Protein AF-0000000074219798 (afdb_homodimer)

Nearest PDB structures (foldseek):
  3ifr-assembly3_A  TM=7.684E-01  e=3.182E-20  Rhodospirillum rubrum ATCC 11170
  3ifr-assembly3_B-2  TM=6.645E-01  e=3.371E-20  Rhodospirillum rubrum ATCC 11170
  6zq6-assembly2_C  TM=7.145E-01  e=2.086E-17  Thermochaetoides thermophila DSM 1495
  5ya1-assembly2_B  TM=6.968E-01  e=1.561E-17  Escherichia coli K-12
  6zq8-assembly1_A  TM=6.800E-01  e=2.481E-17  Thermochaetoides thermophila DSM 1495

Secondary structure (DSSP, 8-state):
--EEEEEEEE-SSEEEEEEEEEETTEEEEEEEEEEE--TTTSB-TTPPTT--EE-HHHHHHHHHHHHHH----S---EEEEEE-SS-BEEE-GGGGPSSP-GGG--GGGB--EE-TT---S-HHHHTTSPPP-SSS-S--TT-HHHHHHHHHHH-HHHHTT-SEEE-HHHHHHHHHHT-SSPEEEHHHHHTTSSEETTTTEE-HHHHHHTT--GGGPPEEE-TT-EEEE--S-BTTTB-TT-EEEPPEEHHHHHHHHHHTT-TT-EEEEESSSEEEEEEE--SSS------GGGS---S-EEEE-STT-EEEEEEES-SHHHHHHHHHHHHHHHHHHH-----HHHHHHHHHHHS-SS--GGGG-GGGTTEEEEE-TT-BTTBTT--EEEEE-TT----HHHHHHHHHHHHHHHHHHHSTTHHHHHHHHHHTTPPEEEEEESHHHHT-HHHHHHHHHHHHHHHHTT-S---STHHHHHHHHHHSTTEEEEEES---HHHHHHHHHHHH--/--EEEEEEEE-SSEEEEEEEEEETTEEEEEEEEEEE--TTTSB-TTPPTT--EE-HHHHHHHHHHHHHH----S---EEEEEE-SS-BEEE-GGGGPSSP-GGG--GGGB--EE-TT---S-HHHHHHSPPP-SSS----TT-HHHHHHHHHHH-HHHHTT-SEEE-HHHHHHHHHHT-SSPEEEHHHHHTTSSEETTTTEE-HHHHHHTT--GGGPPEEE-TT-EEEE--S-BTTTB-TT-EEEPPEEHHHHHHHHHHTT-TT-EEEEESSSEEEEEEE--SSS------GGGS---S-EEEE-STT-EEEEEEES-SHHHHHHHHHHHHHHHHHHH-----HHHHHHHHHHHS-SS--GGGG-GGGTTEEEEE-TT-BTTBTT--EEEEE-TT----HHHHHHHHHHHHHHHHHHHSTTHHHHHHHHHHTTPPEEEEEESHHHHT-HHHHHHHHHHHHHHHHTT-S---STHHHHHHHHHHSTTEEEEEES---HHHHHHHHHHHH--

Sequence (1020 aa):
MDKNILSIDIGTSSVKISIVTIHNNSYEIKSQSKCYYDTQRIRANNLPPNYSQQNVKIIFEAIDNALKSIKFDGQIDSITVCGQMHSCVLWNHRLFDEPFDPQNLRFDMISDNYDWTDGRCNEEFLKTLPKPDSFADKVSSGFGCATLFWLKRFKPDYLNQFDRCGTIMDWFVCLLCRLNIVSISIHNAHAWAYLDPIKPGWNLDILKQAEFPVHLLPKPVESNVIVGQTQFQWHSIIKPGIPVYVAIGDLQAMMFLAFKDNPDAIVLNMSTAAQICRLLVDKDLSLKIPRKSQLPIQSYDYYPFKNNEYLLVAPSLNGGNVLQSFMGFIQSTVKCLTNNDLTRTEIWEKLFHQFPTEFSNNDQSDEENFISIKPTLFGERHDLNSVFTVNISGGKQPSLFNIINCLCFELIQNVFNMMPNVSETIQNNFKQKIQTKLICTGSVIANNPILQRSLLLVIRRILYENNENKNNNDMLLLSNLLQSSLIDIEYVDKCDADVGCALFIVSESKMDKNILSIDIGTSSVKISIVTIHNNSYEIKSQSKCYYDTQRIRANNLPPNYSQQNVKIIFEAIDNALKSIKFDGQIDSITVCGQMHSCVLWNHRLFDEPFDPQNLRFDMISDNYDWTDGRCNEEFLKTLPKPDSFADKVSSGFGCATLFWLKRFKPDYLNQFDRCGTIMDWFVCLLCRLNIVSISIHNAHAWAYLDPIKPGWNLDILKQAEFPVHLLPKPVESNVIVGQTQFQWHSIIKPGIPVYVAIGDLQAMMFLAFKDNPDAIVLNMSTAAQICRLLVDKDLSLKIPRKSQLPIQSYDYYPFKNNEYLLVAPSLNGGNVLQSFMGFIQSTVKCLTNNDLTRTEIWEKLFHQFPTEFSNNDQSDEENFISIKPTLFGERHDLNSVFTVNISGGKQPSLFNIINCLCFELIQNVFNMMPNVSETIQNNFKQKIQTKLICTGSVIANNPILQRSLLLVIRRILYENNENKNNNDMLLLSNLLQSSLIDIEYVDKCDADVGCALFIVSESK

Structure (mmCIF, N/CA/C/O backbone):
data_AF-0000000074219798-model_v1
#
loop_
_entity.id
_entity.type
_entity.pdbx_description
1 polymer Sedoheptulokinase-like
#
loop_
_atom_site.group_PDB
_atom_site.id
_atom_site.type_symbol
_atom_site.label_atom_id
_atom_site.label_alt_id
_atom_site.label_comp_id
_atom_site.label_asym_id
_atom_site.label_entity_id
_atom_site.label_seq_id
_atom_site.pdbx_PDB_ins_code
_atom_site.Cartn_x
_atom_site.Cartn_y
_atom_site.Cartn_z
_atom_site.occupancy
_atom_site.B_iso_or_equiv
_atom_site.auth_seq_id
_atom_site.auth_comp_id
_atom_site.auth_asym_id
_atom_site.auth_atom_id
_atom_site.pdbx_PDB_model_num
ATOM 1 N N . MET A 1 1 ? -2.125 41 42.875 1 64.12 1 MET A N 1
ATOM 2 C CA . MET A 1 1 ? -3.52 40.906 42.469 1 64.12 1 MET A CA 1
ATOM 3 C C . MET A 1 1 ? -3.672 39.875 41.312 1 64.12 1 MET A C 1
ATOM 5 O O . MET A 1 1 ? -2.77 39.75 40.5 1 64.12 1 MET A O 1
ATOM 9 N N . ASP A 1 2 ? -4.684 39.031 41.281 1 85.19 2 ASP A N 1
ATOM 10 C CA . ASP A 1 2 ? -5.016 38 40.312 1 85.19 2 ASP A CA 1
ATOM 11 C C . ASP A 1 2 ? -5.395 38.594 38.969 1 85.19 2 ASP A C 1
ATOM 13 O O . ASP A 1 2 ? -6.027 39.656 38.906 1 85.19 2 ASP A O 1
ATOM 17 N N . LYS A 1 3 ? -4.777 38.125 37.938 1 91.5 3 LYS A N 1
ATOM 18 C CA . LYS A 1 3 ? -5.141 38.562 36.594 1 91.5 3 LYS A CA 1
ATOM 19 C C . LYS A 1 3 ? -5.906 37.5 35.844 1 91.5 3 LYS A C 1
ATOM 21 O O . LYS A 1 3 ? -5.48 36.344 35.812 1 91.5 3 LYS A O 1
ATOM 26 N N . ASN A 1 4 ? -7.129 37.875 35.406 1 95.81 4 ASN A N 1
ATOM 27 C CA . ASN A 1 4 ? -7.91 37 34.562 1 95.81 4 ASN A CA 1
ATOM 28 C C . ASN A 1 4 ? -7.645 37.25 33.094 1 95.81 4 ASN A C 1
ATOM 30 O O . ASN A 1 4 ? -7.941 38.312 32.562 1 95.81 4 ASN A O 1
ATOM 34 N N . ILE A 1 5 ? -7.156 36.219 32.406 1 96.81 5 ILE A N 1
ATOM 35 C CA . ILE A 1 5 ? -6.805 36.375 31 1 96.81 5 ILE A CA 1
ATOM 36 C C . ILE A 1 5 ? -7.785 35.562 30.141 1 96.81 5 ILE A C 1
ATOM 38 O O . ILE A 1 5 ? -7.996 34.375 30.375 1 96.81 5 ILE A O 1
ATOM 42 N N . LEU A 1 6 ? -8.469 36.25 29.25 1 98 6 LEU A N 1
ATOM 43 C CA . LEU A 1 6 ? -9.227 35.562 28.203 1 98 6 LEU A CA 1
ATOM 44 C C . LEU A 1 6 ? -8.312 35.156 27.062 1 98 6 LEU A C 1
ATOM 46 O O . LEU A 1 6 ? -7.773 36.031 26.344 1 98 6 LEU A O 1
ATOM 50 N N . SER A 1 7 ? -8.125 33.875 26.906 1 97.88 7 SER A N 1
ATOM 51 C CA . SER A 1 7 ? -7.18 33.375 25.906 1 97.88 7 SER A CA 1
ATOM 52 C C . SER A 1 7 ? -7.898 32.562 24.828 1 97.88 7 SER A C 1
ATOM 54 O O . SER A 1 7 ? -8.672 31.656 25.125 1 97.88 7 SER A O 1
ATOM 56 N N . ILE A 1 8 ? -7.629 32.906 23.562 1 97.88 8 ILE A N 1
ATOM 57 C CA . ILE A 1 8 ? -8.328 32.312 22.422 1 97.88 8 ILE A CA 1
ATOM 58 C C . ILE A 1 8 ? -7.328 31.609 21.516 1 97.88 8 ILE A C 1
ATOM 60 O O . ILE A 1 8 ? -6.312 32.188 21.125 1 97.88 8 ILE A O 1
ATOM 64 N N . ASP A 1 9 ? -7.555 30.375 21.203 1 96.44 9 ASP A N 1
ATOM 65 C CA . ASP A 1 9 ? -6.793 29.578 20.234 1 96.44 9 ASP A CA 1
ATOM 66 C C . ASP A 1 9 ? -7.621 29.297 18.984 1 96.44 9 ASP A C 1
ATOM 68 O O . ASP A 1 9 ? -8.57 28.516 19.016 1 96.44 9 ASP A O 1
ATOM 72 N N . ILE A 1 10 ? -7.203 29.938 17.875 1 96.31 10 ILE A N 1
ATOM 73 C CA . ILE A 1 10 ? -7.875 29.719 16.609 1 96.31 10 ILE A CA 1
ATOM 74 C C . ILE A 1 10 ? -7.145 28.641 15.812 1 96.31 10 ILE A C 1
ATOM 76 O O . ILE A 1 10 ? -6.23 28.922 15.047 1 96.31 10 ILE A O 1
ATOM 80 N N . GLY A 1 11 ? -7.645 27.438 15.891 1 91.12 11 GLY A N 1
ATOM 81 C CA . GLY A 1 11 ? -7.004 26.281 15.266 1 91.12 11 GLY A CA 1
ATOM 82 C C . GLY A 1 11 ? -7.477 26.031 13.844 1 91.12 11 GLY A C 1
ATOM 83 O O . GLY A 1 11 ? -8.117 26.891 13.234 1 91.12 11 GLY A O 1
ATOM 84 N N . THR A 1 12 ? -7.047 24.875 13.336 1 87.75 12 THR A N 1
ATOM 85 C CA . THR A 1 12 ? -7.387 24.5 11.969 1 87.75 12 THR A CA 1
ATOM 86 C C . THR A 1 12 ? -8.789 23.906 11.906 1 87.75 12 THR A C 1
ATOM 88 O O . THR A 1 12 ? -9.5 24.078 10.914 1 87.75 12 THR A O 1
ATOM 91 N N . SER A 1 13 ? -9.219 23.219 12.969 1 86.94 13 SER A N 1
ATOM 92 C CA . SER A 1 13 ? -10.5 22.516 12.93 1 86.94 13 SER A CA 1
ATOM 93 C C . SER A 1 13 ? -11.469 23.094 13.953 1 86.94 13 SER A C 1
ATOM 95 O O . SER A 1 13 ? -12.672 22.828 13.898 1 86.94 13 SER A O 1
ATOM 97 N N . SER A 1 14 ? -10.961 23.859 14.898 1 91.12 14 SER A N 1
ATOM 98 C CA . SER A 1 14 ? -11.797 24.359 15.984 1 91.12 14 SER A CA 1
ATOM 99 C C . SER A 1 14 ? -11.18 25.594 16.625 1 91.12 14 SER A C 1
ATOM 101 O O . SER A 1 14 ? -10.031 25.938 16.359 1 91.12 14 SER A O 1
ATOM 103 N N . VAL A 1 15 ? -12.039 26.219 17.422 1 95.81 15 VAL A N 1
ATOM 104 C CA . VAL A 1 15 ? -11.617 27.312 18.297 1 95.81 15 VAL A CA 1
ATOM 105 C C . VAL A 1 15 ? -11.742 26.891 19.75 1 95.81 15 VAL A C 1
ATOM 107 O O . VAL A 1 15 ? -12.719 26.25 20.141 1 95.81 15 VAL A O 1
ATOM 110 N N . LYS A 1 16 ? -10.68 27.203 20.484 1 94.44 16 LYS A N 1
ATOM 111 C CA . LYS A 1 16 ? -10.688 26.953 21.922 1 94.44 16 LYS A CA 1
ATOM 112 C C . LYS A 1 16 ? -10.492 28.234 22.703 1 94.44 16 LYS A C 1
ATOM 114 O O . LYS A 1 16 ? -9.68 29.078 22.312 1 94.44 16 LYS A O 1
ATOM 119 N N . ILE A 1 17 ? -11.297 28.406 23.766 1 96.94 17 ILE A N 1
ATOM 120 C CA . ILE A 1 17 ? -11.211 29.594 24.609 1 96.94 17 ILE A CA 1
ATOM 121 C C . ILE A 1 17 ? -11.078 29.172 26.062 1 96.94 17 ILE A C 1
ATOM 123 O O . ILE A 1 17 ? -11.766 28.266 26.516 1 96.94 17 ILE A O 1
ATOM 127 N N . SER A 1 18 ? -10.141 29.859 26.766 1 96.62 18 SER A N 1
ATOM 128 C CA . SER A 1 18 ? -9.969 29.641 28.203 1 96.62 18 SER A CA 1
ATOM 129 C C . SER A 1 18 ? -9.875 30.953 28.953 1 96.62 18 SER A C 1
ATOM 131 O O . SER A 1 18 ? -9.344 31.938 28.438 1 96.62 18 SER A O 1
ATOM 133 N N . ILE A 1 19 ? -10.445 30.938 30.125 1 97.31 19 ILE A N 1
ATOM 134 C CA . ILE A 1 19 ? -10.156 31.984 31.094 1 97.31 19 ILE A CA 1
ATOM 135 C C . ILE A 1 19 ? -9.141 31.469 32.125 1 97.31 19 ILE A C 1
ATOM 137 O O . ILE A 1 19 ? -9.422 30.547 32.875 1 97.31 19 ILE A O 1
ATOM 141 N N . VAL A 1 20 ? -8 32.094 32.031 1 95.5 20 VAL A N 1
ATOM 142 C CA . VAL A 1 20 ? -6.898 31.656 32.906 1 95.5 20 VAL A CA 1
ATOM 143 C C . VAL A 1 20 ? -6.621 32.719 33.938 1 95.5 20 VAL A C 1
ATOM 145 O O . VAL A 1 20 ? -6.32 33.875 33.625 1 95.5 20 VAL A O 1
ATOM 148 N N . THR A 1 21 ? -6.723 32.344 35.219 1 94.88 21 THR A N 1
ATOM 149 C CA . THR A 1 21 ? -6.363 33.25 36.312 1 94.88 21 THR A CA 1
ATOM 150 C C . THR A 1 21 ? -4.926 33 36.75 1 94.88 21 THR A C 1
ATOM 152 O O . THR A 1 21 ? -4.555 31.875 37.094 1 94.88 21 THR A O 1
ATOM 155 N N . ILE A 1 22 ? -4.191 34 36.656 1 91.31 22 ILE A N 1
ATOM 156 C CA . ILE A 1 22 ? -2.789 33.875 37.031 1 91.31 22 ILE A CA 1
ATOM 157 C C . ILE A 1 22 ? -2.588 34.5 38.438 1 91.31 22 ILE A C 1
ATOM 159 O O . ILE A 1 22 ? -2.971 35.656 38.688 1 91.31 22 ILE A O 1
ATOM 163 N N . HIS A 1 23 ? -2.02 33.5 39.344 1 85.75 23 HIS A N 1
ATOM 164 C CA . HIS A 1 23 ? -1.66 33.844 40.688 1 85.75 23 HIS A CA 1
ATOM 165 C C . HIS A 1 23 ? -0.15 33.812 40.906 1 85.75 23 HIS A C 1
ATOM 167 O O . HIS A 1 23 ? 0.441 32.719 40.938 1 85.75 23 HIS A O 1
ATOM 173 N N . ASN A 1 24 ? 0.562 34.812 41.219 1 77.44 24 ASN A N 1
ATOM 174 C CA . ASN A 1 24 ? 2.002 34.844 41.438 1 77.44 24 ASN A CA 1
ATOM 175 C C . ASN A 1 24 ? 2.717 33.688 40.719 1 77.44 24 ASN A C 1
ATOM 177 O O . ASN A 1 24 ? 2.953 33.781 39.5 1 77.44 24 ASN A O 1
ATOM 181 N N . ASN A 1 25 ? 2.74 32.531 41.25 1 74.62 25 ASN A N 1
ATOM 182 C CA . ASN A 1 25 ? 3.516 31.469 40.625 1 74.62 25 ASN A CA 1
ATOM 183 C C . ASN A 1 25 ? 2.631 30.297 40.219 1 74.62 25 ASN A C 1
ATOM 185 O O . ASN A 1 25 ? 3.125 29.188 40 1 74.62 25 ASN A O 1
ATOM 189 N N . SER A 1 26 ? 1.368 30.594 40.062 1 86.31 26 SER A N 1
ATOM 190 C CA . SER A 1 26 ? 0.439 29.547 39.688 1 86.31 26 SER A CA 1
ATOM 191 C C . SER A 1 26 ? -0.674 30.062 38.781 1 86.31 26 SER A C 1
ATOM 193 O O . SER A 1 26 ? -0.765 31.281 38.531 1 86.31 26 SER A O 1
ATOM 195 N N . TYR A 1 27 ? -1.314 29.125 38.125 1 89.69 27 TYR A N 1
ATOM 196 C CA . TYR A 1 27 ? -2.453 29.516 37.312 1 89.69 27 TYR A CA 1
ATOM 197 C C . TYR A 1 27 ? -3.621 28.562 37.5 1 89.69 27 TYR A C 1
ATOM 199 O O . TYR A 1 27 ? -3.436 27.422 37.938 1 89.69 27 TYR A O 1
ATOM 207 N N . GLU A 1 28 ? -4.82 29.047 37.375 1 93.25 28 GLU A N 1
ATOM 208 C CA . GLU A 1 28 ? -6.055 28.281 37.406 1 93.25 28 GLU A CA 1
ATOM 209 C C . GLU A 1 28 ? -6.914 28.516 36.188 1 93.25 28 GLU A C 1
ATOM 211 O O . GLU A 1 28 ? -7.062 29.656 35.719 1 93.25 28 GLU A O 1
ATOM 216 N N . ILE A 1 29 ? -7.383 27.453 35.594 1 94.06 29 ILE A N 1
ATOM 217 C CA . ILE A 1 29 ? -8.336 27.562 34.469 1 94.06 29 ILE A CA 1
ATOM 218 C C . ILE A 1 29 ? -9.75 27.703 35.031 1 94.06 29 ILE A C 1
ATOM 220 O O . ILE A 1 29 ? -10.289 26.75 35.625 1 94.06 29 ILE A O 1
ATOM 224 N N . LYS A 1 30 ? -10.344 28.797 34.812 1 95.31 30 LYS A N 1
ATOM 225 C CA . LYS A 1 30 ? -11.648 29.078 35.406 1 95.31 30 LYS A CA 1
ATOM 226 C C . LYS A 1 30 ? -12.781 28.562 34.531 1 95.31 30 LYS A C 1
ATOM 228 O O . LYS A 1 30 ? -13.844 28.188 35.031 1 95.31 30 LYS A O 1
ATOM 233 N N . SER A 1 31 ? -12.555 28.672 33.281 1 95.94 31 SER A N 1
ATOM 234 C CA . SER A 1 31 ? -13.57 28.266 32.312 1 95.94 31 SER A CA 1
ATOM 235 C C . SER A 1 31 ? -12.961 27.953 30.969 1 95.94 31 SER A C 1
ATOM 237 O O . SER A 1 31 ? -11.914 28.5 30.609 1 95.94 31 SER A O 1
ATOM 239 N N . GLN A 1 32 ? -13.516 27.062 30.266 1 95.38 32 GLN A N 1
ATOM 240 C CA . GLN A 1 32 ? -13.07 26.688 28.922 1 95.38 32 GLN A CA 1
ATOM 241 C C . GLN A 1 32 ? -14.258 26.375 28.016 1 95.38 32 GLN A C 1
ATOM 243 O O . GLN A 1 32 ? -15.305 25.938 28.484 1 95.38 32 GLN A O 1
ATOM 248 N N . SER A 1 33 ? -14.117 26.688 26.797 1 95.75 33 SER A N 1
ATOM 249 C CA . SER A 1 33 ? -15.102 26.359 25.766 1 95.75 33 SER A CA 1
ATOM 250 C C . SER A 1 33 ? -14.422 26.016 24.438 1 95.75 33 SER A C 1
ATOM 252 O O . SER A 1 33 ? -13.289 26.438 24.188 1 95.75 33 SER A O 1
ATOM 254 N N . LYS A 1 34 ? -15.031 25.203 23.688 1 92.88 34 LYS A N 1
ATOM 255 C CA . LYS A 1 34 ? -14.531 24.766 22.375 1 92.88 34 LYS A CA 1
ATOM 256 C C . LYS A 1 34 ? -15.664 24.672 21.359 1 92.88 34 LYS A C 1
ATOM 258 O O . LYS A 1 34 ? -16.781 24.281 21.703 1 92.88 34 LYS A O 1
ATOM 263 N N . CYS A 1 35 ? -15.406 25.141 20.172 1 95.25 35 CYS A N 1
ATOM 264 C CA . CYS A 1 35 ? -16.375 25.031 19.078 1 95.25 35 CYS A CA 1
ATOM 265 C C . CYS A 1 35 ? -15.695 24.562 17.797 1 95.25 35 CYS A C 1
ATOM 267 O O . CYS A 1 35 ? -14.742 25.172 17.328 1 95.25 35 CYS A O 1
ATOM 269 N N . TYR A 1 36 ? -16.172 23.516 17.234 1 92.44 36 TYR A N 1
ATOM 270 C CA . TYR A 1 36 ? -15.648 22.969 15.977 1 92.44 36 TYR A CA 1
ATOM 271 C C . TYR A 1 36 ? -16.234 23.719 14.789 1 92.44 36 TYR A C 1
ATOM 273 O O . TYR A 1 36 ? -17.359 24.203 14.844 1 92.44 36 TYR A O 1
ATOM 281 N N . TYR A 1 37 ? -15.422 23.797 13.75 1 93.75 37 TYR A N 1
ATOM 282 C CA . TYR A 1 37 ? -15.914 24.406 12.516 1 93.75 37 TYR A CA 1
ATOM 283 C C . TYR A 1 37 ? -16.953 23.5 11.844 1 93.75 37 TYR A C 1
ATOM 285 O O . TYR A 1 37 ? -16.906 22.281 12 1 93.75 37 TYR A O 1
ATOM 293 N N . ASP A 1 38 ? -17.875 24.125 11.141 1 91.75 38 ASP A N 1
ATOM 294 C CA . ASP A 1 38 ? -18.781 23.375 10.266 1 91.75 38 ASP A CA 1
ATOM 295 C C . ASP A 1 38 ? -18.016 22.75 9.094 1 91.75 38 ASP A C 1
ATOM 297 O O . ASP A 1 38 ? -17.672 23.453 8.141 1 91.75 38 ASP A O 1
ATOM 301 N N . THR A 1 39 ? -17.859 21.484 9.133 1 84.69 39 THR A N 1
ATOM 302 C CA . THR A 1 39 ? -16.984 20.781 8.195 1 84.69 39 THR A CA 1
ATOM 303 C C . THR A 1 39 ? -17.547 20.875 6.773 1 84.69 39 THR A C 1
ATOM 305 O O . THR A 1 39 ? -16.797 20.766 5.801 1 84.69 39 THR A O 1
ATOM 308 N N . GLN A 1 40 ? -18.859 21.109 6.605 1 80.81 40 GLN A N 1
ATOM 309 C CA . GLN A 1 40 ? -19.484 21.188 5.289 1 80.81 40 GLN A CA 1
ATOM 310 C C . GLN A 1 40 ? -19.281 22.578 4.68 1 80.81 40 GLN A C 1
ATOM 312 O O . GLN A 1 40 ? -19.359 22.734 3.461 1 80.81 40 GLN A O 1
ATOM 317 N N . ARG A 1 41 ? -19 23.484 5.578 1 85.81 41 ARG A N 1
ATOM 318 C CA . ARG A 1 41 ? -19.016 24.875 5.117 1 85.81 41 ARG A CA 1
ATOM 319 C C . ARG A 1 41 ? -17.625 25.484 5.18 1 85.81 41 ARG A C 1
ATOM 321 O O . ARG A 1 41 ? -17.344 26.484 4.508 1 85.81 41 ARG A O 1
ATOM 328 N N . ILE A 1 42 ? -16.719 24.953 5.965 1 86.88 42 ILE A N 1
ATOM 329 C CA . ILE A 1 42 ? -15.438 25.578 6.281 1 86.88 42 ILE A CA 1
ATOM 330 C C . ILE A 1 42 ? -14.562 25.609 5.031 1 86.88 42 ILE A C 1
ATOM 332 O O . ILE A 1 42 ? -13.805 26.562 4.832 1 86.88 42 ILE A O 1
ATOM 336 N N . ARG A 1 43 ? -14.633 24.594 4.227 1 86.12 43 ARG A N 1
ATOM 337 C CA . ARG A 1 43 ? -13.836 24.531 3.01 1 86.12 43 ARG A CA 1
ATOM 338 C C . ARG A 1 43 ? -14.719 24.484 1.771 1 86.12 43 ARG A C 1
ATOM 340 O O . ARG A 1 43 ? -15.797 23.875 1.797 1 86.12 43 ARG A O 1
ATOM 347 N N . ALA A 1 44 ? -14.266 25.219 0.732 1 76.06 44 ALA A N 1
ATOM 348 C CA . ALA A 1 44 ? -15.039 25.188 -0.506 1 76.06 44 ALA A CA 1
ATOM 349 C C . ALA A 1 44 ? -14.93 23.844 -1.195 1 76.06 44 ALA A C 1
ATOM 351 O O . ALA A 1 44 ? -13.883 23.188 -1.139 1 76.06 44 ALA A O 1
ATOM 352 N N . ASN A 1 45 ? -16 23.297 -1.877 1 71.62 45 ASN A N 1
ATOM 353 C CA . ASN A 1 45 ? -16.078 21.984 -2.516 1 71.62 45 ASN A CA 1
ATOM 354 C C . ASN A 1 45 ? -15.344 21.984 -3.857 1 71.62 45 ASN A C 1
ATOM 356 O O . ASN A 1 45 ? -14.891 20.938 -4.312 1 71.62 45 ASN A O 1
ATOM 360 N N . ASN A 1 46 ? -15.094 23.016 -4.434 1 76 46 ASN A N 1
ATOM 361 C CA . ASN A 1 46 ? -14.648 23 -5.82 1 76 46 ASN A CA 1
ATOM 362 C C . ASN A 1 46 ? -13.242 23.578 -5.965 1 76 46 ASN A C 1
ATOM 364 O O . ASN A 1 46 ? -12.914 24.172 -6.984 1 76 46 ASN A O 1
ATOM 368 N N . LEU A 1 47 ? -12.43 23.328 -5.02 1 80.25 47 LEU A N 1
ATOM 369 C CA . LEU A 1 47 ? -11.062 23.812 -5.137 1 80.25 47 LEU A CA 1
ATOM 370 C C . LEU A 1 47 ? -10.18 22.797 -5.84 1 80.25 47 LEU A C 1
ATOM 372 O O . LEU A 1 47 ? -10.422 21.594 -5.742 1 80.25 47 LEU A O 1
ATOM 376 N N . PRO A 1 48 ? -9.219 23.328 -6.715 1 75.12 48 PRO A N 1
ATOM 377 C CA . PRO A 1 48 ? -8.234 22.391 -7.27 1 75.12 48 PRO A CA 1
ATOM 378 C C . PRO A 1 48 ? -7.586 21.516 -6.199 1 75.12 48 PRO A C 1
ATOM 380 O O . PRO A 1 48 ? -7.547 21.891 -5.027 1 75.12 48 PRO A O 1
ATOM 383 N N . PRO A 1 49 ? -7.059 20.359 -6.738 1 71.06 49 PRO A N 1
ATOM 384 C CA . PRO A 1 49 ? -6.352 19.5 -5.793 1 71.06 49 PRO A CA 1
ATOM 385 C C . PRO A 1 49 ? -5.211 20.219 -5.074 1 71.06 49 PRO A C 1
ATOM 387 O O . PRO A 1 49 ? -4.543 21.062 -5.664 1 71.06 49 PRO A O 1
ATOM 390 N N . ASN A 1 50 ? -4.902 20.172 -3.838 1 75.69 50 ASN A N 1
ATOM 391 C CA . ASN A 1 50 ? -3.824 20.672 -2.984 1 75.69 50 ASN A CA 1
ATOM 392 C C . ASN A 1 50 ? -4.133 22.062 -2.441 1 75.69 50 ASN A C 1
ATOM 394 O O . ASN A 1 50 ? -3.352 22.609 -1.663 1 75.69 50 ASN A O 1
ATOM 398 N N . TYR A 1 51 ? -5.211 22.703 -3.082 1 85.12 51 TYR A N 1
ATOM 399 C CA . TYR A 1 51 ? -5.598 24 -2.533 1 85.12 51 TYR A CA 1
ATOM 400 C C . TYR A 1 51 ? -6.352 23.828 -1.219 1 85.12 51 TYR A C 1
ATOM 402 O O . TYR A 1 51 ? -7.152 22.906 -1.068 1 85.12 51 TYR A O 1
ATOM 410 N N . SER A 1 52 ? -5.969 24.719 -0.275 1 86.69 52 SER A N 1
ATOM 411 C CA . SER A 1 52 ? -6.672 24.688 1.003 1 86.69 52 SER A CA 1
ATOM 412 C C . SER A 1 52 ? -6.984 26.094 1.501 1 86.69 52 SER A C 1
ATOM 414 O O . SER A 1 52 ? -6.082 26.922 1.672 1 86.69 52 SER A O 1
ATOM 416 N N . GLN A 1 53 ? -8.25 26.406 1.613 1 92.25 53 GLN A N 1
ATOM 417 C CA . GLN A 1 53 ? -8.75 27.688 2.104 1 92.25 53 GLN A CA 1
ATOM 418 C C . GLN A 1 53 ? -9.93 27.484 3.051 1 92.25 53 GLN A C 1
ATOM 420 O O . GLN A 1 53 ? -10.773 26.625 2.826 1 92.25 53 GLN A O 1
ATOM 425 N N . GLN A 1 54 ? -9.922 28.281 4.047 1 94.06 54 GLN A N 1
ATOM 426 C CA . GLN A 1 54 ? -11.031 28.219 4.996 1 94.06 54 GLN A CA 1
ATOM 427 C C . GLN A 1 54 ? -11.859 29.5 4.973 1 94.06 54 GLN A C 1
ATOM 429 O O . GLN A 1 54 ? -11.305 30.594 4.852 1 94.06 54 GLN A O 1
ATOM 434 N N . ASN A 1 55 ? -13.164 29.328 5.074 1 95.69 55 ASN A N 1
ATOM 435 C CA . ASN A 1 55 ? -14.086 30.469 5.125 1 95.69 55 ASN A CA 1
ATOM 436 C C . ASN A 1 55 ? -14.008 31.188 6.461 1 95.69 55 ASN A C 1
ATOM 438 O O . ASN A 1 55 ? -14.344 30.625 7.504 1 95.69 55 ASN A O 1
ATOM 442 N N . VAL A 1 56 ? -13.633 32.469 6.406 1 96.5 56 VAL A N 1
ATOM 443 C CA . VAL A 1 56 ? -13.391 33.25 7.617 1 96.5 56 VAL A CA 1
ATOM 444 C C . VAL A 1 56 ? -14.703 33.469 8.359 1 96.5 56 VAL A C 1
ATOM 446 O O . VAL A 1 56 ? -14.727 33.531 9.594 1 96.5 56 VAL A O 1
ATOM 449 N N . LYS A 1 57 ? -15.805 33.531 7.613 1 96.25 57 LYS A N 1
ATOM 450 C CA . LYS A 1 57 ? -17.109 33.656 8.25 1 96.25 57 LYS A CA 1
ATOM 451 C C . LYS A 1 57 ? -17.406 32.5 9.172 1 96.25 57 LYS A C 1
ATOM 453 O O . LYS A 1 57 ? -17.938 32.656 10.266 1 96.25 57 LYS A O 1
ATOM 458 N N . ILE A 1 58 ? -17.125 31.359 8.711 1 96.56 58 ILE A N 1
ATOM 459 C CA . ILE A 1 58 ? -17.391 30.141 9.484 1 96.56 58 ILE A CA 1
ATOM 460 C C . ILE A 1 58 ? -16.5 30.125 10.727 1 96.56 58 ILE A C 1
ATOM 462 O O . ILE A 1 58 ? -16.938 29.719 11.805 1 96.56 58 ILE A O 1
ATOM 466 N N . ILE A 1 59 ? -15.227 30.578 10.609 1 96.56 59 ILE A N 1
ATOM 467 C CA . ILE A 1 59 ? -14.328 30.688 11.75 1 96.56 59 ILE A CA 1
ATOM 468 C C . ILE A 1 59 ? -14.883 31.688 12.758 1 96.56 59 ILE A C 1
ATOM 470 O O . ILE A 1 59 ? -14.898 31.438 13.961 1 96.56 59 ILE A O 1
ATOM 474 N N . PHE A 1 60 ? -15.367 32.781 12.242 1 97 60 PHE A N 1
ATOM 475 C CA . PHE A 1 60 ? -15.953 33.844 13.086 1 97 60 PHE A CA 1
ATOM 476 C C . PHE A 1 60 ? -17.156 33.281 13.852 1 97 60 PHE A C 1
ATOM 478 O O . PHE A 1 60 ? -17.297 33.562 15.047 1 97 60 PHE A O 1
ATOM 485 N N . GLU A 1 61 ? -17.969 32.562 13.148 1 96.88 61 GLU A N 1
ATOM 486 C CA . GLU A 1 61 ? -19.141 31.969 13.781 1 96.88 61 GLU A CA 1
ATOM 487 C C . GLU A 1 61 ? -18.734 31.031 14.914 1 96.88 61 GLU A C 1
ATOM 489 O O . GLU A 1 61 ? -19.391 30.984 15.961 1 96.88 61 GLU A O 1
ATOM 494 N N . ALA A 1 62 ? -17.703 30.297 14.68 1 97.12 62 ALA A N 1
ATOM 495 C CA . ALA A 1 62 ? -17.219 29.375 15.711 1 97.12 62 ALA A CA 1
ATOM 496 C C . ALA A 1 62 ? -16.672 30.156 16.922 1 97.12 62 ALA A C 1
ATOM 498 O O . ALA A 1 62 ? -16.859 29.734 18.062 1 97.12 62 ALA A O 1
ATOM 499 N N . ILE A 1 63 ? -15.977 31.266 16.688 1 96.81 63 ILE A N 1
ATOM 500 C CA . ILE A 1 63 ? -15.484 32.094 17.766 1 96.81 63 ILE A CA 1
ATOM 501 C C . ILE A 1 63 ? -16.672 32.656 18.562 1 96.81 63 ILE A C 1
ATOM 503 O O . ILE A 1 63 ? -16.672 32.625 19.797 1 96.81 63 ILE A O 1
ATOM 507 N N . ASP A 1 64 ? -17.656 33.094 17.844 1 96.56 64 ASP A N 1
ATOM 508 C CA . ASP A 1 64 ? -18.844 33.656 18.469 1 96.56 64 ASP A CA 1
ATOM 509 C C . ASP A 1 64 ? -19.531 32.625 19.359 1 96.56 64 ASP A C 1
ATOM 511 O O . ASP A 1 64 ? -19.906 32.938 20.5 1 96.56 64 ASP A O 1
ATOM 515 N N . ASN A 1 65 ? -19.656 31.484 18.812 1 96.75 65 ASN A N 1
ATOM 516 C CA . ASN A 1 65 ? -20.312 30.406 19.562 1 96.75 65 ASN A CA 1
ATOM 517 C C . ASN A 1 65 ? -19.5 30.016 20.797 1 96.75 65 ASN A C 1
ATOM 519 O O . ASN A 1 65 ? -20.062 29.734 21.844 1 96.75 65 ASN A O 1
ATOM 523 N N . ALA A 1 66 ? -18.203 29.984 20.656 1 96.62 66 ALA A N 1
ATOM 524 C CA . ALA A 1 66 ? -17.344 29.641 21.781 1 96.62 66 ALA A CA 1
ATOM 525 C C . ALA A 1 66 ? -17.406 30.703 22.859 1 96.62 66 ALA A C 1
ATOM 527 O O . ALA A 1 66 ? -17.406 30.391 24.062 1 96.62 66 ALA A O 1
ATOM 528 N N . LEU A 1 67 ? -17.453 31.969 22.484 1 95.94 67 LEU A N 1
ATOM 529 C CA . LEU A 1 67 ? -17.531 33.094 23.438 1 95.94 67 LEU A CA 1
ATOM 530 C C . LEU A 1 67 ? -18.875 33.062 24.156 1 95.94 67 LEU A C 1
ATOM 532 O O . LEU A 1 67 ? -18.938 33.375 25.359 1 95.94 67 LEU A O 1
ATOM 536 N N . LYS A 1 68 ? -19.859 32.719 23.422 1 95.06 68 LYS A N 1
ATOM 537 C CA . LYS A 1 68 ? -21.203 32.688 23.984 1 95.06 68 LYS A CA 1
ATOM 538 C C . LYS A 1 68 ? -21.312 31.578 25.047 1 95.06 68 LYS A C 1
ATOM 540 O O . LYS A 1 68 ? -22.047 31.734 26.031 1 95.06 68 LYS A O 1
ATOM 545 N N . SER A 1 69 ? -20.562 30.578 24.875 1 95.31 69 SER A N 1
ATOM 546 C CA . SER A 1 69 ? -20.688 29.391 25.719 1 95.31 69 SER A CA 1
ATOM 547 C C . SER A 1 69 ? -19.797 29.5 26.953 1 95.31 69 SER A C 1
ATOM 549 O O . SER A 1 69 ? -19.953 28.719 27.906 1 95.31 69 SER A O 1
ATOM 551 N N . ILE A 1 70 ? -18.891 30.469 26.969 1 93.94 70 ILE A N 1
ATOM 552 C CA . ILE A 1 70 ? -17.969 30.578 28.109 1 93.94 70 ILE A CA 1
ATOM 553 C C . ILE A 1 70 ? -18.703 31.219 29.297 1 93.94 70 ILE A C 1
ATOM 555 O O . ILE A 1 70 ? -19.438 32.188 29.125 1 93.94 70 ILE A O 1
ATOM 559 N N . LYS A 1 71 ? -18.625 30.562 30.484 1 91.94 71 LYS A N 1
ATOM 560 C CA . LYS A 1 71 ? -19.266 31.047 31.688 1 91.94 71 LYS A CA 1
ATOM 561 C C . LYS A 1 71 ? -18.234 31.672 32.656 1 91.94 71 LYS A C 1
ATOM 563 O O . LYS A 1 71 ? -17.422 30.969 33.219 1 91.94 71 LYS A O 1
ATOM 568 N N . PHE A 1 72 ? -18.266 32.906 32.781 1 94 72 PHE A N 1
ATOM 569 C CA . PHE A 1 72 ? -17.375 33.656 33.688 1 94 72 PHE A CA 1
ATOM 570 C C . PHE A 1 72 ? -17.984 35 34.062 1 94 72 PHE A C 1
ATOM 572 O O . PHE A 1 72 ? -18.359 35.781 33.156 1 94 72 PHE A O 1
ATOM 579 N N . ASP A 1 73 ? -18.141 35.375 35.344 1 90.44 73 ASP A N 1
ATOM 580 C CA . ASP A 1 73 ? -18.797 36.594 35.812 1 90.44 73 ASP A CA 1
ATOM 581 C C . ASP A 1 73 ? -17.766 37.625 36.281 1 90.44 73 ASP A C 1
ATOM 583 O O . ASP A 1 73 ? -18.125 38.75 36.625 1 90.44 73 ASP A O 1
ATOM 587 N N . GLY A 1 74 ? -16.516 37.375 36.219 1 91.81 74 GLY A N 1
ATOM 588 C CA . GLY A 1 74 ? -15.484 38.312 36.656 1 91.81 74 GLY A CA 1
ATOM 589 C C . GLY A 1 74 ? -15.023 39.25 35.562 1 91.81 74 GLY A C 1
ATOM 590 O O . GLY A 1 74 ? -15.609 39.281 34.469 1 91.81 74 GLY A O 1
ATOM 591 N N . GLN A 1 75 ? -14.055 40.062 35.906 1 93.44 75 GLN A N 1
ATOM 592 C CA . GLN A 1 75 ? -13.492 41.031 34.969 1 93.44 75 GLN A CA 1
ATOM 593 C C . GLN A 1 75 ? -12.312 40.406 34.219 1 93.44 75 GLN A C 1
ATOM 595 O O . GLN A 1 75 ? -11.477 39.719 34.781 1 93.44 75 GLN A O 1
ATOM 600 N N . ILE A 1 76 ? -12.32 40.625 32.938 1 96.94 76 ILE A N 1
ATOM 601 C CA . ILE A 1 76 ? -11.195 40.219 32.094 1 96.94 76 ILE A CA 1
ATOM 602 C C . ILE A 1 76 ? -10.141 41.312 32.094 1 96.94 76 ILE A C 1
ATOM 604 O O . ILE A 1 76 ? -10.445 42.469 31.734 1 96.94 76 ILE A O 1
ATOM 608 N N . ASP A 1 77 ? -8.93 40.906 32.375 1 95.75 77 ASP A N 1
ATOM 609 C CA . ASP A 1 77 ? -7.863 41.906 32.5 1 95.75 77 ASP A CA 1
ATOM 610 C C . ASP A 1 77 ? -7.141 42.094 31.156 1 95.75 77 ASP A C 1
ATOM 612 O O . ASP A 1 77 ? -6.617 43.156 30.859 1 95.75 77 ASP A O 1
ATOM 616 N N . SER A 1 78 ? -7.047 41.031 30.422 1 96.88 78 SER A N 1
ATOM 617 C CA . SER A 1 78 ? -6.402 41.094 29.109 1 96.88 78 SER A CA 1
ATOM 618 C C . SER A 1 78 ? -6.848 39.938 28.234 1 96.88 78 SER A C 1
ATOM 620 O O . SER A 1 78 ? -7.398 38.938 28.719 1 96.88 78 SER A O 1
ATOM 622 N N . ILE A 1 79 ? -6.609 40.094 26.922 1 97.94 79 ILE A N 1
ATOM 623 C CA . ILE A 1 79 ? -6.949 39.062 25.938 1 97.94 79 ILE A CA 1
ATOM 624 C C . ILE A 1 79 ? -5.688 38.625 25.203 1 97.94 79 ILE A C 1
ATOM 626 O O . ILE A 1 79 ? -4.871 39.469 24.797 1 97.94 79 ILE A O 1
ATOM 630 N N . THR A 1 80 ? -5.473 37.312 25.125 1 97.81 80 THR A N 1
ATOM 631 C CA . THR A 1 80 ? -4.406 36.75 24.312 1 97.81 80 THR A CA 1
ATOM 632 C C . THR A 1 80 ? -4.977 35.844 23.219 1 97.81 80 THR A C 1
ATOM 634 O O . THR A 1 80 ? -6.055 35.281 23.375 1 97.81 80 THR A O 1
ATOM 637 N N . VAL A 1 81 ? -4.297 35.844 22.078 1 97.94 81 VAL A N 1
ATOM 638 C CA . VAL A 1 81 ? -4.754 35.062 20.922 1 97.94 81 VAL A CA 1
ATOM 639 C C . VAL A 1 81 ? -3.592 34.281 20.344 1 97.94 81 VAL A C 1
ATOM 641 O O . VAL A 1 81 ? -2.471 34.781 20.234 1 97.94 81 VAL A O 1
ATOM 644 N N . CYS A 1 82 ? -3.805 33 20.078 1 96.94 82 CYS A N 1
ATOM 645 C CA . CYS A 1 82 ? -2.816 32.188 19.375 1 96.94 82 CYS A CA 1
ATOM 646 C C . CYS A 1 82 ? -3.473 31.359 18.281 1 96.94 82 CYS A C 1
ATOM 648 O O . CYS A 1 82 ? -4.699 31.312 18.188 1 96.94 82 CYS A O 1
ATOM 650 N N . GLY A 1 83 ? -2.703 30.781 17.422 1 94.88 83 GLY A N 1
ATOM 651 C CA . GLY A 1 83 ? -3.188 29.938 16.344 1 94.88 83 GLY A CA 1
ATOM 652 C C . GLY A 1 83 ? -2.092 29.516 15.383 1 94.88 83 GLY A C 1
ATOM 653 O O . GLY A 1 83 ? -0.908 29.578 15.719 1 94.88 83 GLY A O 1
ATOM 654 N N . GLN A 1 84 ? -2.541 29.016 14.242 1 89.31 84 GLN A N 1
ATOM 655 C CA . GLN A 1 84 ? -1.603 28.531 13.234 1 89.31 84 GLN A CA 1
ATOM 656 C C . GLN A 1 84 ? -0.814 29.688 12.617 1 89.31 84 GLN A C 1
ATOM 658 O O . GLN A 1 84 ? -1.399 30.625 12.062 1 89.31 84 GLN A O 1
ATOM 663 N N . MET A 1 85 ? 0.474 29.5 12.641 1 91.62 85 MET A N 1
ATOM 664 C CA . MET A 1 85 ? 1.32 30.625 12.258 1 91.62 85 MET A CA 1
ATOM 665 C C . MET A 1 85 ? 1.461 30.719 10.742 1 91.62 85 MET A C 1
ATOM 667 O O . MET A 1 85 ? 1.829 31.766 10.211 1 91.62 85 MET A O 1
ATOM 671 N N . HIS A 1 86 ? 1.208 29.609 10.008 1 88.5 86 HIS A N 1
ATOM 672 C CA . HIS A 1 86 ? 1.376 29.578 8.555 1 88.5 86 HIS A CA 1
ATOM 673 C C . HIS A 1 86 ? 0.063 29.875 7.844 1 88.5 86 HIS A C 1
ATOM 675 O O . HIS A 1 86 ? -0.255 29.25 6.828 1 88.5 86 HIS A O 1
ATOM 681 N N . SER A 1 87 ? -0.633 30.922 8.109 1 88.44 87 SER A N 1
ATOM 682 C CA . SER A 1 87 ? -1.895 31.297 7.48 1 88.44 87 SER A CA 1
ATOM 683 C C . SER A 1 87 ? -1.843 32.719 6.953 1 88.44 87 SER A C 1
ATOM 685 O O . SER A 1 87 ? -0.983 33.531 7.355 1 88.44 87 SER A O 1
ATOM 687 N N . CYS A 1 88 ? -2.762 32.969 5.992 1 96.31 88 CYS A N 1
ATOM 688 C CA . CYS A 1 88 ? -2.828 34.344 5.441 1 96.31 88 CYS A CA 1
ATOM 689 C C . CYS A 1 88 ? -4.27 34.719 5.141 1 96.31 88 CYS A C 1
ATOM 691 O O . CYS A 1 88 ? -4.973 34.031 4.414 1 96.31 88 CYS A O 1
ATOM 693 N N . VAL A 1 89 ? -4.68 35.781 5.703 1 97.81 89 VAL A N 1
ATOM 694 C CA . VAL A 1 89 ? -5.977 36.406 5.445 1 97.81 89 VAL A CA 1
ATOM 695 C C . VAL A 1 89 ? -5.777 37.844 4.957 1 97.81 89 VAL A C 1
ATOM 697 O O . VAL A 1 89 ? -4.91 38.562 5.461 1 97.81 89 VAL A O 1
ATOM 700 N N . LEU A 1 90 ? -6.523 38.188 3.943 1 98.31 90 LEU A N 1
ATOM 701 C CA . LEU A 1 90 ? -6.527 39.562 3.43 1 98.31 90 LEU A CA 1
ATOM 702 C C . LEU A 1 90 ? -7.871 40.219 3.682 1 98.31 90 LEU A C 1
ATOM 704 O O . LEU A 1 90 ? -8.914 39.562 3.676 1 98.31 90 LEU A O 1
ATOM 708 N N . TRP A 1 91 ? -7.828 41.531 3.99 1 97.81 91 TRP A N 1
ATOM 709 C CA . TRP A 1 91 ? -9.086 42.281 4.141 1 97.81 91 TRP A CA 1
ATOM 710 C C . TRP A 1 91 ? -8.906 43.75 3.785 1 97.81 91 TRP A C 1
ATOM 712 O O . TRP A 1 91 ? -7.777 44.219 3.594 1 97.81 91 TRP A O 1
ATOM 722 N N . ASN A 1 92 ? -10.008 44.406 3.5 1 96.88 92 ASN A N 1
ATOM 723 C CA . ASN A 1 92 ? -10.039 45.844 3.24 1 96.88 92 ASN A CA 1
ATOM 724 C C . ASN A 1 92 ? -10.203 46.656 4.531 1 96.88 92 ASN A C 1
ATOM 726 O O . ASN A 1 92 ? -11.023 46.312 5.379 1 96.88 92 ASN A O 1
ATOM 730 N N . HIS A 1 93 ? -9.391 47.688 4.746 1 91.62 93 HIS A N 1
ATOM 731 C CA . HIS A 1 93 ? -9.43 48.5 5.965 1 91.62 93 HIS A CA 1
ATOM 732 C C . HIS A 1 93 ? -10.828 49.031 6.223 1 91.62 93 HIS A C 1
ATOM 734 O O . HIS A 1 93 ? -11.188 49.344 7.363 1 91.62 93 HIS A O 1
ATOM 740 N N . ARG A 1 94 ? -11.672 49.188 5.215 1 92.44 94 ARG A N 1
ATOM 741 C CA . ARG A 1 94 ? -13.023 49.719 5.324 1 92.44 94 ARG A CA 1
ATOM 742 C C . ARG A 1 94 ? -13.914 48.812 6.16 1 92.44 94 ARG A C 1
ATOM 744 O O . ARG A 1 94 ? -14.984 49.219 6.605 1 92.44 94 ARG A O 1
ATOM 751 N N . LEU A 1 95 ? -13.406 47.625 6.371 1 92 95 LEU A N 1
ATOM 752 C CA . LEU A 1 95 ? -14.125 46.625 7.184 1 92 95 LEU A CA 1
ATOM 753 C C . LEU A 1 95 ? -14.438 47.219 8.562 1 92 95 LEU A C 1
ATOM 755 O O . LEU A 1 95 ? -15.461 46.875 9.164 1 92 95 LEU A O 1
ATOM 759 N N . PHE A 1 96 ? -13.602 48.125 9.055 1 90.38 96 PHE A N 1
ATOM 760 C CA . PHE A 1 96 ? -13.75 48.594 10.422 1 90.38 96 PHE A CA 1
ATOM 761 C C . PHE A 1 96 ? -14.18 50.062 10.445 1 90.38 96 PHE A C 1
ATOM 763 O O . PHE A 1 96 ? -14.156 50.719 11.5 1 90.38 96 PHE A O 1
ATOM 770 N N . ASP A 1 97 ? -14.562 50.594 9.273 1 88.06 97 ASP A N 1
ATOM 771 C CA . ASP A 1 97 ? -14.984 51.969 9.18 1 88.06 97 ASP A CA 1
ATOM 772 C C . ASP A 1 97 ? -16.359 52.188 9.82 1 88.06 97 ASP A C 1
ATOM 774 O O . ASP A 1 97 ? -17.109 51.219 10 1 88.06 97 ASP A O 1
ATOM 778 N N . GLU A 1 98 ? -16.578 53.438 10.141 1 86.44 98 GLU A N 1
ATOM 779 C CA . GLU A 1 98 ? -17.891 53.781 10.664 1 86.44 98 GLU A CA 1
ATOM 780 C C . GLU A 1 98 ? -18.922 53.844 9.547 1 86.44 98 GLU A C 1
ATOM 782 O O . GLU A 1 98 ? -18.625 54.281 8.438 1 86.44 98 GLU A O 1
ATOM 787 N N . PRO A 1 99 ? -20.141 53.5 9.836 1 86.69 99 PRO A N 1
ATOM 788 C CA . PRO A 1 99 ? -20.625 52.844 11.055 1 86.69 99 PRO A CA 1
ATOM 789 C C . PRO A 1 99 ? -20.203 51.375 11.156 1 86.69 99 PRO A C 1
ATOM 791 O O . PRO A 1 99 ? -20.375 50.625 10.203 1 86.69 99 PRO A O 1
ATOM 794 N N . PHE A 1 100 ? -19.594 51.094 12.297 1 88.25 100 PHE A N 1
ATOM 795 C CA . PHE A 1 100 ? -19.109 49.719 12.547 1 88.25 100 PHE A CA 1
ATOM 796 C C . PHE A 1 100 ? -20.156 48.906 13.289 1 88.25 100 PHE A C 1
ATOM 798 O O . PHE A 1 100 ? -20.688 49.344 14.305 1 88.25 100 PHE A O 1
ATOM 805 N N . ASP A 1 101 ? -20.562 47.781 12.695 1 87.81 101 ASP A N 1
ATOM 806 C CA . ASP A 1 101 ? -21.484 46.844 13.305 1 87.81 101 ASP A CA 1
ATOM 807 C C . ASP A 1 101 ? -20.875 45.438 13.406 1 87.81 101 ASP A C 1
ATOM 809 O O . ASP A 1 101 ? -20.812 44.719 12.414 1 87.81 101 ASP A O 1
ATOM 813 N N . PRO A 1 102 ? -20.469 45.125 14.609 1 84.81 102 PRO A N 1
ATOM 814 C CA . PRO A 1 102 ? -19.812 43.812 14.766 1 84.81 102 PRO A CA 1
ATOM 815 C C . PRO A 1 102 ? -20.766 42.656 14.508 1 84.81 102 PRO A C 1
ATOM 817 O O . PRO A 1 102 ? -20.312 41.531 14.25 1 84.81 102 PRO A O 1
ATOM 820 N N . GLN A 1 103 ? -22.062 42.812 14.516 1 83.06 103 GLN A N 1
ATOM 821 C CA . GLN A 1 103 ? -23.062 41.781 14.289 1 83.06 103 GLN A CA 1
ATOM 822 C C . GLN A 1 103 ? -23.281 41.531 12.797 1 83.06 103 GLN A C 1
ATOM 824 O O . GLN A 1 103 ? -23.797 40.5 12.398 1 83.06 103 GLN A O 1
ATOM 829 N N . ASN A 1 104 ? -22.906 42.562 12.078 1 88.12 104 ASN A N 1
ATOM 830 C CA . ASN A 1 104 ? -23.078 42.469 10.633 1 88.12 104 ASN A CA 1
ATOM 831 C C . ASN A 1 104 ? -21.766 42.781 9.906 1 88.12 104 ASN A C 1
ATOM 833 O O . ASN A 1 104 ? -21.719 43.688 9.062 1 88.12 104 ASN A O 1
ATOM 837 N N . LEU A 1 105 ? -20.828 41.969 10.164 1 92.56 105 LEU A N 1
ATOM 838 C CA . LEU A 1 105 ? -19.516 42.156 9.562 1 92.56 105 LEU A CA 1
ATOM 839 C C . LEU A 1 105 ? -19.562 41.875 8.062 1 92.56 105 LEU A C 1
ATOM 841 O O . LEU A 1 105 ? -20.219 40.938 7.617 1 92.56 105 LEU A O 1
ATOM 845 N N . ARG A 1 106 ? -18.922 42.719 7.301 1 93.31 106 ARG A N 1
ATOM 846 C CA . ARG A 1 106 ? -18.859 42.594 5.848 1 93.31 106 ARG A CA 1
ATOM 847 C C . ARG A 1 106 ? -17.812 41.562 5.441 1 93.31 106 ARG A C 1
ATOM 849 O O . ARG A 1 106 ? -16.703 41.938 5.027 1 93.31 106 ARG A O 1
ATOM 856 N N . PHE A 1 107 ? -18.25 40.344 5.418 1 94.88 107 PHE A N 1
ATOM 857 C CA . PHE A 1 107 ? -17.328 39.25 5.129 1 94.88 107 PHE A CA 1
ATOM 858 C C . PHE A 1 107 ? -16.938 39.25 3.656 1 94.88 107 PHE A C 1
ATOM 860 O O . PHE A 1 107 ? -15.969 38.594 3.268 1 94.88 107 PHE A O 1
ATOM 867 N N . ASP A 1 108 ? -17.641 40 2.807 1 93.69 108 ASP A N 1
ATOM 868 C CA . ASP A 1 108 ? -17.297 40.156 1.395 1 93.69 108 ASP A CA 1
ATOM 869 C C . ASP A 1 108 ? -16 40.938 1.217 1 93.69 108 ASP A C 1
ATOM 871 O O . ASP A 1 108 ? -15.398 40.906 0.144 1 93.69 108 ASP A O 1
ATOM 875 N N . MET A 1 109 ? -15.57 41.594 2.287 1 96.25 109 MET A N 1
ATOM 876 C CA . MET A 1 109 ? -14.352 42.406 2.236 1 96.25 109 MET A CA 1
ATOM 877 C C . MET A 1 109 ? -13.172 41.625 2.82 1 96.25 109 MET A C 1
ATOM 879 O O . MET A 1 109 ? -12.117 42.219 3.086 1 96.25 109 MET A O 1
ATOM 883 N N . ILE A 1 110 ? -13.336 40.406 3.094 1 97.19 110 ILE A N 1
ATOM 884 C CA . ILE A 1 110 ? -12.328 39.531 3.684 1 97.19 110 ILE A CA 1
ATOM 885 C C . ILE A 1 110 ? -12.078 38.312 2.768 1 97.19 110 ILE A C 1
ATOM 887 O O . ILE A 1 110 ? -13.023 37.781 2.193 1 97.19 110 ILE A O 1
ATOM 891 N N . SER A 1 111 ? -10.875 38 2.518 1 97 111 SER A N 1
ATOM 892 C CA . SER A 1 111 ? -10.547 36.812 1.762 1 97 111 SER A CA 1
ATOM 893 C C . SER A 1 111 ? -10.805 35.531 2.586 1 97 111 SER A C 1
ATOM 895 O O . SER A 1 111 ? -11.07 35.625 3.787 1 97 111 SER A O 1
ATOM 897 N N . ASP A 1 112 ? -10.742 34.375 1.963 1 95.69 112 ASP A N 1
ATOM 898 C CA . ASP A 1 112 ? -10.602 33.125 2.715 1 95.69 112 ASP A CA 1
ATOM 899 C C . ASP A 1 112 ? -9.281 33.094 3.479 1 95.69 112 ASP A C 1
ATOM 901 O O . ASP A 1 112 ? -8.375 33.906 3.205 1 95.69 112 ASP A O 1
ATOM 905 N N . ASN A 1 113 ? -9.242 32.312 4.496 1 96.75 113 ASN A N 1
ATOM 906 C CA . ASN A 1 113 ? -7.996 32 5.188 1 96.75 113 ASN A CA 1
ATOM 907 C C . ASN A 1 113 ? -7.184 30.938 4.441 1 96.75 113 ASN A C 1
ATOM 909 O O . ASN A 1 113 ? -7.559 29.766 4.418 1 96.75 113 ASN A O 1
ATOM 913 N N . TYR A 1 114 ? -6.121 31.391 3.736 1 95.19 114 TYR A N 1
ATOM 914 C CA . TYR A 1 114 ? -5.188 30.422 3.168 1 95.19 114 TYR A CA 1
ATOM 915 C C . TYR A 1 114 ? -4.402 29.703 4.266 1 95.19 114 TYR A C 1
ATOM 917 O O . TYR A 1 114 ? -3.436 30.25 4.801 1 95.19 114 TYR A O 1
ATOM 925 N N . ASP A 1 115 ? -4.805 28.469 4.539 1 89.56 115 ASP A N 1
ATOM 926 C CA . ASP A 1 115 ? -4.301 27.828 5.746 1 89.56 115 ASP A CA 1
ATOM 927 C C . ASP A 1 115 ? -2.973 27.125 5.477 1 89.56 115 ASP A C 1
ATOM 929 O O . ASP A 1 115 ? -2.449 27.172 4.363 1 89.56 115 ASP A O 1
ATOM 933 N N . TRP A 1 116 ? -2.385 26.516 6.5 1 85.75 116 TRP A N 1
ATOM 934 C CA . TRP A 1 116 ? -1.025 25.984 6.516 1 85.75 116 TRP A CA 1
ATOM 935 C C . TRP A 1 116 ? -0.901 24.781 5.59 1 85.75 116 TRP A C 1
ATOM 937 O O . TRP A 1 116 ? 0.204 24.422 5.184 1 85.75 116 TRP A O 1
ATOM 947 N N . THR A 1 117 ? -2.029 24.156 5.203 1 79.94 117 THR A N 1
ATOM 948 C CA . THR A 1 117 ? -1.983 22.953 4.371 1 79.94 117 THR A CA 1
ATOM 949 C C . THR A 1 117 ? -2.078 23.328 2.893 1 79.94 117 THR A C 1
ATOM 951 O O . THR A 1 117 ? -2.072 22.453 2.029 1 79.94 117 THR A O 1
ATOM 954 N N . ASP A 1 118 ? -2.221 24.594 2.592 1 85.81 118 ASP A N 1
ATOM 955 C CA . ASP A 1 118 ? -2.375 25.016 1.201 1 85.81 118 ASP A CA 1
ATOM 956 C C . ASP A 1 118 ? -1.118 24.703 0.392 1 85.81 118 ASP A C 1
ATOM 958 O O . ASP A 1 118 ? -0.024 25.156 0.74 1 85.81 118 ASP A O 1
ATOM 962 N N . GLY A 1 119 ? -1.286 23.938 -0.642 1 81.75 119 GLY A N 1
ATOM 963 C CA . GLY A 1 119 ? -0.167 23.516 -1.466 1 81.75 119 GLY A CA 1
ATOM 964 C C . GLY A 1 119 ? -0.146 24.172 -2.832 1 81.75 119 GLY A C 1
ATOM 965 O O . GLY A 1 119 ? 0.467 23.656 -3.768 1 81.75 119 GLY A O 1
ATOM 966 N N . ARG A 1 120 ? -0.807 25.297 -3.035 1 87.56 120 ARG A N 1
ATOM 967 C CA . ARG A 1 120 ? -0.934 25.906 -4.355 1 87.56 120 ARG A CA 1
ATOM 968 C C . ARG A 1 120 ? 0.427 26.312 -4.898 1 87.56 120 ARG A C 1
ATOM 970 O O . ARG A 1 120 ? 0.626 26.375 -6.117 1 87.56 120 ARG A O 1
ATOM 977 N N . CYS A 1 121 ? 1.259 26.781 -3.975 1 90.5 121 CYS A N 1
ATOM 978 C CA . CYS A 1 121 ? 2.617 27.125 -4.379 1 90.5 121 CYS A CA 1
ATOM 979 C C . CYS A 1 121 ? 3.461 25.859 -4.578 1 90.5 121 CYS A C 1
ATOM 981 O O . CYS A 1 121 ? 4.188 25.453 -3.672 1 90.5 121 CYS A O 1
ATOM 983 N N . ASN A 1 122 ? 3.418 25.359 -5.789 1 84.38 122 ASN A N 1
ATOM 984 C CA . ASN A 1 122 ? 4.137 24.125 -6.078 1 84.38 122 ASN A CA 1
ATOM 985 C C . ASN A 1 122 ? 5.637 24.375 -6.211 1 84.38 122 ASN A C 1
ATOM 987 O O . ASN A 1 122 ? 6.098 25.516 -6.125 1 84.38 122 ASN A O 1
ATOM 991 N N . GLU A 1 123 ? 6.41 23.281 -6.422 1 81.94 123 GLU A N 1
ATOM 992 C CA . GLU A 1 123 ? 7.867 23.344 -6.449 1 81.94 123 GLU A CA 1
ATOM 993 C C . GLU A 1 123 ? 8.352 24.297 -7.543 1 81.94 12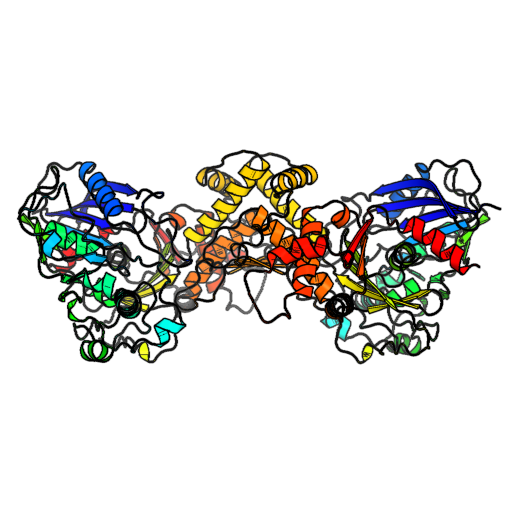3 GLU A C 1
ATOM 995 O O . GLU A 1 123 ? 9.289 25.062 -7.332 1 81.94 123 GLU A O 1
ATOM 1000 N N . GLU A 1 124 ? 7.773 24.203 -8.711 1 86.94 124 GLU A N 1
ATOM 1001 C CA . GLU A 1 124 ? 8.164 25.047 -9.836 1 86.94 124 GLU A CA 1
ATOM 1002 C C . GLU A 1 124 ? 7.969 26.531 -9.508 1 86.94 124 GLU A C 1
ATOM 1004 O O . GLU A 1 124 ? 8.812 27.359 -9.852 1 86.94 124 GLU A O 1
ATOM 1009 N N . PHE A 1 125 ? 6.91 26.891 -8.859 1 92.56 125 PHE A N 1
ATOM 1010 C CA . PHE A 1 125 ? 6.633 28.266 -8.477 1 92.56 125 PHE A CA 1
ATOM 1011 C C . PHE A 1 125 ? 7.609 28.734 -7.402 1 92.56 125 PHE A C 1
ATOM 1013 O O . PHE A 1 125 ? 8.148 29.844 -7.484 1 92.56 125 PHE A O 1
ATOM 1020 N N . LEU A 1 126 ? 7.82 27.922 -6.434 1 89.75 126 LEU A N 1
ATOM 1021 C CA . LEU A 1 126 ? 8.672 28.297 -5.309 1 89.75 126 LEU A CA 1
ATOM 1022 C C . LEU A 1 126 ? 10.094 28.594 -5.781 1 89.75 126 LEU A C 1
ATOM 1024 O O . LEU A 1 126 ? 10.773 29.453 -5.219 1 89.75 126 LEU A O 1
ATOM 1028 N N . LYS A 1 127 ? 10.484 27.875 -6.809 1 87.38 127 LYS A N 1
ATOM 1029 C CA . LYS A 1 127 ? 11.828 28.062 -7.355 1 87.38 127 LYS A CA 1
ATOM 1030 C C . LYS A 1 127 ? 11.969 29.453 -7.973 1 87.38 127 LYS A C 1
ATOM 1032 O O . LYS A 1 127 ? 13.078 29.969 -8.102 1 87.38 127 LYS A O 1
ATOM 1037 N N . THR A 1 128 ? 10.859 30.047 -8.344 1 93.81 128 THR A N 1
ATOM 1038 C CA . THR A 1 128 ? 10.891 31.359 -8.992 1 93.81 128 THR A CA 1
ATOM 1039 C C . THR A 1 128 ? 10.977 32.469 -7.953 1 93.81 128 THR A C 1
ATOM 1041 O O . THR A 1 128 ? 11.281 33.625 -8.289 1 93.81 128 THR A O 1
ATOM 1044 N N . LEU A 1 129 ? 10.742 32.25 -6.727 1 92.75 129 LEU A N 1
ATOM 1045 C CA . LEU A 1 129 ? 10.734 33.281 -5.688 1 92.75 129 LEU A CA 1
ATOM 1046 C C . LEU A 1 129 ? 12.148 33.625 -5.25 1 92.75 129 LEU A C 1
ATOM 1048 O O . LEU A 1 129 ? 13.055 32.781 -5.352 1 92.75 129 LEU A O 1
ATOM 1052 N N . PRO A 1 130 ? 12.312 34.906 -4.828 1 90.94 130 PRO A N 1
ATOM 1053 C CA . PRO A 1 130 ? 13.641 35.25 -4.344 1 90.94 130 PRO A CA 1
ATOM 1054 C C . PRO A 1 130 ? 14.031 34.5 -3.066 1 90.94 130 PRO A C 1
ATOM 1056 O O . PRO A 1 130 ? 13.156 34.156 -2.271 1 90.94 130 PRO A O 1
ATOM 1059 N N . LYS A 1 131 ? 15.289 34.406 -2.854 1 84.56 131 LYS A N 1
ATOM 1060 C CA . LYS A 1 131 ? 15.781 33.719 -1.656 1 84.56 131 LYS A CA 1
ATOM 1061 C C . LYS A 1 131 ? 15.727 34.656 -0.444 1 84.56 131 LYS A C 1
ATOM 1063 O O . LYS A 1 131 ? 16.234 35.781 -0.493 1 84.56 131 LYS A O 1
ATOM 1068 N N . PRO A 1 132 ? 15.023 34.156 0.562 1 85.06 132 PRO A N 1
ATOM 1069 C CA . PRO A 1 132 ? 15.008 35 1.77 1 85.06 132 PRO A CA 1
ATOM 1070 C C . PRO A 1 132 ? 16.375 35.125 2.428 1 85.06 132 PRO A C 1
ATOM 1072 O O . PRO A 1 132 ? 17.234 34.25 2.24 1 85.06 132 PRO A O 1
ATOM 1075 N N . ASP A 1 133 ? 16.547 36.25 3.09 1 79.25 133 ASP A N 1
ATOM 1076 C CA . ASP A 1 133 ? 17.719 36.438 3.939 1 79.25 133 ASP A CA 1
ATOM 1077 C C . ASP A 1 133 ? 17.359 36.25 5.414 1 79.25 133 ASP A C 1
ATOM 1079 O O . ASP A 1 133 ? 17.141 37.219 6.145 1 79.25 133 ASP A O 1
ATOM 1083 N N . SER A 1 134 ? 17.047 35.094 5.906 1 72.12 134 SER A N 1
ATOM 1084 C CA . SER A 1 134 ? 16.641 34.781 7.277 1 72.12 134 SER A CA 1
ATOM 1085 C C . SER A 1 134 ? 16.953 33.344 7.629 1 72.12 134 SER A C 1
ATOM 1087 O O . SER A 1 134 ? 17.266 32.531 6.75 1 72.12 134 SER A O 1
ATOM 1089 N N . PHE A 1 135 ? 16.891 33.25 9.062 1 59.81 135 PHE A N 1
ATOM 1090 C CA . PHE A 1 135 ? 17.016 31.891 9.625 1 59.81 135 PHE A CA 1
ATOM 1091 C C . PHE A 1 135 ? 15.766 31.078 9.344 1 59.81 135 PHE A C 1
ATOM 1093 O O . PHE A 1 135 ? 14.656 31.609 9.273 1 59.81 135 PHE A O 1
ATOM 1100 N N . ALA A 1 136 ? 15.352 30.688 8.414 1 55.66 136 ALA A N 1
ATOM 1101 C CA . ALA A 1 136 ? 14.203 29.875 8.047 1 55.66 136 ALA A CA 1
ATOM 1102 C C . ALA A 1 136 ? 14.195 29.578 6.551 1 55.66 136 ALA A C 1
ATOM 1104 O O . ALA A 1 136 ? 13.75 30.406 5.754 1 55.66 136 ALA A O 1
ATOM 1105 N N . ASP A 1 137 ? 15.141 29 6.207 1 57.03 137 ASP A N 1
ATOM 1106 C CA . ASP A 1 137 ? 15.633 28.766 4.852 1 57.03 137 ASP A CA 1
ATOM 1107 C C . ASP A 1 137 ? 14.508 28.891 3.83 1 57.03 137 ASP A C 1
ATOM 1109 O O . ASP A 1 137 ? 14.359 29.922 3.168 1 57.03 137 ASP A O 1
ATOM 1113 N N . LYS A 1 138 ? 13.812 27.938 3.23 1 66.69 138 LYS A N 1
ATOM 1114 C CA . LYS A 1 138 ? 13.133 27.828 1.943 1 66.69 138 LYS A CA 1
ATOM 1115 C C . LYS A 1 138 ? 11.648 28.172 2.07 1 66.69 138 LYS A C 1
ATOM 1117 O O . LYS A 1 138 ? 10.984 27.734 3.01 1 66.69 138 LYS A O 1
ATOM 1122 N N . VAL A 1 139 ? 11.312 29.297 1.458 1 80.31 139 VAL A N 1
ATOM 1123 C CA . VAL A 1 139 ? 9.906 29.641 1.315 1 80.31 139 VAL A CA 1
ATOM 1124 C C . VAL A 1 139 ? 9.109 28.391 0.919 1 80.31 139 VAL A C 1
ATOM 1126 O O . VAL A 1 139 ? 9.562 27.594 0.09 1 80.31 139 VAL A O 1
ATOM 1129 N N . SER A 1 140 ? 8.07 28.125 1.752 1 82.31 140 SER A N 1
ATOM 1130 C CA . SER A 1 140 ? 7.25 26.953 1.479 1 82.31 140 SER A CA 1
ATOM 1131 C C . SER A 1 140 ? 5.809 27.344 1.176 1 82.31 140 SER A C 1
ATOM 1133 O O . SER A 1 140 ? 5.371 28.438 1.526 1 82.31 140 SER A O 1
ATOM 1135 N N . SER A 1 141 ? 5.164 26.359 0.491 1 86.31 141 SER A N 1
ATOM 1136 C CA . SER A 1 141 ? 3.73 26.562 0.303 1 86.31 141 SER A CA 1
ATOM 1137 C C . SER A 1 141 ? 3.006 26.656 1.642 1 86.31 141 SER A C 1
ATOM 1139 O O . SER A 1 141 ? 3.342 25.953 2.586 1 86.31 141 SER A O 1
ATOM 1141 N N . GLY A 1 142 ? 2.041 27.578 1.79 1 87.06 142 GLY A N 1
ATOM 1142 C CA . GLY A 1 142 ? 1.338 27.797 3.045 1 87.06 142 GLY A CA 1
ATOM 1143 C C . GLY A 1 142 ? 1.863 28.984 3.824 1 87.06 142 GLY A C 1
ATOM 1144 O O . GLY A 1 142 ? 1.189 29.484 4.727 1 87.06 142 GLY A O 1
ATOM 1145 N N . PHE A 1 143 ? 3.104 29.375 3.463 1 91.31 143 PHE A N 1
ATOM 1146 C CA . PHE A 1 143 ? 3.652 30.562 4.102 1 91.31 143 PHE A CA 1
ATOM 1147 C C . PHE A 1 143 ? 2.988 31.828 3.561 1 91.31 143 PHE A C 1
ATOM 1149 O O . PHE A 1 143 ? 2.693 31.906 2.367 1 91.31 143 PHE A O 1
ATOM 1156 N N . GLY A 1 144 ? 2.797 32.781 4.402 1 94.88 144 GLY A N 1
ATOM 1157 C CA . GLY A 1 144 ? 2.08 33.969 4.043 1 94.88 144 GLY A CA 1
ATOM 1158 C C . GLY A 1 144 ? 2.684 34.688 2.85 1 94.88 144 GLY A C 1
ATOM 1159 O O . GLY A 1 144 ? 1.967 35.094 1.929 1 94.88 144 GLY A O 1
ATOM 1160 N N . CYS A 1 145 ? 3.961 34.812 2.816 1 95.19 145 CYS A N 1
ATOM 1161 C CA . CYS A 1 145 ? 4.594 35.531 1.729 1 95.19 145 CYS A CA 1
ATOM 1162 C C . CYS A 1 145 ? 4.527 34.75 0.425 1 95.19 145 CYS A C 1
ATOM 1164 O O . CYS A 1 145 ? 4.41 35.344 -0.653 1 95.19 145 CYS A O 1
ATOM 1166 N N . ALA A 1 146 ? 4.68 33.469 0.508 1 93.81 146 ALA A N 1
ATOM 1167 C CA . ALA A 1 146 ? 4.508 32.656 -0.69 1 93.81 146 ALA A CA 1
ATOM 1168 C C . ALA A 1 146 ? 3.119 32.844 -1.291 1 93.81 146 ALA A C 1
ATOM 1170 O O . ALA A 1 146 ? 2.975 32.969 -2.508 1 93.81 146 ALA A O 1
ATOM 1171 N N . THR A 1 147 ? 2.121 32.812 -0.409 1 96.25 147 THR A N 1
ATOM 1172 C CA . THR A 1 147 ? 0.741 33 -0.843 1 96.25 147 THR A CA 1
ATOM 1173 C C . THR A 1 147 ? 0.565 34.375 -1.497 1 96.25 147 THR A C 1
ATOM 1175 O O . THR A 1 147 ? -0.078 34.5 -2.543 1 96.25 147 THR A O 1
ATOM 1178 N N . LEU A 1 148 ? 1.136 35.344 -0.975 1 97.56 148 LEU A N 1
ATOM 1179 C CA . LEU A 1 148 ? 1.014 36.719 -1.499 1 97.56 148 LEU A CA 1
ATOM 1180 C C . LEU A 1 148 ? 1.713 36.844 -2.848 1 97.56 148 LEU A C 1
ATOM 1182 O O . LEU A 1 148 ? 1.197 37.5 -3.762 1 97.56 148 LEU A O 1
ATOM 1186 N N . PHE A 1 149 ? 2.896 36.25 -2.939 1 97.5 149 PHE A N 1
ATOM 1187 C CA . PHE A 1 149 ? 3.568 36.188 -4.23 1 97.5 149 PHE A CA 1
ATOM 1188 C C . PHE A 1 149 ? 2.68 35.531 -5.277 1 97.5 149 PHE A C 1
ATOM 1190 O O . PHE A 1 149 ? 2.578 36 -6.406 1 97.5 149 PHE A O 1
ATOM 1197 N N . TRP A 1 150 ? 2.102 34.438 -4.895 1 97 150 TRP A N 1
ATOM 1198 C CA . TRP A 1 150 ? 1.248 33.688 -5.805 1 97 150 TRP A CA 1
ATOM 1199 C C . TRP A 1 150 ? 0.05 34.5 -6.246 1 97 150 TRP A C 1
ATOM 1201 O O . TRP A 1 150 ? -0.273 34.562 -7.434 1 97 150 TRP A O 1
ATOM 1211 N N . LEU A 1 151 ? -0.626 35.156 -5.324 1 97.19 151 LEU A N 1
ATOM 1212 C CA . LEU A 1 151 ? -1.796 36 -5.625 1 97.19 151 LEU A CA 1
ATOM 1213 C C . LEU A 1 151 ? -1.422 37.156 -6.516 1 97.19 151 LEU A C 1
ATOM 1215 O O . LEU A 1 151 ? -2.18 37.531 -7.418 1 97.19 151 LEU A O 1
ATOM 1219 N N . LYS A 1 152 ? -0.312 37.75 -6.281 1 97.56 152 LYS A N 1
ATOM 1220 C CA . LYS A 1 152 ? 0.16 38.844 -7.102 1 97.56 152 LYS A CA 1
ATOM 1221 C C . LYS A 1 152 ? 0.377 38.406 -8.547 1 97.56 152 LYS A C 1
ATOM 1223 O O . LYS A 1 152 ? 0.074 39.156 -9.484 1 97.56 152 LYS A O 1
ATOM 1228 N N . ARG A 1 153 ? 0.89 37.281 -8.703 1 96.31 153 ARG A N 1
ATOM 1229 C CA . ARG A 1 153 ? 1.251 36.781 -10.023 1 96.31 153 ARG A CA 1
ATOM 1230 C C . ARG A 1 153 ? 0.024 36.25 -10.766 1 96.31 153 ARG A C 1
ATOM 1232 O O . ARG A 1 153 ? -0.125 36.469 -11.969 1 96.31 153 ARG A O 1
ATOM 1239 N N . PHE A 1 154 ? -0.875 35.562 -10.078 1 95.75 154 PHE A N 1
ATOM 1240 C CA . PHE A 1 154 ? -1.897 34.812 -10.789 1 95.75 154 PHE A CA 1
ATOM 1241 C C . PHE A 1 154 ? -3.273 35.438 -10.578 1 95.75 154 PHE A C 1
ATOM 1243 O O . PHE A 1 154 ? -4.203 35.156 -11.352 1 95.75 154 PHE A O 1
ATOM 1250 N N . LYS A 1 155 ? -3.453 36.188 -9.523 1 96.06 155 LYS A N 1
ATOM 1251 C CA . LYS A 1 155 ? -4.742 36.812 -9.242 1 96.06 155 LYS A CA 1
ATOM 1252 C C . LYS A 1 155 ? -4.562 38.25 -8.781 1 96.06 155 LYS A C 1
ATOM 1254 O O . LYS A 1 155 ? -5.078 38.656 -7.73 1 96.06 155 LYS A O 1
ATOM 1259 N N . PRO A 1 156 ? -3.879 39.062 -9.562 1 95.94 156 PRO A N 1
ATOM 1260 C CA . PRO A 1 156 ? -3.58 40.438 -9.133 1 95.94 156 PRO A CA 1
ATOM 1261 C C . PRO A 1 156 ? -4.84 41.281 -8.898 1 95.94 156 PRO A C 1
ATOM 1263 O O . PRO A 1 156 ? -4.887 42.094 -7.965 1 95.94 156 PRO A O 1
ATOM 1266 N N . ASP A 1 157 ? -5.898 41.094 -9.742 1 96.88 157 ASP A N 1
ATOM 1267 C CA . ASP A 1 157 ? -7.137 41.844 -9.57 1 96.88 157 ASP A CA 1
ATOM 1268 C C . ASP A 1 157 ? -7.816 41.5 -8.25 1 96.88 157 ASP A C 1
ATOM 1270 O O . ASP A 1 157 ? -8.375 42.375 -7.586 1 96.88 157 ASP A O 1
ATOM 1274 N N . TYR A 1 158 ? -7.789 40.281 -7.98 1 96.5 158 TYR A N 1
ATOM 1275 C CA . TYR A 1 158 ? -8.336 39.812 -6.703 1 96.5 158 TYR A CA 1
ATOM 1276 C C . TYR A 1 158 ? -7.555 40.406 -5.535 1 96.5 158 TYR A C 1
ATOM 1278 O O . TYR A 1 158 ? -8.148 40.906 -4.578 1 96.5 158 TYR A O 1
ATOM 1286 N N . LEU A 1 159 ? -6.254 40.406 -5.57 1 97.38 159 LEU A N 1
ATOM 1287 C CA . LEU A 1 159 ? -5.375 40.906 -4.512 1 97.38 159 LEU A CA 1
ATOM 1288 C C . LEU A 1 159 ? -5.586 42.375 -4.277 1 97.38 159 LEU A C 1
ATOM 1290 O O . LEU A 1 159 ? -5.531 42.844 -3.139 1 97.38 159 LEU A O 1
ATOM 1294 N N . ASN A 1 160 ? -5.906 43.062 -5.293 1 96.38 160 ASN A N 1
ATOM 1295 C CA . ASN A 1 160 ? -6.02 44.531 -5.234 1 96.38 160 ASN A CA 1
ATOM 1296 C C . ASN A 1 160 ? -7.266 44.969 -4.469 1 96.38 160 ASN A C 1
ATOM 1298 O O . ASN A 1 160 ? -7.395 46.125 -4.098 1 96.38 160 ASN A O 1
ATOM 1302 N N . GLN A 1 161 ? -8.094 44.062 -4.18 1 96.81 161 GLN A N 1
ATOM 1303 C CA . GLN A 1 161 ? -9.297 44.375 -3.418 1 96.81 161 GLN A CA 1
ATOM 1304 C C . GLN A 1 161 ? -8.969 44.594 -1.943 1 96.81 161 GLN A C 1
ATOM 1306 O O . GLN A 1 161 ? -9.789 45.125 -1.192 1 96.81 161 GLN A O 1
ATOM 1311 N N . PHE A 1 162 ? -7.82 44.188 -1.592 1 97.62 162 PHE A N 1
ATOM 1312 C CA . PHE A 1 162 ? -7.449 44.188 -0.181 1 97.62 162 PHE A CA 1
ATOM 1313 C C . PHE A 1 162 ? -6.285 45.156 0.06 1 97.62 162 PHE A C 1
ATOM 1315 O O . PHE A 1 162 ? -5.52 45.438 -0.859 1 97.62 162 PHE A O 1
ATOM 1322 N N . ASP A 1 163 ? -6.199 45.688 1.298 1 97.25 163 ASP A N 1
ATOM 1323 C CA . ASP A 1 163 ? -5.086 46.594 1.63 1 97.25 163 ASP A CA 1
ATOM 1324 C C . ASP A 1 163 ? -4.469 46.219 2.977 1 97.25 163 ASP A C 1
ATOM 1326 O O . ASP A 1 163 ? -3.605 46.938 3.488 1 97.25 163 ASP A O 1
ATOM 1330 N N . ARG A 1 164 ? -4.953 45.125 3.557 1 97.38 164 ARG A N 1
ATOM 1331 C CA . ARG A 1 164 ? -4.398 44.562 4.777 1 97.38 164 ARG A CA 1
ATOM 1332 C C . ARG A 1 164 ? -4.258 43.031 4.656 1 97.38 164 ARG A C 1
ATOM 1334 O O . ARG A 1 164 ? -4.98 42.406 3.883 1 97.38 164 ARG A O 1
ATOM 1341 N N . CYS A 1 165 ? -3.299 42.562 5.41 1 97.75 165 CYS A N 1
ATOM 1342 C CA . CYS A 1 165 ? -3.186 41.094 5.488 1 97.75 165 CYS A CA 1
ATOM 1343 C C . CYS A 1 165 ? -2.535 40.688 6.797 1 97.75 165 CYS A C 1
ATOM 1345 O O . CYS A 1 165 ? -1.951 41.5 7.504 1 97.75 165 CYS A O 1
ATOM 1347 N N . GLY A 1 166 ? -2.633 39.531 7.211 1 97.56 166 GLY A N 1
ATOM 1348 C CA . GLY A 1 166 ? -2.084 38.875 8.383 1 97.56 166 GLY A CA 1
ATOM 1349 C C . GLY A 1 166 ? -2.564 37.438 8.539 1 97.56 166 GLY A C 1
ATOM 1350 O O . GLY A 1 166 ? -3.154 36.875 7.617 1 97.56 166 GLY A O 1
ATOM 1351 N N . THR A 1 167 ? -2.188 36.781 9.633 1 97.5 167 THR A N 1
ATOM 1352 C CA . THR A 1 167 ? -2.775 35.5 9.945 1 97.5 167 THR A CA 1
ATOM 1353 C C . THR A 1 167 ? -4.238 35.656 10.352 1 97.5 167 THR A C 1
ATOM 1355 O O . THR A 1 167 ? -4.723 36.75 10.531 1 97.5 167 THR A O 1
ATOM 1358 N N . ILE A 1 168 ? -4.953 34.594 10.438 1 97.56 168 ILE A N 1
ATOM 1359 C CA . ILE A 1 168 ? -6.34 34.625 10.883 1 97.56 168 ILE A CA 1
ATOM 1360 C C . ILE A 1 168 ? -6.422 35.219 12.281 1 97.56 168 ILE A C 1
ATOM 1362 O O . ILE A 1 168 ? -7.391 35.906 12.609 1 97.56 168 ILE A O 1
ATOM 1366 N N . MET A 1 169 ? -5.387 35.031 13.109 1 97.75 169 MET A N 1
ATOM 1367 C CA . MET A 1 169 ? -5.34 35.625 14.445 1 97.75 169 MET A CA 1
ATOM 1368 C C . MET A 1 169 ? -5.141 37.125 14.375 1 97.75 169 MET A C 1
ATOM 1370 O O . MET A 1 169 ? -5.75 37.875 15.148 1 97.75 169 MET A O 1
ATOM 1374 N N . ASP A 1 170 ? -4.293 37.531 13.469 1 97.88 170 ASP A N 1
ATOM 1375 C CA . ASP A 1 170 ? -4.047 38.938 13.312 1 97.88 170 ASP A CA 1
ATOM 1376 C C . ASP A 1 170 ? -5.32 39.688 12.898 1 97.88 170 ASP A C 1
ATOM 1378 O O . ASP A 1 170 ? -5.59 40.781 13.391 1 97.88 170 ASP A O 1
ATOM 1382 N N . TRP A 1 171 ? -5.973 39.094 11.961 1 97.62 171 TRP A N 1
ATOM 1383 C CA . TRP A 1 171 ? -7.254 39.656 11.555 1 97.62 171 TRP A CA 1
ATOM 1384 C C . TRP A 1 171 ? -8.195 39.781 12.75 1 97.62 171 TRP A C 1
ATOM 1386 O O . TRP A 1 171 ? -8.836 40.844 12.922 1 97.62 171 TRP A O 1
ATOM 1396 N N . PHE A 1 172 ? -8.289 38.781 13.547 1 97.69 172 PHE A N 1
ATOM 1397 C CA . PHE A 1 172 ? -9.195 38.781 14.688 1 97.69 172 PHE A CA 1
ATOM 1398 C C . PHE A 1 172 ? -8.805 39.844 15.703 1 97.69 172 PHE A C 1
ATOM 1400 O O . PHE A 1 172 ? -9.672 40.531 16.25 1 97.69 172 PHE A O 1
ATOM 1407 N N . VAL A 1 173 ? -7.527 39.938 15.953 1 98.06 173 VAL A N 1
ATOM 1408 C CA . VAL A 1 173 ? -7.027 40.969 16.859 1 98.06 173 VAL A CA 1
ATOM 1409 C C . VAL A 1 173 ? -7.379 42.375 16.328 1 98.06 173 VAL A C 1
ATOM 1411 O O . VAL A 1 173 ? -7.793 43.25 17.078 1 98.06 173 VAL A O 1
ATOM 1414 N N . CYS A 1 174 ? -7.176 42.562 15.039 1 97.5 174 CYS A N 1
ATOM 1415 C CA . CYS A 1 174 ? -7.539 43.812 14.414 1 97.5 174 CYS A CA 1
ATOM 1416 C C . CYS A 1 174 ? -9.031 44.094 14.555 1 97.5 174 CYS A C 1
ATOM 1418 O O . CYS A 1 174 ? -9.453 45.219 14.734 1 97.5 174 CYS A O 1
ATOM 1420 N N . LEU A 1 175 ? -9.844 43.062 14.414 1 96.62 175 LEU A N 1
ATOM 1421 C CA . LEU A 1 175 ? -11.281 43.188 14.586 1 96.62 175 LEU A CA 1
ATOM 1422 C C . LEU A 1 175 ? -11.625 43.625 16 1 96.62 175 LEU A C 1
ATOM 1424 O O . LEU A 1 175 ? -12.406 44.562 16.188 1 96.62 175 LEU A O 1
ATOM 1428 N N . LEU A 1 176 ? -11.008 42.969 17.016 1 97.06 176 LEU A N 1
ATOM 1429 C CA . LEU A 1 176 ? -11.289 43.281 18.406 1 97.06 176 LEU A CA 1
ATOM 1430 C C . LEU A 1 176 ? -10.977 44.75 18.734 1 97.06 176 LEU A C 1
ATOM 1432 O O . LEU A 1 176 ? -11.703 45.375 19.5 1 97.06 176 LEU A O 1
ATOM 1436 N N . CYS A 1 177 ? -9.938 45.188 18.141 1 97.12 177 CYS A N 1
ATOM 1437 C CA . CYS A 1 177 ? -9.414 46.5 18.5 1 97.12 177 CYS A CA 1
ATOM 1438 C C . CYS A 1 177 ? -9.719 47.531 17.438 1 97.12 177 CYS A C 1
ATOM 1440 O O . CYS A 1 177 ? -9.43 48.719 17.609 1 97.12 177 CYS A O 1
ATOM 1442 N N . ARG A 1 178 ? -10.305 47.125 16.344 1 95.38 178 ARG A N 1
ATOM 1443 C CA . ARG A 1 178 ? -10.547 47.969 15.195 1 95.38 178 ARG A CA 1
ATOM 1444 C C . ARG A 1 178 ? -9.281 48.719 14.797 1 95.38 178 ARG A C 1
ATOM 1446 O O . ARG A 1 178 ? -9.289 49.969 14.703 1 95.38 178 ARG A O 1
ATOM 1453 N N . LEU A 1 179 ? -8.234 48 14.562 1 95.44 179 LEU A N 1
ATOM 1454 C CA . LEU A 1 179 ? -6.926 48.562 14.273 1 95.44 179 LEU A CA 1
ATOM 1455 C C . LEU A 1 179 ? -6.801 48.906 12.797 1 95.44 179 LEU A C 1
ATOM 1457 O O . LEU A 1 179 ? -7.293 48.188 11.93 1 95.44 179 LEU A O 1
ATOM 1461 N N . ASN A 1 180 ? -6.133 50 12.555 1 92.06 180 ASN A N 1
ATOM 1462 C CA . ASN A 1 180 ? -5.801 50.375 11.188 1 92.06 180 ASN A CA 1
ATOM 1463 C C . ASN A 1 180 ? -4.473 49.781 10.742 1 92.06 180 ASN A C 1
ATOM 1465 O O . ASN A 1 180 ? -4.297 49.469 9.57 1 92.06 180 ASN A O 1
ATOM 1469 N N . ILE A 1 181 ? -3.562 49.719 11.641 1 94.69 181 ILE A N 1
ATOM 1470 C CA . ILE A 1 181 ? -2.256 49.125 11.375 1 94.69 181 ILE A CA 1
ATOM 1471 C C . ILE A 1 181 ? -2.23 47.688 11.906 1 94.69 181 ILE A C 1
ATOM 1473 O O . ILE A 1 181 ? -2.514 47.469 13.078 1 94.69 181 ILE A O 1
ATOM 1477 N N . VAL A 1 182 ? -1.906 46.781 11.031 1 97 182 VAL A N 1
ATOM 1478 C CA . VAL A 1 182 ? -1.858 45.375 11.414 1 97 182 VAL A CA 1
ATOM 1479 C C . VAL A 1 182 ? -0.5 45.062 12.031 1 97 182 VAL A C 1
ATOM 1481 O O . VAL A 1 182 ? 0.543 45.344 11.438 1 97 182 VAL A O 1
ATOM 1484 N N . SER A 1 183 ? -0.52 44.562 13.227 1 97.25 183 SER A N 1
ATOM 1485 C CA . SER A 1 183 ? 0.684 44.062 13.891 1 97.25 183 SER A CA 1
ATOM 1486 C C . SER A 1 183 ? 0.775 42.562 13.812 1 97.25 183 SER A C 1
ATOM 1488 O O . SER A 1 183 ? -0.238 41.844 13.914 1 97.25 183 SER A O 1
ATOM 1490 N N . ILE A 1 184 ? 1.947 42.062 13.57 1 96.69 184 ILE A N 1
ATOM 1491 C CA . ILE A 1 184 ? 2.211 40.625 13.547 1 96.69 184 ILE A CA 1
ATOM 1492 C C . ILE A 1 184 ? 3.379 40.281 14.477 1 96.69 184 ILE A C 1
ATOM 1494 O O . ILE A 1 184 ? 4.359 41.031 14.531 1 96.69 184 ILE A O 1
ATOM 1498 N N . SER A 1 185 ? 3.209 39.281 15.312 1 94.69 185 SER A N 1
ATOM 1499 C CA . SER A 1 185 ? 4.293 38.906 16.219 1 94.69 185 SER A CA 1
ATOM 1500 C C . SER A 1 185 ? 5.496 38.375 15.445 1 94.69 185 SER A C 1
ATOM 1502 O O . SER A 1 185 ? 5.355 37.875 14.336 1 94.69 185 SER A O 1
ATOM 1504 N N . ILE A 1 186 ? 6.633 38.438 16.047 1 90.69 186 ILE A N 1
ATOM 1505 C CA . ILE A 1 186 ? 7.855 37.906 15.461 1 90.69 186 ILE A CA 1
ATOM 1506 C C . ILE A 1 186 ? 7.684 36.438 15.195 1 90.69 186 ILE A C 1
ATOM 1508 O O . ILE A 1 186 ? 8.203 35.906 14.203 1 90.69 186 ILE A O 1
ATOM 1512 N N . HIS A 1 187 ? 6.922 35.75 16.016 1 91.44 187 HIS A N 1
ATOM 1513 C CA . HIS A 1 187 ? 6.637 34.344 15.828 1 91.44 187 HIS A CA 1
ATOM 1514 C C . HIS A 1 187 ? 5.926 34.094 14.5 1 91.44 187 HIS A C 1
ATOM 1516 O O . HIS A 1 187 ? 6.391 33.281 13.68 1 91.44 187 HIS A O 1
ATOM 1522 N N . ASN A 1 188 ? 4.863 34.781 14.312 1 93.69 188 ASN A N 1
ATOM 1523 C CA . ASN A 1 188 ? 4.035 34.594 13.125 1 93.69 188 ASN A CA 1
ATOM 1524 C C . ASN A 1 188 ? 4.711 35.156 11.875 1 93.69 188 ASN A C 1
ATOM 1526 O O . ASN A 1 188 ? 4.578 34.594 10.789 1 93.69 188 ASN A O 1
ATOM 1530 N N . ALA A 1 189 ? 5.422 36.25 12.062 1 92.31 189 ALA A N 1
ATOM 1531 C CA . ALA A 1 189 ? 6.133 36.844 10.938 1 92.31 189 ALA A CA 1
ATOM 1532 C C . ALA A 1 189 ? 7.223 35.906 10.414 1 92.31 189 ALA A C 1
ATOM 1534 O O . ALA A 1 189 ? 7.422 35.781 9.203 1 92.31 189 ALA A O 1
ATOM 1535 N N . HIS A 1 190 ? 7.887 35.344 11.305 1 89.12 190 HIS A N 1
ATOM 1536 C CA . HIS A 1 190 ? 8.93 34.375 10.922 1 89.12 190 HIS A CA 1
ATOM 1537 C C . HIS A 1 190 ? 8.344 33.219 10.109 1 89.12 190 HIS A C 1
ATOM 1539 O O . HIS A 1 190 ? 8.977 32.75 9.164 1 89.12 190 HIS A O 1
ATOM 1545 N N . ALA A 1 191 ? 7.234 32.812 10.477 1 89.31 191 ALA A N 1
ATOM 1546 C CA . ALA A 1 191 ? 6.582 31.672 9.82 1 89.31 191 ALA A CA 1
ATOM 1547 C C . ALA A 1 191 ? 6.105 32.062 8.422 1 89.31 191 ALA A C 1
ATOM 1549 O O . ALA A 1 191 ? 5.77 31.172 7.613 1 89.31 191 ALA A O 1
ATOM 1550 N N . TRP A 1 192 ? 6.141 33.312 8.078 1 92 192 TRP A N 1
ATOM 1551 C CA . TRP A 1 192 ? 5.723 33.812 6.762 1 92 192 TRP A CA 1
ATOM 1552 C C . TRP A 1 192 ? 6.898 33.812 5.789 1 92 192 TRP A C 1
ATOM 1554 O O . TRP A 1 192 ? 6.711 33.938 4.574 1 92 192 TRP A O 1
ATOM 1564 N N . ALA A 1 193 ? 8.062 33.656 6.27 1 88.19 193 ALA A N 1
ATOM 1565 C CA . ALA A 1 193 ? 9.305 33.781 5.52 1 88.19 193 ALA A CA 1
ATOM 1566 C C . ALA A 1 193 ? 9.656 35.25 5.27 1 88.19 193 ALA A C 1
ATOM 1568 O O . ALA A 1 193 ? 8.797 36.125 5.383 1 88.19 193 ALA A O 1
ATOM 1569 N N . TYR A 1 194 ? 10.914 35.594 4.973 1 89.19 194 TYR A N 1
ATOM 1570 C CA . TYR A 1 194 ? 11.5 36.875 4.605 1 89.19 194 TYR A CA 1
ATOM 1571 C C . TYR A 1 194 ? 11.539 37.812 5.805 1 89.19 194 TYR A C 1
ATOM 1573 O O . TYR A 1 194 ? 11.359 39.031 5.66 1 89.19 194 TYR A O 1
ATOM 1581 N N . LEU A 1 195 ? 11.578 37.188 6.961 1 87.38 195 LEU A N 1
ATOM 1582 C CA . LEU A 1 195 ? 11.789 37.938 8.188 1 87.38 195 LEU A CA 1
ATOM 1583 C C . LEU A 1 195 ? 13.016 37.438 8.938 1 87.38 195 LEU A C 1
ATOM 1585 O O . LEU A 1 195 ? 13.172 36.219 9.133 1 87.38 195 LEU A O 1
ATOM 1589 N N . ASP A 1 196 ? 13.852 38.375 9.25 1 76.88 196 ASP A N 1
ATOM 1590 C CA . ASP A 1 196 ? 14.969 38.031 10.117 1 76.88 196 ASP A CA 1
ATOM 1591 C C . ASP A 1 196 ? 14.633 38.312 11.586 1 76.88 196 ASP A C 1
ATOM 1593 O O . ASP A 1 196 ? 14.469 39.469 11.977 1 76.88 196 ASP A O 1
ATOM 1597 N N . PRO A 1 197 ? 14.508 37.312 12.375 1 72.62 197 PRO A N 1
ATOM 1598 C CA . PRO A 1 197 ? 14.102 37.531 13.758 1 72.62 197 PRO A CA 1
ATOM 1599 C C . PRO A 1 197 ? 15.164 38.25 14.578 1 72.62 197 PRO A C 1
ATOM 1601 O O . PRO A 1 197 ? 14.859 38.844 15.625 1 72.62 197 PRO A O 1
ATOM 1604 N N . ILE A 1 198 ? 16.438 38.125 14.195 1 69.44 198 ILE A N 1
ATOM 1605 C CA . ILE A 1 198 ? 17.516 38.75 14.93 1 69.44 198 ILE A CA 1
ATOM 1606 C C . ILE A 1 198 ? 17.578 40.25 14.578 1 69.44 198 ILE A C 1
ATOM 1608 O O . ILE A 1 198 ? 17.781 41.094 15.453 1 69.44 198 ILE A O 1
ATOM 1612 N N . LYS A 1 199 ? 17.531 40.5 13.328 1 66.5 199 LYS A N 1
ATOM 1613 C CA . LYS A 1 199 ? 17.438 41.875 12.883 1 66.5 199 LYS A CA 1
ATOM 1614 C C . LYS A 1 199 ? 16 42.25 12.508 1 66.5 199 LYS A C 1
ATOM 1616 O O . LYS A 1 199 ? 15.555 41.938 11.398 1 66.5 199 LYS A O 1
ATOM 1621 N N . PRO A 1 200 ? 15.211 42.531 13.625 1 64.06 200 PRO A N 1
ATOM 1622 C CA . PRO A 1 200 ? 13.758 42.562 13.477 1 64.06 200 PRO A CA 1
ATOM 1623 C C . PRO A 1 200 ? 13.289 43.438 12.312 1 64.06 200 PRO A C 1
ATOM 1625 O O . PRO A 1 200 ? 13.625 44.594 12.25 1 64.06 200 PRO A O 1
ATOM 1628 N N . GLY A 1 201 ? 13 42.75 11.008 1 81.38 201 GLY A N 1
ATOM 1629 C CA . GLY A 1 201 ? 12.273 43.344 9.906 1 81.38 201 GLY A CA 1
ATOM 1630 C C . GLY A 1 201 ? 12.18 42.469 8.68 1 81.38 201 GLY A C 1
ATOM 1631 O O . GLY A 1 201 ? 12.859 41.438 8.602 1 81.38 201 GLY A O 1
ATOM 1632 N N . TRP A 1 202 ? 11.297 42.844 7.914 1 91.62 202 TRP A N 1
ATOM 1633 C CA . TRP A 1 202 ? 11.094 42.156 6.648 1 91.62 202 TRP A CA 1
ATOM 1634 C C . TRP A 1 202 ? 12.289 42.344 5.719 1 91.62 202 TRP A C 1
ATOM 1636 O O . TRP A 1 202 ? 12.992 43.375 5.805 1 91.62 202 TRP A O 1
ATOM 1646 N N . ASN A 1 203 ? 12.578 41.344 4.891 1 90.19 203 ASN A N 1
ATOM 1647 C CA . ASN A 1 203 ? 13.539 41.5 3.805 1 90.19 203 ASN A CA 1
ATOM 1648 C C . ASN A 1 203 ? 13 42.438 2.715 1 90.19 203 ASN A C 1
ATOM 1650 O O . ASN A 1 203 ? 12.836 42 1.566 1 90.19 203 ASN A O 1
ATOM 1654 N N . LEU A 1 204 ? 12.914 43.719 2.994 1 92.94 204 LEU A N 1
ATOM 1655 C CA . LEU A 1 204 ? 12.18 44.656 2.146 1 92.94 204 LEU A CA 1
ATOM 1656 C C . LEU A 1 204 ? 12.875 44.812 0.801 1 92.94 204 LEU A C 1
ATOM 1658 O O . LEU A 1 204 ? 12.219 44.906 -0.24 1 92.94 204 LEU A O 1
ATOM 1662 N N . ASP A 1 205 ? 14.172 44.906 0.807 1 92.19 205 ASP A N 1
ATOM 1663 C CA . ASP A 1 205 ? 14.898 45.094 -0.444 1 92.19 205 ASP A CA 1
ATOM 1664 C C . ASP A 1 205 ? 14.695 43.938 -1.396 1 92.19 205 ASP A C 1
ATOM 1666 O O . ASP A 1 205 ? 14.445 44.125 -2.586 1 92.19 205 ASP A O 1
ATOM 1670 N N . ILE A 1 206 ? 14.781 42.781 -0.84 1 91.56 206 ILE A N 1
ATOM 1671 C CA . ILE A 1 206 ? 14.594 41.562 -1.622 1 91.56 206 ILE A CA 1
ATOM 1672 C C . ILE A 1 206 ? 13.164 41.5 -2.158 1 91.56 206 ILE A C 1
ATOM 1674 O O . ILE A 1 206 ? 12.945 41.188 -3.334 1 91.56 206 ILE A O 1
ATOM 1678 N N . LEU A 1 207 ? 12.227 41.844 -1.325 1 95 207 LEU A N 1
ATOM 1679 C CA . LEU A 1 207 ? 10.812 41.75 -1.669 1 95 207 LEU A CA 1
ATOM 1680 C C . LEU A 1 207 ? 10.438 42.812 -2.707 1 95 207 LEU A C 1
ATOM 1682 O O . LEU A 1 207 ? 9.719 42.5 -3.666 1 95 207 LEU A O 1
ATOM 1686 N N . LYS A 1 208 ? 10.961 43.938 -2.584 1 95.31 208 LYS A N 1
ATOM 1687 C CA . LYS A 1 208 ? 10.68 45.031 -3.537 1 95.31 208 LYS A CA 1
ATOM 1688 C C . LYS A 1 208 ? 11.234 44.688 -4.918 1 95.31 208 LYS A C 1
ATOM 1690 O O . LYS A 1 208 ? 10.57 44.906 -5.93 1 95.31 208 LYS A O 1
ATOM 1695 N N . GLN A 1 209 ? 12.359 44.188 -4.922 1 95.62 209 GLN A N 1
ATOM 1696 C CA . GLN A 1 209 ? 13.008 43.812 -6.184 1 95.62 209 GLN A CA 1
ATOM 1697 C C . GLN A 1 209 ? 12.211 42.75 -6.914 1 95.62 209 GLN A C 1
ATOM 1699 O O . GLN A 1 209 ? 12.195 42.688 -8.148 1 95.62 209 GLN A O 1
ATOM 1704 N N . ALA A 1 210 ? 11.57 41.938 -6.137 1 95.88 210 ALA A N 1
ATOM 1705 C CA . ALA A 1 210 ? 10.805 40.844 -6.719 1 95.88 210 ALA A CA 1
ATOM 1706 C C . ALA A 1 210 ? 9.352 41.219 -6.953 1 95.88 210 ALA A C 1
ATOM 1708 O O . ALA A 1 210 ? 8.5 40.375 -7.207 1 95.88 210 ALA A O 1
ATOM 1709 N N . GLU A 1 211 ? 9.008 42.5 -6.77 1 94.56 211 GLU A N 1
ATOM 1710 C CA . GLU A 1 211 ? 7.695 43.094 -7.027 1 94.56 211 GLU A CA 1
ATOM 1711 C C . GLU A 1 211 ? 6.652 42.531 -6.059 1 94.56 211 GLU A C 1
ATOM 1713 O O . GLU A 1 211 ? 5.504 42.312 -6.441 1 94.56 211 GLU A O 1
ATOM 1718 N N . PHE A 1 212 ? 7.133 42.156 -4.945 1 96.62 212 PHE A N 1
ATOM 1719 C CA . PHE A 1 212 ? 6.242 41.781 -3.857 1 96.62 212 PHE A CA 1
ATOM 1720 C C . PHE A 1 212 ? 5.414 42.969 -3.393 1 96.62 212 PHE A C 1
ATOM 1722 O O . PHE A 1 212 ? 5.891 44.094 -3.398 1 96.62 212 PHE A O 1
ATOM 1729 N N . PRO A 1 213 ? 4.141 42.75 -3.076 1 96.31 213 PRO A N 1
ATOM 1730 C CA . PRO A 1 213 ? 3.334 43.844 -2.547 1 96.31 213 PRO A CA 1
ATOM 1731 C C . PRO A 1 213 ? 3.701 44.219 -1.109 1 96.31 213 PRO A C 1
ATOM 1733 O O . PRO A 1 213 ? 2.92 43.969 -0.188 1 96.31 213 PRO A O 1
ATOM 1736 N N . VAL A 1 214 ? 4.688 44.938 -0.895 1 96.06 214 VAL A N 1
ATOM 1737 C CA . VAL A 1 214 ? 5.285 45.219 0.407 1 96.06 214 VAL A CA 1
ATOM 1738 C C . VAL A 1 214 ? 4.324 46.062 1.241 1 96.06 214 VAL A C 1
ATOM 1740 O O . VAL A 1 214 ? 4.367 46.031 2.473 1 96.06 214 VAL A O 1
ATOM 1743 N N . HIS A 1 215 ? 3.479 46.812 0.6 1 94.31 215 HIS A N 1
ATOM 1744 C CA . HIS A 1 215 ? 2.553 47.688 1.316 1 94.31 215 HIS A CA 1
ATOM 1745 C C . HIS A 1 215 ? 1.553 46.875 2.133 1 94.31 215 HIS A C 1
ATOM 1747 O O . HIS A 1 215 ? 0.924 47.406 3.053 1 94.31 215 HIS A O 1
ATOM 1753 N N . LEU A 1 216 ? 1.36 45.656 1.853 1 96.56 216 LEU A N 1
ATOM 1754 C CA . LEU A 1 216 ? 0.404 44.781 2.545 1 96.56 216 LEU A CA 1
ATOM 1755 C C . LEU A 1 216 ? 1.018 44.219 3.812 1 96.56 216 LEU A C 1
ATOM 1757 O O . LEU A 1 216 ? 0.298 43.719 4.688 1 96.56 216 LEU A O 1
ATOM 1761 N N . LEU A 1 217 ? 2.338 44.188 3.969 1 96.69 217 LEU A N 1
ATOM 1762 C CA . LEU A 1 217 ? 3.014 43.5 5.062 1 96.69 217 LEU A CA 1
ATOM 1763 C C . LEU A 1 217 ? 2.646 44.125 6.406 1 96.69 217 LEU A C 1
ATOM 1765 O O . LEU A 1 217 ? 2.715 45.344 6.57 1 96.69 217 LEU A O 1
ATOM 1769 N N . PRO A 1 218 ? 2.24 43.281 7.34 1 96.88 218 PRO A N 1
ATOM 1770 C CA . PRO A 1 218 ? 2 43.781 8.688 1 96.88 218 PRO A CA 1
ATOM 1771 C C . PRO A 1 218 ? 3.283 44.25 9.383 1 96.88 218 PRO A C 1
ATOM 1773 O O . PRO A 1 218 ? 4.383 43.875 8.953 1 96.88 218 PRO A O 1
ATOM 1776 N N . LYS A 1 219 ? 3.109 44.969 10.414 1 95.62 219 LYS A N 1
ATOM 1777 C CA . LYS A 1 219 ? 4.246 45.469 11.195 1 95.62 219 LYS A CA 1
ATOM 1778 C C . LYS A 1 219 ? 4.68 44.438 12.227 1 95.62 219 LYS A C 1
ATOM 1780 O O . LYS A 1 219 ? 3.93 44.125 13.148 1 95.62 219 LYS A O 1
ATOM 1785 N N . PRO A 1 220 ? 5.938 43.938 12.078 1 94.25 220 PRO A N 1
ATOM 1786 C CA . PRO A 1 220 ? 6.402 42.969 13.078 1 94.25 220 PRO A CA 1
ATOM 1787 C C . PRO A 1 220 ? 6.633 43.594 14.445 1 94.25 220 PRO A C 1
ATOM 1789 O O . PRO A 1 220 ? 7.188 44.688 14.539 1 94.25 220 PRO A O 1
ATOM 1792 N N . VAL A 1 221 ? 6.141 42.906 15.484 1 93.5 221 VAL A N 1
ATOM 1793 C CA . VAL A 1 221 ? 6.328 43.375 16.859 1 93.5 221 VAL A CA 1
ATOM 1794 C C . VAL A 1 221 ? 6.715 42.188 17.75 1 93.5 221 VAL A C 1
ATOM 1796 O O . VAL A 1 221 ? 6.551 41.031 17.359 1 93.5 221 VAL A O 1
ATOM 1799 N N . GLU A 1 222 ? 7.227 42.562 18.906 1 90.12 222 GLU A N 1
ATOM 1800 C CA . GLU A 1 222 ? 7.547 41.531 19.875 1 90.12 222 GLU A CA 1
ATOM 1801 C C . GLU A 1 222 ? 6.285 40.812 20.359 1 90.12 222 GLU A C 1
ATOM 1803 O O . GLU A 1 222 ? 5.191 41.375 20.312 1 90.12 222 GLU A O 1
ATOM 1808 N N . SER A 1 223 ? 6.43 39.656 20.859 1 89.94 223 SER A N 1
ATOM 1809 C CA . SER A 1 223 ? 5.305 38.75 21.156 1 89.94 223 SER A CA 1
ATOM 1810 C C . SER A 1 223 ? 4.574 39.219 22.422 1 89.94 223 SER A C 1
ATOM 1812 O O . SER A 1 223 ? 3.453 38.75 22.688 1 89.94 223 SER A O 1
ATOM 1814 N N . ASN A 1 224 ? 5.102 40.062 23.234 1 89.88 224 ASN A N 1
ATOM 1815 C CA . ASN A 1 224 ? 4.473 40.469 24.484 1 89.88 224 ASN A CA 1
ATOM 1816 C C . ASN A 1 224 ? 3.939 41.906 24.406 1 89.88 224 ASN A C 1
ATOM 1818 O O . ASN A 1 224 ? 3.756 42.531 25.438 1 89.88 224 ASN A O 1
ATOM 1822 N N . VAL A 1 225 ? 3.637 42.312 23.234 1 93.44 225 VAL A N 1
ATOM 1823 C CA . VAL A 1 225 ? 3.217 43.688 23.047 1 93.44 225 VAL A CA 1
ATOM 1824 C C . VAL A 1 225 ? 1.692 43.781 23.047 1 93.44 225 VAL A C 1
ATOM 1826 O O . VAL A 1 225 ? 1.021 42.938 22.453 1 93.44 225 VAL A O 1
ATOM 1829 N N . ILE A 1 226 ? 1.14 44.75 23.812 1 96.88 226 ILE A N 1
ATOM 1830 C CA . ILE A 1 226 ? -0.272 45.094 23.719 1 96.88 226 ILE A CA 1
ATOM 1831 C C . ILE A 1 226 ? -0.499 45.969 22.5 1 96.88 226 ILE A C 1
ATOM 1833 O O . ILE A 1 226 ? 0.098 47.062 22.375 1 96.88 226 ILE A O 1
ATOM 1837 N N . VAL A 1 227 ? -1.353 45.531 21.625 1 97.38 227 VAL A N 1
ATOM 1838 C CA . VAL A 1 227 ? -1.471 46.219 20.344 1 97.38 227 VAL A CA 1
ATOM 1839 C C . VAL A 1 227 ? -2.709 47.125 20.344 1 97.38 227 VAL A C 1
ATOM 1841 O O . VAL A 1 227 ? -2.852 48 19.5 1 97.38 227 VAL A O 1
ATOM 1844 N N . GLY A 1 228 ? -3.602 46.938 21.266 1 97.44 228 GLY A N 1
ATOM 1845 C CA . GLY A 1 228 ? -4.816 47.719 21.344 1 97.44 228 GLY A CA 1
ATOM 1846 C C . GLY A 1 228 ? -5.727 47.281 22.484 1 97.44 228 GLY A C 1
ATOM 1847 O O . GLY A 1 228 ? -5.305 46.562 23.391 1 97.44 228 GLY A O 1
ATOM 1848 N N . GLN A 1 229 ? -6.918 47.906 22.469 1 98.06 229 GLN A N 1
ATOM 1849 C CA . GLN A 1 229 ? -7.98 47.562 23.406 1 98.06 229 GLN A CA 1
ATOM 1850 C C . GLN A 1 229 ? -9.281 47.25 22.672 1 98.06 229 GLN A C 1
ATOM 1852 O O . GLN A 1 229 ? -9.531 47.781 21.578 1 98.06 229 GLN A O 1
ATOM 1857 N N . THR A 1 230 ? -10.016 46.344 23.281 1 97.81 230 THR A N 1
ATOM 1858 C CA . THR A 1 230 ? -11.297 46.031 22.672 1 97.81 230 THR A CA 1
ATOM 1859 C C . THR A 1 230 ? -12.148 47.281 22.5 1 97.81 230 THR A C 1
ATOM 1861 O O . THR A 1 230 ? -12.156 48.156 23.359 1 97.81 230 THR A O 1
ATOM 1864 N N . GLN A 1 231 ? -12.898 47.344 21.359 1 96.38 231 GLN A N 1
ATOM 1865 C CA . GLN A 1 231 ? -13.617 48.562 21 1 96.38 231 GLN A CA 1
ATOM 1866 C C . GLN A 1 231 ? -15.125 48.375 21.062 1 96.38 231 GLN A C 1
ATOM 1868 O O . GLN A 1 231 ? -15.891 49.312 20.875 1 96.38 231 GLN A O 1
ATOM 1873 N N . PHE A 1 232 ? -15.578 47.188 21.297 1 94.38 232 PHE A N 1
ATOM 1874 C CA . PHE A 1 232 ? -17 46.875 21.359 1 94.38 232 PHE A CA 1
ATOM 1875 C C . PHE A 1 232 ? -17.281 45.719 22.312 1 94.38 232 PHE A C 1
ATOM 1877 O O . PHE A 1 232 ? -16.359 44.969 22.656 1 94.38 232 PHE A O 1
ATOM 1884 N N . GLN A 1 233 ? -18.484 45.688 22.734 1 94.62 233 GLN A N 1
ATOM 1885 C CA . GLN A 1 233 ? -18.938 44.594 23.594 1 94.62 233 GLN A CA 1
ATOM 1886 C C . GLN A 1 233 ? -19.219 43.344 22.781 1 94.62 233 GLN A C 1
ATOM 1888 O O . GLN A 1 233 ? -19.812 43.438 21.703 1 94.62 233 GLN A O 1
ATOM 1893 N N . TRP A 1 234 ? -18.672 42.281 23.125 1 95.12 234 TRP A N 1
ATOM 1894 C CA . TRP A 1 234 ? -18.969 41 22.547 1 95.12 234 TRP A CA 1
ATOM 1895 C C . TRP A 1 234 ? -19.484 40.031 23.609 1 95.12 234 TRP A C 1
ATOM 1897 O O . TRP A 1 234 ? -18.719 39.5 24.422 1 95.12 234 TRP A O 1
ATOM 1907 N N . HIS A 1 235 ? -20.812 39.844 23.594 1 93.25 235 HIS A N 1
ATOM 1908 C CA . HIS A 1 235 ? -21.531 39.125 24.641 1 93.25 235 HIS A CA 1
ATOM 1909 C C . HIS A 1 235 ? -21.203 39.688 26.016 1 93.25 235 HIS A C 1
ATOM 1911 O O . HIS A 1 235 ? -21 40.875 26.156 1 93.25 235 HIS A O 1
ATOM 1917 N N . SER A 1 236 ? -21.281 38.844 27.125 1 91.12 236 SER A N 1
ATOM 1918 C CA . SER A 1 236 ? -21.078 39.344 28.484 1 91.12 236 SER A CA 1
ATOM 1919 C C . SER A 1 236 ? -19.594 39.281 28.875 1 91.12 236 SER A C 1
ATOM 1921 O O . SER A 1 236 ? -19.188 39.844 29.875 1 91.12 236 SER A O 1
ATOM 1923 N N . ILE A 1 237 ? -18.766 38.75 27.984 1 93.75 237 ILE A N 1
ATOM 1924 C CA . ILE A 1 237 ? -17.406 38.406 28.391 1 93.75 237 ILE A CA 1
ATOM 1925 C C . ILE A 1 237 ? -16.438 39.531 27.969 1 93.75 237 ILE A C 1
ATOM 1927 O O . ILE A 1 237 ? -15.484 39.812 28.688 1 93.75 237 ILE A O 1
ATOM 1931 N N . ILE A 1 238 ? -16.609 40.031 26.797 1 95.94 238 ILE A N 1
ATOM 1932 C CA . ILE A 1 238 ? -15.695 41.062 26.297 1 95.94 238 ILE A CA 1
ATOM 1933 C C . ILE A 1 238 ? -16.344 42.438 26.391 1 95.94 238 ILE A C 1
ATOM 1935 O O . ILE A 1 238 ? -17.359 42.688 25.734 1 95.94 238 ILE A O 1
ATOM 1939 N N . LYS A 1 239 ? -15.773 43.281 27.172 1 96 239 LYS A N 1
ATOM 1940 C CA . LYS A 1 239 ? -16.172 44.688 27.297 1 96 239 LYS A CA 1
ATOM 1941 C C . LYS A 1 239 ? -15.164 45.594 26.609 1 96 239 LYS A C 1
ATOM 1943 O O . LYS A 1 239 ? -14.008 45.219 26.391 1 96 239 LYS A O 1
ATOM 1948 N N . PRO A 1 240 ? -15.641 46.75 26.219 1 96.38 240 PRO A N 1
ATOM 1949 C CA . PRO A 1 240 ? -14.664 47.719 25.672 1 96.38 240 PRO A CA 1
ATOM 1950 C C . PRO A 1 240 ? -13.586 48.094 26.672 1 96.38 240 PRO A C 1
ATOM 1952 O O . PRO A 1 240 ? -13.867 48.219 27.875 1 96.38 240 PRO A O 1
ATOM 1955 N N . GLY A 1 241 ? -12.375 48.188 26.125 1 97.69 241 GLY A N 1
ATOM 1956 C CA . GLY A 1 241 ? -11.305 48.719 26.969 1 97.69 241 GLY A CA 1
ATOM 1957 C C . GLY A 1 241 ? -10.336 47.625 27.438 1 97.69 241 GLY A C 1
ATOM 1958 O O . GLY A 1 241 ? -9.367 47.938 28.141 1 97.69 241 GLY A O 1
ATOM 1959 N N . ILE A 1 242 ? -10.539 46.406 27.141 1 97.75 242 ILE A N 1
ATOM 1960 C CA . ILE A 1 242 ? -9.664 45.344 27.578 1 97.75 242 ILE A CA 1
ATOM 1961 C C . ILE A 1 242 ? -8.406 45.312 26.703 1 97.75 242 ILE A C 1
ATOM 1963 O O . ILE A 1 242 ? -8.5 45.25 25.484 1 97.75 242 ILE A O 1
ATOM 1967 N N . PRO A 1 243 ? -7.199 45.375 27.328 1 97.75 243 PRO A N 1
ATOM 1968 C CA . PRO A 1 243 ? -5.973 45.281 26.547 1 97.75 243 PRO A CA 1
ATOM 1969 C C . PRO A 1 243 ? -5.887 43.969 25.766 1 97.75 243 PRO A C 1
ATOM 1971 O O . PRO A 1 243 ? -6.242 42.906 26.297 1 97.75 243 PRO A O 1
ATOM 1974 N N . VAL A 1 244 ? -5.441 44.031 24.516 1 98.12 244 VAL A N 1
ATOM 1975 C CA . VAL A 1 244 ? -5.293 42.844 23.656 1 98.12 244 VAL A CA 1
ATOM 1976 C C . VAL A 1 244 ? -3.838 42.719 23.219 1 98.12 244 VAL A C 1
ATOM 1978 O O . VAL A 1 244 ? -3.264 43.656 22.656 1 98.12 244 VAL A O 1
ATOM 1981 N N . TYR A 1 245 ? -3.238 41.562 23.516 1 97.38 245 TYR A N 1
ATOM 1982 C CA . TYR A 1 245 ? -1.869 41.281 23.094 1 97.38 245 TYR A CA 1
ATOM 1983 C C . TYR A 1 245 ? -1.82 40.844 21.641 1 97.38 245 TYR A C 1
ATOM 1985 O O . TYR A 1 245 ? -2.82 40.375 21.078 1 97.38 245 TYR A O 1
ATOM 1993 N N . VAL A 1 246 ? -0.626 41.094 21 1 97.06 246 VAL A N 1
ATOM 1994 C CA . VAL A 1 246 ? -0.404 40.594 19.656 1 97.06 246 VAL A CA 1
ATOM 1995 C C . VAL A 1 246 ? -0.569 39.062 19.625 1 97.06 246 VAL A C 1
ATOM 1997 O O . VAL A 1 246 ? -0.284 38.375 20.625 1 97.06 246 VAL A O 1
ATOM 2000 N N . ALA A 1 247 ? -1.074 38.562 18.547 1 97.44 247 ALA A N 1
ATOM 2001 C CA . ALA A 1 247 ? -1.277 37.125 18.438 1 97.44 247 ALA A CA 1
ATOM 2002 C C . ALA A 1 247 ? 0.052 36.406 18.25 1 97.44 247 ALA A C 1
ATOM 2004 O O . ALA A 1 247 ? 0.948 36.875 17.562 1 97.44 247 ALA A O 1
ATOM 2005 N N . ILE A 1 248 ? 0.189 35.219 18.828 1 96.25 248 ILE A N 1
ATOM 2006 C CA . ILE A 1 248 ? 1.41 34.438 18.672 1 96.25 248 ILE A CA 1
ATOM 2007 C C . ILE A 1 248 ? 1.077 33.062 18.078 1 96.25 248 ILE A C 1
ATOM 2009 O O . ILE A 1 248 ? -0.093 32.75 17.859 1 96.25 248 ILE A O 1
ATOM 2013 N N . GLY A 1 249 ? 2.119 32.344 17.781 1 94.88 249 GLY A N 1
ATOM 2014 C CA . GLY A 1 249 ? 1.921 31 17.25 1 94.88 249 GLY A CA 1
ATOM 2015 C C . GLY A 1 249 ? 1.488 30 18.312 1 94.88 249 GLY A C 1
ATOM 2016 O O . GLY A 1 249 ? 1.96 30.047 19.453 1 94.88 249 GLY A O 1
ATOM 2017 N N . ASP A 1 250 ? 0.551 29.094 17.891 1 92.5 250 ASP A N 1
ATOM 2018 C CA . ASP A 1 250 ? 0.111 28.062 18.828 1 92.5 250 ASP A CA 1
ATOM 2019 C C . ASP A 1 250 ? 1.258 27.125 19.172 1 92.5 250 ASP A C 1
ATOM 2021 O O . ASP A 1 250 ? 1.268 26.531 20.266 1 92.5 250 ASP A O 1
ATOM 2025 N N . LEU A 1 251 ? 2.215 27.031 18.344 1 91.69 251 LEU A N 1
ATOM 2026 C CA . LEU A 1 251 ? 3.398 26.234 18.641 1 91.69 251 LEU A CA 1
ATOM 2027 C C . LEU A 1 251 ? 4.117 26.766 19.875 1 91.69 251 LEU A C 1
ATOM 2029 O O . LEU A 1 251 ? 4.387 26.016 20.812 1 91.69 251 LEU A O 1
ATOM 2033 N N . GLN A 1 252 ? 4.441 28.078 19.828 1 93 252 GLN A N 1
ATOM 2034 C CA . GLN A 1 252 ? 5.137 28.703 20.953 1 93 252 GLN A CA 1
ATOM 2035 C C . GLN A 1 252 ? 4.324 28.609 22.234 1 93 252 GLN A C 1
ATOM 2037 O O . GLN A 1 252 ? 4.875 28.328 23.297 1 93 252 GLN A O 1
ATOM 2042 N N . ALA A 1 253 ? 3.047 28.766 22.047 1 93.44 253 ALA A N 1
ATOM 2043 C CA . ALA A 1 253 ? 2.158 28.703 23.203 1 93.44 253 ALA A CA 1
ATOM 2044 C C . ALA A 1 253 ? 2.174 27.312 23.828 1 93.44 253 ALA A C 1
ATOM 2046 O O . ALA A 1 253 ? 2.348 27.172 25.047 1 93.44 253 ALA A O 1
ATOM 2047 N N . MET A 1 254 ? 2.021 26.328 23.078 1 91.44 254 MET A N 1
ATOM 2048 C CA . MET A 1 254 ? 1.99 24.953 23.547 1 91.44 254 MET A CA 1
ATOM 2049 C C . MET A 1 254 ? 3.34 24.531 24.125 1 91.44 254 MET A C 1
ATOM 2051 O O . MET A 1 254 ? 3.4 23.875 25.172 1 91.44 254 MET A O 1
ATOM 2055 N N . MET A 1 255 ? 4.391 24.922 23.453 1 92.69 255 MET A N 1
ATOM 2056 C CA . MET A 1 255 ? 5.727 24.516 23.875 1 92.69 255 MET A CA 1
ATOM 2057 C C . MET A 1 255 ? 6.113 25.188 25.188 1 92.69 255 MET A C 1
ATOM 2059 O O . MET A 1 255 ? 6.863 24.625 25.984 1 92.69 255 MET A O 1
ATOM 2063 N N . PHE A 1 256 ? 5.609 26.375 25.344 1 91.5 256 PHE A N 1
ATOM 2064 C CA . PHE A 1 256 ? 5.855 27.047 26.625 1 91.5 256 PHE A CA 1
ATOM 2065 C C . PHE A 1 256 ? 5.332 26.203 27.781 1 91.5 256 PHE A C 1
ATOM 2067 O O . PHE A 1 256 ? 6.008 26.047 28.797 1 91.5 256 PHE A O 1
ATOM 2074 N N . LEU A 1 257 ? 4.16 25.656 27.641 1 88.69 257 LEU A N 1
ATOM 2075 C CA . LEU A 1 257 ? 3.568 24.812 28.656 1 88.69 257 LEU A CA 1
ATOM 2076 C C . LEU A 1 257 ? 4.375 23.531 28.828 1 88.69 257 LEU A C 1
ATOM 2078 O O . LEU A 1 257 ? 4.555 23.047 29.953 1 88.69 257 LEU A O 1
ATOM 2082 N N . ALA A 1 258 ? 4.836 23 27.766 1 89.81 258 ALA A N 1
ATOM 2083 C CA . ALA A 1 258 ? 5.523 21.719 27.781 1 89.81 258 ALA A CA 1
ATOM 2084 C C . ALA A 1 258 ? 6.918 21.844 28.375 1 89.81 258 ALA A C 1
ATOM 2086 O O . ALA A 1 258 ? 7.363 20.969 29.125 1 89.81 258 ALA A O 1
ATOM 2087 N N . PHE A 1 259 ? 7.621 22.922 28.109 1 90.56 259 PHE A N 1
ATOM 2088 C CA . PHE A 1 259 ? 9.031 23.047 28.469 1 90.56 259 PHE A CA 1
ATOM 2089 C C . PHE A 1 259 ? 9.188 23.766 29.797 1 90.56 259 PHE A C 1
ATOM 2091 O O . PHE A 1 259 ? 10.266 23.734 30.406 1 90.56 259 PHE A O 1
ATOM 2098 N N . LYS A 1 260 ? 8.195 24.406 30.281 1 84.62 260 LYS A N 1
ATOM 2099 C CA . LYS A 1 260 ? 8.297 25.25 31.469 1 84.62 260 LYS A CA 1
ATOM 2100 C C . LYS A 1 260 ? 8.992 24.516 32.625 1 84.62 260 LYS A C 1
ATOM 2102 O O . LYS A 1 260 ? 9.891 25.062 33.25 1 84.62 260 LYS A O 1
ATOM 2107 N N . ASP A 1 261 ? 8.68 23.297 32.906 1 85.5 261 ASP A N 1
ATOM 2108 C CA . ASP A 1 261 ? 9.258 22.547 34 1 85.5 261 ASP A CA 1
ATOM 2109 C C . ASP A 1 261 ? 10.258 21.516 33.5 1 85.5 261 ASP A C 1
ATOM 2111 O O . ASP A 1 261 ? 10.93 20.859 34.312 1 85.5 261 ASP A O 1
ATOM 2115 N N . ASN A 1 262 ? 10.406 21.422 32.188 1 90.06 262 ASN A N 1
ATOM 2116 C CA . ASN A 1 262 ? 11.258 20.422 31.578 1 90.06 262 ASN A CA 1
ATOM 2117 C C . ASN A 1 262 ? 11.953 20.953 30.328 1 90.06 262 ASN A C 1
ATOM 2119 O O . ASN A 1 262 ? 11.703 20.469 29.219 1 90.06 262 ASN A O 1
ATOM 2123 N N . PRO A 1 263 ? 12.898 21.812 30.469 1 89.5 263 PRO A N 1
ATOM 2124 C CA . PRO A 1 263 ? 13.5 22.484 29.312 1 89.5 263 PRO A CA 1
ATOM 2125 C C . PRO A 1 263 ? 14.2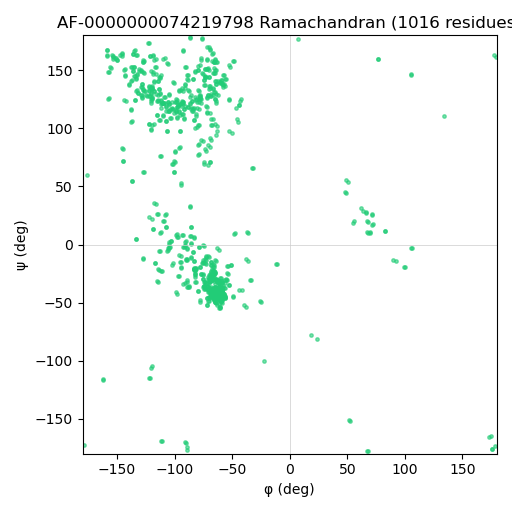97 21.531 28.422 1 89.5 263 PRO A C 1
ATOM 2127 O O . PRO A 1 263 ? 14.477 21.797 27.234 1 89.5 263 PRO A O 1
ATOM 2130 N N . ASP A 1 264 ? 14.75 20.375 28.922 1 90.94 264 ASP A N 1
ATOM 2131 C CA . ASP A 1 264 ? 15.57 19.438 28.141 1 90.94 264 ASP A CA 1
ATOM 2132 C C . ASP A 1 264 ? 14.711 18.328 27.531 1 90.94 264 ASP A C 1
ATOM 2134 O O . ASP A 1 264 ? 15.234 17.438 26.875 1 90.94 264 ASP A O 1
ATOM 2138 N N . ALA A 1 265 ? 13.484 18.453 27.672 1 94.38 265 ALA A N 1
ATOM 2139 C CA . ALA A 1 265 ? 12.586 17.406 27.203 1 94.38 265 ALA A CA 1
ATOM 2140 C C . ALA A 1 265 ? 12.508 17.375 25.688 1 94.38 265 ALA A C 1
ATOM 2142 O O . ALA A 1 265 ? 12.852 18.375 25.031 1 94.38 265 ALA A O 1
ATOM 2143 N N . ILE A 1 266 ? 12.25 16.234 25.141 1 95.44 266 ILE A N 1
ATOM 2144 C CA . ILE A 1 266 ? 11.805 16.062 23.766 1 95.44 266 ILE A CA 1
ATOM 2145 C C . ILE A 1 266 ? 10.281 16.016 23.719 1 95.44 266 ILE A C 1
ATOM 2147 O O . ILE A 1 266 ? 9.656 15.195 24.406 1 95.44 266 ILE A O 1
ATOM 2151 N N . VAL A 1 267 ? 9.688 16.891 22.953 1 95.81 267 VAL A N 1
ATOM 2152 C CA . VAL A 1 267 ? 8.227 16.969 22.922 1 95.81 267 VAL A CA 1
ATOM 2153 C C . VAL A 1 267 ? 7.707 16.406 21.609 1 95.81 267 VAL A C 1
ATOM 2155 O O . VAL A 1 267 ? 8.094 16.875 20.531 1 95.81 267 VAL A O 1
ATOM 2158 N N . LEU A 1 268 ? 6.941 15.391 21.672 1 96.19 268 LEU A N 1
ATOM 2159 C CA . LEU A 1 268 ? 6.238 14.828 20.516 1 96.19 268 LEU A CA 1
ATOM 2160 C C . LEU A 1 268 ? 4.758 15.195 20.547 1 96.19 268 LEU A C 1
ATOM 2162 O O . LEU A 1 268 ? 4.047 14.828 21.484 1 96.19 268 LEU A O 1
ATOM 2166 N N . ASN A 1 269 ? 4.332 15.953 19.594 1 93.25 269 ASN A N 1
ATOM 2167 C CA . ASN A 1 269 ? 2.928 16.328 19.484 1 93.25 269 ASN A CA 1
ATOM 2168 C C . ASN A 1 269 ? 2.26 15.625 18.297 1 93.25 269 ASN A C 1
ATOM 2170 O O . ASN A 1 269 ? 2.764 15.672 17.172 1 93.25 269 ASN A O 1
ATOM 2174 N N . MET A 1 270 ? 1.138 14.938 18.562 1 91.38 270 MET A N 1
ATOM 2175 C CA . MET A 1 270 ? 0.394 14.297 17.469 1 91.38 270 MET A CA 1
ATOM 2176 C C . MET A 1 270 ? -1.105 14.516 17.641 1 91.38 270 MET A C 1
ATOM 2178 O O . MET A 1 270 ? -1.715 13.969 18.562 1 91.38 270 MET A O 1
ATOM 2182 N N . SER A 1 271 ? -1.719 15.352 16.875 1 86.38 271 SER A N 1
ATOM 2183 C CA . SER A 1 271 ? -3.154 15.555 16.703 1 86.38 271 SER A CA 1
ATOM 2184 C C . SER A 1 271 ? -3.584 15.305 15.266 1 86.38 271 SER A C 1
ATOM 2186 O O . SER A 1 271 ? -3.52 14.18 14.773 1 86.38 271 SER A O 1
ATOM 2188 N N . THR A 1 272 ? -3.867 16.484 14.5 1 81.25 272 THR A N 1
ATOM 2189 C CA . THR A 1 272 ? -4.148 16.312 13.086 1 81.25 272 THR A CA 1
ATOM 2190 C C . THR A 1 272 ? -2.881 15.922 12.328 1 81.25 272 THR A C 1
ATOM 2192 O O . THR A 1 272 ? -2.879 14.953 11.57 1 81.25 272 THR A O 1
ATOM 2195 N N . ALA A 1 273 ? -1.858 16.672 12.586 1 88.94 273 ALA A N 1
ATOM 2196 C CA . ALA A 1 273 ? -0.521 16.375 12.086 1 88.94 273 ALA A CA 1
ATOM 2197 C C . ALA A 1 273 ? 0.413 15.969 13.219 1 88.94 273 ALA A C 1
ATOM 2199 O O . ALA A 1 273 ? -0.044 15.57 14.297 1 88.94 273 ALA A O 1
ATOM 2200 N N . ALA A 1 274 ? 1.694 15.898 12.922 1 93.88 274 ALA A N 1
ATOM 2201 C CA . ALA A 1 274 ? 2.641 15.539 13.977 1 93.88 274 ALA A CA 1
ATOM 2202 C C . ALA A 1 274 ? 3.893 16.406 13.906 1 93.88 274 ALA A C 1
ATOM 2204 O O . ALA A 1 274 ? 4.227 16.953 12.852 1 93.88 274 ALA A O 1
ATOM 2205 N N . GLN A 1 275 ? 4.512 16.578 15.055 1 93.69 275 GLN A N 1
ATOM 2206 C CA . GLN A 1 275 ? 5.789 17.297 15.094 1 93.69 275 GLN A CA 1
ATOM 2207 C C . GLN A 1 275 ? 6.602 16.875 16.328 1 93.69 275 GLN A C 1
ATOM 2209 O O . GLN A 1 275 ? 6.043 16.438 17.328 1 93.69 275 GLN A O 1
ATOM 2214 N N . ILE A 1 276 ? 7.848 16.953 16.25 1 96.44 276 ILE A N 1
ATOM 2215 C CA . ILE A 1 276 ? 8.781 16.766 17.359 1 96.44 276 ILE A CA 1
ATOM 2216 C C . ILE A 1 276 ? 9.594 18.047 17.562 1 96.44 276 ILE A C 1
ATOM 2218 O O . ILE A 1 276 ? 9.969 18.719 16.609 1 96.44 276 ILE A O 1
ATOM 2222 N N . CYS A 1 277 ? 9.688 18.438 18.844 1 95.31 277 CYS A N 1
ATOM 2223 C CA . CYS A 1 277 ? 10.266 19.75 19.172 1 95.31 277 CYS A CA 1
ATOM 2224 C C . CYS A 1 277 ? 11.289 19.625 20.297 1 95.31 277 CYS A C 1
ATOM 2226 O O . CYS A 1 277 ? 11.133 18.797 21.188 1 95.31 277 CYS A O 1
ATOM 2228 N N . ARG A 1 278 ? 12.281 20.406 20.234 1 94 278 ARG A N 1
ATOM 2229 C CA . ARG A 1 278 ? 13.289 20.578 21.281 1 94 278 ARG A CA 1
ATOM 2230 C C . ARG A 1 278 ? 13.578 22.062 21.516 1 94 278 ARG A C 1
ATOM 2232 O O . ARG A 1 278 ? 13.539 22.859 20.578 1 94 278 ARG A O 1
ATOM 2239 N N . LEU A 1 279 ? 13.828 22.359 22.766 1 92.25 279 LEU A N 1
ATOM 2240 C CA . LEU A 1 279 ? 14.211 23.719 23.125 1 92.25 279 LEU A CA 1
ATOM 2241 C C . LEU A 1 279 ? 15.719 23.906 23.031 1 92.25 279 LEU A C 1
ATOM 2243 O O . LEU A 1 279 ? 16.484 23.094 23.547 1 92.25 279 LEU A O 1
ATOM 2247 N N . LEU A 1 280 ? 16.078 24.797 22.172 1 84.12 280 LEU A N 1
ATOM 2248 C CA . LEU A 1 280 ? 17.484 25.172 22.062 1 84.12 280 LEU A CA 1
ATOM 2249 C C . LEU A 1 280 ? 17.766 26.453 22.828 1 84.12 280 LEU A C 1
ATOM 2251 O O . LEU A 1 280 ? 17.125 27.484 22.594 1 84.12 280 LEU A O 1
ATOM 2255 N N . VAL A 1 281 ? 18.562 26.266 23.828 1 67.38 281 VAL A N 1
ATOM 2256 C CA . VAL A 1 281 ? 18.922 27.406 24.656 1 67.38 281 VAL A CA 1
ATOM 2257 C C . VAL A 1 281 ? 20.281 27.953 24.219 1 67.38 281 VAL A C 1
ATOM 2259 O O . VAL A 1 281 ? 21.25 27.219 24.109 1 67.38 281 VAL A O 1
ATOM 2262 N N . ASP A 1 282 ? 20.219 29.078 23.641 1 61.75 282 ASP A N 1
ATOM 2263 C CA . ASP A 1 282 ? 21.453 29.766 23.266 1 61.75 282 ASP A CA 1
ATOM 2264 C C . ASP A 1 282 ? 22.141 30.359 24.484 1 61.75 282 ASP A C 1
ATOM 2266 O O . ASP A 1 282 ? 22.031 31.562 24.75 1 61.75 282 ASP A O 1
ATOM 2270 N N . LYS A 1 283 ? 22.75 29.562 25.469 1 53.94 283 LYS A N 1
ATOM 2271 C CA . LYS A 1 283 ? 23.328 30.062 26.703 1 53.94 283 LYS A CA 1
ATOM 2272 C C . LYS A 1 283 ? 24.531 30.969 26.422 1 53.94 283 LYS A C 1
ATOM 2274 O O . LYS A 1 283 ? 24.75 31.969 27.109 1 53.94 283 LYS A O 1
ATOM 2279 N N . ASP A 1 284 ? 25.297 30.609 25.5 1 52 284 ASP A N 1
ATOM 2280 C CA . ASP A 1 284 ? 26.547 31.344 25.297 1 52 284 ASP A CA 1
ATOM 2281 C C . ASP A 1 284 ? 26.547 32.062 23.953 1 52 284 ASP A C 1
ATOM 2283 O O . ASP A 1 284 ? 27.594 32.469 23.469 1 52 284 ASP A O 1
ATOM 2287 N N . LEU A 1 285 ? 25.375 32.406 23.406 1 54.5 285 LEU A N 1
ATOM 2288 C CA . LEU A 1 285 ? 25.266 33.094 22.141 1 54.5 285 LEU A CA 1
ATOM 2289 C C . LEU A 1 285 ? 25.984 32.344 21.031 1 54.5 285 LEU A C 1
ATOM 2291 O O . LEU A 1 285 ? 26.547 32.938 20.109 1 54.5 285 LEU A O 1
ATOM 2295 N N . SER A 1 286 ? 26.203 31.078 21.344 1 52.38 286 SER A N 1
ATOM 2296 C CA . SER A 1 286 ? 27 30.25 20.438 1 52.38 286 SER A CA 1
ATOM 2297 C C . SER A 1 286 ? 26.094 29.484 19.469 1 52.38 286 SER A C 1
ATOM 2299 O O . SER A 1 286 ? 26.578 28.844 18.531 1 52.38 286 SER A O 1
ATOM 2301 N N . LEU A 1 287 ? 24.812 29.531 19.719 1 57.72 287 LEU A N 1
ATOM 2302 C CA . LEU A 1 287 ? 23.953 28.797 18.812 1 57.72 287 LEU A CA 1
ATOM 2303 C C . LEU A 1 287 ? 23.922 29.438 17.438 1 57.72 287 LEU A C 1
ATOM 2305 O O . LEU A 1 287 ? 23.562 30.609 17.297 1 57.72 287 LEU A O 1
ATOM 2309 N N . LYS A 1 288 ? 24.859 28.922 16.609 1 59.19 288 LYS A N 1
ATOM 2310 C CA . LYS A 1 288 ? 24.875 29.391 15.227 1 59.19 288 LYS A CA 1
ATOM 2311 C C . LYS A 1 288 ? 23.672 28.844 14.453 1 59.19 288 LYS A C 1
ATOM 2313 O O . LYS A 1 288 ? 23.625 27.656 14.133 1 59.19 288 LYS A O 1
ATOM 2318 N N . ILE A 1 289 ? 22.516 29.562 14.547 1 63.41 289 ILE A N 1
ATOM 2319 C CA . ILE A 1 289 ? 21.406 29.203 13.672 1 63.41 289 ILE A CA 1
ATOM 2320 C C . ILE A 1 289 ? 21.781 29.453 12.219 1 63.41 289 ILE A C 1
ATOM 2322 O O . ILE A 1 289 ? 22.141 30.578 11.844 1 63.41 289 ILE A O 1
ATOM 2326 N N . PRO A 1 290 ? 22.062 28.25 11.594 1 62.88 290 PRO A N 1
ATOM 2327 C CA . PRO A 1 290 ? 22.562 28.406 10.227 1 62.88 290 PRO A CA 1
ATOM 2328 C C . PRO A 1 290 ? 21.578 29.141 9.32 1 62.88 290 PRO A C 1
ATOM 2330 O O . PRO A 1 290 ? 20.359 29.062 9.531 1 62.88 290 PRO A O 1
ATOM 2333 N N . ARG A 1 291 ? 22.234 30 8.523 1 60.59 291 ARG A N 1
ATOM 2334 C CA . ARG A 1 291 ? 21.438 30.594 7.453 1 60.59 291 ARG A CA 1
ATOM 2335 C C . ARG A 1 291 ? 20.953 29.531 6.473 1 60.59 291 ARG A C 1
ATOM 2337 O O . ARG A 1 291 ? 21.781 28.875 5.82 1 60.59 291 ARG A O 1
ATOM 2344 N N . LYS A 1 292 ? 19.75 29.016 6.562 1 58.66 292 LYS A N 1
ATOM 2345 C CA . LYS A 1 292 ? 19.188 27.875 5.836 1 58.66 292 LYS A CA 1
ATOM 2346 C C . LYS A 1 292 ? 19.312 28.078 4.328 1 58.66 292 LYS A C 1
ATOM 2348 O O . LYS A 1 292 ? 19.406 27.094 3.576 1 58.66 292 LYS A O 1
ATOM 2353 N N . SER A 1 293 ? 19.266 29.391 3.959 1 56.03 293 SER A N 1
ATOM 2354 C CA . SER A 1 293 ? 19.312 29.625 2.518 1 56.03 293 SER A CA 1
ATOM 2355 C C . SER A 1 293 ? 20.531 28.938 1.892 1 56.03 293 SER A C 1
ATOM 2357 O O . SER A 1 293 ? 20.547 28.656 0.69 1 56.03 293 SER A O 1
ATOM 2359 N N . GLN A 1 294 ? 21.453 28.625 2.771 1 58.97 294 GLN A N 1
ATOM 2360 C CA . GLN A 1 294 ? 22.688 28.062 2.234 1 58.97 294 GLN A CA 1
ATOM 2361 C C . GLN A 1 294 ? 22.734 26.562 2.445 1 58.97 294 GLN A C 1
ATOM 2363 O O . GLN A 1 294 ? 23.688 25.891 2.016 1 58.97 294 GLN A O 1
ATOM 2368 N N . LEU A 1 295 ? 21.594 26.062 3.033 1 63.09 295 LEU A N 1
ATOM 2369 C CA . LEU A 1 295 ? 21.594 24.641 3.354 1 63.09 295 LEU A CA 1
ATOM 2370 C C . LEU A 1 295 ? 20.578 23.891 2.512 1 63.09 295 LEU A C 1
ATOM 2372 O O . LEU A 1 295 ? 19.594 24.469 2.043 1 63.09 295 LEU A O 1
ATOM 2376 N N . PRO A 1 296 ? 20.969 22.656 2.16 1 66.38 296 PRO A N 1
ATOM 2377 C CA . PRO A 1 296 ? 19.938 21.812 1.521 1 66.38 296 PRO A CA 1
ATOM 2378 C C . PRO A 1 296 ? 18.656 21.734 2.336 1 66.38 296 PRO A C 1
ATOM 2380 O O . PRO A 1 296 ? 18.656 22.031 3.531 1 66.38 296 PRO A O 1
ATOM 2383 N N . ILE A 1 297 ? 17.578 21.484 1.652 1 69.5 297 ILE A N 1
ATOM 2384 C CA . ILE A 1 297 ? 16.281 21.375 2.295 1 69.5 297 ILE A CA 1
ATOM 2385 C C . ILE A 1 297 ? 16.359 20.359 3.438 1 69.5 297 ILE A C 1
ATOM 2387 O O . ILE A 1 297 ? 16.891 19.266 3.27 1 69.5 297 ILE A O 1
ATOM 2391 N N . GLN A 1 298 ? 15.945 20.891 4.562 1 80.75 298 GLN A N 1
ATOM 2392 C CA . GLN A 1 298 ? 15.961 20.047 5.75 1 80.75 298 GLN A CA 1
ATOM 2393 C C . GLN A 1 298 ? 14.547 19.703 6.195 1 80.75 298 GLN A C 1
ATOM 2395 O O . GLN A 1 298 ? 13.586 20.391 5.84 1 80.75 298 GLN A O 1
ATOM 2400 N N . SER A 1 299 ? 14.406 18.656 6.965 1 88.56 299 SER A N 1
ATOM 2401 C CA . SER A 1 299 ? 13.125 18.219 7.492 1 88.56 299 SER A CA 1
ATOM 2402 C C . SER A 1 299 ? 12.781 18.938 8.789 1 88.56 299 SER A C 1
ATOM 2404 O O . SER A 1 299 ? 11.711 18.719 9.367 1 88.56 299 SER A O 1
ATOM 2406 N N . TYR A 1 300 ? 13.633 19.859 9.258 1 88.31 300 TYR A N 1
ATOM 2407 C CA . TYR A 1 300 ? 13.453 20.594 10.508 1 88.31 300 TYR A CA 1
ATOM 2408 C C . TYR A 1 300 ? 13.703 22.078 10.305 1 88.31 300 TYR A C 1
ATOM 2410 O O . TYR A 1 300 ? 14.25 22.484 9.281 1 88.31 300 TYR A O 1
ATOM 2418 N N . ASP A 1 301 ? 13.234 22.875 11.281 1 82.75 301 ASP A N 1
ATOM 2419 C CA . ASP A 1 301 ? 13.422 24.328 11.242 1 82.75 301 ASP A CA 1
ATOM 2420 C C . ASP A 1 301 ? 13.602 24.891 12.648 1 82.75 301 ASP A C 1
ATOM 2422 O O . ASP A 1 301 ? 13.336 24.203 13.641 1 82.75 301 ASP A O 1
ATOM 2426 N N . TYR A 1 302 ? 14.094 26.094 12.672 1 84.69 302 TYR A N 1
ATOM 2427 C CA . TYR A 1 302 ? 14.242 26.844 13.914 1 84.69 302 TYR A CA 1
ATOM 2428 C C . TYR A 1 302 ? 13.18 27.938 14.031 1 84.69 302 TYR A C 1
ATOM 2430 O O . TYR A 1 302 ? 12.945 28.688 13.078 1 84.69 302 TYR A O 1
ATOM 2438 N N . TYR A 1 303 ? 12.516 27.953 15.148 1 86.94 303 TYR A N 1
ATOM 2439 C CA . TYR A 1 303 ? 11.508 28.984 15.383 1 86.94 303 TYR A CA 1
ATOM 2440 C C . TYR A 1 303 ? 11.852 29.828 16.609 1 86.94 303 TYR A C 1
ATOM 2442 O O . TYR A 1 303 ? 12.289 29.297 17.625 1 86.94 303 TYR A O 1
ATOM 2450 N N . PRO A 1 304 ? 11.695 31.141 16.406 1 86.5 304 PRO A N 1
ATOM 2451 C CA . PRO A 1 304 ? 11.898 31.953 17.594 1 86.5 304 PRO A CA 1
ATOM 2452 C C . PRO A 1 304 ? 10.938 31.594 18.734 1 86.5 304 PRO A C 1
ATOM 2454 O O . PRO A 1 304 ? 9.773 31.281 18.469 1 86.5 304 PRO A O 1
ATOM 2457 N N . PHE A 1 305 ? 11.508 31.641 19.938 1 89.56 305 PHE A N 1
ATOM 2458 C CA . PHE A 1 305 ? 10.703 31.312 21.109 1 89.56 305 PHE A CA 1
ATOM 2459 C C . PHE A 1 305 ? 10.688 32.469 22.094 1 89.56 305 PHE A C 1
ATOM 2461 O O . PHE A 1 305 ? 10.125 33.531 21.797 1 89.56 305 PHE A O 1
ATOM 2468 N N . LYS A 1 306 ? 11.203 32.406 23.25 1 82.62 306 LYS A N 1
ATOM 2469 C CA . LYS A 1 306 ? 11.305 33.5 24.219 1 82.62 306 LYS A CA 1
ATOM 2470 C C . LYS A 1 306 ? 12.758 33.812 24.547 1 82.62 306 LYS A C 1
ATOM 2472 O O . LYS A 1 306 ? 13.602 32.906 24.578 1 82.62 306 LYS A O 1
ATOM 2477 N N . ASN A 1 307 ? 13.086 35.094 24.859 1 76.62 307 ASN A N 1
ATOM 2478 C CA . ASN A 1 307 ? 14.359 35.531 25.391 1 76.62 307 ASN A CA 1
ATOM 2479 C C . ASN A 1 307 ? 15.531 34.969 24.594 1 76.62 307 ASN A C 1
ATOM 2481 O O . ASN A 1 307 ? 16.453 34.375 25.172 1 76.62 307 ASN A O 1
ATOM 2485 N N . ASN A 1 308 ? 15.523 34.969 23.234 1 74.75 308 ASN A N 1
ATOM 2486 C CA . ASN A 1 308 ? 16.594 34.531 22.344 1 74.75 308 ASN A CA 1
ATOM 2487 C C . ASN A 1 308 ? 16.719 33 22.359 1 74.75 308 ASN A C 1
ATOM 2489 O O . ASN A 1 308 ? 17.797 32.469 22.125 1 74.75 308 ASN A O 1
ATOM 2493 N N . GLU A 1 309 ? 15.703 32.438 22.828 1 84.69 309 GLU A N 1
ATOM 2494 C CA . GLU A 1 309 ? 15.602 30.984 22.703 1 84.69 309 GLU A CA 1
ATOM 2495 C C . GLU A 1 309 ? 14.891 30.578 21.422 1 84.69 309 GLU A C 1
ATOM 2497 O O . GLU A 1 309 ? 14.109 31.359 20.859 1 84.69 309 GLU A O 1
ATOM 2502 N N . TYR A 1 310 ? 15.242 29.391 20.969 1 86.25 310 TYR A N 1
ATOM 2503 C CA . TYR A 1 310 ? 14.648 28.891 19.719 1 86.25 310 TYR A CA 1
ATOM 2504 C C . TYR A 1 310 ? 14.094 27.484 19.922 1 86.25 310 TYR A C 1
ATOM 2506 O O . TYR A 1 310 ? 14.586 26.734 20.75 1 86.25 310 TYR A O 1
ATOM 2514 N N . LEU A 1 311 ? 13.117 27.281 19.172 1 90.56 311 LEU A N 1
ATOM 2515 C CA . LEU A 1 311 ? 12.586 25.922 19.094 1 90.56 311 LEU A CA 1
ATOM 2516 C C . LEU A 1 311 ? 13.109 25.203 17.844 1 90.56 311 LEU A C 1
ATOM 2518 O O . LEU A 1 311 ? 13.07 25.766 16.75 1 90.56 311 LEU A O 1
ATOM 2522 N N . LEU A 1 312 ? 13.75 24.078 18.047 1 90.31 312 LEU A N 1
ATOM 2523 C CA . LEU A 1 312 ? 14.016 23.156 16.938 1 90.31 312 LEU A CA 1
ATOM 2524 C C . LEU A 1 312 ? 12.812 22.25 16.688 1 90.31 312 LEU A C 1
ATOM 2526 O O . LEU A 1 312 ? 12.414 21.484 17.562 1 90.31 312 LEU A O 1
ATOM 2530 N N . VAL A 1 313 ? 12.234 22.422 15.453 1 92.06 313 VAL A N 1
ATOM 2531 C CA . VAL A 1 313 ? 10.969 21.734 15.195 1 92.06 313 VAL A CA 1
ATOM 2532 C C . VAL A 1 313 ? 11.07 20.938 13.898 1 92.06 313 VAL A C 1
ATOM 2534 O O . VAL A 1 313 ? 11.586 21.422 12.891 1 92.06 313 VAL A O 1
ATOM 2537 N N . ALA A 1 314 ? 10.727 19.688 13.93 1 93.12 314 ALA A N 1
ATOM 2538 C CA . ALA A 1 314 ? 10.477 18.875 12.742 1 93.12 314 ALA A CA 1
ATOM 2539 C C . ALA A 1 314 ? 8.984 18.609 12.555 1 93.12 314 ALA A C 1
ATOM 2541 O O . ALA A 1 314 ? 8.43 17.688 13.164 1 93.12 314 ALA A O 1
ATOM 2542 N N . PRO A 1 315 ? 8.328 19.391 11.711 1 91.25 315 PRO A N 1
ATOM 2543 C CA . PRO A 1 315 ? 6.883 19.266 11.523 1 91.25 315 PRO A CA 1
ATOM 2544 C C . PRO A 1 315 ? 6.52 18.312 10.391 1 91.25 315 PRO A C 1
ATOM 2546 O O . PRO A 1 315 ? 6.883 18.547 9.234 1 91.25 315 PRO A O 1
ATOM 2549 N N . SER A 1 316 ? 5.879 17.266 10.688 1 92.75 316 SER A N 1
ATOM 2550 C CA . SER A 1 316 ? 5.34 16.375 9.672 1 92.75 316 SER A CA 1
ATOM 2551 C C . SER A 1 316 ? 3.918 16.766 9.289 1 92.75 316 SER A C 1
ATOM 2553 O O . SER A 1 316 ? 3.115 17.141 10.148 1 92.75 316 SER A O 1
ATOM 2555 N N . LEU A 1 317 ? 3.645 16.734 8.047 1 87.44 317 LEU A N 1
ATOM 2556 C CA . LEU A 1 317 ? 2.273 16.953 7.602 1 87.44 317 LEU A CA 1
ATOM 2557 C C . LEU A 1 317 ? 1.408 15.727 7.883 1 87.44 317 LEU A C 1
ATOM 2559 O O . LEU A 1 317 ? 0.212 15.727 7.582 1 87.44 317 LEU A O 1
ATOM 2563 N N . ASN A 1 318 ? 1.924 14.695 8.422 1 93.44 318 ASN A N 1
ATOM 2564 C CA . ASN A 1 318 ? 1.261 13.406 8.609 1 93.44 318 ASN A CA 1
ATOM 2565 C C . ASN A 1 318 ? 1.192 13.023 10.086 1 93.44 318 ASN A C 1
ATOM 2567 O O . ASN A 1 318 ? 2.197 13.086 10.797 1 93.44 318 ASN A O 1
ATOM 2571 N N . GLY A 1 319 ? 0.125 12.75 10.594 1 94.56 319 GLY A N 1
ATOM 2572 C CA . GLY A 1 319 ? -0.164 12.312 11.945 1 94.56 319 GLY A CA 1
ATOM 2573 C C . GLY A 1 319 ? -1.532 11.672 12.086 1 94.56 319 GLY A C 1
ATOM 2574 O O . GLY A 1 319 ? -1.834 10.688 11.414 1 94.56 319 GLY A O 1
ATOM 2575 N N . GLY A 1 320 ? -2.344 12.305 12.836 1 92.88 320 GLY A N 1
ATOM 2576 C CA . GLY A 1 320 ? -3.695 11.797 13.008 1 92.88 320 GLY A CA 1
ATOM 2577 C C . GLY A 1 320 ? -4.5 11.805 11.727 1 92.88 320 GLY A C 1
ATOM 2578 O O . GLY A 1 320 ? -5.387 10.961 11.539 1 92.88 320 GLY A O 1
ATOM 2579 N N . ASN A 1 321 ? -4.219 12.719 10.875 1 89.5 321 ASN A N 1
ATOM 2580 C CA . ASN A 1 321 ? -4.941 12.812 9.609 1 89.5 321 ASN A CA 1
ATOM 2581 C C . ASN A 1 321 ? -4.758 11.555 8.766 1 89.5 321 ASN A C 1
ATOM 2583 O O . ASN A 1 321 ? -5.684 11.117 8.086 1 89.5 321 ASN A O 1
ATOM 2587 N N . VAL A 1 322 ? -3.598 10.961 8.766 1 95 322 VAL A N 1
ATOM 2588 C CA . VAL A 1 322 ? -3.354 9.719 8.031 1 95 322 VAL A CA 1
ATOM 2589 C C . VAL A 1 322 ? -4.188 8.594 8.641 1 95 322 VAL A C 1
ATOM 2591 O O . VAL A 1 322 ? -4.793 7.801 7.914 1 95 322 VAL A O 1
ATOM 2594 N N . LEU A 1 323 ? -4.211 8.492 9.953 1 95.31 323 LEU A N 1
ATOM 2595 C CA . LEU A 1 323 ? -5.023 7.492 10.633 1 95.31 323 LEU A CA 1
ATOM 2596 C C . LEU A 1 323 ? -6.504 7.684 10.312 1 95.31 323 LEU A C 1
ATOM 2598 O O . LEU A 1 323 ? -7.227 6.711 10.094 1 95.31 323 LEU A O 1
ATOM 2602 N N . GLN A 1 324 ? -6.859 8.961 10.305 1 91.56 324 GLN A N 1
ATOM 2603 C CA . GLN A 1 324 ? -8.25 9.266 9.984 1 91.56 324 GLN A CA 1
ATOM 2604 C C . GLN A 1 324 ? -8.602 8.812 8.57 1 91.56 324 GLN A C 1
ATOM 2606 O O . GLN A 1 324 ? -9.703 8.305 8.328 1 91.56 324 GLN A O 1
ATOM 2611 N N . SER A 1 325 ? -7.762 9.031 7.656 1 92.31 325 SER A N 1
ATOM 2612 C CA . SER A 1 325 ? -7.984 8.602 6.281 1 92.31 325 SER A CA 1
ATOM 2613 C C . SER A 1 325 ? -8.117 7.082 6.199 1 92.31 325 SER A C 1
ATOM 2615 O O . SER A 1 325 ? -8.992 6.57 5.492 1 92.31 325 SER A O 1
ATOM 2617 N N . PHE A 1 326 ? -7.246 6.387 6.855 1 95.5 326 PHE A N 1
ATOM 2618 C CA . PHE A 1 326 ? -7.316 4.93 6.867 1 95.5 326 PHE A CA 1
ATOM 2619 C C . PHE A 1 326 ? -8.625 4.457 7.484 1 95.5 326 PHE A C 1
ATOM 2621 O O . PHE A 1 326 ? -9.258 3.531 6.973 1 95.5 326 PHE A O 1
ATOM 2628 N N . MET A 1 327 ? -9.016 5.102 8.594 1 94.44 327 MET A N 1
ATOM 2629 C CA . MET A 1 327 ? -10.289 4.766 9.227 1 94.44 327 MET A CA 1
ATOM 2630 C C . MET A 1 327 ? -11.453 5.043 8.281 1 94.44 327 MET A C 1
ATOM 2632 O O . MET A 1 327 ? -12.43 4.289 8.25 1 94.44 327 MET A O 1
ATOM 2636 N N . GLY A 1 328 ? -11.305 6.145 7.609 1 93.31 328 GLY A N 1
ATOM 2637 C CA . GLY A 1 328 ? -12.328 6.453 6.625 1 93.31 328 GLY A CA 1
ATOM 2638 C C . GLY A 1 328 ? -12.484 5.371 5.57 1 93.31 328 GLY A C 1
ATOM 2639 O O . GLY A 1 328 ? -13.602 5.023 5.191 1 93.31 328 GLY A O 1
ATOM 2640 N N . PHE A 1 329 ? -11.422 4.836 5.09 1 94.56 329 PHE A N 1
ATOM 2641 C CA . PHE A 1 329 ? -11.438 3.732 4.133 1 94.56 329 PHE A CA 1
ATOM 2642 C C . PHE A 1 329 ? -12.133 2.514 4.727 1 94.56 329 PHE A C 1
ATOM 2644 O O . PHE A 1 329 ? -12.977 1.893 4.074 1 94.56 329 PHE A O 1
ATOM 2651 N N . ILE A 1 330 ? -11.781 2.146 5.965 1 95.69 330 ILE A N 1
ATOM 2652 C CA . ILE A 1 330 ? -12.367 0.993 6.637 1 95.69 330 ILE A CA 1
ATOM 2653 C C . ILE A 1 330 ? -13.867 1.205 6.816 1 95.69 330 ILE A C 1
ATOM 2655 O O . ILE A 1 330 ? -14.664 0.302 6.555 1 95.69 330 ILE A O 1
ATOM 2659 N N . GLN A 1 331 ? -14.203 2.41 7.262 1 95.12 331 GLN A N 1
ATOM 2660 C CA . GLN A 1 331 ? -15.609 2.74 7.473 1 95.12 331 GLN A CA 1
ATOM 2661 C C . GLN A 1 331 ? -16.406 2.584 6.184 1 95.12 331 GLN A C 1
ATOM 2663 O O . GLN A 1 331 ? -17.469 1.948 6.172 1 95.12 331 GLN A O 1
ATOM 2668 N N . SER A 1 332 ? -15.922 3.166 5.133 1 93.56 332 SER A N 1
ATOM 2669 C CA . SER A 1 332 ? -16.625 3.119 3.854 1 93.56 332 SER A CA 1
ATOM 2670 C C . SER A 1 332 ? -16.703 1.692 3.318 1 93.56 332 SER A C 1
ATOM 2672 O O . SER A 1 332 ? -17.703 1.308 2.711 1 93.56 332 SER A O 1
ATOM 2674 N N . THR A 1 333 ? -15.68 0.888 3.514 1 94.56 333 THR A N 1
ATOM 2675 C CA . THR A 1 333 ? -15.633 -0.501 3.07 1 94.56 333 THR A CA 1
ATOM 2676 C C . THR A 1 333 ? -16.672 -1.336 3.811 1 94.56 333 THR A C 1
ATOM 2678 O O . THR A 1 333 ? -17.453 -2.07 3.188 1 94.56 333 THR A O 1
ATOM 2681 N N . VAL A 1 334 ? -16.703 -1.188 5.125 1 95.81 334 VAL A N 1
ATOM 2682 C CA . VAL A 1 334 ? -17.641 -1.941 5.949 1 95.81 334 VAL A CA 1
ATOM 2683 C C . VAL A 1 334 ? -19.062 -1.527 5.609 1 95.81 334 VAL A C 1
ATOM 2685 O O . VAL A 1 334 ? -19.953 -2.377 5.492 1 95.81 334 VAL A O 1
ATOM 2688 N N . LYS A 1 335 ? -19.25 -0.235 5.445 1 94.06 335 LYS A N 1
ATOM 2689 C CA . LYS A 1 335 ? -20.562 0.256 5.086 1 94.06 335 LYS A CA 1
ATOM 2690 C C . LYS A 1 335 ? -21.016 -0.302 3.736 1 94.06 335 LYS A C 1
ATOM 2692 O O . LYS A 1 335 ? -22.156 -0.755 3.59 1 94.06 335 LYS A O 1
ATOM 2697 N N . CYS A 1 336 ? -20.109 -0.274 2.812 1 91.38 336 CYS A N 1
ATOM 2698 C CA . CYS A 1 336 ? -20.391 -0.748 1.462 1 91.38 336 CYS A CA 1
ATOM 2699 C C . CYS A 1 336 ? -20.766 -2.223 1.471 1 91.38 336 CYS A C 1
ATOM 2701 O O . CYS A 1 336 ? -21.703 -2.629 0.77 1 91.38 336 CYS A O 1
ATOM 2703 N N . LEU A 1 337 ? -20.172 -3.002 2.312 1 94.12 337 LEU A N 1
ATOM 2704 C CA . LEU A 1 337 ? -20.312 -4.453 2.234 1 94.12 337 LEU A CA 1
ATOM 2705 C C . LEU A 1 337 ? -21.391 -4.949 3.189 1 94.12 337 LEU A C 1
ATOM 2707 O O . LEU A 1 337 ? -21.984 -6.004 2.965 1 94.12 337 LEU A O 1
ATOM 2711 N N . THR A 1 338 ? -21.656 -4.219 4.285 1 94.5 338 THR A N 1
ATOM 2712 C CA . THR A 1 338 ? -22.531 -4.766 5.309 1 94.5 338 THR A CA 1
ATOM 2713 C C . THR A 1 338 ? -23.656 -3.783 5.641 1 94.5 338 THR A C 1
ATOM 2715 O O . THR A 1 338 ? -24.578 -4.121 6.371 1 94.5 338 THR A O 1
ATOM 2718 N N . ASN A 1 339 ? -23.578 -2.547 5.203 1 91.19 339 ASN A N 1
ATOM 2719 C CA . ASN A 1 339 ? -24.516 -1.469 5.508 1 91.19 339 ASN A CA 1
ATOM 2720 C C . ASN A 1 339 ? -24.422 -1.033 6.969 1 91.19 339 ASN A C 1
ATOM 2722 O O . ASN A 1 339 ? -25.297 -0.344 7.48 1 91.19 339 ASN A O 1
ATOM 2726 N N . ASN A 1 340 ? -23.375 -1.525 7.633 1 92.69 340 ASN A N 1
ATOM 2727 C CA . ASN A 1 340 ? -23.109 -1.071 8.992 1 92.69 340 ASN A CA 1
ATOM 2728 C C . ASN A 1 340 ? -22.344 0.252 8.992 1 92.69 340 ASN A C 1
ATOM 2730 O O . ASN A 1 340 ? -21.281 0.37 8.367 1 92.69 340 ASN A O 1
ATOM 2734 N N . ASP A 1 341 ? -22.875 1.198 9.688 1 92.88 341 ASP A N 1
ATOM 2735 C CA . ASP A 1 341 ? -22.234 2.504 9.82 1 92.88 341 ASP A CA 1
ATOM 2736 C C . ASP A 1 341 ? -21.422 2.59 11.109 1 92.88 341 ASP A C 1
ATOM 2738 O O . ASP A 1 341 ? -21.859 3.203 12.078 1 92.88 341 ASP A O 1
ATOM 2742 N N . LEU A 1 342 ? -20.234 2.109 11.102 1 93.5 342 LEU A N 1
ATOM 2743 C CA . LEU A 1 342 ? -19.359 2.137 12.266 1 93.5 342 LEU A CA 1
ATOM 2744 C C . LEU A 1 342 ? -18.719 3.514 12.438 1 93.5 342 LEU A C 1
ATOM 2746 O O . LEU A 1 342 ? -18.312 4.137 11.453 1 93.5 342 LEU A O 1
ATOM 2750 N N . THR A 1 343 ? -18.766 4.023 13.656 1 93.06 343 THR A N 1
ATOM 2751 C CA . THR A 1 343 ? -18.016 5.238 13.953 1 93.06 343 THR A CA 1
ATOM 2752 C C . THR A 1 343 ? -16.531 4.93 14.133 1 93.06 343 THR A C 1
ATOM 2754 O O . THR A 1 343 ? -16.156 3.781 14.367 1 93.06 343 THR A O 1
ATOM 2757 N N . ARG A 1 344 ? -15.711 5.914 14.008 1 90.31 344 ARG A N 1
ATOM 2758 C CA . ARG A 1 344 ? -14.281 5.746 14.203 1 90.31 344 ARG A CA 1
ATOM 2759 C C . ARG A 1 344 ? -13.969 5.273 15.617 1 90.31 344 ARG A C 1
ATOM 2761 O O . ARG A 1 344 ? -13.062 4.473 15.828 1 90.31 344 ARG A O 1
ATOM 2768 N N . THR A 1 345 ? -14.711 5.797 16.547 1 90.44 345 THR A N 1
ATOM 2769 C CA . THR A 1 345 ? -14.539 5.414 17.938 1 90.44 345 THR A CA 1
ATOM 2770 C C . THR A 1 345 ? -14.812 3.924 18.125 1 90.44 345 THR A C 1
ATOM 2772 O O . THR A 1 345 ? -14.078 3.24 18.844 1 90.44 345 THR A O 1
ATOM 2775 N N . GLU A 1 346 ? -15.805 3.441 17.516 1 93.25 346 GLU A N 1
ATOM 2776 C CA . GLU A 1 346 ? -16.125 2.021 17.594 1 93.25 346 GLU A CA 1
ATOM 2777 C C . GLU A 1 346 ? -15.016 1.159 17.016 1 93.25 346 GLU A C 1
ATOM 2779 O O . GLU A 1 346 ? -14.688 0.108 17.562 1 93.25 346 GLU A O 1
ATOM 2784 N N . ILE A 1 347 ? -14.523 1.575 15.922 1 94.12 347 ILE A N 1
ATOM 2785 C CA . ILE A 1 347 ? -13.445 0.83 15.273 1 94.12 347 ILE A CA 1
ATOM 2786 C C . ILE A 1 347 ? -12.234 0.766 16.203 1 94.12 347 ILE A C 1
ATOM 2788 O O . ILE A 1 347 ? -11.672 -0.308 16.422 1 94.12 347 ILE A O 1
ATOM 2792 N N . TRP A 1 348 ? -11.852 1.904 16.766 1 93 348 TRP A N 1
ATOM 2793 C CA . TRP A 1 348 ? -10.711 1.947 17.656 1 93 348 TRP A CA 1
ATOM 2794 C C . TRP A 1 348 ? -10.938 1.062 18.875 1 93 348 TRP A C 1
ATOM 2796 O O . TRP A 1 348 ? -10.031 0.354 19.328 1 93 348 TRP A O 1
ATOM 2806 N N . GLU A 1 349 ? -12.086 1.15 19.422 1 91.31 349 GLU A N 1
ATOM 2807 C CA . GLU A 1 349 ? -12.406 0.334 20.578 1 91.31 349 GLU A CA 1
ATOM 2808 C C . GLU A 1 349 ? -12.211 -1.15 20.297 1 91.31 349 GLU A C 1
ATOM 2810 O O . GLU A 1 349 ? -11.664 -1.885 21.125 1 91.31 349 GLU A O 1
ATOM 2815 N N . LYS A 1 350 ? -12.672 -1.544 19.188 1 90.56 350 LYS A N 1
ATOM 2816 C CA . LYS A 1 350 ? -12.516 -2.943 18.797 1 90.56 350 LYS A CA 1
ATOM 2817 C C . LYS A 1 350 ? -11.039 -3.303 18.625 1 90.56 350 LYS A C 1
ATOM 2819 O O . LYS A 1 350 ? -10.617 -4.398 19 1 90.56 350 LYS A O 1
ATOM 2824 N N . LEU A 1 351 ? -10.312 -2.424 18.031 1 90.38 351 LEU A N 1
ATOM 2825 C CA . LEU A 1 351 ? -8.883 -2.652 17.812 1 90.38 351 LEU A CA 1
ATOM 2826 C C . LEU A 1 351 ? -8.133 -2.695 19.141 1 90.38 351 LEU A C 1
ATOM 2828 O O . LEU A 1 351 ? -7.246 -3.529 19.328 1 90.38 351 LEU A O 1
ATOM 2832 N N . PHE A 1 352 ? -8.516 -1.771 20.016 1 89 352 PHE A N 1
ATOM 2833 C CA . PHE A 1 352 ? -7.852 -1.709 21.312 1 89 352 PHE A CA 1
ATOM 2834 C C . PHE A 1 352 ? -8.094 -2.986 22.109 1 89 352 PHE A C 1
ATOM 2836 O O . PHE A 1 352 ? -7.219 -3.441 22.844 1 89 352 PHE A O 1
ATOM 2843 N N . HIS A 1 353 ? -9.18 -3.58 21.906 1 83.88 353 HIS A N 1
ATOM 2844 C CA . HIS A 1 353 ? -9.531 -4.797 22.641 1 83.88 353 HIS A CA 1
ATOM 2845 C C . HIS A 1 353 ? -8.727 -5.988 22.125 1 83.88 353 HIS A C 1
ATOM 2847 O O . HIS A 1 353 ? -8.492 -6.945 22.875 1 83.88 353 HIS A O 1
ATOM 2853 N N . GLN A 1 354 ? -8.422 -5.98 20.906 1 76.44 354 GLN A N 1
ATOM 2854 C CA . GLN A 1 354 ? -7.703 -7.102 20.312 1 76.44 354 GLN A CA 1
ATOM 2855 C C . GLN A 1 354 ? -6.203 -6.996 20.562 1 76.44 354 GLN A C 1
ATOM 2857 O O . GLN A 1 354 ? -5.477 -7.984 20.438 1 76.44 354 GLN A O 1
ATOM 2862 N N . PHE A 1 355 ? -5.742 -5.797 20.766 1 65.81 355 PHE A N 1
ATOM 2863 C CA . PHE A 1 355 ? -4.312 -5.598 21 1 65.81 355 PHE A CA 1
ATOM 2864 C C . PHE A 1 355 ? -3.904 -6.113 22.375 1 65.81 355 PHE A C 1
ATOM 2866 O O . PHE A 1 355 ? -4.617 -5.906 23.359 1 65.81 355 PHE A O 1
ATOM 2873 N N . PRO A 1 356 ? -3.037 -7.215 22.344 1 56.5 356 PRO A N 1
ATOM 2874 C CA . PRO A 1 356 ? -2.602 -7.695 23.656 1 56.5 356 PRO A CA 1
ATOM 2875 C C . PRO A 1 356 ? -2.174 -6.559 24.578 1 56.5 356 PRO A C 1
ATOM 2877 O O . PRO A 1 356 ? -1.494 -5.625 24.156 1 56.5 356 PRO A O 1
ATOM 2880 N N . THR A 1 357 ? -3.061 -6.266 25.641 1 50.53 357 THR A N 1
ATOM 2881 C CA . THR A 1 357 ? -2.682 -5.277 26.641 1 50.53 357 THR A CA 1
ATOM 2882 C C . THR A 1 357 ? -1.206 -5.414 27 1 50.53 357 THR A C 1
ATOM 2884 O O . THR A 1 357 ? -0.561 -4.438 27.391 1 50.53 357 THR A O 1
ATOM 2887 N N . GLU A 1 358 ? -0.855 -6.664 27.344 1 44.25 358 GLU A N 1
ATOM 2888 C CA . GLU A 1 358 ? 0.497 -6.848 27.859 1 44.25 358 GLU A CA 1
ATOM 2889 C C . GLU A 1 358 ? 1.509 -6.98 26.734 1 44.25 358 GLU A C 1
ATOM 2891 O O . GLU A 1 358 ? 1.252 -7.668 25.734 1 44.25 358 GLU A O 1
ATOM 2896 N N . PHE A 1 359 ? 2.291 -5.945 26.547 1 44.97 359 PHE A N 1
ATOM 2897 C CA . PHE A 1 359 ? 3.463 -6.086 25.688 1 44.97 359 PHE A CA 1
ATOM 2898 C C . PHE A 1 359 ? 4.035 -7.496 25.781 1 44.97 359 PHE A C 1
ATOM 2900 O O . PHE A 1 359 ? 4.473 -7.922 26.859 1 44.97 359 PHE A O 1
ATOM 2907 N N . SER A 1 360 ? 3.268 -8.422 25.328 1 41.59 360 SER A N 1
ATOM 2908 C CA . SER A 1 360 ? 3.914 -9.711 25.516 1 41.59 360 SER A CA 1
ATOM 2909 C C . SER A 1 360 ? 5.172 -9.828 24.656 1 41.59 360 SER A C 1
ATOM 2911 O O . SER A 1 360 ? 5.266 -9.211 23.594 1 41.59 360 SER A O 1
ATOM 2913 N N . ASN A 1 361 ? 6.23 -10.234 25.25 1 41.09 361 ASN A N 1
ATOM 2914 C CA . ASN A 1 361 ? 7.555 -10.492 24.688 1 41.09 361 ASN A CA 1
ATOM 2915 C C . ASN A 1 361 ? 7.465 -11.031 23.266 1 41.09 361 ASN A C 1
ATOM 2917 O O . ASN A 1 361 ? 8.453 -11.016 22.531 1 41.09 361 ASN A O 1
ATOM 2921 N N . ASN A 1 362 ? 6.43 -11.703 23.031 1 40.12 362 ASN A N 1
ATOM 2922 C CA . ASN A 1 362 ? 6.285 -12.445 21.781 1 40.12 362 ASN A CA 1
ATOM 2923 C C . ASN A 1 362 ? 5.773 -11.547 20.656 1 40.12 362 ASN A C 1
ATOM 2925 O O . ASN A 1 362 ? 5.438 -12.031 19.578 1 40.12 362 ASN A O 1
ATOM 2929 N N . ASP A 1 363 ? 5.445 -10.406 20.969 1 43.03 363 ASP A N 1
ATOM 2930 C CA . ASP A 1 363 ? 4.762 -9.586 19.984 1 43.03 363 ASP A CA 1
ATOM 2931 C C . ASP A 1 363 ? 5.719 -9.164 18.859 1 43.03 363 ASP A C 1
ATOM 2933 O O . ASP A 1 363 ? 5.324 -8.469 17.922 1 43.03 363 ASP A O 1
ATOM 2937 N N . GLN A 1 364 ? 6.984 -9.039 19.188 1 42.78 364 GLN A N 1
ATOM 2938 C CA . GLN A 1 364 ? 7.949 -8.703 18.141 1 42.78 364 GLN A CA 1
ATOM 2939 C C . GLN A 1 364 ? 8.016 -9.805 17.094 1 42.78 364 GLN A C 1
ATOM 2941 O O . GLN A 1 364 ? 9.055 -10 16.453 1 42.78 364 GLN A O 1
ATOM 2946 N N . SER A 1 365 ? 7.27 -10.93 17.266 1 39.59 365 SER A N 1
ATOM 2947 C CA . SER A 1 365 ? 7.695 -11.961 16.328 1 39.59 365 SER A CA 1
ATOM 2948 C C . SER A 1 365 ? 7.914 -11.383 14.93 1 39.59 365 SER A C 1
ATOM 2950 O O . SER A 1 365 ? 7.238 -10.438 14.531 1 39.59 365 SER A O 1
ATOM 2952 N N . ASP A 1 366 ? 9.141 -11.508 14.438 1 42.12 366 ASP A N 1
ATOM 2953 C CA . ASP A 1 366 ? 9.688 -11.523 13.086 1 42.12 366 ASP A CA 1
ATOM 2954 C C . ASP A 1 366 ? 8.586 -11.648 12.039 1 42.12 366 ASP A C 1
ATOM 2956 O O . ASP A 1 366 ? 8.859 -11.688 10.844 1 42.12 366 ASP A O 1
ATOM 2960 N N . GLU A 1 367 ? 7.469 -12.047 12.523 1 46.09 367 GLU A N 1
ATOM 2961 C CA . GLU A 1 367 ? 6.395 -12.375 11.594 1 46.09 367 GLU A CA 1
ATOM 2962 C C . GLU A 1 367 ? 5.922 -11.141 10.836 1 46.09 367 GLU A C 1
ATOM 2964 O O . GLU A 1 367 ? 5.344 -11.25 9.75 1 46.09 367 GLU A O 1
ATOM 2969 N N . GLU A 1 368 ? 6.117 -9.789 11.484 1 54.84 368 GLU A N 1
ATOM 2970 C CA . GLU A 1 368 ? 5.516 -8.57 10.961 1 54.84 368 GLU A CA 1
ATOM 2971 C C . GLU A 1 368 ? 6.395 -7.938 9.883 1 54.84 368 GLU A C 1
ATOM 2973 O O . GLU A 1 368 ? 6.023 -6.922 9.289 1 54.84 368 GLU A O 1
ATOM 2978 N N . ASN A 1 369 ? 7.398 -8.547 9.461 1 71.38 369 ASN A N 1
ATOM 2979 C CA . ASN A 1 369 ? 8.391 -7.934 8.586 1 71.38 369 ASN A CA 1
ATOM 2980 C C . ASN A 1 369 ? 7.988 -8.031 7.117 1 71.38 369 ASN A C 1
ATOM 2982 O O . ASN A 1 369 ? 8.781 -7.719 6.23 1 71.38 369 ASN A O 1
ATOM 2986 N N . PHE A 1 370 ? 6.734 -8.336 7.043 1 86.75 370 PHE A N 1
ATOM 2987 C CA . PHE A 1 370 ? 6.441 -8.477 5.621 1 86.75 370 PHE A CA 1
ATOM 2988 C C . PHE A 1 370 ? 5.676 -7.266 5.102 1 86.75 370 PHE A C 1
ATOM 2990 O O . PHE A 1 370 ? 5.359 -7.188 3.912 1 86.75 370 PHE A O 1
ATOM 2997 N N . ILE A 1 371 ? 5.391 -6.309 6.105 1 93.12 371 ILE A N 1
ATOM 2998 C CA . ILE A 1 371 ? 4.699 -5.09 5.703 1 93.12 371 ILE A CA 1
ATOM 2999 C C . ILE A 1 371 ? 5.582 -3.877 5.98 1 93.12 371 ILE A C 1
ATOM 3001 O O . ILE A 1 371 ? 6.234 -3.803 7.027 1 93.12 371 ILE A O 1
ATOM 3005 N N . SER A 1 372 ? 5.715 -3.041 5.105 1 94.38 372 SER A N 1
ATOM 3006 C CA . SER A 1 372 ? 6.324 -1.731 5.309 1 94.38 372 SER A CA 1
ATOM 3007 C C . SER A 1 372 ? 5.426 -0.616 4.785 1 94.38 372 SER A C 1
ATOM 3009 O O . SER A 1 372 ? 4.789 -0.764 3.738 1 94.38 372 SER A O 1
ATOM 3011 N N . ILE A 1 373 ? 5.352 0.447 5.562 1 96.75 373 ILE A N 1
ATOM 3012 C CA . ILE A 1 373 ? 4.488 1.559 5.18 1 96.75 373 ILE A CA 1
ATOM 3013 C C . ILE A 1 373 ? 5.281 2.865 5.227 1 96.75 373 ILE A C 1
ATOM 3015 O O . ILE A 1 373 ? 6.023 3.115 6.176 1 96.75 373 ILE A O 1
ATOM 3019 N N . LYS A 1 374 ? 5.277 3.605 4.195 1 97.25 374 LYS A N 1
ATOM 3020 C CA . LYS A 1 374 ? 5.633 5.02 4.234 1 97.25 374 LYS A CA 1
ATOM 3021 C C . LYS A 1 374 ? 4.402 5.895 4.445 1 97.25 374 LYS A C 1
ATOM 3023 O O . LYS A 1 374 ? 3.576 6.043 3.545 1 97.25 374 LYS A O 1
ATOM 3028 N N . PRO A 1 375 ? 4.266 6.484 5.629 1 97.06 375 PRO A N 1
ATOM 3029 C CA . PRO A 1 375 ? 2.977 7.051 6.023 1 97.06 375 PRO A CA 1
ATOM 3030 C C . PRO A 1 375 ? 2.789 8.484 5.535 1 97.06 375 PRO A C 1
ATOM 3032 O O . PRO A 1 375 ? 2.182 9.305 6.227 1 97.06 375 PRO A O 1
ATOM 3035 N N . THR A 1 376 ? 3.342 8.914 4.344 1 95.56 376 THR A N 1
ATOM 3036 C CA . THR A 1 376 ? 3.354 10.297 3.898 1 95.56 376 THR A CA 1
ATOM 3037 C C . THR A 1 376 ? 2.248 10.547 2.877 1 95.56 376 THR A C 1
ATOM 3039 O O . THR A 1 376 ? 2.52 10.984 1.756 1 95.56 376 THR A O 1
ATOM 3042 N N . LEU A 1 377 ? 1.02 10.359 3.336 1 93.19 377 LEU A N 1
ATOM 3043 C CA . LEU A 1 377 ? -0.167 10.523 2.504 1 93.19 377 LEU A CA 1
ATOM 3044 C C . LEU A 1 377 ? -0.287 11.961 2.012 1 93.19 377 LEU A C 1
ATOM 3046 O O . LEU A 1 377 ? -0.757 12.203 0.898 1 93.19 377 LEU A O 1
ATOM 3050 N N . PHE A 1 378 ? 0.174 12.906 2.807 1 85.81 378 PHE A N 1
ATOM 3051 C CA . PHE A 1 378 ? 0.017 14.32 2.49 1 85.81 378 PHE A CA 1
ATOM 3052 C C . PHE A 1 378 ? 1.347 14.93 2.062 1 85.81 378 PHE A C 1
ATOM 3054 O O . PHE A 1 378 ? 1.511 16.156 2.082 1 85.81 378 PHE A O 1
ATOM 3061 N N . GLY A 1 379 ? 2.291 14.047 1.762 1 85.81 379 GLY A N 1
ATOM 3062 C CA . GLY A 1 379 ? 3.627 14.555 1.487 1 85.81 379 GLY A CA 1
ATOM 3063 C C . GLY A 1 379 ? 4.301 15.148 2.707 1 85.81 379 GLY A C 1
ATOM 3064 O O . GLY A 1 379 ? 3.83 14.977 3.834 1 85.81 379 GLY A O 1
ATOM 3065 N N . GLU A 1 380 ? 5.488 15.672 2.527 1 86 380 GLU A N 1
ATOM 3066 C CA . GLU A 1 380 ? 6.227 16.453 3.516 1 86 380 GLU A CA 1
ATOM 3067 C C . GLU A 1 380 ? 6.754 17.75 2.908 1 86 380 GLU A C 1
ATOM 3069 O O . GLU A 1 380 ? 6.98 17.828 1.699 1 86 380 GLU A O 1
ATOM 3074 N N . ARG A 1 381 ? 6.863 18.734 3.695 1 76.69 381 ARG A N 1
ATOM 3075 C CA . ARG A 1 381 ? 7.34 20.016 3.189 1 76.69 381 ARG A CA 1
ATOM 3076 C C . ARG A 1 381 ? 8.719 19.875 2.555 1 76.69 381 ARG A C 1
ATOM 3078 O O . ARG A 1 381 ? 9.039 20.578 1.594 1 76.69 381 ARG A O 1
ATOM 3085 N N . HIS A 1 382 ? 9.555 19.031 3.109 1 81.38 382 HIS A N 1
ATOM 3086 C CA . HIS A 1 382 ? 10.914 18.875 2.598 1 81.38 382 HIS A CA 1
ATOM 3087 C C . HIS A 1 382 ? 10.953 17.859 1.461 1 81.38 382 HIS A C 1
ATOM 3089 O O . HIS A 1 382 ? 11.977 17.734 0.782 1 81.38 382 HIS A O 1
ATOM 3095 N N . ASP A 1 383 ? 9.883 17.125 1.251 1 82.81 383 ASP A N 1
ATOM 3096 C CA . ASP A 1 383 ? 9.742 16.125 0.2 1 82.81 383 ASP A CA 1
ATOM 3097 C C . ASP A 1 383 ? 8.312 16.078 -0.334 1 82.81 383 ASP A C 1
ATOM 3099 O O . ASP A 1 383 ? 7.57 15.141 -0.055 1 82.81 383 ASP A O 1
ATOM 3103 N N . LEU A 1 384 ? 8.062 16.969 -1.216 1 74.81 384 LEU A N 1
ATOM 3104 C CA . LEU A 1 384 ? 6.695 17.172 -1.684 1 74.81 384 LEU A CA 1
ATOM 3105 C C . LEU A 1 384 ? 6.215 15.969 -2.494 1 74.81 384 LEU A C 1
ATOM 3107 O O . LEU A 1 384 ? 5.012 15.727 -2.604 1 74.81 384 LEU A O 1
ATOM 3111 N N . ASN A 1 385 ? 7.082 15.234 -3.039 1 80.06 385 ASN A N 1
ATOM 3112 C CA . ASN A 1 385 ? 6.727 14.125 -3.924 1 80.06 385 ASN A CA 1
ATOM 3113 C C . ASN A 1 385 ? 6.57 12.82 -3.15 1 80.06 385 ASN A C 1
ATOM 3115 O O . ASN A 1 385 ? 6.227 11.789 -3.732 1 80.06 385 ASN A O 1
ATOM 3119 N N . SER A 1 386 ? 6.805 12.914 -1.872 1 88.31 386 SER A N 1
ATOM 3120 C CA . SER A 1 386 ? 6.605 11.711 -1.069 1 88.31 386 SER A CA 1
ATOM 3121 C C . SER A 1 386 ? 5.141 11.281 -1.073 1 88.31 386 SER A C 1
ATOM 3123 O O . SER A 1 386 ? 4.242 12.125 -1.084 1 88.31 386 SER A O 1
ATOM 3125 N N . VAL A 1 387 ? 4.887 9.953 -1.185 1 92.06 387 VAL A N 1
ATOM 3126 C CA . VAL A 1 387 ? 3.527 9.43 -1.25 1 92.06 387 VAL A CA 1
ATOM 3127 C C . VAL A 1 387 ? 3.338 8.344 -0.192 1 92.06 387 VAL A C 1
ATOM 3129 O O . VAL A 1 387 ? 4.312 7.828 0.356 1 92.06 387 VAL A O 1
ATOM 3132 N N . PHE A 1 388 ? 2.084 8.164 0.148 1 96.06 388 PHE A N 1
ATOM 3133 C CA . PHE A 1 388 ? 1.759 7.023 1.002 1 96.06 388 PHE A CA 1
ATOM 3134 C C . PHE A 1 388 ? 2.035 5.711 0.282 1 96.06 388 PHE A C 1
ATOM 3136 O O . PHE A 1 388 ? 1.578 5.504 -0.844 1 96.06 388 PHE A O 1
ATOM 3143 N N . THR A 1 389 ? 2.84 4.82 0.862 1 97.06 389 THR A N 1
ATOM 3144 C CA . THR A 1 389 ? 3.213 3.564 0.22 1 97.06 389 THR A CA 1
ATOM 3145 C C . THR A 1 389 ? 3.041 2.393 1.182 1 97.06 389 THR A C 1
ATOM 3147 O O . THR A 1 389 ? 3.479 2.457 2.332 1 97.06 389 THR A O 1
ATOM 3150 N N . VAL A 1 390 ? 2.398 1.391 0.763 1 96.5 390 VAL A N 1
ATOM 3151 C CA . VAL A 1 390 ? 2.322 0.123 1.482 1 96.5 390 VAL A CA 1
ATOM 3152 C C . VAL A 1 390 ? 3.01 -0.973 0.672 1 96.5 390 VAL A C 1
ATOM 3154 O O . VAL A 1 390 ? 2.689 -1.182 -0.5 1 96.5 390 VAL A O 1
ATOM 3157 N N . ASN A 1 391 ? 3.936 -1.6 1.232 1 95.62 391 ASN A N 1
ATOM 3158 C CA . ASN A 1 391 ? 4.586 -2.758 0.628 1 95.62 391 ASN A CA 1
ATOM 3159 C C . ASN A 1 391 ? 4.281 -4.039 1.397 1 95.62 391 ASN A C 1
ATOM 3161 O O . ASN A 1 391 ? 4.312 -4.051 2.629 1 95.62 391 ASN A O 1
ATOM 3165 N N . ILE A 1 392 ? 3.891 -5.016 0.721 1 93.06 392 ILE A N 1
ATOM 3166 C CA . ILE A 1 392 ? 3.652 -6.332 1.299 1 93.06 392 ILE A CA 1
ATOM 3167 C C . ILE A 1 392 ? 4.473 -7.383 0.549 1 93.06 392 ILE A C 1
ATOM 3169 O O . ILE A 1 392 ? 4.418 -7.457 -0.681 1 93.06 392 ILE A O 1
ATOM 3173 N N . SER A 1 393 ? 5.227 -8.188 1.23 1 84.12 393 SER A N 1
ATOM 3174 C CA . SER A 1 393 ? 6.09 -9.18 0.604 1 84.12 393 SER A CA 1
ATOM 3175 C C . SER A 1 393 ? 5.746 -10.594 1.073 1 84.12 393 SER A C 1
ATOM 3177 O O . SER A 1 393 ? 4.996 -10.766 2.035 1 84.12 393 SER A O 1
ATOM 3179 N N . GLY A 1 394 ? 6.199 -11.57 0.317 1 77.31 394 GLY A N 1
ATOM 3180 C CA . GLY A 1 394 ? 6.172 -12.953 0.764 1 77.31 394 GLY A CA 1
ATOM 3181 C C . GLY A 1 394 ? 4.832 -13.633 0.538 1 77.31 394 GLY A C 1
ATOM 3182 O O . GLY A 1 394 ? 4.52 -14.633 1.178 1 77.31 394 GLY A O 1
ATOM 3183 N N . GLY A 1 395 ? 3.945 -13.07 -0.196 1 82.5 395 GLY A N 1
ATOM 3184 C CA . GLY A 1 395 ? 2.654 -13.672 -0.474 1 82.5 395 GLY A CA 1
ATOM 3185 C C . GLY A 1 395 ? 1.768 -13.781 0.752 1 82.5 395 GLY A C 1
ATOM 3186 O O . GLY A 1 395 ? 0.901 -14.656 0.824 1 82.5 395 GLY A O 1
ATOM 3187 N N . LYS A 1 396 ? 2.029 -13.031 1.75 1 84.44 396 LYS A N 1
ATOM 3188 C CA . LYS A 1 396 ? 1.276 -13.086 3 1 84.44 396 LYS A CA 1
ATOM 3189 C C . LYS A 1 396 ? 0.083 -12.133 2.963 1 84.44 396 LYS A C 1
ATOM 3191 O O . LYS A 1 396 ? 0.139 -11.078 2.32 1 84.44 396 LYS A O 1
ATOM 3196 N N . GLN A 1 397 ? -0.952 -12.523 3.59 1 86.88 397 GLN A N 1
ATOM 3197 C CA . GLN A 1 397 ? -2.15 -11.703 3.732 1 86.88 397 GLN A CA 1
ATOM 3198 C C . GLN A 1 397 ? -2.148 -10.953 5.059 1 86.88 397 GLN A C 1
ATOM 3200 O O . GLN A 1 397 ? -2.197 -11.562 6.129 1 86.88 397 GLN A O 1
ATOM 3205 N N . PRO A 1 398 ? -2.072 -9.656 4.965 1 90.06 398 PRO A N 1
ATOM 3206 C CA . PRO A 1 398 ? -2.08 -8.906 6.219 1 90.06 398 PRO A CA 1
ATOM 3207 C C . PRO A 1 398 ? -3.461 -8.859 6.871 1 90.06 398 PRO A C 1
ATOM 3209 O O . PRO A 1 398 ? -4.477 -9 6.184 1 90.06 398 PRO A O 1
ATOM 3212 N N . SER A 1 399 ? -3.467 -8.758 8.188 1 90.19 399 SER A N 1
ATOM 3213 C CA . SER A 1 399 ? -4.684 -8.445 8.93 1 90.19 399 SER A CA 1
ATOM 3214 C C . SER A 1 399 ? -4.824 -6.949 9.164 1 90.19 399 SER A C 1
ATOM 3216 O O . SER A 1 399 ? -3.875 -6.191 8.953 1 90.19 399 SER A O 1
ATOM 3218 N N . LEU A 1 400 ? -6.039 -6.594 9.578 1 92.75 400 LEU A N 1
ATOM 3219 C CA . LEU A 1 400 ? -6.262 -5.203 9.953 1 92.75 400 LEU A CA 1
ATOM 3220 C C . LEU A 1 400 ? -5.281 -4.766 11.039 1 92.75 400 LEU A C 1
ATOM 3222 O O . LEU A 1 400 ? -4.75 -3.656 10.992 1 92.75 400 LEU A O 1
ATOM 3226 N N . PHE A 1 401 ? -4.965 -5.625 11.953 1 89.94 401 PHE A N 1
ATOM 3227 C CA . PHE A 1 401 ? -4.066 -5.336 13.062 1 89.94 401 PHE A CA 1
ATOM 3228 C C . PHE A 1 401 ? -2.639 -5.141 12.562 1 89.94 401 PHE A C 1
ATOM 3230 O O . PHE A 1 401 ? -1.928 -4.25 13.031 1 89.94 401 PHE A O 1
ATOM 3237 N N . ASN A 1 402 ? -2.227 -6.031 11.594 1 90.12 402 ASN A N 1
ATOM 3238 C CA . ASN A 1 402 ? -0.897 -5.887 11.008 1 90.12 402 ASN A CA 1
ATOM 3239 C C . ASN A 1 402 ? -0.706 -4.504 10.391 1 90.12 402 ASN A C 1
ATOM 3241 O O . ASN A 1 402 ? 0.329 -3.867 10.594 1 90.12 402 ASN A O 1
ATOM 3245 N N . ILE A 1 403 ? -1.721 -4.066 9.711 1 93.38 403 ILE A N 1
ATOM 3246 C CA . ILE A 1 403 ? -1.622 -2.816 8.969 1 93.38 403 ILE A CA 1
ATOM 3247 C C . ILE A 1 403 ? -1.614 -1.639 9.945 1 93.38 403 ILE A C 1
ATOM 3249 O O . ILE A 1 403 ? -0.775 -0.741 9.836 1 93.38 403 ILE A O 1
ATOM 3253 N N . ILE A 1 404 ? -2.482 -1.616 10.922 1 93.81 404 ILE A N 1
ATOM 3254 C CA . ILE A 1 404 ? -2.611 -0.506 11.859 1 93.81 404 ILE A CA 1
ATOM 3255 C C . ILE A 1 404 ? -1.36 -0.416 12.727 1 93.81 404 ILE A C 1
ATOM 3257 O O . ILE A 1 404 ? -0.877 0.68 13.023 1 93.81 404 ILE A O 1
ATOM 3261 N N . ASN A 1 405 ? -0.88 -1.538 13.172 1 91.88 405 ASN A N 1
ATOM 3262 C CA . ASN A 1 405 ? 0.348 -1.549 13.961 1 91.88 405 ASN A CA 1
ATOM 3263 C C . ASN A 1 405 ? 1.521 -0.964 13.18 1 91.88 405 ASN A C 1
ATOM 3265 O O . ASN A 1 405 ? 2.289 -0.162 13.711 1 91.88 405 ASN A O 1
ATOM 3269 N N . CYS A 1 406 ? 1.642 -1.472 11.961 1 94.25 406 CYS A N 1
ATOM 3270 C CA . CYS A 1 406 ? 2.729 -0.975 11.125 1 94.25 406 CYS A CA 1
ATOM 3271 C C . CYS A 1 406 ? 2.566 0.514 10.844 1 94.25 406 CYS A C 1
ATOM 3273 O O . CYS A 1 406 ? 3.541 1.267 10.875 1 94.25 406 CYS A O 1
ATOM 3275 N N . LEU A 1 407 ? 1.318 0.922 10.555 1 96.44 407 LEU A N 1
ATOM 3276 C CA . LEU A 1 407 ? 1.039 2.322 10.258 1 96.44 407 LEU A CA 1
ATOM 3277 C C . LEU A 1 407 ? 1.385 3.213 11.445 1 96.44 407 LEU A C 1
ATOM 3279 O O . LEU A 1 407 ? 2.033 4.25 11.281 1 96.44 407 LEU A O 1
ATOM 3283 N N . CYS A 1 408 ? 0.97 2.869 12.633 1 95.62 408 CYS A N 1
ATOM 3284 C CA . CYS A 1 408 ? 1.252 3.643 13.836 1 95.62 408 CYS A CA 1
ATOM 3285 C C . CYS A 1 408 ? 2.75 3.709 14.102 1 95.62 408 CYS A C 1
ATOM 3287 O O . CYS A 1 408 ? 3.281 4.773 14.422 1 95.62 408 CYS A O 1
ATOM 3289 N N . PHE A 1 409 ? 3.42 2.604 13.969 1 95.31 409 PHE A N 1
ATOM 3290 C CA . PHE A 1 409 ? 4.863 2.557 14.156 1 95.31 409 PHE A CA 1
ATOM 3291 C C . PHE A 1 409 ? 5.57 3.498 13.188 1 95.31 409 PHE A C 1
ATOM 3293 O O . PHE A 1 409 ? 6.438 4.273 13.594 1 95.31 409 PHE A O 1
ATOM 3300 N N . GLU A 1 410 ? 5.191 3.422 11.93 1 96.94 410 GLU A N 1
ATOM 3301 C CA . GLU A 1 410 ? 5.875 4.188 10.891 1 96.94 410 GLU A CA 1
ATOM 3302 C C . GLU A 1 410 ? 5.586 5.68 11.023 1 96.94 410 GLU A C 1
ATOM 3304 O O . GLU A 1 410 ? 6.422 6.512 10.664 1 96.94 410 GLU A O 1
ATOM 3309 N N . LEU A 1 411 ? 4.395 6.059 11.5 1 97.12 411 LEU A N 1
ATOM 3310 C CA . LEU A 1 411 ? 4.09 7.461 11.758 1 97.12 411 LEU A CA 1
ATOM 3311 C C . LEU A 1 411 ? 5.047 8.047 12.789 1 97.12 411 LEU A C 1
ATOM 3313 O O . LEU A 1 411 ? 5.574 9.141 12.609 1 97.12 411 LEU A O 1
ATOM 3317 N N . ILE A 1 412 ? 5.273 7.305 13.898 1 96.75 412 ILE A N 1
ATOM 3318 C CA . ILE A 1 412 ? 6.188 7.75 14.938 1 96.75 412 ILE A CA 1
ATOM 3319 C C . ILE A 1 412 ? 7.613 7.777 14.398 1 96.75 412 ILE A C 1
ATOM 3321 O O . ILE A 1 412 ? 8.336 8.758 14.586 1 96.75 412 ILE A O 1
ATOM 3325 N N . GLN A 1 413 ? 7.969 6.727 13.734 1 95.94 413 GLN A N 1
ATOM 3326 C CA . GLN A 1 413 ? 9.312 6.629 13.18 1 95.94 413 GLN A CA 1
ATOM 3327 C C . GLN A 1 413 ? 9.594 7.77 12.203 1 95.94 413 GLN A C 1
ATOM 3329 O O . GLN A 1 413 ? 10.703 8.297 12.164 1 95.94 413 GLN A O 1
ATOM 3334 N N . ASN A 1 414 ? 8.594 8.086 11.391 1 96 414 ASN A N 1
ATOM 3335 C CA . ASN A 1 414 ? 8.734 9.164 10.414 1 96 414 ASN A CA 1
ATOM 3336 C C . ASN A 1 414 ? 9.109 10.484 11.086 1 96 414 ASN A C 1
ATOM 3338 O O . ASN A 1 414 ? 10.023 11.18 10.633 1 96 414 ASN A O 1
ATOM 3342 N N . VAL A 1 415 ? 8.477 10.836 12.164 1 96.19 415 VAL A N 1
ATOM 3343 C CA . VAL A 1 415 ? 8.719 12.094 12.867 1 96.19 415 VAL A CA 1
ATOM 3344 C C . VAL A 1 415 ? 10.102 12.07 13.5 1 96.19 415 VAL A C 1
ATOM 3346 O O . VAL A 1 415 ? 10.836 13.062 13.461 1 96.19 415 VAL A O 1
ATOM 3349 N N . PHE A 1 416 ? 10.5 10.992 14.094 1 95.75 416 PHE A N 1
ATOM 3350 C CA . PHE A 1 416 ? 11.82 10.859 14.703 1 95.75 416 PHE A CA 1
ATOM 3351 C C . PHE A 1 416 ? 12.914 10.961 13.656 1 95.75 416 PHE A C 1
ATOM 3353 O O . PHE A 1 416 ? 13.977 11.539 13.906 1 95.75 416 PHE A O 1
ATOM 3360 N N . ASN A 1 417 ? 12.664 10.406 12.508 1 94.56 417 ASN A N 1
ATOM 3361 C CA . ASN A 1 417 ? 13.648 10.469 11.43 1 94.56 417 ASN A CA 1
ATOM 3362 C C . ASN A 1 417 ? 13.844 11.906 10.945 1 94.56 417 ASN A C 1
ATOM 3364 O O . ASN A 1 417 ? 14.922 12.258 10.469 1 94.56 417 ASN A O 1
ATOM 3368 N N . MET A 1 418 ? 12.859 12.695 11.07 1 94.19 418 MET A N 1
ATOM 3369 C CA . MET A 1 418 ? 12.898 14.07 10.57 1 94.19 418 MET A CA 1
ATOM 3370 C C . MET A 1 418 ? 13.703 14.961 11.508 1 94.19 418 MET A C 1
ATOM 3372 O O . MET A 1 418 ? 14.219 16 11.094 1 94.19 418 MET A O 1
ATOM 3376 N N . MET A 1 419 ? 13.797 14.602 12.773 1 94.06 419 MET A N 1
ATOM 3377 C CA . MET A 1 419 ? 14.484 15.414 13.781 1 94.06 419 MET A CA 1
ATOM 3378 C C . MET A 1 419 ? 15.977 15.078 13.812 1 94.06 419 MET A C 1
ATOM 3380 O O . MET A 1 419 ? 16.359 13.938 14.086 1 94.06 419 MET A O 1
ATOM 3384 N N . PRO A 1 420 ? 16.75 16.062 13.578 1 90 420 PRO A N 1
ATOM 3385 C CA . PRO A 1 420 ? 18.188 15.773 13.586 1 90 420 PRO A CA 1
ATOM 3386 C C . PRO A 1 420 ? 18.703 15.383 14.969 1 90 420 PRO A C 1
ATOM 3388 O O . PRO A 1 420 ? 18.266 15.938 15.977 1 90 420 PRO A O 1
ATOM 3391 N N . ASN A 1 421 ? 19.484 14.375 15.109 1 90.81 421 ASN A N 1
ATOM 3392 C CA . ASN A 1 421 ? 20.297 13.945 16.234 1 90.81 421 ASN A CA 1
ATOM 3393 C C . ASN A 1 421 ? 19.438 13.5 17.422 1 90.81 421 ASN A C 1
ATOM 3395 O O . ASN A 1 421 ? 19.922 13.438 18.547 1 90.81 421 ASN A O 1
ATOM 3399 N N . VAL A 1 422 ? 18.156 13.359 17.203 1 93.31 422 VAL A N 1
ATOM 3400 C CA . VAL A 1 422 ? 17.297 12.984 18.328 1 93.31 422 VAL A CA 1
ATOM 3401 C C . VAL A 1 422 ? 17.625 11.555 18.75 1 93.31 422 VAL A C 1
ATOM 3403 O O . VAL A 1 422 ? 17.703 11.266 19.953 1 93.31 422 VAL A O 1
ATOM 3406 N N . SER A 1 423 ? 17.797 10.664 17.812 1 91.62 423 SER A N 1
ATOM 3407 C CA . SER A 1 423 ? 18.141 9.289 18.125 1 91.62 423 SER A CA 1
ATOM 3408 C C . SER A 1 423 ? 19.484 9.203 18.844 1 91.62 423 SER A C 1
ATOM 3410 O O . SER A 1 423 ? 19.609 8.477 19.844 1 91.62 423 SER A O 1
ATOM 3412 N N . GLU A 1 424 ? 20.391 9.977 18.391 1 91.94 424 GLU A N 1
ATOM 3413 C CA . GLU A 1 424 ? 21.703 10.016 19 1 91.94 424 GLU A CA 1
ATOM 3414 C C . GLU A 1 424 ? 21.625 10.555 20.438 1 91.94 424 GLU A C 1
ATOM 3416 O O . GLU A 1 424 ? 22.312 10.055 21.328 1 91.94 424 GLU A O 1
ATOM 3421 N N . THR A 1 425 ? 20.875 11.562 20.609 1 92.25 425 THR A N 1
ATOM 3422 C CA . THR A 1 425 ? 20.703 12.156 21.938 1 92.25 425 THR A CA 1
ATOM 3423 C C . THR A 1 425 ? 20.109 11.141 22.906 1 92.25 425 THR A C 1
ATOM 3425 O O . THR A 1 425 ? 20.594 11.016 24.047 1 92.25 425 THR A O 1
ATOM 3428 N N . ILE A 1 426 ? 19.125 10.453 22.438 1 91.5 426 ILE A N 1
ATOM 3429 C CA . ILE A 1 426 ? 18.484 9.461 23.297 1 91.5 426 ILE A CA 1
ATOM 3430 C C . ILE A 1 426 ? 19.469 8.352 23.625 1 91.5 426 ILE A C 1
ATOM 3432 O O . ILE A 1 426 ? 19.562 7.922 24.781 1 91.5 426 ILE A O 1
ATOM 3436 N N . GLN A 1 427 ? 20.234 7.949 22.688 1 89.5 427 GLN A N 1
ATOM 3437 C CA . GLN A 1 427 ? 21.234 6.906 22.891 1 89.5 427 GLN A CA 1
ATOM 3438 C C . GLN A 1 427 ? 22.312 7.363 23.859 1 89.5 427 GLN A C 1
ATOM 3440 O O . GLN A 1 427 ? 22.703 6.617 24.766 1 89.5 427 GLN A O 1
ATOM 3445 N N . ASN A 1 428 ? 22.812 8.5 23.594 1 90.62 428 ASN A N 1
ATOM 3446 C CA . ASN A 1 428 ? 23.859 9.047 24.453 1 90.62 428 ASN A CA 1
ATOM 3447 C C . ASN A 1 428 ? 23.391 9.219 25.891 1 90.62 428 ASN A C 1
ATOM 3449 O O . ASN A 1 428 ? 24.125 8.906 26.828 1 90.62 428 ASN A O 1
ATOM 3453 N N . ASN A 1 429 ? 22.203 9.742 26.047 1 90.38 429 ASN A N 1
ATOM 3454 C CA . ASN A 1 429 ? 21.641 9.867 27.391 1 90.38 429 ASN A CA 1
ATOM 3455 C C . ASN A 1 429 ? 21.562 8.516 28.094 1 90.38 429 ASN A C 1
ATOM 3457 O O . ASN A 1 429 ? 21.922 8.398 29.266 1 90.38 429 ASN A O 1
ATOM 3461 N N . PHE A 1 430 ? 21.141 7.586 27.359 1 87 430 PHE A N 1
ATOM 3462 C CA . PHE A 1 430 ? 20.984 6.25 27.922 1 87 430 PHE A CA 1
ATOM 3463 C C . PHE A 1 430 ? 22.344 5.68 28.344 1 87 430 PHE A C 1
ATOM 3465 O O . PHE A 1 430 ? 22.469 5.121 29.438 1 87 430 PHE A O 1
ATOM 3472 N N . LYS A 1 431 ? 23.266 5.832 27.484 1 85.69 431 LYS A N 1
ATOM 3473 C CA . LYS A 1 431 ? 24.609 5.352 27.766 1 85.69 431 LYS A CA 1
ATOM 3474 C C . LYS A 1 431 ? 25.203 6.051 29 1 85.69 431 LYS A C 1
ATOM 3476 O O . LYS A 1 431 ? 25.906 5.434 29.797 1 85.69 431 LYS A O 1
ATOM 3481 N N . GLN A 1 432 ? 24.891 7.25 29.109 1 91.38 432 GLN A N 1
ATOM 3482 C CA . GLN A 1 432 ? 25.438 8.062 30.188 1 91.38 432 GLN A CA 1
ATOM 3483 C C . GLN A 1 432 ? 24.547 8.008 31.438 1 91.38 432 GLN A C 1
ATOM 3485 O O . GLN A 1 432 ? 24.797 8.703 32.406 1 91.38 432 GLN A O 1
ATOM 3490 N N . LYS A 1 433 ? 23.484 7.215 31.375 1 88.5 433 LYS A N 1
ATOM 3491 C CA . LYS A 1 433 ? 22.547 7.031 32.469 1 88.5 433 LYS A CA 1
ATOM 3492 C C . LYS A 1 433 ? 21.859 8.344 32.844 1 88.5 433 LYS A C 1
ATOM 3494 O O . LYS A 1 433 ? 21.688 8.656 34.031 1 88.5 433 LYS A O 1
ATOM 3499 N N . ILE A 1 434 ? 21.719 9.117 31.812 1 90.25 434 ILE A N 1
ATOM 3500 C CA . ILE A 1 434 ? 20.938 10.336 31.938 1 90.25 434 ILE A CA 1
ATOM 3501 C C . ILE A 1 434 ? 19.5 10.086 31.5 1 90.25 434 ILE A C 1
ATOM 3503 O O . ILE A 1 434 ? 19.266 9.477 30.453 1 90.25 434 ILE A O 1
ATOM 3507 N N . GLN A 1 435 ? 18.641 10.523 32.281 1 91.19 435 GLN A N 1
ATOM 3508 C CA . GLN A 1 435 ? 17.234 10.305 31.969 1 91.19 435 GLN A CA 1
ATOM 3509 C C . GLN A 1 435 ? 16.797 11.156 30.781 1 91.19 435 GLN A C 1
ATOM 3511 O O . GLN A 1 435 ? 17.156 12.336 30.688 1 91.19 435 GLN A O 1
ATOM 3516 N N . THR A 1 436 ? 16.203 10.539 29.859 1 91.62 436 THR A N 1
ATOM 3517 C CA . THR A 1 436 ? 15.562 11.25 28.75 1 91.62 436 THR A CA 1
ATOM 3518 C C . THR A 1 436 ? 14.07 11.406 29.016 1 91.62 436 THR A C 1
ATOM 3520 O O . THR A 1 436 ? 13.359 10.422 29.219 1 91.62 436 THR A O 1
ATOM 3523 N N . LYS A 1 437 ? 13.641 12.672 29.062 1 93.94 437 LYS A N 1
ATOM 3524 C CA . LYS A 1 437 ? 12.219 12.969 29.25 1 93.94 437 LYS A CA 1
ATOM 3525 C C . LYS A 1 437 ? 11.531 13.195 27.906 1 93.94 437 LYS A C 1
ATOM 3527 O O . LYS A 1 437 ? 11.961 14.039 27.109 1 93.94 437 LYS A O 1
ATOM 3532 N N . LEU A 1 438 ? 10.547 12.414 27.609 1 94.38 438 LEU A N 1
ATOM 3533 C CA . LEU A 1 438 ? 9.68 12.594 26.453 1 94.38 438 LEU A CA 1
ATOM 3534 C C . LEU A 1 438 ? 8.289 13.047 26.875 1 94.38 438 LEU A C 1
ATOM 3536 O O . LEU A 1 438 ? 7.652 12.414 27.719 1 94.38 438 LEU A O 1
ATOM 3540 N N . ILE A 1 439 ? 7.863 14.18 26.375 1 95.25 439 ILE A N 1
ATOM 3541 C CA . ILE A 1 439 ? 6.512 14.672 26.609 1 95.25 439 ILE A CA 1
ATOM 3542 C C . ILE A 1 439 ? 5.664 14.516 25.359 1 95.25 439 ILE A C 1
ATOM 3544 O O . ILE A 1 439 ? 5.973 15.109 24.312 1 95.25 439 ILE A O 1
ATOM 3548 N N . CYS A 1 440 ? 4.691 13.711 25.438 1 95 440 CYS A N 1
ATOM 3549 C CA . CYS A 1 440 ? 3.797 13.461 24.312 1 95 440 CYS A CA 1
ATOM 3550 C C . CYS A 1 440 ? 2.482 14.211 24.484 1 95 440 CYS A C 1
ATOM 3552 O O . CYS A 1 440 ? 1.728 13.945 25.422 1 95 440 CYS A O 1
ATOM 3554 N N . THR A 1 441 ? 2.246 15.125 23.531 1 91.38 441 THR A N 1
ATOM 3555 C CA . THR A 1 441 ? 1.037 15.938 23.594 1 91.38 441 THR A CA 1
ATOM 3556 C C . THR A 1 441 ? 0.163 15.695 22.359 1 91.38 441 THR A C 1
ATOM 3558 O O . THR A 1 441 ? 0.646 15.211 21.328 1 91.38 441 THR A O 1
ATOM 3561 N N . GLY A 1 442 ? -1.125 16.094 22.469 1 87.5 442 GLY A N 1
ATOM 3562 C CA . GLY A 1 442 ? -2.096 15.875 21.406 1 87.5 442 GLY A CA 1
ATOM 3563 C C . GLY A 1 442 ? -3.076 14.758 21.719 1 87.5 442 GLY A C 1
ATOM 3564 O O . GLY A 1 442 ? -2.701 13.734 22.297 1 87.5 442 GLY A O 1
ATOM 3565 N N . SER A 1 443 ? -4.207 14.93 21.266 1 83.19 443 SER A N 1
ATOM 3566 C CA . SER A 1 443 ? -5.281 14.016 21.641 1 83.19 443 SER A CA 1
ATOM 3567 C C . SER A 1 443 ? -5.066 12.633 21.016 1 83.19 443 SER A C 1
ATOM 3569 O O . SER A 1 443 ? -5.438 11.617 21.609 1 83.19 443 SER A O 1
ATOM 3571 N N . VAL A 1 444 ? -4.445 12.547 19.891 1 89.56 444 VAL A N 1
ATOM 3572 C CA . VAL A 1 444 ? -4.316 11.281 19.172 1 89.56 444 VAL A CA 1
ATOM 3573 C C . VAL A 1 444 ? -3.33 10.367 19.891 1 89.56 444 VAL A C 1
ATOM 3575 O O . VAL A 1 444 ? -3.652 9.219 20.203 1 89.56 444 VAL A O 1
ATOM 3578 N N . ILE A 1 445 ? -2.129 10.836 20.203 1 92.44 445 ILE A N 1
ATOM 3579 C CA . ILE A 1 445 ? -1.122 9.984 20.812 1 92.44 445 ILE A CA 1
ATOM 3580 C C . ILE A 1 445 ? -1.46 9.758 22.281 1 92.44 445 ILE A C 1
ATOM 3582 O O . ILE A 1 445 ? -1.166 8.703 22.844 1 92.44 445 ILE A O 1
ATOM 3586 N N . ALA A 1 446 ? -2.113 10.719 22.922 1 89.88 446 ALA A N 1
ATOM 3587 C CA . ALA A 1 446 ? -2.441 10.602 24.328 1 89.88 446 ALA A CA 1
ATOM 3588 C C . ALA A 1 446 ? -3.508 9.539 24.562 1 89.88 446 ALA A C 1
ATOM 3590 O O . ALA A 1 446 ? -3.516 8.875 25.609 1 89.88 446 ALA A O 1
ATOM 3591 N N . ASN A 1 447 ? -4.332 9.289 23.578 1 89.12 447 ASN A N 1
ATOM 3592 C CA . ASN A 1 447 ? -5.48 8.414 23.797 1 89.12 447 ASN A CA 1
ATOM 3593 C C . ASN A 1 447 ? -5.43 7.18 22.906 1 89.12 447 ASN A C 1
ATOM 3595 O O . ASN A 1 447 ? -6.43 6.473 22.766 1 89.12 447 ASN A O 1
ATOM 3599 N N . ASN A 1 448 ? -4.41 6.879 22.297 1 92.25 448 ASN A N 1
ATOM 3600 C CA . ASN A 1 448 ? -4.273 5.719 21.422 1 92.25 448 ASN A CA 1
ATOM 3601 C C . ASN A 1 448 ? -3.174 4.777 21.906 1 92.25 448 ASN A C 1
ATOM 3603 O O . ASN A 1 448 ? -1.997 4.988 21.609 1 92.25 448 ASN A O 1
ATOM 3607 N N . PRO A 1 449 ? -3.568 3.74 22.578 1 91.12 449 PRO A N 1
ATOM 3608 C CA . PRO A 1 449 ? -2.578 2.824 23.156 1 91.12 449 PRO A CA 1
ATOM 3609 C C . PRO A 1 449 ? -1.68 2.189 22.094 1 91.12 449 PRO A C 1
ATOM 3611 O O . PRO A 1 449 ? -0.538 1.823 22.391 1 91.12 449 PRO A O 1
ATOM 3614 N N . ILE A 1 450 ? -2.16 2.018 20.891 1 91.62 450 ILE A N 1
ATOM 3615 C CA . ILE A 1 450 ? -1.352 1.425 19.828 1 91.62 450 ILE A CA 1
ATOM 3616 C C . ILE A 1 450 ? -0.214 2.373 19.453 1 91.62 450 ILE A C 1
ATOM 3618 O O . ILE A 1 450 ? 0.919 1.938 19.234 1 91.62 450 ILE A O 1
ATOM 3622 N N . LEU A 1 451 ? -0.505 3.656 19.359 1 93.75 451 LEU A N 1
ATOM 3623 C CA . LEU A 1 451 ? 0.525 4.656 19.094 1 93.75 451 LEU A CA 1
ATOM 3624 C C . LEU A 1 451 ? 1.532 4.703 20.234 1 93.75 451 LEU A C 1
ATOM 3626 O O . LEU A 1 451 ? 2.734 4.852 20.016 1 93.75 451 LEU A O 1
ATOM 3630 N N . GLN A 1 452 ? 1.031 4.652 21.453 1 92.12 452 GLN A N 1
ATOM 3631 C CA . GLN A 1 452 ? 1.9 4.676 22.625 1 92.12 452 GLN A CA 1
ATOM 3632 C C . GLN A 1 452 ? 2.852 3.482 22.625 1 92.12 452 GLN A C 1
ATOM 3634 O O . GLN A 1 452 ? 4.039 3.629 22.922 1 92.12 452 GLN A O 1
ATOM 3639 N N . ARG A 1 453 ? 2.324 2.373 22.297 1 88.94 453 ARG A N 1
ATOM 3640 C CA . ARG A 1 453 ? 3.162 1.185 22.156 1 88.94 453 ARG A CA 1
ATOM 3641 C C . ARG A 1 453 ? 4.18 1.356 21.047 1 88.94 453 ARG A C 1
ATOM 3643 O O . ARG A 1 453 ? 5.336 0.95 21.172 1 88.94 453 ARG A O 1
ATOM 3650 N N . SER A 1 454 ? 3.73 1.891 19.969 1 91.69 454 SER A N 1
ATOM 3651 C CA . SER A 1 454 ? 4.613 2.139 18.828 1 91.69 454 SER A CA 1
ATOM 3652 C C . SER A 1 454 ? 5.773 3.049 19.219 1 91.69 454 SER A C 1
ATOM 3654 O O . SER A 1 454 ? 6.898 2.863 18.75 1 91.69 454 SER A O 1
ATOM 3656 N N . LEU A 1 455 ? 5.477 4.066 20.016 1 93.25 455 LEU A N 1
ATOM 3657 C CA . LEU A 1 455 ? 6.531 4.957 20.5 1 93.25 455 LEU A CA 1
ATOM 3658 C C . LEU A 1 455 ? 7.582 4.18 21.281 1 93.25 455 LEU A C 1
ATOM 3660 O O . LEU A 1 455 ? 8.781 4.383 21.094 1 93.25 455 LEU A O 1
ATOM 3664 N N . LEU A 1 456 ? 7.121 3.328 22.125 1 88.94 456 LEU A N 1
ATOM 3665 C CA . LEU A 1 456 ? 8.039 2.504 22.906 1 88.94 456 LEU A CA 1
ATOM 3666 C C . LEU A 1 456 ? 8.898 1.64 21.984 1 88.94 456 LEU A C 1
ATOM 3668 O O . LEU A 1 456 ? 10.094 1.465 22.234 1 88.94 456 LEU A O 1
ATOM 3672 N N . LEU A 1 457 ? 8.32 1.108 20.984 1 88 457 LEU A N 1
ATOM 3673 C CA . LEU A 1 457 ? 9.039 0.266 20.031 1 88 457 LEU A CA 1
ATOM 3674 C C . LEU A 1 457 ? 10.086 1.074 19.266 1 88 457 LEU A C 1
ATOM 3676 O O . LEU A 1 457 ? 11.188 0.583 19.016 1 88 457 LEU A O 1
ATOM 3680 N N . VAL A 1 458 ? 9.742 2.26 18.859 1 91.69 458 VAL A N 1
ATOM 3681 C CA . VAL A 1 458 ? 10.688 3.121 18.156 1 91.69 458 VAL A CA 1
ATOM 3682 C C . VAL A 1 458 ? 11.875 3.439 19.078 1 91.69 458 VAL A C 1
ATOM 3684 O O . VAL A 1 458 ? 13.023 3.393 18.641 1 91.69 458 VAL A O 1
ATOM 3687 N N . ILE A 1 459 ? 11.586 3.791 20.312 1 90.75 459 ILE A N 1
ATOM 3688 C CA . ILE A 1 459 ? 12.641 4.098 21.281 1 90.75 459 ILE A CA 1
ATOM 3689 C C . ILE A 1 459 ? 13.531 2.873 21.484 1 90.75 459 ILE A C 1
ATOM 3691 O O . ILE A 1 459 ? 14.758 2.994 21.562 1 90.75 459 ILE A O 1
ATOM 3695 N N . ARG A 1 460 ? 12.883 1.777 21.516 1 86.06 460 ARG A N 1
ATOM 3696 C CA . ARG A 1 460 ? 13.641 0.535 21.641 1 86.06 460 ARG A CA 1
ATOM 3697 C C . ARG A 1 460 ? 14.578 0.344 20.453 1 86.06 460 ARG A C 1
ATOM 3699 O O . ARG A 1 460 ? 15.734 -0.043 20.641 1 86.06 460 ARG A O 1
ATOM 3706 N N . ARG A 1 461 ? 14.07 0.553 19.344 1 86.44 461 ARG A N 1
ATOM 3707 C CA . ARG A 1 461 ? 14.883 0.43 18.141 1 86.44 461 ARG A CA 1
ATOM 3708 C C . ARG A 1 461 ? 16.062 1.391 18.172 1 86.44 461 ARG A C 1
ATOM 3710 O O . ARG A 1 461 ? 17.172 1.035 17.766 1 86.44 461 ARG A O 1
ATOM 3717 N N . ILE A 1 462 ? 15.852 2.59 18.625 1 88.69 462 ILE A N 1
ATOM 3718 C CA . ILE A 1 462 ? 16.891 3.602 18.734 1 88.69 462 ILE A CA 1
ATOM 3719 C C . ILE A 1 462 ? 17.969 3.125 19.688 1 88.69 462 ILE A C 1
ATOM 3721 O O . ILE A 1 462 ? 19.172 3.289 19.422 1 88.69 462 ILE A O 1
ATOM 3725 N N . LEU A 1 463 ? 17.625 2.59 20.719 1 85.25 463 LEU A N 1
ATOM 3726 C CA . LEU A 1 463 ? 18.562 2.199 21.766 1 85.25 463 LEU A CA 1
ATOM 3727 C C . LEU A 1 463 ? 19.328 0.938 21.375 1 85.25 463 LEU A C 1
ATOM 3729 O O . LEU A 1 463 ? 20.5 0.777 21.719 1 85.25 463 LEU A O 1
ATOM 3733 N N . TYR A 1 464 ? 18.75 0.038 20.469 1 74.62 464 TYR A N 1
ATOM 3734 C CA . TYR A 1 464 ? 19.375 -1.257 20.234 1 74.62 464 TYR A CA 1
ATOM 3735 C C . TYR A 1 464 ? 19.875 -1.369 18.797 1 74.62 464 TYR A C 1
ATOM 3737 O O . TYR A 1 464 ? 20.578 -2.32 18.453 1 74.62 464 TYR A O 1
ATOM 3745 N N . GLU A 1 465 ? 19.375 -0.814 17.734 1 63 465 GLU A N 1
ATOM 3746 C CA . GLU A 1 465 ? 19.906 -0.957 16.375 1 63 465 GLU A CA 1
ATOM 3747 C C . GLU A 1 465 ? 21.422 -0.824 16.359 1 63 465 GLU A C 1
ATOM 3749 O O . GLU A 1 465 ? 22.094 -1.422 15.516 1 63 465 GLU A O 1
ATOM 3754 N N . ASN A 1 466 ? 22.094 0.029 17.094 1 49.16 466 ASN A N 1
ATOM 3755 C CA . ASN A 1 466 ? 23.547 0.079 16.969 1 49.16 466 ASN A CA 1
ATOM 3756 C C . ASN A 1 466 ? 24.219 -1.137 17.609 1 49.16 466 ASN A C 1
ATOM 3758 O O . ASN A 1 466 ? 25.438 -1.251 17.625 1 49.16 466 ASN A O 1
ATOM 3762 N N . ASN A 1 467 ? 23.516 -1.833 18.422 1 43.84 467 ASN A N 1
ATOM 3763 C CA . ASN A 1 467 ? 24.281 -2.932 19 1 43.84 467 ASN A CA 1
ATOM 3764 C C . ASN A 1 467 ? 24.359 -4.125 18.047 1 43.84 467 ASN A C 1
ATOM 3766 O O . ASN A 1 467 ? 23.328 -4.609 17.578 1 43.84 467 ASN A O 1
ATOM 3770 N N . GLU A 1 468 ? 25.453 -4.277 17.375 1 42.69 468 GLU A N 1
ATOM 3771 C CA . GLU A 1 468 ? 25.938 -5.348 16.516 1 42.69 468 GLU A CA 1
ATOM 3772 C C . GLU A 1 468 ? 25.312 -6.688 16.875 1 42.69 468 GLU A C 1
ATOM 3774 O O . GLU A 1 468 ? 25.297 -7.617 16.062 1 42.69 468 GLU A O 1
ATOM 3779 N N . ASN A 1 469 ? 25.281 -7.113 18.156 1 38.94 469 ASN A N 1
ATOM 3780 C CA . ASN A 1 469 ? 24.984 -8.484 18.547 1 38.94 469 ASN A CA 1
ATOM 3781 C C . ASN A 1 469 ? 23.484 -8.766 18.531 1 38.94 469 ASN A C 1
ATOM 3783 O O . ASN A 1 469 ? 22.766 -8.375 19.453 1 38.94 469 ASN A O 1
ATOM 3787 N N . LYS A 1 470 ? 22.891 -8.961 17.484 1 41.31 470 LYS A N 1
ATOM 3788 C CA . LYS A 1 470 ? 21.562 -9.477 17.141 1 41.31 470 LYS A CA 1
ATOM 3789 C C . LYS A 1 470 ? 21.141 -10.586 18.109 1 41.31 470 LYS A C 1
ATOM 3791 O O . LYS A 1 470 ? 20.438 -11.523 17.719 1 41.31 470 LYS A O 1
ATOM 3796 N N . ASN A 1 471 ? 21.812 -10.891 19.25 1 38.66 471 ASN A N 1
ATOM 3797 C CA . ASN A 1 471 ? 21.391 -12.008 20.078 1 38.66 471 ASN A CA 1
ATOM 3798 C C . ASN A 1 471 ? 20 -11.773 20.672 1 38.66 471 ASN A C 1
ATOM 3800 O O . ASN A 1 471 ? 19.578 -10.633 20.828 1 38.66 471 ASN A O 1
ATOM 3804 N N . ASN A 1 472 ? 19.156 -12.859 20.891 1 40.53 472 ASN A N 1
ATOM 3805 C CA . ASN A 1 472 ? 17.859 -13.258 21.438 1 40.53 472 ASN A CA 1
ATOM 3806 C C . ASN A 1 472 ? 17.484 -12.453 22.672 1 40.53 472 ASN A C 1
ATOM 3808 O O . ASN A 1 472 ? 16.453 -12.695 23.297 1 40.53 472 ASN A O 1
ATOM 3812 N N . ASN A 1 473 ? 18.438 -11.727 23.266 1 40.19 473 ASN A N 1
ATOM 3813 C CA . ASN A 1 473 ? 18.234 -11.133 24.578 1 40.19 473 ASN A CA 1
ATOM 3814 C C . ASN A 1 473 ? 17.484 -9.805 24.484 1 40.19 473 ASN A C 1
ATOM 3816 O O . ASN A 1 473 ? 17.547 -8.977 25.391 1 40.19 473 ASN A O 1
ATOM 3820 N N . ASP A 1 474 ? 17.062 -9.461 23.484 1 42.75 474 ASP A N 1
ATOM 3821 C CA . ASP A 1 474 ? 16.5 -8.148 23.141 1 42.75 474 ASP A CA 1
ATOM 3822 C C . ASP A 1 474 ? 15.211 -7.887 23.906 1 42.75 474 ASP A C 1
ATOM 3824 O O . ASP A 1 474 ? 14.938 -6.746 24.297 1 42.75 474 ASP A O 1
ATOM 3828 N N . MET A 1 475 ? 14.406 -8.859 24.062 1 41.78 475 MET A N 1
ATOM 3829 C CA . MET A 1 475 ? 13.094 -8.727 24.703 1 41.78 475 MET A CA 1
ATOM 3830 C C . MET A 1 475 ? 13.242 -8.398 26.188 1 41.78 475 MET A C 1
ATOM 3832 O O . MET A 1 475 ? 12.406 -7.699 26.766 1 41.78 475 MET A O 1
ATOM 3836 N N . LEU A 1 476 ? 14.141 -9.062 26.906 1 44.41 476 LEU A N 1
ATOM 3837 C CA . LEU A 1 476 ? 14.461 -8.711 28.281 1 44.41 476 LEU A CA 1
ATOM 3838 C C . LEU A 1 476 ? 14.781 -7.227 28.406 1 44.41 476 LEU A C 1
ATOM 3840 O O . LEU A 1 476 ? 14.484 -6.605 29.422 1 44.41 476 LEU A O 1
ATOM 3844 N N . LEU A 1 477 ? 15.047 -6.746 27.297 1 49.22 477 LEU A N 1
ATOM 3845 C CA . LEU A 1 477 ? 15.523 -5.367 27.375 1 49.22 477 LEU A CA 1
ATOM 3846 C C . LEU A 1 477 ? 14.359 -4.387 27.297 1 49.22 477 LEU A C 1
ATOM 3848 O O . LEU A 1 477 ? 14.398 -3.326 27.938 1 49.22 477 LEU A O 1
ATOM 3852 N N . LEU A 1 478 ? 13.227 -4.699 26.594 1 50.69 478 LEU A N 1
ATOM 3853 C CA . LEU A 1 478 ? 12.117 -3.752 26.625 1 50.69 478 LEU A CA 1
ATOM 3854 C C . LEU A 1 478 ? 11.57 -3.598 28.031 1 50.69 478 LEU A C 1
ATOM 3856 O O . LEU A 1 478 ? 11.289 -2.482 28.484 1 50.69 478 LEU A O 1
ATOM 3860 N N . SER A 1 479 ? 11.258 -4.801 28.625 1 50.03 479 SER A N 1
ATOM 3861 C CA . SER A 1 479 ? 10.812 -4.742 30.016 1 50.03 479 SER A CA 1
ATOM 3862 C C . SER A 1 479 ? 11.805 -3.965 30.875 1 50.03 479 SER A C 1
ATOM 3864 O O . SER A 1 479 ? 11.398 -3.203 31.75 1 50.03 479 SER A O 1
ATOM 3866 N N . ASN A 1 480 ? 13.008 -4.129 30.516 1 53.78 480 ASN A N 1
ATOM 3867 C CA . ASN A 1 480 ? 14 -3.422 31.312 1 53.78 480 ASN A CA 1
ATOM 3868 C C . ASN A 1 480 ? 14.016 -1.929 31 1 53.78 480 ASN A C 1
ATOM 3870 O O . ASN A 1 480 ? 14.266 -1.107 31.891 1 53.78 480 ASN A O 1
ATOM 3874 N N . LEU A 1 481 ? 13.789 -1.652 29.734 1 55.19 481 LEU A N 1
ATOM 3875 C CA . LEU A 1 481 ? 13.758 -0.241 29.375 1 55.19 481 LEU A CA 1
ATOM 3876 C C . LEU A 1 481 ? 12.641 0.49 30.094 1 55.19 481 LEU A C 1
ATOM 3878 O O . LEU A 1 481 ? 12.836 1.598 30.594 1 55.19 481 LEU A O 1
ATOM 3882 N N . LEU A 1 482 ? 11.375 -0.221 30.047 1 54.94 482 LEU A N 1
ATOM 3883 C CA . LEU A 1 482 ? 10.25 0.414 30.719 1 54.94 482 LEU A CA 1
ATOM 3884 C C . LEU A 1 482 ? 10.484 0.463 32.219 1 54.94 482 LEU A C 1
ATOM 3886 O O . LEU A 1 482 ? 10.008 1.376 32.906 1 54.94 482 LEU A O 1
ATOM 3890 N N . GLN A 1 483 ? 11.195 -0.574 32.562 1 52.97 483 GLN A N 1
ATOM 3891 C CA . GLN A 1 483 ? 11.445 -0.586 34 1 52.97 483 GLN A CA 1
ATOM 3892 C C . GLN A 1 483 ? 12.617 0.321 34.344 1 52.97 483 GLN A C 1
ATOM 3894 O O . GLN A 1 483 ? 12.734 0.767 35.5 1 52.97 483 GLN A O 1
ATOM 3899 N N . SER A 1 484 ? 13.453 0.605 33.281 1 59.56 484 SER A N 1
ATOM 3900 C CA . SER A 1 484 ? 14.578 1.458 33.656 1 59.56 484 SER A CA 1
ATOM 3901 C C . SER A 1 484 ? 14.164 2.924 33.719 1 59.56 484 SER A C 1
ATOM 3903 O O . SER A 1 484 ? 13.242 3.35 33.031 1 59.56 484 SER A O 1
ATOM 3905 N N . SER A 1 485 ? 14.195 3.697 34.844 1 70.06 485 SER A N 1
ATOM 3906 C CA . SER A 1 485 ? 13.938 5.094 35.156 1 70.06 485 SER A CA 1
ATOM 3907 C C . SER A 1 485 ? 14.641 6.031 34.188 1 70.06 485 SER A C 1
ATOM 3909 O O . SER A 1 485 ? 14.531 7.254 34.312 1 70.06 485 SER A O 1
ATOM 3911 N N . LEU A 1 486 ? 15.234 5.41 33.031 1 84.94 486 LEU A N 1
ATOM 3912 C CA . LEU A 1 486 ? 16.062 6.293 32.219 1 84.94 486 LEU A CA 1
ATOM 3913 C C . LEU A 1 486 ? 15.242 6.898 31.078 1 84.94 486 LEU A C 1
ATOM 3915 O O . LEU A 1 486 ? 15.664 7.879 30.453 1 84.94 486 LEU A O 1
ATOM 3919 N N . ILE A 1 487 ? 14.102 6.297 30.719 1 88.5 487 ILE A N 1
ATOM 3920 C CA . ILE A 1 487 ? 13.18 6.891 29.75 1 88.5 487 ILE A CA 1
ATOM 3921 C C . ILE A 1 487 ? 11.859 7.223 30.438 1 88.5 487 ILE A C 1
ATOM 3923 O O . ILE A 1 487 ? 11.148 6.324 30.906 1 88.5 487 ILE A O 1
ATOM 3927 N N . ASP A 1 488 ? 11.633 8.484 30.547 1 92 488 ASP A N 1
ATOM 3928 C CA . ASP A 1 488 ? 10.406 8.969 31.172 1 92 488 ASP A CA 1
ATOM 3929 C C . ASP A 1 488 ? 9.453 9.547 30.125 1 92 488 ASP A C 1
ATOM 3931 O O . ASP A 1 488 ? 9.719 10.609 29.562 1 92 488 ASP A O 1
ATOM 3935 N N . ILE A 1 489 ? 8.414 8.797 29.844 1 92.06 489 ILE A N 1
ATOM 3936 C CA . ILE A 1 489 ? 7.441 9.25 28.859 1 92.06 489 ILE A CA 1
ATOM 3937 C C . ILE A 1 489 ? 6.18 9.734 29.562 1 92.06 489 ILE A C 1
ATOM 3939 O O . ILE A 1 489 ? 5.566 8.992 30.344 1 92.06 489 ILE A O 1
ATOM 3943 N N . GLU A 1 490 ? 5.832 10.969 29.344 1 92.56 490 GLU A N 1
ATOM 3944 C CA . GLU A 1 490 ? 4.621 11.562 29.891 1 92.56 490 GLU A CA 1
ATOM 3945 C C . GLU A 1 490 ? 3.607 11.875 28.797 1 92.56 490 GLU A C 1
ATOM 3947 O O . GLU A 1 490 ? 3.943 12.516 27.797 1 92.56 490 GLU A O 1
ATOM 3952 N N . TYR A 1 491 ? 2.426 11.359 28.922 1 91.31 491 TYR A N 1
ATOM 3953 C CA . TYR A 1 491 ? 1.341 11.664 28 1 91.31 491 TYR A CA 1
ATOM 3954 C C . TYR A 1 491 ? 0.421 12.734 28.562 1 91.31 491 TYR A C 1
ATOM 3956 O O . TYR A 1 491 ? -0.113 12.578 29.672 1 91.31 491 TYR A O 1
ATOM 3964 N N . VAL A 1 492 ? 0.395 13.805 27.828 1 84.62 492 VAL A N 1
ATOM 3965 C CA . VAL A 1 492 ? -0.399 14.945 28.281 1 84.62 492 VAL A CA 1
ATOM 3966 C C . VAL A 1 492 ? -1.581 15.156 27.344 1 84.62 492 VAL A C 1
ATOM 3968 O O . VAL A 1 492 ? -1.398 15.547 26.188 1 84.62 492 VAL A O 1
ATOM 3971 N N . ASP A 1 493 ? -2.707 14.836 27.766 1 70.44 493 ASP A N 1
ATOM 3972 C CA . ASP A 1 493 ? -3.893 14.992 26.922 1 70.44 493 ASP A CA 1
ATOM 3973 C C . ASP A 1 493 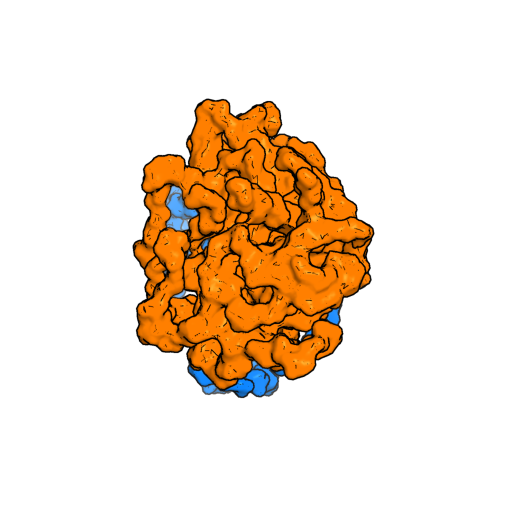? -4.203 16.469 26.688 1 70.44 493 ASP A C 1
ATOM 3975 O O . ASP A 1 493 ? -4.531 16.875 25.562 1 70.44 493 ASP A O 1
ATOM 3979 N N . LYS A 1 494 ? -3.979 17.281 27.828 1 69 494 LYS A N 1
ATOM 3980 C CA . LYS A 1 494 ? -4.434 18.672 27.688 1 69 494 LYS A CA 1
ATOM 3981 C C . LYS A 1 494 ? -3.254 19.641 27.672 1 69 494 LYS A C 1
ATOM 3983 O O . LYS A 1 494 ? -2.832 20.109 28.734 1 69 494 LYS A O 1
ATOM 3988 N N . CYS A 1 495 ? -2.553 19.75 26.656 1 76.94 495 CYS A N 1
ATOM 3989 C CA . CYS A 1 495 ? -1.594 20.828 26.406 1 76.94 495 CYS A CA 1
ATOM 3990 C C . CYS A 1 495 ? -2.184 21.891 25.484 1 76.94 495 CYS A C 1
ATOM 3992 O O . CYS A 1 495 ? -1.729 22.047 24.359 1 76.94 495 CYS A O 1
ATOM 3994 N N . ASP A 1 496 ? -3.117 22.594 26.125 1 86.25 496 ASP A N 1
ATOM 3995 C CA . ASP A 1 496 ? -3.957 23.5 25.344 1 86.25 496 ASP A CA 1
ATOM 3996 C C . ASP A 1 496 ? -3.209 24.781 24.984 1 86.25 496 ASP A C 1
ATOM 3998 O O . ASP A 1 496 ? -2.732 25.484 25.875 1 86.25 496 ASP A O 1
ATOM 4002 N N . ALA A 1 497 ? -3.146 25.109 23.734 1 90.06 497 ALA A N 1
ATOM 4003 C CA . ALA A 1 497 ? -2.418 26.281 23.266 1 90.06 497 ALA A CA 1
ATOM 4004 C C . ALA A 1 497 ? -2.996 27.562 23.859 1 90.06 497 ALA A C 1
ATOM 4006 O O . ALA A 1 497 ? -2.262 28.531 24.109 1 90.06 497 ALA A O 1
ATOM 4007 N N . ASP A 1 498 ? -4.312 27.609 24.109 1 92.81 498 ASP A N 1
ATOM 4008 C CA . ASP A 1 498 ? -4.926 28.797 24.688 1 92.81 498 ASP A CA 1
ATOM 4009 C C . ASP A 1 498 ? -4.41 29.031 26.109 1 92.81 498 ASP A C 1
ATOM 4011 O O . ASP A 1 498 ? -4.105 30.172 26.484 1 92.81 498 ASP A O 1
ATOM 4015 N N . VAL A 1 499 ? -4.23 27.984 26.844 1 91.69 499 VAL A N 1
ATOM 4016 C CA . VAL A 1 499 ? -3.695 28.094 28.203 1 91.69 499 VAL A CA 1
ATOM 4017 C C . VAL A 1 499 ? -2.225 28.5 28.141 1 91.69 499 VAL A C 1
ATOM 4019 O O . VAL A 1 499 ? -1.795 29.422 28.844 1 91.69 499 VAL A O 1
ATOM 4022 N N . GLY A 1 500 ? -1.501 27.859 27.281 1 91.75 500 GLY A N 1
ATOM 4023 C CA . GLY A 1 500 ? -0.1 28.203 27.094 1 91.75 500 GLY A CA 1
ATOM 4024 C C . GLY A 1 500 ? 0.112 29.625 26.656 1 91.75 500 GLY A C 1
ATOM 4025 O O . GLY A 1 500 ? 1.079 30.281 27.062 1 91.75 500 GLY A O 1
ATOM 4026 N N . CYS A 1 501 ? -0.779 30.094 25.828 1 93.81 501 CYS A N 1
ATOM 4027 C CA . CYS A 1 501 ? -0.704 31.469 25.312 1 93.81 501 CYS A CA 1
ATOM 4028 C C . CYS A 1 501 ? -0.856 32.469 26.453 1 93.81 501 CYS A C 1
ATOM 4030 O O . CYS A 1 501 ? -0.094 33.438 26.531 1 93.81 501 CYS A O 1
ATOM 4032 N N . ALA A 1 502 ? -1.763 32.25 27.344 1 92.31 502 ALA A N 1
ATOM 4033 C CA . ALA A 1 502 ? -1.982 33.125 28.5 1 92.31 502 ALA A CA 1
ATOM 4034 C C . ALA A 1 502 ? -0.743 33.188 29.375 1 92.31 502 ALA A C 1
ATOM 4036 O O . ALA A 1 502 ? -0.337 34.25 29.828 1 92.31 502 ALA A O 1
ATOM 4037 N N . LEU A 1 503 ? -0.191 32.062 29.562 1 90.12 503 LEU A N 1
ATOM 4038 C CA . LEU A 1 503 ? 0.961 31.953 30.453 1 90.12 503 LEU A CA 1
ATOM 4039 C C . LEU A 1 503 ? 2.207 32.531 29.797 1 90.12 503 LEU A C 1
ATOM 4041 O O . LEU A 1 503 ? 3.033 33.156 30.453 1 90.12 503 LEU A O 1
ATOM 4045 N N . PHE A 1 504 ? 2.35 32.312 28.562 1 89.31 504 PHE A N 1
ATOM 4046 C CA . PHE A 1 504 ? 3.498 32.781 27.797 1 89.31 504 PHE A CA 1
ATOM 4047 C C . PHE A 1 504 ? 3.607 34.281 27.844 1 89.31 504 PHE A C 1
ATOM 4049 O O . PHE A 1 504 ? 4.672 34.844 28.156 1 89.31 504 PHE A O 1
ATOM 4056 N N . ILE A 1 505 ? 2.549 35 27.594 1 83.12 505 ILE A N 1
ATOM 4057 C CA . ILE A 1 505 ? 2.531 36.438 27.469 1 83.12 505 ILE A CA 1
ATOM 4058 C C . ILE A 1 505 ? 2.775 37.094 28.828 1 83.12 505 ILE A C 1
ATOM 4060 O O . ILE A 1 505 ? 3.506 38.094 28.922 1 83.12 505 ILE A O 1
ATOM 4064 N N . VAL A 1 506 ? 2.24 36.469 29.859 1 78.88 506 VAL A N 1
ATOM 4065 C CA . VAL A 1 506 ? 2.398 37.031 31.188 1 78.88 506 VAL A CA 1
ATOM 4066 C C . VAL A 1 506 ? 3.832 36.812 31.672 1 78.88 506 VAL A C 1
ATOM 4068 O O . VAL A 1 506 ? 4.383 37.688 32.375 1 78.88 506 VAL A O 1
ATOM 4071 N N . SER A 1 507 ? 4.395 35.781 31.281 1 76.06 507 SER A N 1
ATOM 4072 C CA . SER A 1 507 ? 5.762 35.5 31.688 1 76.06 507 SER A CA 1
ATOM 4073 C C . SER A 1 507 ? 6.754 36.469 31.047 1 76.06 507 SER A C 1
ATOM 4075 O O . SER A 1 507 ? 7.816 36.719 31.609 1 76.06 507 SER A O 1
ATOM 4077 N N . GLU A 1 508 ? 6.441 36.906 29.953 1 69.25 508 GLU A N 1
ATOM 4078 C CA . GLU A 1 508 ? 7.336 37.812 29.234 1 69.25 508 GLU A CA 1
ATOM 4079 C C . GLU A 1 508 ? 7.184 39.25 29.719 1 69.25 508 GLU A C 1
ATOM 4081 O O . GLU A 1 508 ? 8.094 40.062 29.547 1 69.25 508 GLU A O 1
ATOM 4086 N N . SER A 1 509 ? 5.977 39.5 30.234 1 59.81 509 SER A N 1
ATOM 4087 C CA . SER A 1 509 ? 5.656 40.844 30.672 1 59.81 509 SER A CA 1
ATOM 4088 C C . SER A 1 509 ? 6.266 41.156 32.031 1 59.81 509 SER A C 1
ATOM 4090 O O . SER A 1 509 ? 6.195 42.281 32.531 1 59.81 509 SER A O 1
ATOM 4092 N N . LYS A 1 510 ? 7.004 40.125 32.719 1 53.88 510 LYS A N 1
ATOM 4093 C CA . LYS A 1 510 ? 7.73 40.344 33.969 1 53.88 510 LYS A CA 1
ATOM 4094 C C . LYS A 1 510 ? 9.172 40.75 33.688 1 53.88 510 LYS A C 1
ATOM 4096 O O . LYS A 1 510 ? 9.805 40.25 32.781 1 53.88 510 LYS A O 1
ATOM 4101 N N . MET B 1 1 ? -14.266 -45.688 -35.719 1 64.06 1 MET B N 1
ATOM 4102 C CA . MET B 1 1 ? -14.82 -46.094 -34.406 1 64.06 1 MET B CA 1
ATOM 4103 C C . MET B 1 1 ? -14.531 -45.031 -33.375 1 64.06 1 MET B C 1
ATOM 4105 O O . MET B 1 1 ? -13.492 -44.375 -33.406 1 64.06 1 MET B O 1
ATOM 4109 N N . ASP B 1 2 ? -15.453 -44.688 -32.469 1 85.25 2 ASP B N 1
ATOM 4110 C CA . ASP B 1 2 ? -15.391 -43.688 -31.391 1 85.25 2 ASP B CA 1
ATOM 4111 C C . ASP B 1 2 ? -14.406 -44.125 -30.312 1 85.25 2 ASP B C 1
ATOM 4113 O O . ASP B 1 2 ? -14.273 -45.312 -30.031 1 85.25 2 ASP B O 1
ATOM 4117 N N . LYS B 1 3 ? -13.531 -43.25 -29.969 1 91.56 3 LYS B N 1
ATOM 4118 C CA . LYS B 1 3 ? -12.602 -43.531 -28.891 1 91.56 3 LYS B CA 1
ATOM 4119 C C . LYS B 1 3 ? -12.969 -42.75 -27.625 1 91.56 3 LYS B C 1
ATOM 4121 O O . LYS B 1 3 ? -13.188 -41.531 -27.703 1 91.56 3 LYS B O 1
ATOM 4126 N N . ASN B 1 4 ? -13.18 -43.531 -26.531 1 95.81 4 ASN B N 1
ATOM 4127 C CA . ASN B 1 4 ? -13.398 -42.875 -25.234 1 95.81 4 ASN B CA 1
ATOM 4128 C C . ASN B 1 4 ? -12.094 -42.719 -24.469 1 95.81 4 ASN B C 1
ATOM 4130 O O . ASN B 1 4 ? -11.453 -43.688 -24.109 1 95.81 4 ASN B O 1
ATOM 4134 N N . ILE B 1 5 ? -11.773 -41.469 -24.172 1 96.81 5 ILE B N 1
ATOM 4135 C CA . ILE B 1 5 ? -10.523 -41.188 -23.484 1 96.81 5 ILE B CA 1
ATOM 4136 C C . ILE B 1 5 ? -10.82 -40.719 -22.062 1 96.81 5 ILE B C 1
ATOM 4138 O O . ILE B 1 5 ? -11.617 -39.781 -21.859 1 96.81 5 ILE B O 1
ATOM 4142 N N . LEU B 1 6 ? -10.289 -41.438 -21.094 1 98 6 LEU B N 1
ATOM 4143 C CA . LEU B 1 6 ? -10.266 -40.938 -19.734 1 98 6 LEU B CA 1
ATOM 4144 C C . LEU B 1 6 ? -9.109 -39.969 -19.516 1 98 6 LEU B C 1
ATOM 4146 O O . LEU B 1 6 ? -7.941 -40.344 -19.562 1 98 6 LEU B O 1
ATOM 4150 N N . SER B 1 7 ? -9.438 -38.688 -19.328 1 97.88 7 SER B N 1
ATOM 4151 C CA . SER B 1 7 ? -8.414 -37.656 -19.234 1 97.88 7 SER B CA 1
ATOM 4152 C C . SER B 1 7 ? -8.391 -37.031 -17.844 1 97.88 7 SER B C 1
ATOM 4154 O O . SER B 1 7 ? -9.43 -36.594 -17.328 1 97.88 7 SER B O 1
ATOM 4156 N N . ILE B 1 8 ? -7.207 -36.969 -17.219 1 97.88 8 ILE B N 1
ATOM 4157 C CA . ILE B 1 8 ? -7.055 -36.531 -15.836 1 97.88 8 ILE B CA 1
ATOM 4158 C C . ILE B 1 8 ? -6.145 -35.281 -15.797 1 97.88 8 ILE B C 1
ATOM 4160 O O . ILE B 1 8 ? -5.039 -35.312 -16.344 1 97.88 8 ILE B O 1
ATOM 4164 N N . ASP B 1 9 ? -6.578 -34.219 -15.203 1 96.44 9 ASP B N 1
ATOM 4165 C CA . ASP B 1 9 ? -5.797 -33.031 -14.938 1 96.44 9 ASP B CA 1
ATOM 4166 C C . ASP B 1 9 ? -5.504 -32.875 -13.445 1 96.44 9 ASP B C 1
ATOM 4168 O O . ASP B 1 9 ? -6.402 -32.562 -12.656 1 96.44 9 ASP B O 1
ATOM 4172 N N . ILE B 1 10 ? -4.227 -33.031 -13.102 1 96.31 10 ILE B N 1
ATOM 4173 C CA . ILE B 1 10 ? -3.801 -32.875 -11.719 1 96.31 10 ILE B CA 1
ATOM 4174 C C . ILE B 1 10 ? -3.291 -31.453 -11.5 1 96.31 10 ILE B C 1
ATOM 4176 O O . ILE B 1 10 ? -2.105 -31.172 -11.703 1 96.31 10 ILE B O 1
ATOM 4180 N N . GLY B 1 11 ? -4.121 -30.609 -10.984 1 91.25 11 GLY B N 1
ATOM 4181 C CA . GLY B 1 11 ? -3.801 -29.203 -10.812 1 91.25 11 GLY B CA 1
ATOM 4182 C C . GLY B 1 11 ? -3.176 -28.891 -9.461 1 91.25 11 GLY B C 1
ATOM 4183 O O . GLY B 1 11 ? -2.742 -29.797 -8.75 1 91.25 11 GLY B O 1
ATOM 4184 N N . THR B 1 12 ? -3.066 -27.578 -9.203 1 88 12 THR B N 1
ATOM 4185 C CA . THR B 1 12 ? -2.453 -27.109 -7.969 1 88 12 THR B CA 1
ATOM 4186 C C . THR B 1 12 ? -3.459 -27.141 -6.82 1 88 12 THR B C 1
ATOM 4188 O O . THR B 1 12 ? -3.09 -27.406 -5.672 1 88 12 THR B O 1
ATOM 4191 N N . SER B 1 13 ? -4.738 -26.922 -7.121 1 87.19 13 SER B N 1
ATOM 4192 C CA . SER B 1 13 ? -5.738 -26.812 -6.062 1 87.19 13 SER B CA 1
ATOM 4193 C C . SER B 1 13 ? -6.773 -27.938 -6.172 1 87.19 13 SER B C 1
ATOM 4195 O O . SER B 1 13 ? -7.527 -28.188 -5.227 1 87.19 13 SER B O 1
ATOM 4197 N N . SER B 1 14 ? -6.816 -28.594 -7.297 1 91.12 14 SER B N 1
ATOM 4198 C CA . SER B 1 14 ? -7.844 -29.594 -7.531 1 91.12 14 SER B CA 1
ATOM 4199 C C . SER B 1 14 ? -7.422 -30.578 -8.625 1 91.12 14 SER B C 1
ATOM 4201 O O . SER B 1 14 ? -6.422 -30.344 -9.312 1 91.12 14 SER B O 1
ATOM 4203 N N . VAL B 1 15 ? -8.211 -31.656 -8.688 1 95.88 15 VAL B N 1
ATOM 4204 C CA . VAL B 1 15 ? -8.117 -32.625 -9.773 1 95.88 15 VAL B CA 1
ATOM 4205 C C . VAL B 1 15 ? -9.398 -32.594 -10.609 1 95.88 15 VAL B C 1
ATOM 4207 O O . VAL B 1 15 ? -10.5 -32.5 -10.055 1 95.88 15 VAL B O 1
ATOM 4210 N N . LYS B 1 16 ? -9.188 -32.562 -11.914 1 94.38 16 LYS B N 1
ATOM 4211 C CA . LYS B 1 16 ? -10.312 -32.625 -12.844 1 94.38 16 LYS B CA 1
ATOM 4212 C C . LYS B 1 16 ? -10.203 -33.844 -13.75 1 94.38 16 LYS B C 1
ATOM 4214 O O . LYS B 1 16 ? -9.117 -34.156 -14.227 1 94.38 16 LYS B O 1
ATOM 4219 N N . ILE B 1 17 ? -11.344 -34.531 -13.938 1 96.94 17 ILE B N 1
ATOM 4220 C CA . ILE B 1 17 ? -11.375 -35.719 -14.789 1 96.94 17 ILE B CA 1
ATOM 4221 C C . ILE B 1 17 ? -12.508 -35.594 -15.805 1 96.94 17 ILE B C 1
ATOM 4223 O O . ILE B 1 17 ? -13.609 -35.156 -15.461 1 96.94 17 ILE B O 1
ATOM 4227 N N . SER B 1 18 ? -12.188 -35.938 -17.078 1 96.62 18 SER B N 1
ATOM 4228 C CA . SER B 1 18 ? -13.195 -35.938 -18.125 1 96.62 18 SER B CA 1
ATOM 4229 C C . SER B 1 18 ? -13.117 -37.219 -18.953 1 96.62 18 SER B C 1
ATOM 4231 O O . SER B 1 18 ? -12.031 -37.781 -19.156 1 96.62 18 SER B O 1
ATOM 4233 N N . ILE B 1 19 ? -14.266 -37.688 -19.328 1 97.25 19 ILE B N 1
ATOM 4234 C CA . ILE B 1 19 ? -14.352 -38.688 -20.391 1 97.25 19 ILE B CA 1
ATOM 4235 C C . ILE B 1 19 ? -14.703 -38 -21.719 1 97.25 19 ILE B C 1
ATOM 4237 O O . ILE B 1 19 ? -15.797 -37.469 -21.859 1 97.25 19 ILE B O 1
ATOM 4241 N N . VAL B 1 20 ? -13.758 -38.062 -22.594 1 95.5 20 VAL B N 1
ATOM 4242 C CA . VAL B 1 20 ? -13.914 -37.406 -23.875 1 95.5 20 VAL B CA 1
ATOM 4243 C C . VAL B 1 20 ? -14.047 -38.469 -24.984 1 95.5 20 VAL B C 1
ATOM 4245 O O . VAL B 1 20 ? -13.156 -39.281 -25.172 1 95.5 20 VAL B O 1
ATOM 4248 N N . THR B 1 21 ? -15.172 -38.406 -25.703 1 94.88 21 THR B N 1
ATOM 4249 C CA . THR B 1 21 ? -15.359 -39.25 -26.859 1 94.88 21 THR B CA 1
ATOM 4250 C C . THR B 1 21 ? -14.953 -38.531 -28.141 1 94.88 21 THR B C 1
ATOM 4252 O O . THR B 1 21 ? -15.469 -37.438 -28.438 1 94.88 21 THR B O 1
ATOM 4255 N N . ILE B 1 22 ? -14.023 -39.094 -28.766 1 91.31 22 ILE B N 1
ATOM 4256 C CA . ILE B 1 22 ? -13.547 -38.5 -30 1 91.31 22 ILE B CA 1
ATOM 4257 C C . ILE B 1 22 ? -14.156 -39.219 -31.203 1 91.31 22 ILE B C 1
ATOM 4259 O O . ILE B 1 22 ? -14.055 -40.438 -31.312 1 91.31 22 ILE B O 1
ATOM 4263 N N . HIS B 1 23 ? -14.883 -38.219 -32.031 1 85.56 23 HIS B N 1
ATOM 4264 C CA . HIS B 1 23 ? -15.477 -38.688 -33.281 1 85.56 23 HIS B CA 1
ATOM 4265 C C . HIS B 1 23 ? -14.773 -38.031 -34.469 1 85.56 23 HIS B C 1
ATOM 4267 O O . HIS B 1 23 ? -14.812 -36.812 -34.656 1 85.56 23 HIS B O 1
ATOM 4273 N N . ASN B 1 24 ? -14.234 -38.719 -35.406 1 77.38 24 ASN B N 1
ATOM 4274 C CA . ASN B 1 24 ? -13.555 -38.219 -36.594 1 77.38 24 ASN B CA 1
ATOM 4275 C C . ASN B 1 24 ? -13.125 -36.75 -36.438 1 77.38 24 ASN B C 1
ATOM 4277 O O . ASN B 1 24 ? -12.047 -36.5 -35.875 1 77.38 24 ASN B O 1
ATOM 4281 N N . ASN B 1 25 ? -13.992 -35.844 -36.562 1 74.88 25 ASN B N 1
ATOM 4282 C CA . ASN B 1 25 ? -13.562 -34.438 -36.5 1 74.88 25 ASN B CA 1
ATOM 4283 C C . ASN B 1 25 ? -14.281 -33.688 -35.406 1 74.88 25 ASN B C 1
ATOM 4285 O O . ASN B 1 25 ? -14.336 -32.438 -35.406 1 74.88 25 ASN B O 1
ATOM 4289 N N . SER B 1 26 ? -14.734 -34.469 -34.438 1 86.31 26 SER B N 1
ATOM 4290 C CA . SER B 1 26 ? -15.445 -33.812 -33.312 1 86.31 26 SER B CA 1
ATOM 4291 C C . SER B 1 26 ? -15.219 -34.562 -32 1 86.31 26 SER B C 1
ATOM 4293 O O . SER B 1 26 ? -14.586 -35.625 -32 1 86.31 26 SER B O 1
ATOM 4295 N N . TYR B 1 27 ? -15.516 -33.875 -30.938 1 89.69 27 TYR B N 1
ATOM 4296 C CA . TYR B 1 27 ? -15.414 -34.531 -29.656 1 89.69 27 TYR B CA 1
ATOM 4297 C C . TYR B 1 27 ? -16.609 -34.219 -28.766 1 89.69 27 TYR B C 1
ATOM 4299 O O . TYR B 1 27 ? -17.297 -33.219 -29 1 89.69 27 TYR B O 1
ATOM 4307 N N . GLU B 1 28 ? -16.984 -35.125 -27.906 1 93.19 28 GLU B N 1
ATOM 4308 C CA . GLU B 1 28 ? -18.047 -34.938 -26.922 1 93.19 28 GLU B CA 1
ATOM 4309 C C . GLU B 1 28 ? -17.562 -35.281 -25.516 1 93.19 28 GLU B C 1
ATOM 4311 O O . GLU B 1 28 ? -16.844 -36.25 -25.312 1 93.19 28 GLU B O 1
ATOM 4316 N N . ILE B 1 29 ? -17.859 -34.406 -24.594 1 94 29 ILE B N 1
ATOM 4317 C CA . ILE B 1 29 ? -17.578 -34.688 -23.188 1 94 29 ILE B CA 1
ATOM 4318 C C . ILE B 1 29 ? -18.719 -35.5 -22.594 1 94 29 ILE B C 1
ATOM 4320 O O . ILE B 1 29 ? -19.844 -35 -22.438 1 94 29 ILE B O 1
ATOM 4324 N N . LYS B 1 30 ? -18.438 -36.688 -22.219 1 95.31 30 LYS B N 1
ATOM 4325 C CA . LYS B 1 30 ? -19.469 -37.594 -21.75 1 95.31 30 LYS B CA 1
ATOM 4326 C C . LYS B 1 30 ? -19.703 -37.438 -20.25 1 95.31 30 LYS B C 1
ATOM 4328 O O . LYS B 1 30 ? -20.828 -37.625 -19.766 1 95.31 30 LYS B O 1
ATOM 4333 N N . SER B 1 31 ? -18.672 -37.188 -19.578 1 95.88 31 SER B N 1
ATOM 4334 C CA . SER B 1 31 ? -18.75 -37.062 -18.125 1 95.88 31 SER B CA 1
ATOM 4335 C C . SER B 1 31 ? -17.562 -36.25 -17.578 1 95.88 31 SER B C 1
ATOM 4337 O O . SER B 1 31 ? -16.484 -36.219 -18.172 1 95.88 31 SER B O 1
ATOM 4339 N N . GLN B 1 32 ? -17.75 -35.562 -16.547 1 95.31 32 GLN B N 1
ATOM 4340 C CA . GLN B 1 32 ? -16.719 -34.781 -15.891 1 95.31 32 GLN B CA 1
ATOM 4341 C C . GLN B 1 32 ? -16.875 -34.812 -14.375 1 95.31 32 GLN B C 1
ATOM 4343 O O . GLN B 1 32 ? -18 -34.938 -13.867 1 95.31 32 GLN B O 1
ATOM 4348 N N . SER B 1 33 ? -15.812 -34.812 -13.68 1 95.56 33 SER B N 1
ATOM 4349 C CA . SER B 1 33 ? -15.789 -34.719 -12.227 1 95.56 33 SER B CA 1
ATOM 4350 C C . SER B 1 33 ? -14.617 -33.875 -11.742 1 95.56 33 SER B C 1
ATOM 4352 O O . SER B 1 33 ? -13.625 -33.688 -12.453 1 95.56 33 SER B O 1
ATOM 4354 N N . LYS B 1 34 ? -14.711 -33.219 -10.648 1 91.5 34 LYS B N 1
ATOM 4355 C CA . LYS B 1 34 ? -13.695 -32.375 -10.039 1 91.5 34 LYS B CA 1
ATOM 4356 C C . LYS B 1 34 ? -13.656 -32.562 -8.523 1 91.5 34 LYS B C 1
ATOM 4358 O O . LYS B 1 34 ? -14.703 -32.719 -7.887 1 91.5 34 LYS B O 1
ATOM 4363 N N . CYS B 1 35 ? -12.508 -32.625 -7.98 1 95.31 35 CYS B N 1
ATOM 4364 C CA . CYS B 1 35 ? -12.336 -32.719 -6.531 1 95.31 35 CYS B CA 1
ATOM 4365 C C . CYS B 1 35 ? -11.25 -31.75 -6.055 1 95.31 35 CYS B C 1
ATOM 4367 O O . CYS B 1 35 ? -10.117 -31.812 -6.531 1 95.31 35 CYS B O 1
ATOM 4369 N N . TYR B 1 36 ? -11.57 -30.906 -5.141 1 92.5 36 TYR B N 1
ATOM 4370 C CA . TYR B 1 36 ? -10.617 -29.969 -4.559 1 92.5 36 TYR B CA 1
ATOM 4371 C C . TYR B 1 36 ? -9.797 -30.641 -3.461 1 92.5 36 TYR B C 1
ATOM 4373 O O . TYR B 1 36 ? -10.281 -31.547 -2.781 1 92.5 36 TYR B O 1
ATOM 4381 N N . TYR B 1 37 ? -8.578 -30.156 -3.34 1 93.75 37 TYR B N 1
ATOM 4382 C CA . TYR B 1 37 ? -7.734 -30.672 -2.258 1 93.75 37 TYR B CA 1
ATOM 4383 C C . TYR B 1 37 ? -8.227 -30.172 -0.906 1 93.75 37 TYR B C 1
ATOM 4385 O O . TYR B 1 37 ? -8.836 -29.094 -0.817 1 93.75 37 TYR B O 1
ATOM 4393 N N . ASP B 1 38 ? -7.98 -30.953 0.128 1 91.44 38 ASP B N 1
ATOM 4394 C CA . ASP B 1 38 ? -8.195 -30.484 1.495 1 91.44 38 ASP B CA 1
ATOM 4395 C C . ASP B 1 38 ? -7.195 -29.391 1.864 1 91.44 38 ASP B C 1
ATOM 4397 O O . ASP B 1 38 ? -6.027 -29.672 2.141 1 91.44 38 ASP B O 1
ATOM 4401 N N . THR B 1 39 ? -7.664 -28.203 1.946 1 84.5 39 THR B N 1
ATOM 4402 C CA . THR B 1 39 ? -6.809 -27.031 2.102 1 84.5 39 THR B CA 1
ATOM 4403 C C . THR B 1 39 ? -6.078 -27.078 3.441 1 84.5 39 THR B C 1
ATOM 4405 O O . THR B 1 39 ? -5.016 -26.469 3.592 1 84.5 39 THR B O 1
ATOM 4408 N N . GLN B 1 40 ? -6.605 -27.781 4.449 1 80.69 40 GLN B N 1
ATOM 4409 C CA . GLN B 1 40 ? -5.996 -27.859 5.773 1 80.69 40 GLN B CA 1
ATOM 4410 C C . GLN B 1 40 ? -4.871 -28.891 5.797 1 80.69 40 GLN B C 1
ATOM 4412 O O . GLN B 1 40 ? -3.977 -28.828 6.645 1 80.69 40 GLN B O 1
ATOM 4417 N N . ARG B 1 41 ? -4.965 -29.766 4.824 1 85.69 41 ARG B N 1
ATOM 4418 C CA . ARG B 1 41 ? -4.062 -30.906 4.898 1 85.69 41 ARG B CA 1
ATOM 4419 C C . ARG B 1 41 ? -3.053 -30.875 3.756 1 85.69 41 ARG B C 1
ATOM 4421 O O . ARG B 1 41 ? -2.002 -31.516 3.836 1 85.69 41 ARG B O 1
ATOM 4428 N N . ILE B 1 42 ? -3.322 -30.203 2.68 1 86.94 42 ILE B N 1
ATOM 4429 C CA . ILE B 1 42 ? -2.553 -30.281 1.443 1 86.94 42 ILE B CA 1
ATOM 4430 C C . ILE B 1 42 ? -1.155 -29.719 1.67 1 86.94 42 ILE B C 1
ATOM 4432 O O . ILE B 1 42 ? -0.177 -30.203 1.104 1 86.94 42 ILE B O 1
ATOM 4436 N N . ARG B 1 43 ? -1.07 -28.672 2.447 1 86.25 43 ARG B N 1
ATOM 4437 C CA . ARG B 1 43 ? 0.218 -28.047 2.723 1 86.25 43 ARG B CA 1
ATOM 4438 C C . ARG B 1 43 ? 0.555 -28.109 4.207 1 86.25 43 ARG B C 1
ATOM 4440 O O . ARG B 1 43 ? -0.334 -28.016 5.059 1 86.25 43 ARG B O 1
ATOM 4447 N N . ALA B 1 44 ? 1.872 -28.375 4.473 1 76.75 44 ALA B N 1
ATOM 4448 C CA . ALA B 1 44 ? 2.289 -28.422 5.875 1 76.75 44 ALA B CA 1
ATOM 4449 C C . ALA B 1 44 ? 2.27 -27.031 6.496 1 76.75 44 ALA B C 1
ATOM 4451 O O . ALA B 1 44 ? 2.559 -26.031 5.82 1 76.75 44 ALA B O 1
ATOM 4452 N N . ASN B 1 45 ? 1.909 -26.844 7.812 1 72 45 ASN B N 1
ATOM 4453 C CA . ASN B 1 45 ? 1.768 -25.578 8.516 1 72 45 ASN B CA 1
ATOM 4454 C C . ASN B 1 45 ? 3.123 -25 8.914 1 72 45 ASN B C 1
ATOM 4456 O O . ASN B 1 45 ? 3.264 -23.781 9.086 1 72 45 ASN B O 1
ATOM 4460 N N . ASN B 1 46 ? 4.117 -25.703 8.969 1 76.38 46 ASN B N 1
ATOM 4461 C CA . ASN B 1 46 ? 5.348 -25.219 9.594 1 76.38 46 ASN B CA 1
ATOM 4462 C C . ASN B 1 46 ? 6.488 -25.125 8.586 1 76.38 46 ASN B C 1
ATOM 4464 O O . ASN B 1 46 ? 7.652 -25.312 8.945 1 76.38 46 ASN B O 1
ATOM 4468 N N . LEU B 1 47 ? 6.18 -24.781 7.395 1 80.25 47 LEU B N 1
ATOM 4469 C CA . LEU B 1 47 ? 7.246 -24.625 6.418 1 80.25 47 LEU B CA 1
ATOM 4470 C C . LEU B 1 47 ? 7.805 -23.203 6.438 1 80.25 47 LEU B C 1
ATOM 4472 O O . LEU B 1 47 ? 7.086 -22.266 6.754 1 80.25 47 LEU B O 1
ATOM 4476 N N . PRO B 1 48 ? 9.188 -23.094 6.262 1 75.19 48 PRO B N 1
ATOM 4477 C CA . PRO B 1 48 ? 9.734 -21.75 6.094 1 75.19 48 PRO B CA 1
ATOM 4478 C C . PRO B 1 48 ? 8.977 -20.922 5.059 1 75.19 48 PRO B C 1
ATOM 4480 O O . PRO B 1 48 ? 8.328 -21.484 4.168 1 75.19 48 PRO B O 1
ATOM 4483 N N . PRO B 1 49 ? 9.172 -19.578 5.254 1 71.19 49 PRO B N 1
ATOM 4484 C CA . PRO B 1 49 ? 8.531 -18.719 4.266 1 71.19 49 PRO B CA 1
ATOM 4485 C C . PRO B 1 49 ? 8.977 -19.016 2.836 1 71.19 49 PRO B C 1
ATOM 4487 O O . PRO B 1 49 ? 10.133 -19.375 2.611 1 71.19 49 PRO B O 1
ATOM 4490 N N . ASN B 1 50 ? 8.273 -19.125 1.791 1 75.62 50 ASN B N 1
ATOM 4491 C CA . ASN B 1 50 ? 8.5 -19.281 0.357 1 75.62 50 ASN B CA 1
ATOM 4492 C C . ASN B 1 50 ? 8.531 -20.75 -0.045 1 75.62 50 ASN B C 1
ATOM 4494 O O . ASN B 1 50 ? 8.672 -21.078 -1.227 1 75.62 50 ASN B O 1
ATOM 4498 N N . TYR B 1 51 ? 8.656 -21.641 1.048 1 85.06 51 TYR B N 1
ATOM 4499 C CA . TYR B 1 51 ? 8.594 -23.062 0.718 1 85.06 51 TYR B CA 1
ATOM 4500 C C . TYR B 1 51 ? 7.172 -23.484 0.386 1 85.06 51 TYR B C 1
ATOM 4502 O O . TYR B 1 51 ? 6.215 -23.031 1.02 1 85.06 51 TYR B O 1
ATOM 4510 N N . SER B 1 52 ? 7.102 -24.312 -0.694 1 86.88 52 SER B N 1
ATOM 4511 C CA . SER B 1 52 ? 5.785 -24.812 -1.063 1 86.88 52 SER B CA 1
ATOM 4512 C C . SER B 1 52 ? 5.844 -26.297 -1.435 1 86.88 52 SER B C 1
ATOM 4514 O O . SER B 1 52 ? 6.574 -26.688 -2.35 1 86.88 52 SER B O 1
ATOM 4516 N N . GLN B 1 53 ? 5.188 -27.109 -0.662 1 92.44 53 GLN B N 1
ATOM 4517 C CA . GLN B 1 53 ? 5.098 -28.547 -0.865 1 92.44 53 GLN B CA 1
ATOM 4518 C C . GLN B 1 53 ? 3.67 -29.047 -0.639 1 92.44 53 GLN B C 1
ATOM 4520 O O . GLN B 1 53 ? 2.979 -28.578 0.265 1 92.44 53 GLN B O 1
ATOM 4525 N N . GLN B 1 54 ? 3.301 -29.953 -1.452 1 94.19 54 GLN B N 1
ATOM 4526 C CA . GLN B 1 54 ? 1.974 -30.547 -1.298 1 94.19 54 GLN B CA 1
ATOM 4527 C C . GLN B 1 54 ? 2.064 -32.031 -0.927 1 94.19 54 GLN B C 1
ATOM 4529 O O . GLN B 1 54 ? 2.926 -32.75 -1.435 1 94.19 54 GLN B O 1
ATOM 4534 N N . ASN B 1 55 ? 1.171 -32.438 -0.035 1 95.75 55 ASN B N 1
ATOM 4535 C CA . ASN B 1 55 ? 1.09 -33.812 0.384 1 95.75 55 ASN B CA 1
ATOM 4536 C C . ASN B 1 55 ? 0.503 -34.719 -0.714 1 95.75 55 ASN B C 1
ATOM 4538 O O . ASN B 1 55 ? -0.665 -34.562 -1.077 1 95.75 55 ASN B O 1
ATOM 4542 N N . VAL B 1 56 ? 1.299 -35.688 -1.181 1 96.5 56 VAL B N 1
ATOM 4543 C CA . VAL B 1 56 ? 0.907 -36.5 -2.314 1 96.5 56 VAL B CA 1
ATOM 4544 C C . VAL B 1 56 ? -0.273 -37.406 -1.924 1 96.5 56 VAL B C 1
ATOM 4546 O O . VAL B 1 56 ? -1.125 -37.719 -2.76 1 96.5 56 VAL B O 1
ATOM 4549 N N . LYS B 1 57 ? -0.345 -37.75 -0.64 1 96.25 57 LYS B N 1
ATOM 4550 C CA . LYS B 1 57 ? -1.475 -38.562 -0.175 1 96.25 57 LYS B CA 1
ATOM 4551 C C . LYS B 1 57 ? -2.793 -37.812 -0.375 1 96.25 57 LYS B C 1
ATOM 4553 O O . LYS B 1 57 ? -3.793 -38.406 -0.778 1 96.25 57 LYS B O 1
ATOM 4558 N N . ILE B 1 58 ? -2.795 -36.594 -0.068 1 96.5 58 ILE B N 1
ATOM 4559 C CA . ILE B 1 58 ? -4 -35.781 -0.196 1 96.5 58 ILE B CA 1
ATOM 4560 C C . ILE B 1 58 ? -4.379 -35.656 -1.669 1 96.5 58 ILE B C 1
ATOM 4562 O O . ILE B 1 58 ? -5.562 -35.688 -2.018 1 96.5 58 ILE B O 1
ATOM 4566 N N . ILE B 1 59 ? -3.391 -35.5 -2.564 1 96.56 59 ILE B N 1
ATOM 4567 C CA . ILE B 1 59 ? -3.633 -35.438 -4 1 96.56 59 ILE B CA 1
ATOM 4568 C C . ILE B 1 59 ? -4.23 -36.75 -4.473 1 96.56 59 ILE B C 1
ATOM 4570 O O . ILE B 1 59 ? -5.211 -36.781 -5.223 1 96.56 59 ILE B O 1
ATOM 4574 N N . PHE B 1 60 ? -3.674 -37.844 -3.982 1 96.88 60 PHE B N 1
ATOM 4575 C CA . PHE B 1 60 ? -4.156 -39.188 -4.324 1 96.88 60 PHE B CA 1
ATOM 4576 C C . PHE B 1 60 ? -5.609 -39.344 -3.898 1 96.88 60 PHE B C 1
ATOM 4578 O O . PHE B 1 60 ? -6.426 -39.875 -4.656 1 96.88 60 PHE B O 1
ATOM 4585 N N . GLU B 1 61 ? -5.891 -38.906 -2.703 1 96.81 61 GLU B N 1
ATOM 4586 C CA . GLU B 1 61 ? -7.258 -39 -2.199 1 96.81 61 GLU B CA 1
ATOM 4587 C C . GLU B 1 61 ? -8.227 -38.219 -3.084 1 96.81 61 GLU B C 1
ATOM 4589 O O . GLU B 1 61 ? -9.352 -38.656 -3.326 1 96.81 61 GLU B O 1
ATOM 4594 N N . ALA B 1 62 ? -7.785 -37.094 -3.525 1 97 62 ALA B N 1
ATOM 4595 C CA . ALA B 1 62 ? -8.617 -36.281 -4.406 1 97 62 ALA B CA 1
ATOM 4596 C C . ALA B 1 62 ? -8.836 -36.969 -5.746 1 97 62 ALA B C 1
ATOM 4598 O O . ALA B 1 62 ? -9.93 -36.906 -6.32 1 97 62 ALA B O 1
ATOM 4599 N N . ILE B 1 63 ? -7.801 -37.625 -6.297 1 96.81 63 ILE B N 1
ATOM 4600 C CA . ILE B 1 63 ? -7.93 -38.375 -7.535 1 96.81 63 ILE B CA 1
ATOM 4601 C C . ILE B 1 63 ? -8.93 -39.5 -7.336 1 96.81 63 ILE B C 1
ATOM 4603 O O . ILE B 1 63 ? -9.82 -39.719 -8.164 1 96.81 63 ILE B O 1
ATOM 4607 N N . ASP B 1 64 ? -8.789 -40.188 -6.238 1 96.56 64 ASP B N 1
ATOM 4608 C CA . ASP B 1 64 ? -9.68 -41.281 -5.91 1 96.56 64 ASP B CA 1
ATOM 4609 C C . ASP B 1 64 ? -11.133 -40.844 -5.844 1 96.56 64 ASP B C 1
ATOM 4611 O O . ASP B 1 64 ? -12.023 -41.5 -6.402 1 96.56 64 ASP B O 1
ATOM 4615 N N . ASN B 1 65 ? -11.312 -39.75 -5.168 1 96.75 65 ASN B N 1
ATOM 4616 C CA . ASN B 1 65 ? -12.656 -39.219 -5.02 1 96.75 65 ASN B CA 1
ATOM 4617 C C . ASN B 1 65 ? -13.234 -38.781 -6.363 1 96.75 65 ASN B C 1
ATOM 4619 O O . ASN B 1 65 ? -14.414 -39 -6.633 1 96.75 65 ASN B O 1
ATOM 4623 N N . ALA B 1 66 ? -12.414 -38.188 -7.191 1 96.56 66 ALA B N 1
ATOM 4624 C CA . ALA B 1 66 ? -12.867 -37.75 -8.508 1 96.56 66 ALA B CA 1
ATOM 4625 C C . ALA B 1 66 ? -13.211 -38.938 -9.398 1 96.56 66 ALA B C 1
ATOM 4627 O O . ALA B 1 66 ? -14.188 -38.906 -10.148 1 96.56 66 ALA B O 1
ATOM 4628 N N . LEU B 1 67 ? -12.43 -40 -9.336 1 96 67 LEU B N 1
ATOM 4629 C CA . LEU B 1 67 ? -12.672 -41.219 -10.117 1 96 67 LEU B CA 1
ATOM 4630 C C . LEU B 1 67 ? -13.953 -41.906 -9.664 1 96 67 LEU B C 1
ATOM 4632 O O . LEU B 1 67 ? -14.711 -42.438 -10.492 1 96 67 LEU B O 1
ATOM 4636 N N . LYS B 1 68 ? -14.148 -41.844 -8.391 1 95.06 68 LYS B N 1
ATOM 4637 C CA . LYS B 1 68 ? -15.336 -42.469 -7.816 1 95.06 68 LYS B CA 1
ATOM 4638 C C . LYS B 1 68 ? -16.609 -41.75 -8.266 1 95.06 68 LYS B C 1
ATOM 4640 O O . LYS B 1 68 ? -17.656 -42.406 -8.438 1 95.06 68 LYS B O 1
ATOM 4645 N N . SER B 1 69 ? -16.484 -40.531 -8.5 1 95.31 69 SER B N 1
ATOM 4646 C CA . SER B 1 69 ? -17.641 -39.688 -8.773 1 95.31 69 SER B CA 1
ATOM 4647 C C . SER B 1 69 ? -17.969 -39.656 -10.266 1 95.31 69 SER B C 1
ATOM 4649 O O . SER B 1 69 ? -19.047 -39.219 -10.664 1 95.31 69 SER B O 1
ATOM 4651 N N . ILE B 1 70 ? -17.062 -40.156 -11.102 1 93.81 70 ILE B N 1
ATOM 4652 C CA . ILE B 1 70 ? -17.281 -40.094 -12.547 1 93.81 70 ILE B CA 1
ATOM 4653 C C . ILE B 1 70 ? -18.266 -41.188 -12.953 1 93.81 70 ILE B C 1
ATOM 4655 O O . ILE B 1 70 ? -18.156 -42.344 -12.5 1 93.81 70 ILE B O 1
ATOM 4659 N N . LYS B 1 71 ? -19.359 -40.812 -13.688 1 92 71 LYS B N 1
ATOM 4660 C CA . LYS B 1 71 ? -20.375 -41.75 -14.148 1 92 71 LYS B CA 1
ATOM 4661 C C . LYS B 1 71 ? -20.203 -42.062 -15.633 1 92 71 LYS B C 1
ATOM 4663 O O . LYS B 1 71 ? -20.453 -41.219 -16.484 1 92 71 LYS B O 1
ATOM 4668 N N . PHE B 1 72 ? -19.781 -43.219 -15.945 1 94.06 72 PHE B N 1
ATOM 4669 C CA . PHE B 1 72 ? -19.594 -43.688 -17.312 1 94.06 72 PHE B CA 1
ATOM 4670 C C . PHE B 1 72 ? -19.609 -45.219 -17.375 1 94.06 72 PHE B C 1
ATOM 4672 O O . PHE B 1 72 ? -18.875 -45.875 -16.656 1 94.06 72 PHE B O 1
ATOM 4679 N N . ASP B 1 73 ? -20.469 -45.844 -18.219 1 90.38 73 ASP B N 1
ATOM 4680 C CA . ASP B 1 73 ? -20.641 -47.312 -18.281 1 90.38 73 ASP B CA 1
ATOM 4681 C C . ASP B 1 73 ? -19.953 -47.875 -19.516 1 90.38 73 ASP B C 1
ATOM 4683 O O . ASP B 1 73 ? -19.922 -49.094 -19.703 1 90.38 73 ASP B O 1
ATOM 4687 N N . GLY B 1 74 ? -19.297 -47.125 -20.328 1 91.88 74 GLY B N 1
ATOM 4688 C CA . GLY B 1 74 ? -18.625 -47.625 -21.516 1 91.88 74 GLY B CA 1
ATOM 4689 C C . GLY B 1 74 ? -17.188 -48.062 -21.266 1 91.88 74 GLY B C 1
ATOM 4690 O O . GLY B 1 74 ? -16.75 -48.094 -20.109 1 91.88 74 GLY B O 1
ATOM 4691 N N . GLN B 1 75 ? -16.547 -48.406 -22.344 1 93.5 75 GLN B N 1
ATOM 4692 C CA . GLN B 1 75 ? -15.164 -48.844 -22.266 1 93.5 75 GLN B CA 1
ATOM 4693 C C . GLN B 1 75 ? -14.211 -47.688 -22.484 1 93.5 75 GLN B C 1
ATOM 4695 O O . GLN B 1 75 ? -14.445 -46.844 -23.359 1 93.5 75 GLN B O 1
ATOM 4700 N N . ILE B 1 76 ? -13.227 -47.625 -21.656 1 96.94 76 ILE B N 1
ATOM 4701 C CA . ILE B 1 76 ? -12.172 -46.625 -21.812 1 96.94 76 ILE B CA 1
ATOM 4702 C C . ILE B 1 76 ? -11.094 -47.156 -22.75 1 96.94 76 ILE B C 1
ATOM 4704 O O . ILE B 1 76 ? -10.547 -48.25 -22.516 1 96.94 76 ILE B O 1
ATOM 4708 N N . ASP B 1 77 ? -10.789 -46.375 -23.75 1 95.75 77 ASP B N 1
ATOM 4709 C CA . ASP B 1 77 ? -9.836 -46.812 -24.75 1 95.75 77 ASP B CA 1
ATOM 4710 C C . ASP B 1 77 ? -8.406 -46.406 -24.391 1 95.75 77 ASP B C 1
ATOM 4712 O O . ASP B 1 77 ? -7.449 -47.094 -24.75 1 95.75 77 ASP B O 1
ATOM 4716 N N . SER B 1 78 ? -8.281 -45.312 -23.766 1 96.88 78 SER B N 1
ATOM 4717 C CA . SER B 1 78 ? -6.969 -44.812 -23.344 1 96.88 78 SER B CA 1
ATOM 4718 C C . SER B 1 78 ? -7.09 -43.812 -22.219 1 96.88 78 SER B C 1
ATOM 4720 O O . SER B 1 78 ? -8.172 -43.25 -21.984 1 96.88 78 SER B O 1
ATOM 4722 N N . ILE B 1 79 ? -5.969 -43.594 -21.531 1 97.94 79 ILE B N 1
ATOM 4723 C CA . ILE B 1 79 ? -5.898 -42.625 -20.422 1 97.94 79 ILE B CA 1
ATOM 4724 C C . ILE B 1 79 ? -4.844 -41.562 -20.734 1 97.94 79 ILE B C 1
ATOM 4726 O O . ILE B 1 79 ? -3.746 -41.875 -21.188 1 97.94 79 ILE B O 1
ATOM 4730 N N . THR B 1 80 ? -5.223 -40.312 -20.609 1 97.75 80 THR B N 1
ATOM 4731 C CA . THR B 1 80 ? -4.289 -39.188 -20.719 1 97.75 80 THR B CA 1
ATOM 4732 C C . THR B 1 80 ? -4.215 -38.438 -19.391 1 97.75 80 THR B C 1
ATOM 4734 O O . THR B 1 80 ? -5.184 -38.406 -18.641 1 97.75 80 THR B O 1
ATOM 4737 N N . VAL B 1 81 ? -3.027 -37.906 -19.094 1 97.94 81 VAL B N 1
ATOM 4738 C CA . VAL B 1 81 ? -2.797 -37.188 -17.844 1 97.94 81 VAL B CA 1
ATOM 4739 C C . VAL B 1 81 ? -2.064 -35.875 -18.125 1 97.94 81 VAL B C 1
ATOM 4741 O O . VAL B 1 81 ? -1.146 -35.844 -18.953 1 97.94 81 VAL B O 1
ATOM 4744 N N . CYS B 1 82 ? -2.535 -34.781 -17.562 1 96.88 82 CYS B N 1
ATOM 4745 C CA . CYS B 1 82 ? -1.82 -33.5 -17.641 1 96.88 82 CYS B CA 1
ATOM 4746 C C . CYS B 1 82 ? -1.787 -32.812 -16.297 1 96.88 82 CYS B C 1
ATOM 4748 O O . CYS B 1 82 ? -2.434 -33.281 -15.344 1 96.88 82 CYS B O 1
ATOM 4750 N N . GLY B 1 83 ? -0.977 -31.828 -16.141 1 94.88 83 GLY B N 1
ATOM 4751 C CA . GLY B 1 83 ? -0.837 -31.078 -14.906 1 94.88 83 GLY B CA 1
ATOM 4752 C C . GLY B 1 83 ? 0.279 -30.047 -14.953 1 94.88 83 GLY B C 1
ATOM 4753 O O . GLY B 1 83 ? 0.729 -29.656 -16.031 1 94.88 83 GLY B O 1
ATOM 4754 N N . GLN B 1 84 ? 0.633 -29.578 -13.766 1 89.56 84 GLN B N 1
ATOM 4755 C CA . GLN B 1 84 ? 1.672 -28.562 -13.664 1 89.56 84 GLN B CA 1
ATOM 4756 C C . GLN B 1 84 ? 3.043 -29.141 -14.016 1 89.56 84 GLN B C 1
ATOM 4758 O O . GLN B 1 84 ? 3.494 -30.094 -13.391 1 89.56 84 GLN B O 1
ATOM 4763 N N . MET B 1 85 ? 3.672 -28.453 -14.906 1 91.81 85 MET B N 1
ATOM 4764 C CA . MET B 1 85 ? 4.902 -29.016 -15.445 1 91.81 85 MET B CA 1
ATOM 4765 C C . MET B 1 85 ? 6.086 -28.734 -14.531 1 91.81 85 MET B C 1
ATOM 4767 O O . MET B 1 85 ? 7.117 -29.406 -14.617 1 91.81 85 MET B O 1
ATOM 4771 N N . HIS B 1 86 ? 6.004 -27.719 -13.656 1 88.69 86 HIS B N 1
ATOM 4772 C CA . HIS B 1 86 ? 7.105 -27.328 -12.781 1 88.69 86 HIS B CA 1
ATOM 4773 C C . HIS B 1 86 ? 6.988 -28 -11.422 1 88.69 86 HIS B C 1
ATOM 4775 O O . HIS B 1 86 ? 7.258 -27.375 -10.391 1 88.69 86 HIS B O 1
ATOM 4781 N N . SER B 1 87 ? 6.824 -29.266 -11.297 1 88.44 87 SER B N 1
ATOM 4782 C CA . SER B 1 87 ? 6.711 -30 -10.039 1 88.44 87 SER B CA 1
ATOM 4783 C C . SER B 1 87 ? 7.715 -31.141 -9.969 1 88.44 87 SER B C 1
ATOM 4785 O O . SER B 1 87 ? 8.25 -31.578 -11 1 88.44 87 SER B O 1
ATOM 4787 N N . CYS B 1 88 ? 7.992 -31.547 -8.703 1 96.44 88 CYS B N 1
ATOM 4788 C CA . CYS B 1 88 ? 8.914 -32.656 -8.523 1 96.44 88 CYS B CA 1
ATOM 4789 C C . CYS B 1 88 ? 8.477 -33.562 -7.367 1 96.44 88 CYS B C 1
ATOM 4791 O O . CYS B 1 88 ? 8.289 -33.062 -6.246 1 96.44 88 CYS B O 1
ATOM 4793 N N . VAL B 1 89 ? 8.297 -34.781 -7.645 1 97.81 89 VAL B N 1
ATOM 4794 C CA . VAL B 1 89 ? 8.008 -35.812 -6.66 1 97.81 89 VAL B CA 1
ATOM 4795 C C . VAL B 1 89 ? 9.07 -36.906 -6.73 1 97.81 89 VAL B C 1
ATOM 4797 O O . VAL B 1 89 ? 9.508 -37.281 -7.82 1 97.81 89 VAL B O 1
ATOM 4800 N N . LEU B 1 90 ? 9.5 -37.312 -5.574 1 98.31 90 LEU B N 1
ATOM 4801 C CA . LEU B 1 90 ? 10.445 -38.438 -5.473 1 98.31 90 LEU B CA 1
ATOM 4802 C C . LEU B 1 90 ? 9.789 -39.625 -4.805 1 98.31 90 LEU B C 1
ATOM 4804 O O . LEU B 1 90 ? 8.938 -39.469 -3.934 1 98.31 90 LEU B O 1
ATOM 4808 N N . TRP B 1 91 ? 10.148 -40.844 -5.27 1 97.81 91 TRP B N 1
ATOM 4809 C CA . TRP B 1 91 ? 9.633 -42.031 -4.613 1 97.81 91 TRP B CA 1
ATOM 4810 C C . TRP B 1 91 ? 10.609 -43.219 -4.762 1 97.81 91 TRP B C 1
ATOM 4812 O O . TRP B 1 91 ? 11.578 -43.125 -5.52 1 97.81 91 TRP B O 1
ATOM 4822 N N . ASN B 1 92 ? 10.469 -44.219 -3.912 1 96.81 92 ASN B N 1
ATOM 4823 C CA . ASN B 1 92 ? 11.242 -45.438 -3.973 1 96.81 92 ASN B CA 1
ATOM 4824 C C . ASN B 1 92 ? 10.578 -46.469 -4.875 1 96.81 92 ASN B C 1
ATOM 4826 O O . ASN B 1 92 ? 9.367 -46.688 -4.812 1 96.81 92 ASN B O 1
ATOM 4830 N N . HIS B 1 93 ? 11.328 -47.094 -5.773 1 91.56 93 HIS B N 1
ATOM 4831 C CA . HIS B 1 93 ? 10.789 -48.062 -6.719 1 91.56 93 HIS B CA 1
ATOM 4832 C C . HIS B 1 93 ? 10.031 -49.188 -6 1 91.56 93 HIS B C 1
ATOM 4834 O O . HIS B 1 93 ? 9.164 -49.844 -6.586 1 91.56 93 HIS B O 1
ATOM 4840 N N . ARG B 1 94 ? 10.32 -49.469 -4.746 1 92.19 94 ARG B N 1
ATOM 4841 C CA . ARG B 1 94 ? 9.695 -50.531 -3.963 1 92.19 94 ARG B CA 1
ATOM 4842 C C . ARG B 1 94 ? 8.219 -50.25 -3.746 1 92.19 94 ARG B C 1
ATOM 4844 O O . ARG B 1 94 ? 7.457 -51.156 -3.359 1 92.19 94 ARG B O 1
ATOM 4851 N N . LEU B 1 95 ? 7.852 -49.031 -4.035 1 91.88 95 LEU B N 1
ATOM 4852 C CA . LEU B 1 95 ? 6.457 -48.594 -3.91 1 91.88 95 LEU B CA 1
ATOM 4853 C C . LEU B 1 95 ? 5.547 -49.531 -4.727 1 91.88 95 LEU B C 1
ATOM 4855 O O . LEU B 1 95 ? 4.398 -49.75 -4.348 1 91.88 95 LEU B O 1
ATOM 4859 N N . PHE B 1 96 ? 6.062 -50.094 -5.816 1 90.12 96 PHE B N 1
ATOM 4860 C CA . PHE B 1 96 ? 5.211 -50.844 -6.73 1 90.12 96 PHE B CA 1
ATOM 4861 C C . PHE B 1 96 ? 5.57 -52.344 -6.699 1 90.12 96 PHE B C 1
ATOM 4863 O O . PHE B 1 96 ? 5.105 -53.094 -7.543 1 90.12 96 PHE B O 1
ATOM 4870 N N . ASP B 1 97 ? 6.402 -52.719 -5.73 1 87.69 97 ASP B N 1
ATOM 4871 C CA . ASP B 1 97 ? 6.809 -54.125 -5.613 1 87.69 97 ASP B CA 1
ATOM 4872 C C . ASP B 1 97 ? 5.656 -54.969 -5.109 1 87.69 97 ASP B C 1
ATOM 4874 O O . ASP B 1 97 ? 4.699 -54.469 -4.523 1 87.69 97 ASP B O 1
ATOM 4878 N N . GLU B 1 98 ? 5.828 -56.25 -5.41 1 86.19 98 GLU B N 1
ATOM 4879 C CA . GLU B 1 98 ? 4.855 -57.219 -4.902 1 86.19 98 GLU B CA 1
ATOM 4880 C C . GLU B 1 98 ? 5.074 -57.469 -3.416 1 86.19 98 GLU B C 1
ATOM 4882 O O . GLU B 1 98 ? 6.215 -57.531 -2.953 1 86.19 98 GLU B O 1
ATOM 4887 N N . PRO B 1 99 ? 4.023 -57.719 -2.682 1 86.5 99 PRO B N 1
ATOM 4888 C CA . PRO B 1 99 ? 2.613 -57.594 -3.051 1 86.5 99 PRO B CA 1
ATOM 4889 C C . PRO B 1 99 ? 2.17 -56.125 -3.156 1 86.5 99 PRO B C 1
ATOM 4891 O O . PRO B 1 99 ? 2.41 -55.344 -2.24 1 86.5 99 PRO B O 1
ATOM 4894 N N . PHE B 1 100 ? 1.6 -55.844 -4.324 1 88.19 100 PHE B N 1
ATOM 4895 C CA . PHE B 1 100 ? 1.134 -54.5 -4.586 1 88.19 100 PHE B CA 1
ATOM 4896 C C . PHE B 1 100 ? -0.336 -54.344 -4.211 1 88.19 100 PHE B C 1
ATOM 4898 O O . PHE B 1 100 ? -1.171 -55.156 -4.613 1 88.19 100 PHE B O 1
ATOM 4905 N N . ASP B 1 101 ? -0.627 -53.375 -3.305 1 87.62 101 ASP B N 1
ATOM 4906 C CA . ASP B 1 101 ? -1.986 -53.031 -2.893 1 87.62 101 ASP B CA 1
ATOM 4907 C C . ASP B 1 101 ? -2.289 -51.562 -3.15 1 87.62 101 ASP B C 1
ATOM 4909 O O . ASP B 1 101 ? -1.876 -50.688 -2.377 1 87.62 101 ASP B O 1
ATOM 4913 N N . PRO B 1 102 ? -3.041 -51.344 -4.199 1 84.56 102 PRO B N 1
ATOM 4914 C CA . PRO B 1 102 ? -3.322 -49.938 -4.531 1 84.56 102 PRO B CA 1
ATOM 4915 C C . PRO B 1 102 ? -4.176 -49.25 -3.477 1 84.56 102 PRO B C 1
ATOM 4917 O O . PRO B 1 102 ? -4.207 -48 -3.42 1 84.56 102 PRO B O 1
ATOM 4920 N N . GLN B 1 103 ? -4.855 -49.938 -2.59 1 82.69 103 GLN B N 1
ATOM 4921 C CA . GLN B 1 103 ? -5.699 -49.375 -1.544 1 82.69 103 GLN B CA 1
ATOM 4922 C C . GLN B 1 103 ? -4.875 -48.969 -0.324 1 82.69 103 GLN B C 1
ATOM 4924 O O . GLN B 1 103 ? -5.324 -48.188 0.502 1 82.69 103 GLN B O 1
ATOM 4929 N N . ASN B 1 104 ? -3.727 -49.594 -0.285 1 87.88 104 ASN B N 1
ATOM 4930 C CA . ASN B 1 104 ? -2.842 -49.281 0.834 1 87.88 104 ASN B CA 1
ATOM 4931 C C . ASN B 1 104 ? -1.453 -48.875 0.354 1 87.88 104 ASN B C 1
ATOM 4933 O O . ASN B 1 104 ? -0.455 -49.5 0.721 1 87.88 104 ASN B O 1
ATOM 4937 N N . LEU B 1 105 ? -1.441 -47.812 -0.355 1 92.44 105 LEU B N 1
ATOM 4938 C CA . LEU B 1 105 ? -0.18 -47.344 -0.905 1 92.44 105 LEU B CA 1
ATOM 4939 C C . LEU B 1 105 ? 0.734 -46.812 0.203 1 92.44 105 LEU B C 1
ATOM 4941 O O . LEU B 1 105 ? 0.274 -46.156 1.137 1 92.44 105 LEU B O 1
ATOM 4945 N N . ARG B 1 106 ? 1.973 -47.156 0.137 1 93.19 106 ARG B N 1
ATOM 4946 C CA . ARG B 1 106 ? 2.975 -46.719 1.104 1 93.19 106 ARG B CA 1
ATOM 4947 C C . ARG B 1 106 ? 3.428 -45.281 0.817 1 93.19 106 ARG B C 1
ATOM 4949 O O . ARG B 1 106 ? 4.5 -45.062 0.249 1 93.19 106 ARG B O 1
ATOM 4956 N N . PHE B 1 107 ? 2.695 -44.375 1.362 1 94.75 107 PHE B N 1
ATOM 4957 C CA . PHE B 1 107 ? 2.967 -42.969 1.099 1 94.75 107 PHE B CA 1
ATOM 4958 C C . PHE B 1 107 ? 4.223 -42.5 1.831 1 94.75 107 PHE B C 1
ATOM 4960 O O . PHE B 1 107 ? 4.77 -41.438 1.535 1 94.75 107 PHE B O 1
ATOM 4967 N N . ASP B 1 108 ? 4.738 -43.312 2.781 1 93.5 108 ASP B N 1
ATOM 4968 C CA . ASP B 1 108 ? 5.984 -43.031 3.475 1 93.5 108 ASP B CA 1
ATOM 4969 C C . ASP B 1 108 ? 7.18 -43.156 2.531 1 93.5 108 ASP B C 1
ATOM 4971 O O . ASP B 1 108 ? 8.273 -42.656 2.836 1 93.5 108 ASP B O 1
ATOM 4975 N N . MET B 1 109 ? 6.965 -43.781 1.373 1 96.25 109 MET B N 1
ATOM 4976 C CA . MET B 1 109 ? 8.031 -43.969 0.395 1 96.25 109 MET B CA 1
ATOM 4977 C C . MET B 1 109 ? 7.965 -42.906 -0.702 1 96.25 109 MET B C 1
ATOM 4979 O O . MET B 1 109 ? 8.617 -43.062 -1.739 1 96.25 109 MET B O 1
ATOM 4983 N N . ILE B 1 110 ? 7.152 -41.938 -0.55 1 97.19 110 ILE B N 1
ATOM 4984 C CA . ILE B 1 110 ? 6.941 -40.875 -1.513 1 97.19 110 ILE B CA 1
ATOM 4985 C C . ILE B 1 110 ? 7.219 -39.5 -0.85 1 97.19 110 ILE B C 1
ATOM 4987 O O . ILE B 1 110 ? 6.848 -39.281 0.306 1 97.19 110 ILE B O 1
ATOM 4991 N N . SER B 1 111 ? 7.957 -38.688 -1.472 1 97.06 111 SER B N 1
ATOM 4992 C CA . SER B 1 111 ? 8.164 -37.312 -0.976 1 97.06 111 SER B CA 1
ATOM 4993 C C . SER B 1 111 ? 6.902 -36.469 -1.131 1 97.06 111 SER B C 1
ATOM 4995 O O . SER B 1 111 ? 5.941 -36.906 -1.776 1 97.06 111 SER B O 1
ATOM 4997 N N . ASP B 1 112 ? 6.883 -35.281 -0.55 1 95.81 112 ASP B N 1
ATOM 4998 C CA . ASP B 1 112 ? 5.906 -34.281 -0.94 1 95.81 112 ASP B CA 1
ATOM 4999 C C . ASP B 1 112 ? 6.105 -33.844 -2.393 1 95.81 112 ASP B C 1
ATOM 5001 O O . ASP B 1 112 ? 7.145 -34.156 -2.992 1 95.81 112 ASP B O 1
ATOM 5005 N N . ASN B 1 113 ? 5.07 -33.344 -2.965 1 96.81 113 ASN B N 1
ATOM 5006 C CA . ASN B 1 113 ? 5.164 -32.688 -4.266 1 96.81 113 ASN B CA 1
ATOM 5007 C C . ASN B 1 113 ? 5.703 -31.266 -4.145 1 96.81 113 ASN B C 1
ATOM 5009 O O . ASN B 1 113 ? 5.008 -30.375 -3.648 1 96.81 113 ASN B O 1
ATOM 5013 N N . TYR B 1 114 ? 6.996 -31.078 -4.496 1 95.31 114 TYR B N 1
ATOM 5014 C CA . TYR B 1 114 ? 7.512 -29.719 -4.602 1 95.31 114 TYR B CA 1
ATOM 5015 C C . TYR B 1 114 ? 6.879 -28.969 -5.777 1 95.31 114 TYR B C 1
ATOM 5017 O O . TYR B 1 114 ? 7.246 -29.203 -6.93 1 95.31 114 TYR B O 1
ATOM 5025 N N . ASP B 1 115 ? 5.945 -28.094 -5.449 1 89.56 115 ASP B N 1
ATOM 5026 C CA . ASP B 1 115 ? 5.105 -27.547 -6.516 1 89.56 115 ASP B CA 1
ATOM 5027 C C . ASP B 1 115 ? 5.75 -26.328 -7.152 1 89.56 115 ASP B C 1
ATOM 5029 O O . ASP B 1 115 ? 6.855 -25.938 -6.777 1 89.56 115 ASP B O 1
ATOM 5033 N N . TRP B 1 116 ? 5.113 -25.75 -8.164 1 85.88 116 TRP B N 1
ATOM 5034 C CA . TRP B 1 116 ? 5.652 -24.734 -9.047 1 85.88 116 TRP B CA 1
ATOM 5035 C C . TRP B 1 116 ? 5.863 -23.422 -8.297 1 85.88 116 TRP B C 1
ATOM 5037 O O . TRP B 1 116 ? 6.617 -22.547 -8.742 1 85.88 116 TRP B O 1
ATOM 5047 N N . THR B 1 117 ? 5.23 -23.25 -7.121 1 80.06 117 THR B N 1
ATOM 5048 C CA . THR B 1 117 ? 5.336 -22 -6.375 1 80.06 117 THR B CA 1
ATOM 5049 C C . THR B 1 117 ? 6.488 -22.062 -5.375 1 80.06 117 THR B C 1
ATOM 5051 O O . THR B 1 117 ? 6.734 -21.109 -4.645 1 80.06 117 THR B O 1
ATOM 5054 N N . ASP B 1 118 ? 7.164 -23.188 -5.289 1 85.88 118 ASP B N 1
ATOM 5055 C CA . ASP B 1 118 ? 8.234 -23.344 -4.312 1 85.88 118 ASP B CA 1
ATOM 5056 C C . ASP B 1 118 ? 9.391 -22.375 -4.602 1 85.88 118 ASP B C 1
ATOM 5058 O O . ASP B 1 118 ? 9.945 -22.391 -5.699 1 85.88 118 ASP B O 1
ATOM 5062 N N . GLY B 1 119 ? 9.695 -21.594 -3.639 1 81.88 119 GLY B N 1
ATOM 5063 C CA . GLY B 1 119 ? 10.734 -20.578 -3.797 1 81.88 119 GLY B CA 1
ATOM 5064 C C . GLY B 1 119 ? 11.984 -20.891 -3 1 81.88 119 GLY B C 1
ATOM 5065 O O . GLY B 1 119 ? 12.773 -19.984 -2.705 1 81.88 119 GLY B O 1
ATOM 5066 N N . ARG B 1 120 ? 12.242 -22.109 -2.596 1 87.69 120 ARG B N 1
ATOM 5067 C CA . ARG B 1 120 ? 13.352 -22.422 -1.708 1 87.69 120 ARG B CA 1
ATOM 5068 C C . ARG B 1 120 ? 14.688 -22.141 -2.379 1 87.69 120 ARG B C 1
ATOM 5070 O O . ARG B 1 120 ? 15.68 -21.859 -1.7 1 87.69 120 ARG B O 1
ATOM 5077 N N . CYS B 1 121 ? 14.703 -22.375 -3.674 1 90.69 121 CYS B N 1
ATOM 5078 C CA . CYS B 1 121 ? 15.906 -22.047 -4.422 1 90.69 121 CYS B CA 1
ATOM 5079 C C . CYS B 1 121 ? 16 -20.531 -4.668 1 90.69 121 CYS B C 1
ATOM 5081 O O . CYS B 1 121 ? 15.586 -20.047 -5.719 1 90.69 121 CYS B O 1
ATOM 5083 N N . ASN B 1 122 ? 16.625 -19.875 -3.725 1 84.56 122 ASN B N 1
ATOM 5084 C CA . ASN B 1 122 ? 16.719 -18.422 -3.822 1 84.56 122 ASN B CA 1
ATOM 5085 C C . ASN B 1 122 ? 17.766 -18 -4.84 1 84.56 122 ASN B C 1
ATOM 5087 O O . ASN B 1 122 ? 18.453 -18.844 -5.422 1 84.56 122 ASN B O 1
ATOM 5091 N N . GLU B 1 123 ? 17.906 -16.672 -5.047 1 82 123 GLU B N 1
ATOM 5092 C CA . GLU B 1 123 ? 18.781 -16.125 -6.078 1 82 123 GLU B CA 1
ATOM 5093 C C . GLU B 1 123 ? 20.234 -16.547 -5.844 1 82 123 GLU B C 1
ATOM 5095 O O . GLU B 1 123 ? 20.938 -16.906 -6.789 1 82 123 GLU B O 1
ATOM 5100 N N . GLU B 1 124 ? 20.688 -16.484 -4.617 1 87.12 124 GLU B N 1
ATOM 5101 C CA . GLU B 1 124 ? 22.062 -16.859 -4.277 1 87.12 124 GLU B CA 1
ATOM 5102 C C . GLU B 1 124 ? 22.344 -18.312 -4.625 1 87.12 124 GLU B C 1
ATOM 5104 O O . GLU B 1 124 ? 23.406 -18.641 -5.141 1 87.12 124 GLU B O 1
ATOM 5109 N N . PHE B 1 125 ? 21.422 -19.188 -4.383 1 92.75 125 PHE B N 1
ATOM 5110 C CA . PHE B 1 125 ? 21.578 -20.609 -4.695 1 92.75 125 PHE B CA 1
ATOM 5111 C C . PHE B 1 125 ? 21.578 -20.828 -6.203 1 92.75 125 PHE B C 1
ATOM 5113 O O . PHE B 1 125 ? 22.406 -21.578 -6.723 1 92.75 125 PHE B O 1
ATOM 5120 N N . LEU B 1 126 ? 20.672 -20.234 -6.871 1 89.88 126 LEU B N 1
ATOM 5121 C CA . LEU B 1 126 ? 20.516 -20.422 -8.305 1 89.88 126 LEU B CA 1
ATOM 5122 C C . LEU B 1 126 ? 21.781 -20 -9.047 1 89.88 126 LEU B C 1
ATOM 5124 O O . LEU B 1 126 ? 22.141 -20.609 -10.07 1 89.88 126 LEU B O 1
ATOM 5128 N N . LYS B 1 127 ? 22.422 -19 -8.492 1 87.5 127 LYS B N 1
ATOM 5129 C CA . LYS B 1 127 ? 23.656 -18.516 -9.109 1 87.5 127 LYS B CA 1
ATOM 5130 C C . LYS B 1 127 ? 24.766 -19.578 -9.031 1 87.5 127 LYS B C 1
ATOM 5132 O O . LYS B 1 127 ? 25.703 -19.547 -9.828 1 87.5 127 LYS B O 1
ATOM 5137 N N . THR B 1 128 ? 24.656 -20.5 -8.094 1 93.88 128 THR B N 1
ATOM 5138 C CA . THR B 1 128 ? 25.672 -21.516 -7.914 1 93.88 128 THR B CA 1
ATOM 5139 C C . THR B 1 128 ? 25.453 -22.672 -8.891 1 93.88 128 THR B C 1
ATOM 5141 O O . THR B 1 128 ? 26.359 -23.5 -9.078 1 93.88 128 THR B O 1
ATOM 5144 N N . LEU B 1 129 ? 24.375 -22.812 -9.516 1 92.81 129 LEU B N 1
ATOM 5145 C CA . LEU B 1 129 ? 24.062 -23.922 -10.398 1 92.81 129 LEU B CA 1
ATOM 5146 C C . LEU B 1 129 ? 24.719 -23.734 -11.766 1 92.81 129 LEU B C 1
ATOM 5148 O O . LEU B 1 129 ? 24.953 -22.594 -12.188 1 92.81 129 LEU B O 1
ATOM 5152 N N . PRO B 1 130 ? 25.031 -24.875 -12.391 1 90.94 130 PRO B N 1
ATOM 5153 C CA . PRO B 1 130 ? 25.594 -24.734 -13.734 1 90.94 130 PRO B CA 1
ATOM 5154 C C . PRO B 1 130 ? 24.609 -24.156 -14.742 1 90.94 130 PRO B C 1
ATOM 5156 O O . PRO B 1 130 ? 23.391 -24.359 -14.602 1 90.94 130 PRO B O 1
ATOM 5159 N N . LYS B 1 131 ? 25.141 -23.594 -15.758 1 84.56 131 LYS B N 1
ATOM 5160 C CA . LYS B 1 131 ? 24.297 -23.031 -16.812 1 84.56 131 LYS B CA 1
ATOM 5161 C C . LYS B 1 131 ? 23.797 -24.109 -17.766 1 84.56 131 LYS B C 1
ATOM 5163 O O . LYS B 1 131 ? 24.594 -24.891 -18.281 1 84.56 131 LYS B O 1
ATOM 5168 N N . PRO B 1 132 ? 22.5 -24.172 -17.859 1 85.19 132 PRO B N 1
ATOM 5169 C CA . PRO B 1 132 ? 21.984 -25.156 -18.828 1 85.19 132 PRO B CA 1
ATOM 5170 C C . PRO B 1 132 ? 22.359 -24.812 -20.266 1 85.19 132 PRO B C 1
ATOM 5172 O O . PRO B 1 132 ? 22.609 -23.656 -20.594 1 85.19 132 PRO B O 1
ATOM 5175 N N . ASP B 1 133 ? 22.484 -25.906 -21.062 1 79.31 133 ASP B N 1
ATOM 5176 C CA . ASP B 1 133 ? 22.641 -25.766 -22.5 1 79.31 133 ASP B CA 1
ATOM 5177 C C . ASP B 1 133 ? 21.328 -26.031 -23.234 1 79.31 133 ASP B C 1
ATOM 5179 O O . ASP B 1 133 ? 21.109 -27.125 -23.75 1 79.31 133 ASP B O 1
ATOM 5183 N N . SER B 1 134 ? 20.359 -25.281 -23.172 1 71.44 134 SER B N 1
ATOM 5184 C CA . SER B 1 134 ? 19.047 -25.453 -23.781 1 71.44 134 SER B CA 1
ATOM 5185 C C . SER B 1 134 ? 18.375 -24.109 -24.031 1 71.44 134 SER B C 1
ATOM 5187 O O . SER B 1 134 ? 18.812 -23.078 -23.516 1 71.44 134 SER B O 1
ATOM 5189 N N . PHE B 1 135 ? 17.375 -24.406 -25.031 1 58.97 135 PHE B N 1
ATOM 5190 C CA . PHE B 1 135 ? 16.5 -23.281 -25.281 1 58.97 135 PHE B CA 1
ATOM 5191 C C . PHE B 1 135 ? 15.602 -23.016 -24.078 1 58.97 135 PHE B C 1
ATOM 5193 O O . PHE B 1 135 ? 15.328 -23.922 -23.281 1 58.97 135 PHE B O 1
ATOM 5200 N N . ALA B 1 136 ? 15.609 -22.281 -23.516 1 53.56 136 ALA B N 1
ATOM 5201 C CA . ALA B 1 136 ? 14.719 -22 -22.375 1 53.56 136 ALA B CA 1
ATOM 5202 C C . ALA B 1 136 ? 15.516 -21.531 -21.172 1 53.56 136 ALA B C 1
ATOM 5204 O O . ALA B 1 136 ? 16.484 -22.172 -20.766 1 53.56 136 ALA B O 1
ATOM 5205 N N . ASP B 1 137 ? 15.609 -20.766 -20.734 1 57.16 137 ASP B N 1
ATOM 5206 C CA . ASP B 1 137 ? 15.93 -19.75 -19.734 1 57.16 137 ASP B CA 1
ATOM 5207 C C . ASP B 1 137 ? 16.766 -20.344 -18.594 1 57.16 137 ASP B C 1
ATOM 5209 O O . ASP B 1 137 ? 16.844 -21.562 -18.438 1 57.16 137 ASP B O 1
ATOM 5213 N N . LYS B 1 138 ? 17.156 -19.641 -17.734 1 67.12 138 LYS B N 1
ATOM 5214 C CA . LYS B 1 138 ? 17.719 -19.641 -16.391 1 67.12 138 LYS B CA 1
ATOM 5215 C C . LYS B 1 138 ? 16.953 -20.562 -15.453 1 67.12 138 LYS B C 1
ATOM 5217 O O . LYS B 1 138 ? 15.719 -20.625 -15.508 1 67.12 138 LYS B O 1
ATOM 5222 N N . VAL B 1 139 ? 17.672 -21.562 -14.977 1 80.56 139 VAL B N 1
ATOM 5223 C CA . VAL B 1 139 ? 17.125 -22.406 -13.93 1 80.56 139 VAL B CA 1
ATOM 5224 C C . VAL B 1 139 ? 16.422 -21.547 -12.875 1 80.56 139 VAL B C 1
ATOM 5226 O O . VAL B 1 139 ? 16.938 -20.5 -12.484 1 80.56 139 VAL B O 1
ATOM 5229 N N . SER B 1 140 ? 15.125 -21.891 -12.672 1 82.44 140 SER B N 1
ATOM 5230 C CA . SER B 1 140 ? 14.352 -21.125 -11.695 1 82.44 140 SER B CA 1
ATOM 5231 C C . SER B 1 140 ? 13.914 -22.016 -10.531 1 82.44 140 SER B C 1
ATOM 5233 O O . SER B 1 140 ? 13.883 -23.234 -10.648 1 82.44 140 SER B O 1
ATOM 5235 N N . SER B 1 141 ? 13.609 -21.266 -9.438 1 86.38 141 SER B N 1
ATOM 5236 C CA . SER B 1 141 ? 13.016 -22.016 -8.328 1 86.38 141 SER B CA 1
ATOM 5237 C C . SER B 1 141 ? 11.703 -22.672 -8.734 1 86.38 141 SER B C 1
ATOM 5239 O O . SER B 1 141 ? 10.922 -22.078 -9.492 1 86.38 141 SER B O 1
ATOM 5241 N N . GLY B 1 142 ? 11.438 -23.906 -8.305 1 87.19 142 GLY B N 1
ATOM 5242 C CA . GLY B 1 142 ? 10.242 -24.641 -8.688 1 87.19 142 GLY B CA 1
ATOM 5243 C C . GLY B 1 142 ? 10.492 -25.641 -9.812 1 87.19 142 GLY B C 1
ATOM 5244 O O . GLY B 1 142 ? 9.688 -26.547 -10.031 1 87.19 142 GLY B O 1
ATOM 5245 N N . PHE B 1 143 ? 11.609 -25.391 -10.516 1 91.38 143 PHE B N 1
ATOM 5246 C CA . PHE B 1 143 ? 11.969 -26.359 -11.555 1 91.38 143 PHE B CA 1
ATOM 5247 C C . PHE B 1 143 ? 12.5 -27.641 -10.945 1 91.38 143 PHE B C 1
ATOM 5249 O O . PHE B 1 143 ? 13.219 -27.609 -9.938 1 91.38 143 PHE B O 1
ATOM 5256 N N . GLY B 1 144 ? 12.219 -28.734 -11.555 1 94.94 144 GLY B N 1
ATOM 5257 C CA . GLY B 1 144 ? 12.57 -30.031 -11.016 1 94.94 144 GLY B CA 1
ATOM 5258 C C . GLY B 1 144 ? 14.055 -30.188 -10.766 1 94.94 144 GLY B C 1
ATOM 5259 O O . GLY B 1 144 ? 14.469 -30.672 -9.703 1 94.94 144 GLY B O 1
ATOM 5260 N N . CYS B 1 145 ? 14.844 -29.734 -11.664 1 95.06 145 CYS B N 1
ATOM 5261 C CA . CYS B 1 145 ? 16.281 -29.922 -11.5 1 95.06 145 CYS B CA 1
ATOM 5262 C C . CYS B 1 145 ? 16.844 -28.984 -10.43 1 95.06 145 CYS B C 1
ATOM 5264 O O . CYS B 1 145 ? 17.781 -29.344 -9.719 1 95.06 145 CYS B O 1
ATOM 5266 N N . ALA B 1 146 ? 16.312 -27.812 -10.359 1 93.81 146 ALA B N 1
ATOM 5267 C CA . ALA B 1 146 ? 16.719 -26.922 -9.273 1 93.81 146 ALA B CA 1
ATOM 5268 C C . ALA B 1 146 ? 16.438 -27.547 -7.914 1 93.81 146 ALA B C 1
ATOM 5270 O O . ALA B 1 146 ? 17.266 -27.484 -7.008 1 93.81 146 ALA B O 1
ATOM 5271 N N . THR B 1 147 ? 15.234 -28.094 -7.797 1 96.31 147 THR B N 1
ATOM 5272 C CA . THR B 1 147 ? 14.836 -28.75 -6.559 1 96.31 147 THR B CA 1
ATOM 5273 C C . THR B 1 147 ? 15.773 -29.922 -6.234 1 96.31 147 THR B C 1
ATOM 5275 O O . THR B 1 147 ? 16.188 -30.078 -5.086 1 96.31 147 THR B O 1
ATOM 5278 N N . LEU B 1 148 ? 16.141 -30.656 -7.172 1 97.62 148 LEU B N 1
ATOM 5279 C CA . LEU B 1 148 ? 17.016 -31.812 -6.969 1 97.62 148 LEU B CA 1
ATOM 5280 C C . LEU B 1 148 ? 18.406 -31.359 -6.57 1 97.62 148 LEU B C 1
ATOM 5282 O O . LEU B 1 148 ? 19.031 -31.984 -5.699 1 97.62 148 LEU B O 1
ATOM 5286 N N . PHE B 1 149 ? 18.906 -30.328 -7.246 1 97.5 149 PHE B N 1
ATOM 5287 C CA . PHE B 1 149 ? 20.172 -29.75 -6.832 1 97.5 149 PHE B CA 1
ATOM 5288 C C . PHE B 1 149 ? 20.125 -29.312 -5.371 1 97.5 149 PHE B C 1
ATOM 5290 O O . PHE B 1 149 ? 21.062 -29.562 -4.617 1 97.5 149 PHE B O 1
ATOM 5297 N N . TRP B 1 150 ? 19.062 -28.672 -5.02 1 97.06 150 TRP B N 1
ATOM 5298 C CA . TRP B 1 150 ? 18.906 -28.172 -3.658 1 97.06 150 TRP B CA 1
ATOM 5299 C C . TRP B 1 150 ? 18.875 -29.328 -2.66 1 97.06 150 TRP B C 1
ATOM 5301 O O . TRP B 1 150 ? 19.562 -29.281 -1.634 1 97.06 150 TRP B O 1
ATOM 5311 N N . LEU B 1 151 ? 18.125 -30.359 -2.932 1 97.25 151 LEU B N 1
ATOM 5312 C CA . LEU B 1 151 ? 18.016 -31.516 -2.045 1 97.25 151 LEU B CA 1
ATOM 5313 C C . LEU B 1 151 ? 19.359 -32.219 -1.914 1 97.25 151 LEU B C 1
ATOM 5315 O O . LEU B 1 151 ? 19.719 -32.688 -0.828 1 97.25 151 LEU B O 1
ATOM 5319 N N . LYS B 1 152 ? 20.062 -32.312 -2.965 1 97.56 152 LYS B N 1
ATOM 5320 C CA . LYS B 1 152 ? 21.375 -32.938 -2.941 1 97.56 152 LYS B CA 1
ATOM 5321 C C . LYS B 1 152 ? 22.344 -32.188 -2.033 1 97.56 152 LYS B C 1
ATOM 5323 O O . LYS B 1 152 ? 23.141 -32.781 -1.316 1 97.56 152 LYS B O 1
ATOM 5328 N N . ARG B 1 153 ? 22.266 -30.938 -2.088 1 96.31 153 ARG B N 1
ATOM 5329 C CA . ARG B 1 153 ? 23.188 -30.078 -1.355 1 96.31 153 ARG B CA 1
ATOM 5330 C C . ARG B 1 153 ? 22.797 -29.969 0.114 1 96.31 153 ARG B C 1
ATOM 5332 O O . ARG B 1 153 ? 23.656 -30 0.997 1 96.31 153 ARG B O 1
ATOM 5339 N N . PHE B 1 154 ? 21.5 -29.875 0.419 1 95.81 154 PHE B N 1
ATOM 5340 C CA . PHE B 1 154 ? 21.109 -29.484 1.767 1 95.81 154 PHE B CA 1
ATOM 5341 C C . PHE B 1 154 ? 20.438 -30.656 2.49 1 95.81 154 PHE B C 1
ATOM 5343 O O . PHE B 1 154 ? 20.344 -30.656 3.719 1 95.81 154 PHE B O 1
ATOM 5350 N N . LYS B 1 155 ? 19.906 -31.609 1.759 1 96.12 155 LYS B N 1
ATOM 5351 C CA . LYS B 1 155 ? 19.234 -32.75 2.369 1 96.12 155 LYS B CA 1
ATOM 5352 C C . LYS B 1 155 ? 19.625 -34.062 1.664 1 96.12 155 LYS B C 1
ATOM 5354 O O . LYS B 1 155 ? 18.75 -34.812 1.249 1 96.12 155 LYS B O 1
ATOM 5359 N N . PRO B 1 156 ? 20.906 -34.344 1.558 1 95.94 156 PRO B N 1
ATOM 5360 C CA . PRO B 1 156 ? 21.344 -35.5 0.803 1 95.94 156 PRO B CA 1
ATOM 5361 C C . PRO B 1 156 ? 20.828 -36.812 1.389 1 95.94 156 PRO B C 1
ATOM 5363 O O . PRO B 1 156 ? 20.484 -37.75 0.642 1 95.94 156 PRO B O 1
ATOM 5366 N N . ASP B 1 157 ? 20.75 -36.938 2.758 1 96.81 157 ASP B N 1
ATOM 5367 C CA . ASP B 1 157 ? 20.25 -38.156 3.387 1 96.81 157 ASP B CA 1
ATOM 5368 C C . ASP B 1 157 ? 18.781 -38.406 3.033 1 96.81 157 ASP B C 1
ATOM 5370 O O . ASP B 1 157 ? 18.359 -39.531 2.816 1 96.81 157 ASP B O 1
ATOM 5374 N N . TYR B 1 158 ? 18.078 -37.344 3.051 1 96.5 158 TYR B N 1
ATOM 5375 C CA . TYR B 1 158 ? 16.672 -37.406 2.654 1 96.5 158 TYR B CA 1
ATOM 5376 C C . TYR B 1 158 ? 16.547 -37.844 1.198 1 96.5 158 TYR B C 1
ATOM 5378 O O . TYR B 1 158 ? 15.75 -38.719 0.874 1 96.5 158 TYR B O 1
ATOM 5386 N N . LEU B 1 159 ? 17.312 -37.312 0.302 1 97.38 159 LEU B N 1
ATOM 5387 C CA . LEU B 1 159 ? 17.266 -37.594 -1.13 1 97.38 159 LEU B CA 1
ATOM 5388 C C . LEU B 1 159 ? 17.609 -39.031 -1.408 1 97.38 159 LEU B C 1
ATOM 5390 O O . LEU B 1 159 ? 17.047 -39.656 -2.309 1 97.38 159 LEU B O 1
ATOM 5394 N N . ASN B 1 160 ? 18.438 -39.562 -0.612 1 96.38 160 ASN B N 1
ATOM 5395 C CA . ASN B 1 160 ? 18.953 -40.906 -0.835 1 96.38 160 ASN B CA 1
ATOM 5396 C C . ASN B 1 160 ? 17.875 -41.969 -0.545 1 96.38 160 ASN B C 1
ATOM 5398 O O . ASN B 1 160 ? 18.047 -43.125 -0.909 1 96.38 160 ASN B O 1
ATOM 5402 N N . GLN B 1 161 ? 16.828 -41.562 0.017 1 96.81 161 GLN B N 1
ATOM 5403 C CA . GLN B 1 161 ? 15.734 -42.5 0.298 1 96.81 161 GLN B CA 1
ATOM 5404 C C . GLN B 1 161 ? 14.969 -42.844 -0.974 1 96.81 161 GLN B C 1
ATOM 5406 O O . GLN B 1 161 ? 14.188 -43.781 -0.992 1 96.81 161 GLN B O 1
ATOM 5411 N N . PHE B 1 162 ? 15.203 -42.094 -1.967 1 97.56 162 PHE B N 1
ATOM 5412 C CA . PHE B 1 162 ? 14.422 -42.219 -3.191 1 97.56 162 PHE B CA 1
ATOM 5413 C C . PHE B 1 162 ? 15.32 -42.625 -4.355 1 97.56 162 PHE B C 1
ATOM 5415 O O . PHE B 1 162 ? 16.531 -42.375 -4.336 1 97.56 162 PHE B O 1
ATOM 5422 N N . ASP B 1 163 ? 14.727 -43.312 -5.355 1 97.25 163 ASP B N 1
ATOM 5423 C CA . ASP B 1 163 ? 15.5 -43.719 -6.531 1 97.25 163 ASP B CA 1
ATOM 5424 C C . ASP B 1 163 ? 14.742 -43.406 -7.816 1 97.25 163 ASP B C 1
ATOM 5426 O O . ASP B 1 163 ? 15.172 -43.781 -8.906 1 97.25 163 ASP B O 1
ATOM 5430 N N . ARG B 1 164 ? 13.594 -42.75 -7.668 1 97.44 164 ARG B N 1
ATOM 5431 C CA . ARG B 1 164 ? 12.805 -42.25 -8.789 1 97.44 164 ARG B CA 1
ATOM 5432 C C . ARG B 1 164 ? 12.336 -40.844 -8.531 1 97.44 164 ARG B C 1
ATOM 5434 O O . ARG B 1 164 ? 12.203 -40.406 -7.383 1 97.44 164 ARG B O 1
ATOM 5441 N N . CYS B 1 165 ? 12.148 -40.156 -9.648 1 97.75 165 CYS B N 1
ATOM 5442 C CA . CYS B 1 165 ? 11.547 -38.844 -9.523 1 97.75 165 CYS B CA 1
ATOM 5443 C C . CYS B 1 165 ? 10.805 -38.438 -10.797 1 97.75 165 CYS B C 1
ATOM 5445 O O . CYS B 1 165 ? 10.984 -39.094 -11.836 1 97.75 165 CYS B O 1
ATOM 5447 N N . GLY B 1 166 ? 9.984 -37.562 -10.805 1 97.56 166 GLY B N 1
ATOM 5448 C CA . GLY B 1 166 ? 9.188 -36.969 -11.875 1 97.56 166 GLY B CA 1
ATOM 5449 C C . GLY B 1 166 ? 8.195 -35.938 -11.383 1 97.56 166 GLY B C 1
ATOM 5450 O O . GLY B 1 166 ? 8.266 -35.5 -10.227 1 97.56 166 GLY B O 1
ATOM 5451 N N . THR B 1 167 ? 7.367 -35.406 -12.273 1 97.5 167 THR B N 1
ATOM 5452 C CA . THR B 1 167 ? 6.262 -34.562 -11.836 1 97.5 167 THR B CA 1
ATOM 5453 C C . THR B 1 167 ? 5.203 -35.375 -11.109 1 97.5 167 THR B C 1
ATOM 5455 O O . THR B 1 167 ? 5.27 -36.625 -11.102 1 97.5 167 THR B O 1
ATOM 5458 N N . ILE B 1 168 ? 4.293 -34.75 -10.461 1 97.56 168 ILE B N 1
ATOM 5459 C CA . ILE B 1 168 ? 3.201 -35.438 -9.789 1 97.56 168 ILE B CA 1
ATOM 5460 C C . ILE B 1 168 ? 2.432 -36.312 -10.797 1 97.56 168 ILE B C 1
ATOM 5462 O O . ILE B 1 168 ? 1.94 -37.375 -10.461 1 97.56 168 ILE B O 1
ATOM 5466 N N . MET B 1 169 ? 2.346 -35.875 -12.062 1 97.75 169 MET B N 1
ATOM 5467 C CA . MET B 1 169 ? 1.676 -36.625 -13.109 1 97.75 169 MET B CA 1
ATOM 5468 C C . MET B 1 169 ? 2.473 -37.875 -13.477 1 97.75 169 MET B C 1
ATOM 5470 O O . MET B 1 169 ? 1.897 -38.938 -13.695 1 97.75 169 MET B O 1
ATOM 5474 N N . ASP B 1 170 ? 3.775 -37.688 -13.539 1 97.88 170 ASP B N 1
ATOM 5475 C CA . ASP B 1 170 ? 4.629 -38.844 -13.859 1 97.88 170 ASP B CA 1
ATOM 5476 C C . ASP B 1 170 ? 4.504 -39.938 -12.812 1 97.88 170 ASP B C 1
ATOM 5478 O O . ASP B 1 170 ? 4.461 -41.125 -13.148 1 97.88 170 ASP B O 1
ATOM 5482 N N . TRP B 1 171 ? 4.539 -39.469 -11.602 1 97.56 171 TRP B N 1
ATOM 5483 C CA . TRP B 1 171 ? 4.34 -40.438 -10.523 1 97.56 171 TRP B CA 1
ATOM 5484 C C . TRP B 1 171 ? 3.021 -41.188 -10.688 1 97.56 171 TRP B C 1
ATOM 5486 O O . TRP B 1 171 ? 2.971 -42.406 -10.547 1 97.56 171 TRP B O 1
ATOM 5496 N N . PHE B 1 172 ? 1.971 -40.5 -10.977 1 97.69 172 PHE B N 1
ATOM 5497 C CA . PHE B 1 172 ? 0.641 -41.062 -11.109 1 97.69 172 PHE B CA 1
ATOM 5498 C C . PHE B 1 172 ? 0.597 -42.062 -12.273 1 97.69 172 PHE B C 1
ATOM 5500 O O . PHE B 1 172 ? 0.017 -43.156 -12.148 1 97.69 172 PHE B O 1
ATOM 5507 N N . VAL B 1 173 ? 1.193 -41.688 -13.375 1 98.06 173 VAL B N 1
ATOM 5508 C CA . VAL B 1 173 ? 1.269 -42.562 -14.531 1 98.06 173 VAL B CA 1
ATOM 5509 C C . VAL B 1 173 ? 2.033 -43.844 -14.164 1 98.06 173 VAL B C 1
ATOM 5511 O O . VAL B 1 173 ? 1.634 -44.938 -14.547 1 98.06 173 VAL B O 1
ATOM 5514 N N . CYS B 1 174 ? 3.146 -43.656 -13.461 1 97.44 174 CYS B N 1
ATOM 5515 C CA . CYS B 1 174 ? 3.914 -44.812 -13.008 1 97.44 174 CYS B CA 1
ATOM 5516 C C . CYS B 1 174 ? 3.08 -45.688 -12.086 1 97.44 174 CYS B C 1
ATOM 5518 O O . CYS B 1 174 ? 3.201 -46.906 -12.117 1 97.44 174 CYS B O 1
ATOM 5520 N N . LEU B 1 175 ? 2.283 -45.094 -11.234 1 96.56 175 LEU B N 1
ATOM 5521 C CA . LEU B 1 175 ? 1.396 -45.844 -10.352 1 96.56 175 LEU B CA 1
ATOM 5522 C C . LEU B 1 175 ? 0.398 -46.656 -11.156 1 96.56 175 LEU B C 1
ATOM 5524 O O . LEU B 1 175 ? 0.223 -47.844 -10.898 1 96.56 175 LEU B O 1
ATOM 5528 N N . LEU B 1 176 ? -0.252 -46.031 -12.156 1 97.06 176 LEU B N 1
ATOM 5529 C CA . LEU B 1 176 ? -1.274 -46.688 -12.961 1 97.06 176 LEU B CA 1
ATOM 5530 C C . LEU B 1 176 ? -0.704 -47.906 -13.664 1 97.06 176 LEU B C 1
ATOM 5532 O O . LEU B 1 176 ? -1.381 -48.938 -13.781 1 97.06 176 LEU B O 1
ATOM 5536 N N . CYS B 1 177 ? 0.505 -47.781 -14.086 1 97.06 177 CYS B N 1
ATOM 5537 C CA . CYS B 1 177 ? 1.1 -48.781 -14.953 1 97.06 177 CYS B CA 1
ATOM 5538 C C . CYS B 1 177 ? 2.117 -49.625 -14.188 1 97.06 177 CYS B C 1
ATOM 5540 O O . CYS B 1 177 ? 2.662 -50.594 -14.727 1 97.06 177 CYS B O 1
ATOM 5542 N N . ARG B 1 178 ? 2.367 -49.25 -12.953 1 95.31 178 ARG B N 1
ATOM 5543 C CA . ARG B 1 178 ? 3.402 -49.906 -12.156 1 95.31 178 ARG B CA 1
ATOM 5544 C C . ARG B 1 178 ? 4.719 -49.969 -12.914 1 95.31 178 ARG B C 1
ATOM 5546 O O . ARG B 1 178 ? 5.301 -51.062 -13.062 1 95.31 178 ARG B O 1
ATOM 5553 N N . LEU B 1 179 ? 5.164 -48.844 -13.359 1 95.44 179 LEU B N 1
ATOM 5554 C CA . LEU B 1 179 ? 6.355 -48.75 -14.195 1 95.44 179 LEU B CA 1
ATOM 5555 C C . LEU B 1 179 ? 7.621 -48.719 -13.336 1 95.44 179 LEU B C 1
ATOM 5557 O O . LEU B 1 179 ? 7.637 -48.094 -12.273 1 95.44 179 LEU B O 1
ATOM 5561 N N . ASN B 1 180 ? 8.633 -49.375 -13.844 1 91.81 180 ASN B N 1
ATOM 5562 C CA . ASN B 1 180 ? 9.945 -49.281 -13.219 1 91.81 180 ASN B CA 1
ATOM 5563 C C . ASN B 1 180 ? 10.766 -48.125 -13.75 1 91.81 180 ASN B C 1
ATOM 5565 O O . ASN B 1 180 ? 11.555 -47.531 -13.016 1 91.81 180 ASN B O 1
ATOM 5569 N N . ILE B 1 181 ? 10.633 -47.875 -14.992 1 94.56 181 ILE B N 1
ATOM 5570 C CA . ILE B 1 181 ? 11.305 -46.75 -15.633 1 94.56 181 ILE B CA 1
ATOM 5571 C C . ILE B 1 181 ? 10.344 -45.562 -15.758 1 94.56 181 ILE B C 1
ATOM 5573 O O . ILE B 1 181 ? 9.25 -45.719 -16.312 1 94.56 181 ILE B O 1
ATOM 5577 N N . VAL B 1 182 ? 10.766 -44.469 -15.227 1 97 182 VAL B N 1
ATOM 5578 C CA . VAL B 1 182 ? 9.93 -43.281 -15.266 1 97 182 VAL B CA 1
ATOM 5579 C C . VAL B 1 182 ? 10.125 -42.531 -16.594 1 97 1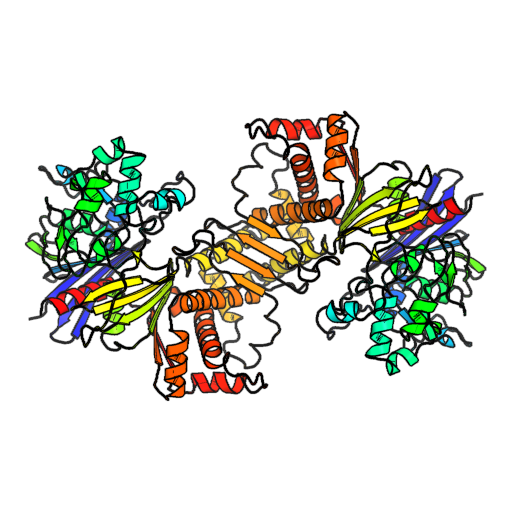82 VAL B C 1
ATOM 5581 O O . VAL B 1 182 ? 11.258 -42.25 -16.984 1 97 182 VAL B O 1
ATOM 5584 N N . SER B 1 183 ? 9.062 -42.312 -17.312 1 97.25 183 SER B N 1
ATOM 5585 C CA . SER B 1 183 ? 9.078 -41.531 -18.531 1 97.25 183 SER B CA 1
ATOM 5586 C C . SER B 1 183 ? 8.547 -40.125 -18.266 1 97.25 183 SER B C 1
ATOM 5588 O O . SER B 1 183 ? 7.602 -39.938 -17.5 1 97.25 183 SER B O 1
ATOM 5590 N N . ILE B 1 1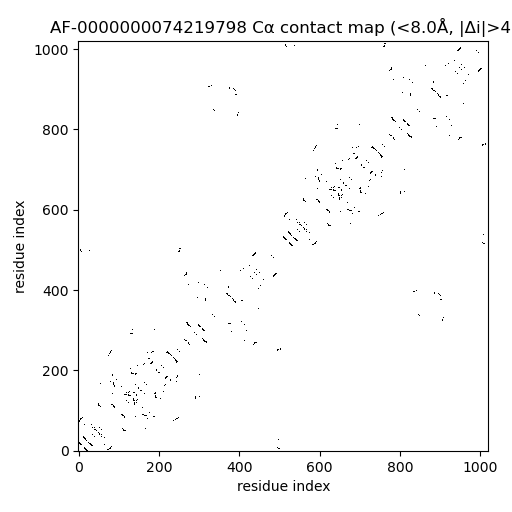84 ? 9.148 -39.156 -18.844 1 96.69 184 ILE B N 1
ATOM 5591 C CA . ILE B 1 184 ? 8.711 -37.75 -18.766 1 96.69 184 ILE B CA 1
ATOM 5592 C C . ILE B 1 184 ? 8.578 -37.188 -20.172 1 96.69 184 ILE B C 1
ATOM 5594 O O . ILE B 1 184 ? 9.414 -37.438 -21.031 1 96.69 184 ILE B O 1
ATOM 5598 N N . SER B 1 185 ? 7.48 -36.5 -20.438 1 94.62 185 SER B N 1
ATOM 5599 C CA . SER B 1 185 ? 7.305 -35.906 -21.766 1 94.62 185 SER B CA 1
ATOM 5600 C C . SER B 1 185 ? 8.312 -34.781 -22 1 94.62 185 SER B C 1
ATOM 5602 O O . SER B 1 185 ? 8.805 -34.188 -21.047 1 94.62 185 SER B O 1
ATOM 5604 N N . ILE B 1 186 ? 8.555 -34.5 -23.219 1 90.56 186 ILE B N 1
ATOM 5605 C CA . ILE B 1 186 ? 9.438 -33.406 -23.594 1 90.56 186 ILE B CA 1
ATOM 5606 C C . ILE B 1 186 ? 8.906 -32.094 -23.016 1 90.56 186 ILE B C 1
ATOM 5608 O O . ILE B 1 186 ? 9.68 -31.219 -22.609 1 90.56 186 ILE B O 1
ATOM 5612 N N . HIS B 1 187 ? 7.605 -31.969 -22.922 1 91.38 187 HIS B N 1
ATOM 5613 C CA . HIS B 1 187 ? 6.977 -30.797 -22.344 1 91.38 187 HIS B CA 1
ATOM 5614 C C . HIS B 1 187 ? 7.406 -30.609 -20.891 1 91.38 187 HIS B C 1
ATOM 5616 O O . HIS B 1 187 ? 7.918 -29.547 -20.516 1 91.38 187 HIS B O 1
ATOM 5622 N N . ASN B 1 188 ? 7.227 -31.625 -20.125 1 93.69 188 ASN B N 1
ATOM 5623 C CA . ASN B 1 188 ? 7.516 -31.578 -18.688 1 93.69 188 ASN B CA 1
ATOM 5624 C C . ASN B 1 188 ? 9.016 -31.547 -18.422 1 93.69 188 ASN B C 1
ATOM 5626 O O . ASN B 1 188 ? 9.469 -30.875 -17.484 1 93.69 188 ASN B O 1
ATOM 5630 N N . ALA B 1 189 ? 9.758 -32.25 -19.25 1 92.25 189 ALA B N 1
ATOM 5631 C CA . ALA B 1 189 ? 11.203 -32.25 -19.094 1 92.25 189 ALA B CA 1
ATOM 5632 C C . ALA B 1 189 ? 11.797 -30.875 -19.344 1 92.25 189 ALA B C 1
ATOM 5634 O O . ALA B 1 189 ? 12.711 -30.453 -18.641 1 92.25 189 ALA B O 1
ATOM 5635 N N . HIS B 1 190 ? 11.305 -30.266 -20.328 1 89.12 190 HIS B N 1
ATOM 5636 C CA . HIS B 1 190 ? 11.766 -28.906 -20.625 1 89.12 190 HIS B CA 1
ATOM 5637 C C . HIS B 1 190 ? 11.516 -27.969 -19.453 1 89.12 190 HIS B C 1
ATOM 5639 O O . HIS B 1 190 ? 12.344 -27.094 -19.172 1 89.12 190 HIS B O 1
ATOM 5645 N N . ALA B 1 191 ? 10.453 -28.125 -18.828 1 89.31 191 ALA B N 1
ATOM 5646 C CA . ALA B 1 191 ? 10.07 -27.266 -17.719 1 89.31 191 ALA B CA 1
ATOM 5647 C C . ALA B 1 191 ? 10.953 -27.516 -16.5 1 89.31 191 ALA B C 1
ATOM 5649 O O . ALA B 1 191 ? 10.969 -26.719 -15.562 1 89.31 191 ALA B O 1
ATOM 5650 N N . TRP B 1 192 ? 11.742 -28.562 -16.516 1 92.06 192 TRP B N 1
ATOM 5651 C CA . TRP B 1 192 ? 12.641 -28.906 -15.422 1 92.06 192 TRP B CA 1
ATOM 5652 C C . TRP B 1 192 ? 14 -28.25 -15.602 1 92.06 192 TRP B C 1
ATOM 5654 O O . TRP B 1 192 ? 14.805 -28.203 -14.664 1 92.06 192 TRP B O 1
ATOM 5664 N N . ALA B 1 193 ? 14.266 -27.734 -16.734 1 88.25 193 ALA B N 1
ATOM 5665 C CA . ALA B 1 193 ? 15.555 -27.172 -17.125 1 88.25 193 ALA B CA 1
ATOM 5666 C C . ALA B 1 193 ? 16.547 -28.281 -17.453 1 88.25 193 ALA B C 1
ATOM 5668 O O . ALA B 1 193 ? 16.344 -29.438 -17.094 1 88.25 193 ALA B O 1
ATOM 5669 N N . TYR B 1 194 ? 17.609 -28 -18.203 1 89.19 194 TYR B N 1
ATOM 5670 C CA . TYR B 1 194 ? 18.75 -28.828 -18.594 1 89.19 194 TYR B CA 1
ATOM 5671 C C . TYR B 1 194 ? 18.328 -29.875 -19.609 1 89.19 194 TYR B C 1
ATOM 5673 O O . TYR B 1 194 ? 18.828 -31 -19.609 1 89.19 194 TYR B O 1
ATOM 5681 N N . LEU B 1 195 ? 17.266 -29.547 -20.312 1 87.12 195 LEU B N 1
ATOM 5682 C CA . LEU B 1 195 ? 16.844 -30.375 -21.438 1 87.12 195 LEU B CA 1
ATOM 5683 C C . LEU B 1 195 ? 16.812 -29.562 -22.734 1 87.12 195 LEU B C 1
ATOM 5685 O O . LEU B 1 195 ? 16.25 -28.453 -22.75 1 87.12 195 LEU B O 1
ATOM 5689 N N . ASP B 1 196 ? 17.453 -30.094 -23.688 1 76.44 196 ASP B N 1
ATOM 5690 C CA . ASP B 1 196 ? 17.328 -29.5 -25.016 1 76.44 196 ASP B CA 1
ATOM 5691 C C . ASP B 1 196 ? 16.219 -30.156 -25.828 1 76.44 196 ASP B C 1
ATOM 5693 O O . ASP B 1 196 ? 16.328 -31.328 -26.188 1 76.44 196 ASP B O 1
ATOM 5697 N N . PRO B 1 197 ? 15.188 -29.469 -26.094 1 72.06 197 PRO B N 1
ATOM 5698 C CA . PRO B 1 197 ? 14.07 -30.109 -26.781 1 72.06 197 PRO B CA 1
ATOM 5699 C C . PRO B 1 197 ? 14.398 -30.453 -28.234 1 72.06 197 PRO B C 1
ATOM 5701 O O . PRO B 1 197 ? 13.719 -31.281 -28.844 1 72.06 197 PRO B O 1
ATOM 5704 N N . ILE B 1 198 ? 15.344 -29.734 -28.844 1 69.12 198 ILE B N 1
ATOM 5705 C CA . ILE B 1 198 ? 15.711 -29.984 -30.234 1 69.12 198 ILE B CA 1
ATOM 5706 C C . ILE B 1 198 ? 16.609 -31.219 -30.312 1 69.12 198 ILE B C 1
ATOM 5708 O O . ILE B 1 198 ? 16.453 -32.031 -31.234 1 69.12 198 ILE B O 1
ATOM 5712 N N . LYS B 1 199 ? 17.578 -31.25 -29.516 1 66.31 199 LYS B N 1
ATOM 5713 C CA . LYS B 1 199 ? 18.422 -32.438 -29.406 1 66.31 199 LYS B CA 1
ATOM 5714 C C . LYS B 1 199 ? 18.016 -33.281 -28.188 1 66.31 199 LYS B C 1
ATOM 5716 O O . LYS B 1 199 ? 18.469 -33.031 -27.078 1 66.31 199 LYS B O 1
ATOM 5721 N N . PRO B 1 200 ? 16.906 -34.094 -28.406 1 63.91 200 PRO B N 1
ATOM 5722 C CA . PRO B 1 200 ? 16.188 -34.656 -27.266 1 63.91 200 PRO B CA 1
ATOM 5723 C C . PRO B 1 200 ? 17.109 -35.406 -26.297 1 63.91 200 PRO B C 1
ATOM 5725 O O . PRO B 1 200 ? 17.844 -36.281 -26.703 1 63.91 200 PRO B O 1
ATOM 5728 N N . GLY B 1 201 ? 17.594 -34.688 -25.094 1 81.12 201 GLY B N 1
ATOM 5729 C CA . GLY B 1 201 ? 18.234 -35.312 -23.938 1 81.12 201 GLY B CA 1
ATOM 5730 C C . GLY B 1 201 ? 18.641 -34.312 -22.875 1 81.12 201 GLY B C 1
ATOM 5731 O O . GLY B 1 201 ? 18.672 -33.094 -23.125 1 81.12 201 GLY B O 1
ATOM 5732 N N . TRP B 1 202 ? 18.828 -34.875 -21.797 1 91.56 202 TRP B N 1
ATOM 5733 C CA . TRP B 1 202 ? 19.312 -34.094 -20.656 1 91.56 202 TRP B CA 1
ATOM 5734 C C . TRP B 1 202 ? 20.719 -33.594 -20.906 1 91.56 202 TRP B C 1
ATOM 5736 O O . TRP B 1 202 ? 21.484 -34.219 -21.641 1 91.56 202 TRP B O 1
ATOM 5746 N N . ASN B 1 203 ? 21.047 -32.406 -20.359 1 90.12 203 ASN B N 1
ATOM 5747 C CA . ASN B 1 203 ? 22.422 -31.953 -20.328 1 90.12 203 ASN B CA 1
ATOM 5748 C C . ASN B 1 203 ? 23.281 -32.781 -19.375 1 90.12 203 ASN B C 1
ATOM 5750 O O . ASN B 1 203 ? 23.828 -32.25 -18.406 1 90.12 203 ASN B O 1
ATOM 5754 N N . LEU B 1 204 ? 23.578 -34.031 -19.734 1 92.88 204 LEU B N 1
ATOM 5755 C CA . LEU B 1 204 ? 24.141 -34.969 -18.812 1 92.88 204 LEU B CA 1
ATOM 5756 C C . LEU B 1 204 ? 25.562 -34.594 -18.422 1 92.88 204 LEU B C 1
ATOM 5758 O O . LEU B 1 204 ? 25.953 -34.719 -17.25 1 92.88 204 LEU B O 1
ATOM 5762 N N . ASP B 1 205 ? 26.344 -34.125 -19.359 1 92.19 205 ASP B N 1
ATOM 5763 C CA . ASP B 1 205 ? 27.719 -33.75 -19.062 1 92.19 205 ASP B CA 1
ATOM 5764 C C . ASP B 1 205 ? 27.781 -32.594 -18.047 1 92.19 205 ASP B C 1
ATOM 5766 O O . ASP B 1 205 ? 28.547 -32.656 -17.094 1 92.19 205 ASP B O 1
ATOM 5770 N N . ILE B 1 206 ? 26.953 -31.656 -18.281 1 91.56 206 ILE B N 1
ATOM 5771 C CA . ILE B 1 206 ? 26.891 -30.484 -17.391 1 91.56 206 ILE B CA 1
ATOM 5772 C C . ILE B 1 206 ? 26.422 -30.922 -16 1 91.56 206 ILE B C 1
ATOM 5774 O O . ILE B 1 206 ? 27.016 -30.516 -15 1 91.56 206 ILE B O 1
ATOM 5778 N N . LEU B 1 207 ? 25.453 -31.766 -15.961 1 94.94 207 LEU B N 1
ATOM 5779 C CA . LEU B 1 207 ? 24.844 -32.188 -14.703 1 94.94 207 LEU B CA 1
ATOM 5780 C C . LEU B 1 207 ? 25.797 -33.094 -13.922 1 94.94 207 LEU B C 1
ATOM 5782 O O . LEU B 1 207 ? 25.953 -32.938 -12.711 1 94.94 207 LEU B O 1
ATOM 5786 N N . LYS B 1 208 ? 26.484 -33.906 -14.586 1 95.38 208 LYS B N 1
ATOM 5787 C CA . LYS B 1 208 ? 27.453 -34.812 -13.93 1 95.38 208 LYS B CA 1
ATOM 5788 C C . LYS B 1 208 ? 28.594 -34 -13.32 1 95.38 208 LYS B C 1
ATOM 5790 O O . LYS B 1 208 ? 29.031 -34.281 -12.203 1 95.38 208 LYS B O 1
ATOM 5795 N N . GLN B 1 209 ? 29.031 -33.094 -14.031 1 95.56 209 GLN B N 1
ATOM 5796 C CA . GLN B 1 209 ? 30.141 -32.25 -13.562 1 95.56 209 GLN B CA 1
ATOM 5797 C C . GLN B 1 209 ? 29.75 -31.484 -12.312 1 95.56 209 GLN B C 1
ATOM 5799 O O . GLN B 1 209 ? 30.594 -31.219 -11.453 1 95.56 209 GLN B O 1
ATOM 5804 N N . ALA B 1 210 ? 28.5 -31.188 -12.234 1 95.81 210 ALA B N 1
ATOM 5805 C CA . ALA B 1 210 ? 28.016 -30.406 -11.102 1 95.81 210 ALA B CA 1
ATOM 5806 C C . ALA B 1 210 ? 27.516 -31.312 -9.984 1 95.81 210 ALA B C 1
ATOM 5808 O O . ALA B 1 210 ? 26.844 -30.859 -9.055 1 95.81 210 ALA B O 1
ATOM 5809 N N . GLU B 1 211 ? 27.734 -32.625 -10.094 1 94.62 211 GLU B N 1
ATOM 5810 C CA . GLU B 1 211 ? 27.406 -33.625 -9.094 1 94.62 211 GLU B CA 1
ATOM 5811 C C . GLU B 1 211 ? 25.906 -33.75 -8.914 1 94.62 211 GLU B C 1
ATOM 5813 O O . GLU B 1 211 ? 25.422 -33.938 -7.793 1 94.62 211 GLU B O 1
ATOM 5818 N N . PHE B 1 212 ? 25.234 -33.438 -9.945 1 96.62 212 PHE B N 1
ATOM 5819 C CA . PHE B 1 212 ? 23.797 -33.688 -9.984 1 96.62 212 PHE B CA 1
ATOM 5820 C C . PHE B 1 212 ? 23.5 -35.188 -9.93 1 96.62 212 PHE B C 1
ATOM 5822 O O . PHE B 1 212 ? 24.25 -36 -10.477 1 96.62 212 PHE B O 1
ATOM 5829 N N . PRO B 1 213 ? 22.453 -35.594 -9.195 1 96.31 213 PRO B N 1
ATOM 5830 C CA . PRO B 1 213 ? 22.094 -37 -9.188 1 96.31 213 PRO B CA 1
ATOM 5831 C C . PRO B 1 213 ? 21.438 -37.438 -10.492 1 96.31 213 PRO B C 1
ATOM 5833 O O . PRO B 1 213 ? 20.234 -37.719 -10.516 1 96.31 213 PRO B O 1
ATOM 5836 N N . VAL B 1 214 ? 22.141 -37.719 -11.469 1 96.06 214 VAL B N 1
ATOM 5837 C CA . VAL B 1 214 ? 21.688 -38 -12.828 1 96.06 214 VAL B CA 1
ATOM 5838 C C . VAL B 1 214 ? 20.906 -39.312 -12.867 1 96.06 214 VAL B C 1
ATOM 5840 O O . VAL B 1 214 ? 20.047 -39.5 -13.734 1 96.06 214 VAL B O 1
ATOM 5843 N N . HIS B 1 215 ? 21.188 -40.188 -11.961 1 94.31 215 HIS B N 1
ATOM 5844 C CA . HIS B 1 215 ? 20.531 -41.5 -11.945 1 94.31 215 HIS B CA 1
ATOM 5845 C C . HIS B 1 215 ? 19.047 -41.344 -11.641 1 94.31 215 HIS B C 1
ATOM 5847 O O . HIS B 1 215 ? 18.25 -42.25 -11.914 1 94.31 215 HIS B O 1
ATOM 5853 N N . LEU B 1 216 ? 18.609 -40.281 -11.094 1 96.56 216 LEU B N 1
ATOM 5854 C CA . LEU B 1 216 ? 17.219 -40.031 -10.734 1 96.56 216 LEU B CA 1
ATOM 5855 C C . LEU B 1 216 ? 16.422 -39.531 -11.93 1 96.56 216 LEU B C 1
ATOM 5857 O O . LEU B 1 216 ? 15.188 -39.562 -11.922 1 96.56 216 LEU B O 1
ATOM 5861 N N . LEU B 1 217 ? 17.062 -38.969 -12.969 1 96.62 217 LEU B N 1
ATOM 5862 C CA . LEU B 1 217 ? 16.391 -38.312 -14.07 1 96.62 217 LEU B CA 1
ATOM 5863 C C . LEU B 1 217 ? 15.492 -39.281 -14.836 1 96.62 217 LEU B C 1
ATOM 5865 O O . LEU B 1 217 ? 15.93 -40.344 -15.219 1 96.62 217 LEU B O 1
ATOM 5869 N N . PRO B 1 218 ? 14.234 -38.875 -15.023 1 96.88 218 PRO B N 1
ATOM 5870 C CA . PRO B 1 218 ? 13.367 -39.688 -15.867 1 96.88 218 PRO B CA 1
ATOM 5871 C C . PRO B 1 218 ? 13.797 -39.688 -17.328 1 96.88 218 PRO B C 1
ATOM 5873 O O . PRO B 1 218 ? 14.57 -38.844 -17.75 1 96.88 218 PRO B O 1
ATOM 5876 N N . LYS B 1 219 ? 13.289 -40.625 -18.047 1 95.62 219 LYS B N 1
ATOM 5877 C CA . LYS B 1 219 ? 13.594 -40.75 -19.469 1 95.62 219 LYS B CA 1
ATOM 5878 C C . LYS B 1 219 ? 12.672 -39.844 -20.297 1 95.62 219 LYS B C 1
ATOM 5880 O O . LYS B 1 219 ? 11.461 -40.062 -20.344 1 95.62 219 LYS B O 1
ATOM 5885 N N . PRO B 1 220 ? 13.273 -38.875 -21 1 94.25 220 PRO B N 1
ATOM 5886 C CA . PRO B 1 220 ? 12.43 -38 -21.828 1 94.25 220 PRO B CA 1
ATOM 5887 C C . PRO B 1 220 ? 11.859 -38.75 -23.047 1 94.25 220 PRO B C 1
ATOM 5889 O O . PRO B 1 220 ? 12.578 -39.5 -23.703 1 94.25 220 PRO B O 1
ATOM 5892 N N . VAL B 1 221 ? 10.57 -38.562 -23.281 1 93.5 221 VAL B N 1
ATOM 5893 C CA . VAL B 1 221 ? 9.906 -39.156 -24.438 1 93.5 221 VAL B CA 1
ATOM 5894 C C . VAL B 1 221 ? 8.992 -38.125 -25.109 1 93.5 221 VAL B C 1
ATOM 5896 O O . VAL B 1 221 ? 8.68 -37.094 -24.516 1 93.5 221 VAL B O 1
ATOM 5899 N N . GLU B 1 222 ? 8.625 -38.469 -26.312 1 90.12 222 GLU B N 1
ATOM 5900 C CA . GLU B 1 222 ? 7.68 -37.594 -27.016 1 90.12 222 GLU B CA 1
ATOM 5901 C C . GLU B 1 222 ? 6.32 -37.562 -26.328 1 90.12 222 GLU B C 1
ATOM 5903 O O . GLU B 1 222 ? 5.961 -38.531 -25.641 1 90.12 222 GLU B O 1
ATOM 5908 N N . SER B 1 223 ? 5.543 -36.594 -26.562 1 89.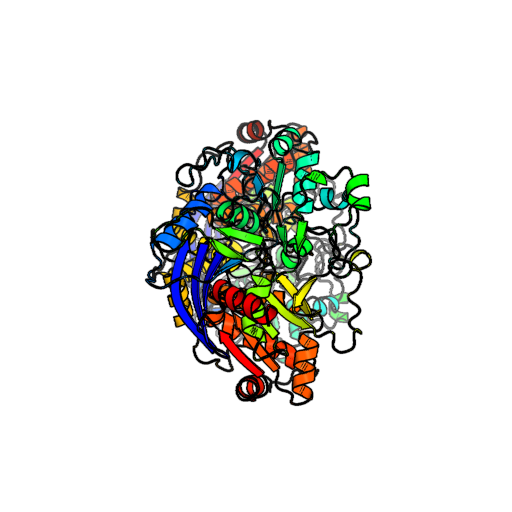81 223 SER B N 1
ATOM 5909 C CA . SER B 1 223 ? 4.32 -36.312 -25.812 1 89.81 223 SER B CA 1
ATOM 5910 C C . SER B 1 223 ? 3.203 -37.281 -26.234 1 89.81 223 SER B C 1
ATOM 5912 O O . SER B 1 223 ? 2.189 -37.406 -25.547 1 89.81 223 SER B O 1
ATOM 5914 N N . ASN B 1 224 ? 3.301 -37.969 -27.312 1 89.81 224 ASN B N 1
ATOM 5915 C CA . ASN B 1 224 ? 2.229 -38.844 -27.797 1 89.81 224 ASN B CA 1
ATOM 5916 C C . ASN B 1 224 ? 2.582 -40.312 -27.625 1 89.81 224 ASN B C 1
ATOM 5918 O O . ASN B 1 224 ? 2.029 -41.156 -28.312 1 89.81 224 ASN B O 1
ATOM 5922 N N . VAL B 1 225 ? 3.414 -40.562 -26.688 1 93.38 225 VAL B N 1
ATOM 5923 C CA . VAL B 1 225 ? 3.896 -41.938 -26.516 1 93.38 225 VAL B CA 1
ATOM 5924 C C . VAL B 1 225 ? 3.068 -42.656 -25.438 1 93.38 225 VAL B C 1
ATOM 5926 O O . VAL B 1 225 ? 2.75 -42.062 -24.406 1 93.38 225 VAL B O 1
ATOM 5929 N N . ILE B 1 226 ? 2.617 -43.875 -25.75 1 96.88 226 ILE B N 1
ATOM 5930 C CA . ILE B 1 226 ? 2.031 -44.781 -24.75 1 96.88 226 ILE B CA 1
ATOM 5931 C C . ILE B 1 226 ? 3.141 -45.406 -23.906 1 96.88 226 ILE B C 1
ATOM 5933 O O . ILE B 1 226 ? 4.016 -46.094 -24.453 1 96.88 226 ILE B O 1
ATOM 5937 N N . VAL B 1 227 ? 3.088 -45.219 -22.625 1 97.31 227 VAL B N 1
ATOM 5938 C CA . VAL B 1 227 ? 4.215 -45.625 -21.797 1 97.31 227 VAL B CA 1
ATOM 5939 C C . VAL B 1 227 ? 3.885 -46.938 -21.094 1 97.31 227 VAL B C 1
ATOM 5941 O O . VAL B 1 227 ? 4.777 -47.594 -20.562 1 97.31 227 VAL B O 1
ATOM 5944 N N . GLY B 1 228 ? 2.645 -47.281 -21.031 1 97.44 228 GLY B N 1
ATOM 5945 C CA . GLY B 1 228 ? 2.229 -48.5 -20.375 1 97.44 228 GLY B CA 1
ATOM 5946 C C . GLY B 1 228 ? 0.728 -48.75 -20.422 1 97.44 228 GLY B C 1
ATOM 5947 O O . GLY B 1 228 ? 0.023 -48.094 -21.203 1 97.44 228 GLY B O 1
ATOM 5948 N N . GLN B 1 229 ? 0.323 -49.781 -19.688 1 98.06 229 GLN B N 1
ATOM 5949 C CA . GLN B 1 229 ? -1.088 -50.094 -19.516 1 98.06 229 GLN B CA 1
ATOM 5950 C C . GLN B 1 229 ? -1.438 -50.219 -18.031 1 98.06 229 GLN B C 1
ATOM 5952 O O . GLN B 1 229 ? -0.588 -50.594 -17.219 1 98.06 229 GLN B O 1
ATOM 5957 N N . THR B 1 230 ? -2.668 -49.844 -17.75 1 97.81 230 THR B N 1
ATOM 5958 C CA . THR B 1 230 ? -3.104 -49.969 -16.375 1 97.81 230 THR B CA 1
ATOM 5959 C C . THR B 1 230 ? -2.93 -51.406 -15.867 1 97.81 230 THR B C 1
ATOM 5961 O O . THR B 1 230 ? -3.178 -52.344 -16.609 1 97.81 230 THR B O 1
ATOM 5964 N N . GLN B 1 231 ? -2.529 -51.531 -14.578 1 96.31 231 GLN B N 1
ATOM 5965 C CA . GLN B 1 231 ? -2.17 -52.844 -14.055 1 96.31 231 GLN B CA 1
ATOM 5966 C C . GLN B 1 231 ? -3.162 -53.312 -12.984 1 96.31 231 GLN B C 1
ATOM 5968 O O . GLN B 1 231 ? -3.064 -54.438 -12.477 1 96.31 231 GLN B O 1
ATOM 5973 N N . PHE B 1 232 ? -4.09 -52.5 -12.602 1 94.31 232 PHE B N 1
ATOM 5974 C CA . PHE B 1 232 ? -5.07 -52.844 -11.578 1 94.31 232 PHE B CA 1
ATOM 5975 C C . PHE B 1 232 ? -6.387 -52.125 -11.82 1 94.31 232 PHE B C 1
ATOM 5977 O O . PHE B 1 232 ? -6.434 -51.156 -12.586 1 94.31 232 PHE B O 1
ATOM 5984 N N . GLN B 1 233 ? -7.383 -52.688 -11.242 1 94.56 233 GLN B N 1
ATOM 5985 C CA . GLN B 1 233 ? -8.703 -52.062 -11.32 1 94.56 233 GLN B CA 1
ATOM 5986 C C . GLN B 1 233 ? -8.828 -50.906 -10.328 1 94.56 233 GLN B C 1
ATOM 5988 O O . GLN B 1 233 ? -8.367 -51 -9.188 1 94.56 233 GLN B O 1
ATOM 5993 N N . TRP B 1 234 ? -9.203 -49.812 -10.766 1 95 234 TRP B N 1
ATOM 5994 C CA . TRP B 1 234 ? -9.523 -48.656 -9.93 1 95 234 TRP B CA 1
ATOM 5995 C C . TRP B 1 234 ? -10.977 -48.25 -10.102 1 95 234 TRP B C 1
ATOM 5997 O O . TRP B 1 234 ? -11.328 -47.625 -11.102 1 95 234 TRP B O 1
ATOM 6007 N N . HIS B 1 235 ? -11.797 -48.594 -9.109 1 93.25 235 HIS B N 1
ATOM 6008 C CA . HIS B 1 235 ? -13.25 -48.469 -9.188 1 93.25 235 HIS B CA 1
ATOM 6009 C C . HIS B 1 235 ? -13.797 -49.125 -10.453 1 93.25 235 HIS B C 1
ATOM 6011 O O . HIS B 1 235 ? -13.273 -50.156 -10.898 1 93.25 235 HIS B O 1
ATOM 6017 N N . SER B 1 236 ? -14.969 -48.625 -11.008 1 91.12 236 SER B N 1
ATOM 6018 C CA . SER B 1 236 ? -15.609 -49.25 -12.172 1 91.12 236 SER B CA 1
ATOM 6019 C C . SER B 1 236 ? -15.07 -48.656 -13.469 1 91.12 236 SER B C 1
ATOM 6021 O O . SER B 1 236 ? -15.305 -49.188 -14.555 1 91.12 236 SER B O 1
ATOM 6023 N N . ILE B 1 237 ? -14.195 -47.656 -13.375 1 93.69 237 ILE B N 1
ATOM 6024 C CA . ILE B 1 237 ? -13.859 -46.875 -14.547 1 93.69 237 ILE B CA 1
ATOM 6025 C C . ILE B 1 237 ? -12.547 -47.375 -15.148 1 93.69 237 ILE B C 1
ATOM 6027 O O . ILE B 1 237 ? -12.375 -47.375 -16.375 1 93.69 237 ILE B O 1
ATOM 6031 N N . ILE B 1 238 ? -11.578 -47.688 -14.328 1 95.94 238 ILE B N 1
ATOM 6032 C CA . ILE B 1 238 ? -10.273 -48.094 -14.82 1 95.94 238 ILE B CA 1
ATOM 6033 C C . ILE B 1 238 ? -10.133 -49.625 -14.672 1 95.94 238 ILE B C 1
ATOM 6035 O O . ILE B 1 238 ? -10.141 -50.125 -13.555 1 95.94 238 ILE B O 1
ATOM 6039 N N . LYS B 1 239 ? -10 -50.281 -15.766 1 96.06 239 LYS B N 1
ATOM 6040 C CA . LYS B 1 239 ? -9.719 -51.719 -15.82 1 96.06 239 LYS B CA 1
ATOM 6041 C C . LYS B 1 239 ? -8.273 -51.969 -16.234 1 96.06 239 LYS B C 1
ATOM 6043 O O . LYS B 1 239 ? -7.629 -51.125 -16.828 1 96.06 239 LYS B O 1
ATOM 6048 N N . PRO B 1 240 ? -7.793 -53.125 -15.844 1 96.38 240 PRO B N 1
ATOM 6049 C CA . PRO B 1 240 ? -6.449 -53.438 -16.328 1 96.38 240 PRO B CA 1
ATOM 6050 C C . PRO B 1 240 ? -6.375 -53.531 -17.844 1 96.38 240 PRO B C 1
ATOM 6052 O O . PRO B 1 240 ? -7.32 -54 -18.484 1 96.38 240 PRO B O 1
ATOM 6055 N N . GLY B 1 241 ? -5.258 -53 -18.344 1 97.69 241 GLY B N 1
ATOM 6056 C CA . GLY B 1 241 ? -5.012 -53.188 -19.766 1 97.69 241 GLY B CA 1
ATOM 6057 C C . GLY B 1 241 ? -5.25 -51.938 -20.594 1 97.69 241 GLY B C 1
ATOM 6058 O O . GLY B 1 241 ? -5.055 -51.938 -21.812 1 97.69 241 GLY B O 1
ATOM 6059 N N . ILE B 1 242 ? -5.68 -50.875 -20.016 1 97.69 242 ILE B N 1
ATOM 6060 C CA . ILE B 1 242 ? -5.945 -49.656 -20.75 1 97.69 242 ILE B CA 1
ATOM 6061 C C . ILE B 1 242 ? -4.633 -48.938 -21.031 1 97.69 242 ILE B C 1
ATOM 6063 O O . ILE B 1 242 ? -3.838 -48.688 -20.125 1 97.69 242 ILE B O 1
ATOM 6067 N N . PRO B 1 243 ? -4.352 -48.625 -22.344 1 97.75 243 PRO B N 1
ATOM 6068 C CA . PRO B 1 243 ? -3.143 -47.844 -22.656 1 97.75 243 PRO B CA 1
ATOM 6069 C C . PRO B 1 243 ? -3.105 -46.5 -21.953 1 97.75 243 PRO B C 1
ATOM 6071 O O . PRO B 1 243 ? -4.129 -45.812 -21.875 1 97.75 243 PRO B O 1
ATOM 6074 N N . VAL B 1 244 ? -1.924 -46.125 -21.422 1 98.06 244 VAL B N 1
ATOM 6075 C CA . VAL B 1 244 ? -1.736 -44.844 -20.734 1 98.06 244 VAL B CA 1
ATOM 6076 C C . VAL B 1 244 ? -0.652 -44.031 -21.438 1 98.06 244 VAL B C 1
ATOM 6078 O O . VAL B 1 244 ? 0.465 -44.531 -21.641 1 98.06 244 VAL B O 1
ATOM 6081 N N . TYR B 1 245 ? -1.016 -42.844 -21.875 1 97.38 245 TYR B N 1
ATOM 6082 C CA . TYR B 1 245 ? -0.061 -41.938 -22.5 1 97.38 245 TYR B CA 1
ATOM 6083 C C . TYR B 1 245 ? 0.821 -41.25 -21.469 1 97.38 245 TYR B C 1
ATOM 6085 O O . TYR B 1 245 ? 0.439 -41.125 -20.297 1 97.38 245 TYR B O 1
ATOM 6093 N N . VAL B 1 246 ? 2.045 -40.844 -21.922 1 97.06 246 VAL B N 1
ATOM 6094 C CA . VAL B 1 246 ? 2.91 -40.031 -21.062 1 97.06 246 VAL B CA 1
ATOM 6095 C C . VAL B 1 246 ? 2.189 -38.75 -20.672 1 97.06 246 VAL B C 1
ATOM 6097 O O . VAL B 1 246 ? 1.366 -38.219 -21.422 1 97.06 246 VAL B O 1
ATOM 6100 N N . ALA B 1 247 ? 2.441 -38.281 -19.484 1 97.44 247 ALA B N 1
ATOM 6101 C CA . ALA B 1 247 ? 1.799 -37.062 -19 1 97.44 247 ALA B CA 1
ATOM 6102 C C . ALA B 1 247 ? 2.377 -35.844 -19.688 1 97.44 247 ALA B C 1
ATOM 6104 O O . ALA B 1 247 ? 3.582 -35.75 -19.938 1 97.44 247 ALA B O 1
ATOM 6105 N N . ILE B 1 248 ? 1.558 -34.844 -19.953 1 96.25 248 ILE B N 1
ATOM 6106 C CA . ILE B 1 248 ? 2.021 -33.594 -20.578 1 96.25 248 ILE B CA 1
ATOM 6107 C C . ILE B 1 248 ? 1.677 -32.406 -19.688 1 96.25 248 ILE B C 1
ATOM 6109 O O . ILE B 1 248 ? 1.024 -32.562 -18.656 1 96.25 248 ILE B O 1
ATOM 6113 N N . GLY B 1 249 ? 2.17 -31.281 -20.094 1 94.88 249 GLY B N 1
ATOM 6114 C CA . GLY B 1 249 ? 1.862 -30.078 -19.359 1 94.88 249 GLY B CA 1
ATOM 6115 C C . GLY B 1 249 ? 0.448 -29.578 -19.594 1 94.88 249 GLY B C 1
ATOM 6116 O O . GLY B 1 249 ? -0.063 -29.641 -20.703 1 94.88 249 GLY B O 1
ATOM 6117 N N . ASP B 1 250 ? -0.169 -29.078 -18.469 1 92.5 250 ASP B N 1
ATOM 6118 C CA . ASP B 1 250 ? -1.517 -28.531 -18.609 1 92.5 250 ASP B CA 1
ATOM 6119 C C . ASP B 1 250 ? -1.517 -27.297 -19.5 1 92.5 250 ASP B C 1
ATOM 6121 O O . ASP B 1 250 ? -2.523 -26.984 -20.141 1 92.5 250 ASP B O 1
ATOM 6125 N N . LEU B 1 251 ? -0.411 -26.641 -19.578 1 91.62 251 LEU B N 1
ATOM 6126 C CA . LEU B 1 251 ? -0.286 -25.5 -20.484 1 91.62 251 LEU B CA 1
ATOM 6127 C C . LEU B 1 251 ? -0.519 -25.922 -21.922 1 91.62 251 LEU B C 1
ATOM 6129 O O . LEU B 1 251 ? -1.346 -25.328 -22.625 1 91.62 251 LEU B O 1
ATOM 6133 N N . GLN B 1 252 ? 0.251 -26.938 -22.359 1 93 252 GLN B N 1
ATOM 6134 C CA . GLN B 1 252 ? 0.125 -27.422 -23.734 1 93 252 GLN B CA 1
ATOM 6135 C C . GLN B 1 252 ? -1.29 -27.922 -24.016 1 93 252 GLN B C 1
ATOM 6137 O O . GLN B 1 252 ? -1.847 -27.656 -25.078 1 93 252 GLN B O 1
ATOM 6142 N N . ALA B 1 253 ? -1.818 -28.562 -23.016 1 93.44 253 ALA B N 1
ATOM 6143 C CA . ALA B 1 253 ? -3.17 -29.094 -23.156 1 93.44 253 ALA B CA 1
ATOM 6144 C C . ALA B 1 253 ? -4.188 -27.969 -23.344 1 93.44 253 ALA B C 1
ATOM 6146 O O . ALA B 1 253 ? -5.004 -28.016 -24.266 1 93.44 253 ALA B O 1
ATOM 6147 N N . MET B 1 254 ? -4.168 -27.016 -22.547 1 91.38 254 MET B N 1
ATOM 6148 C CA . MET B 1 254 ? -5.102 -25.906 -22.578 1 91.38 254 MET B CA 1
ATOM 6149 C C . MET B 1 254 ? -4.914 -25.094 -23.859 1 91.38 254 MET B C 1
ATOM 6151 O O . MET B 1 254 ? -5.891 -24.672 -24.484 1 91.38 254 MET B O 1
ATOM 6155 N N . MET B 1 255 ? -3.678 -24.859 -24.219 1 92.62 255 MET B N 1
ATOM 6156 C CA . MET B 1 255 ? -3.387 -24.016 -25.375 1 92.62 255 MET B CA 1
ATOM 6157 C C . MET B 1 255 ? -3.803 -24.703 -26.672 1 92.62 255 MET B C 1
ATOM 6159 O O . MET B 1 255 ? -4.168 -24.047 -27.641 1 92.62 255 MET B O 1
ATOM 6163 N N . PHE B 1 256 ? -3.699 -26.016 -26.641 1 91.5 256 PHE B N 1
ATOM 6164 C CA . PHE B 1 256 ? -4.176 -26.75 -27.812 1 91.5 256 PHE B CA 1
ATOM 6165 C C . PHE B 1 256 ? -5.645 -26.438 -28.078 1 91.5 256 PHE B C 1
ATOM 6167 O O . PHE B 1 256 ? -6.043 -26.219 -29.219 1 91.5 256 PHE B O 1
ATOM 6174 N N . LEU B 1 257 ? -6.445 -26.406 -27.047 1 88.56 257 LEU B N 1
ATOM 6175 C CA . LEU B 1 257 ? -7.863 -26.094 -27.172 1 88.56 257 LEU B CA 1
ATOM 6176 C C . LEU B 1 257 ? -8.062 -24.656 -27.625 1 88.56 257 LEU B C 1
ATOM 6178 O O . LEU B 1 257 ? -8.953 -24.359 -28.422 1 88.56 257 LEU B O 1
ATOM 6182 N N . ALA B 1 258 ? -7.27 -23.797 -27.125 1 89.75 258 ALA B N 1
ATOM 6183 C CA . ALA B 1 258 ? -7.43 -22.359 -27.375 1 89.75 258 ALA B CA 1
ATOM 6184 C C . ALA B 1 258 ? -7.004 -22.016 -28.797 1 89.75 258 ALA B C 1
ATOM 6186 O O . ALA B 1 258 ? -7.648 -21.203 -29.469 1 89.75 258 ALA B O 1
ATOM 6187 N N . PHE B 1 259 ? -5.953 -22.625 -29.312 1 90.38 259 PHE B N 1
ATOM 6188 C CA . PHE B 1 259 ? -5.352 -22.219 -30.578 1 90.38 259 PHE B CA 1
ATOM 6189 C C . PHE B 1 259 ? -5.902 -23.047 -31.734 1 90.38 259 PHE B C 1
ATOM 6191 O O . PHE B 1 259 ? -5.723 -22.688 -32.906 1 90.38 259 PHE B O 1
ATOM 6198 N N . LYS B 1 260 ? -6.535 -24.125 -31.469 1 84.69 260 LYS B N 1
ATOM 6199 C CA . LYS B 1 260 ? -6.957 -25.062 -32.5 1 84.69 260 LYS B CA 1
ATOM 6200 C C . LYS B 1 260 ? -7.684 -24.328 -33.656 1 84.69 260 LYS B C 1
ATOM 6202 O O . LYS B 1 260 ? -7.402 -24.562 -34.812 1 84.69 260 LYS B O 1
ATOM 6207 N N . ASP B 1 261 ? -8.578 -23.438 -33.375 1 85.44 261 ASP B N 1
ATOM 6208 C CA . ASP B 1 261 ? -9.352 -22.75 -34.406 1 85.44 261 ASP B CA 1
ATOM 6209 C C . ASP B 1 261 ? -8.859 -21.312 -34.594 1 85.44 261 ASP B C 1
ATOM 6211 O O . ASP B 1 261 ? -9.32 -20.594 -35.469 1 85.44 261 ASP B O 1
ATOM 6215 N N . ASN B 1 262 ? -7.887 -20.906 -33.781 1 89.75 262 ASN B N 1
ATOM 6216 C CA . ASN B 1 262 ? -7.391 -19.531 -33.781 1 89.75 262 ASN B CA 1
ATOM 6217 C C . ASN B 1 262 ? -5.887 -19.484 -33.5 1 89.75 262 ASN B C 1
ATOM 6219 O O . ASN B 1 262 ? -5.449 -18.953 -32.5 1 89.75 262 ASN B O 1
ATOM 6223 N N . PRO B 1 263 ? -5.078 -19.891 -34.438 1 89.38 263 PRO B N 1
ATOM 6224 C CA . PRO B 1 263 ? -3.637 -20.016 -34.219 1 89.38 263 PRO B CA 1
ATOM 6225 C C . PRO B 1 263 ? -2.957 -18.672 -33.969 1 89.38 263 PRO B C 1
ATOM 6227 O O . PRO B 1 263 ? -1.898 -18.609 -33.344 1 89.38 263 PRO B O 1
ATOM 6230 N N . ASP B 1 264 ? -3.537 -17.531 -34.406 1 90.75 264 ASP B N 1
ATOM 6231 C CA . ASP B 1 264 ? -2.908 -16.219 -34.281 1 90.75 264 ASP B CA 1
ATOM 6232 C C . ASP B 1 264 ? -3.432 -15.477 -33.062 1 90.75 264 ASP B C 1
ATOM 6234 O O . ASP B 1 264 ? -3.045 -14.328 -32.812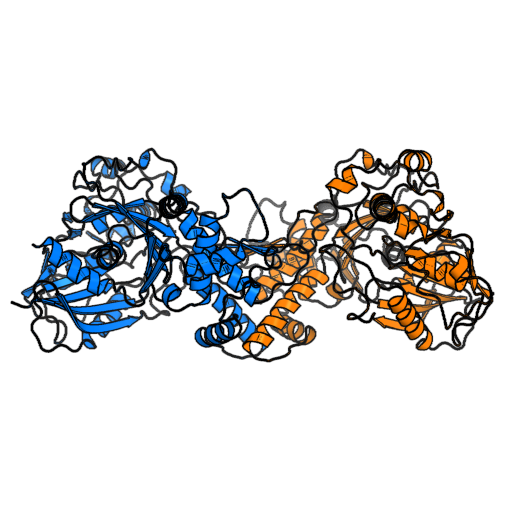 1 90.75 264 ASP B O 1
ATOM 6238 N N . ALA B 1 265 ? -4.195 -16.125 -32.312 1 94.31 265 ALA B N 1
ATOM 6239 C CA . ALA B 1 265 ? -4.824 -15.477 -31.172 1 94.31 265 ALA B CA 1
ATOM 6240 C C . ALA B 1 265 ? -3.803 -15.203 -30.062 1 94.31 265 ALA B C 1
ATOM 6242 O O . ALA B 1 265 ? -2.73 -15.805 -30.047 1 94.31 265 ALA B O 1
ATOM 6243 N N . ILE B 1 266 ? -4.047 -14.18 -29.297 1 95.38 266 ILE B N 1
ATOM 6244 C CA . ILE B 1 266 ? -3.402 -13.945 -28.016 1 95.38 266 ILE B CA 1
ATOM 6245 C C . ILE B 1 266 ? -4.262 -14.523 -26.891 1 95.38 266 ILE B C 1
ATOM 6247 O O . ILE B 1 266 ? -5.441 -14.195 -26.781 1 95.38 266 ILE B O 1
ATOM 6251 N N . VAL B 1 267 ? -3.693 -15.414 -26.125 1 95.75 267 VAL B N 1
ATOM 6252 C CA . VAL B 1 267 ? -4.48 -16.078 -25.094 1 95.75 267 VAL B CA 1
ATOM 6253 C C . VAL B 1 267 ? -4.078 -15.555 -23.719 1 95.75 267 VAL B C 1
ATOM 6255 O O . VAL B 1 267 ? -2.904 -15.602 -23.344 1 95.75 267 VAL B O 1
ATOM 6258 N N . LEU B 1 268 ? -4.984 -14.992 -23.031 1 96.06 268 LEU B N 1
ATOM 6259 C CA . LEU B 1 268 ? -4.816 -14.562 -21.656 1 96.06 268 LEU B CA 1
ATOM 6260 C C . LEU B 1 268 ? -5.527 -15.516 -20.703 1 96.06 268 LEU B C 1
ATOM 6262 O O . LEU B 1 268 ? -6.746 -15.68 -20.766 1 96.06 268 LEU B O 1
ATOM 6266 N N . ASN B 1 269 ? -4.773 -16.188 -19.891 1 93.19 269 ASN B N 1
ATOM 6267 C CA . ASN B 1 269 ? -5.336 -17.094 -18.875 1 93.19 269 ASN B CA 1
ATOM 6268 C C . ASN B 1 269 ? -5.184 -16.516 -17.469 1 93.19 269 ASN B C 1
ATOM 6270 O O . ASN B 1 269 ? -4.082 -16.141 -17.062 1 93.19 269 ASN B O 1
ATOM 6274 N N . MET B 1 270 ? -6.293 -16.438 -16.734 1 91.25 270 MET B N 1
ATOM 6275 C CA . MET B 1 270 ? -6.227 -15.977 -15.344 1 91.25 270 MET B CA 1
ATOM 6276 C C . MET B 1 270 ? -7.109 -16.828 -14.445 1 91.25 270 MET B C 1
ATOM 6278 O O . MET B 1 270 ? -8.336 -16.781 -14.539 1 91.25 270 MET B O 1
ATOM 6282 N N . SER B 1 271 ? -6.555 -17.688 -13.641 1 86.44 271 SER B N 1
ATOM 6283 C CA . SER B 1 271 ? -7.168 -18.453 -12.562 1 86.44 271 SER B CA 1
ATOM 6284 C C . SER B 1 271 ? -6.5 -18.141 -11.227 1 86.44 271 SER B C 1
ATOM 6286 O O . SER B 1 271 ? -6.586 -17.016 -10.727 1 86.44 271 SER B O 1
ATOM 6288 N N . THR B 1 272 ? -5.641 -19.172 -10.734 1 81.44 272 THR B N 1
ATOM 6289 C CA . THR B 1 272 ? -4.875 -18.859 -9.531 1 81.44 272 THR B CA 1
ATOM 6290 C C . THR B 1 272 ? -3.787 -17.828 -9.828 1 81.44 272 THR B C 1
ATOM 6292 O O . THR B 1 272 ? -3.662 -16.828 -9.117 1 81.44 272 THR B O 1
ATOM 6295 N N . ALA B 1 273 ? -3.066 -18.109 -10.867 1 89.06 273 ALA B N 1
ATOM 6296 C CA . ALA B 1 273 ? -2.086 -17.172 -11.406 1 89.06 273 ALA B CA 1
ATOM 6297 C C . ALA B 1 273 ? -2.525 -16.641 -12.766 1 89.06 273 ALA B C 1
ATOM 6299 O O . ALA B 1 273 ? -3.713 -16.656 -13.094 1 89.06 273 ALA B O 1
ATOM 6300 N N . ALA B 1 274 ? -1.616 -15.969 -13.445 1 93.88 274 ALA B N 1
ATOM 6301 C CA . ALA B 1 274 ? -1.968 -15.445 -14.766 1 93.88 274 ALA B CA 1
ATOM 6302 C C . ALA B 1 274 ? -0.84 -15.68 -15.766 1 93.88 274 ALA B C 1
ATOM 6304 O O . ALA B 1 274 ? 0.322 -15.828 -15.383 1 93.88 274 ALA B O 1
ATOM 6305 N N . GLN B 1 275 ? -1.219 -15.781 -17.016 1 93.62 275 GLN B N 1
ATOM 6306 C CA . GLN B 1 275 ? -0.224 -15.883 -18.078 1 93.62 275 GLN B CA 1
ATOM 6307 C C . GLN B 1 275 ? -0.793 -15.414 -19.406 1 93.62 275 GLN B C 1
ATOM 6309 O O . GLN B 1 275 ? -2.008 -15.445 -19.625 1 93.62 275 GLN B O 1
ATOM 6314 N N . ILE B 1 276 ? 0.015 -14.953 -20.266 1 96.38 276 ILE B N 1
ATOM 6315 C CA . ILE B 1 276 ? -0.317 -14.609 -21.641 1 96.38 276 ILE B CA 1
ATOM 6316 C C . ILE B 1 276 ? 0.535 -15.445 -22.594 1 96.38 276 ILE B C 1
ATOM 6318 O O . ILE B 1 276 ? 1.712 -15.695 -22.328 1 96.38 276 ILE B O 1
ATOM 6322 N N . CYS B 1 277 ? -0.141 -16 -23.609 1 95.25 277 CYS B N 1
ATOM 6323 C CA . CYS B 1 277 ? 0.509 -16.969 -24.484 1 95.25 277 CYS B CA 1
ATOM 6324 C C . CYS B 1 277 ? 0.248 -16.641 -25.953 1 95.25 277 CYS B C 1
ATOM 6326 O O . CYS B 1 277 ? -0.827 -16.156 -26.297 1 95.25 277 CYS B O 1
ATOM 6328 N N . ARG B 1 278 ? 1.188 -16.922 -26.766 1 93.81 278 ARG B N 1
ATOM 6329 C CA . ARG B 1 278 ? 1.091 -16.859 -28.219 1 93.81 278 ARG B CA 1
ATOM 6330 C C . ARG B 1 278 ? 1.713 -18.094 -28.859 1 93.81 278 ARG B C 1
ATOM 6332 O O . ARG B 1 278 ? 2.684 -18.641 -28.344 1 93.81 278 ARG B O 1
ATOM 6339 N N . LEU B 1 279 ? 1.1 -18.5 -29.938 1 92.19 279 LEU B N 1
ATOM 6340 C CA . LEU B 1 279 ? 1.641 -19.625 -30.703 1 92.19 279 LEU B CA 1
ATOM 6341 C C . LEU B 1 279 ? 2.652 -19.141 -31.734 1 92.19 279 LEU B C 1
ATOM 6343 O O . LEU B 1 279 ? 2.379 -18.188 -32.5 1 92.19 279 LEU B O 1
ATOM 6347 N N . LEU B 1 280 ? 3.834 -19.609 -31.562 1 83.56 280 LEU B N 1
ATOM 6348 C CA . LEU B 1 280 ? 4.871 -19.328 -32.562 1 83.56 280 LEU B CA 1
ATOM 6349 C C . LEU B 1 280 ? 5.035 -20.5 -33.5 1 83.56 280 LEU B C 1
ATOM 6351 O O . LEU B 1 280 ? 5.27 -21.625 -33.094 1 83.56 280 LEU B O 1
ATOM 6355 N N . VAL B 1 281 ? 4.711 -20.188 -34.719 1 66.56 281 VAL B N 1
ATOM 6356 C CA . VAL B 1 281 ? 4.832 -21.234 -35.75 1 66.56 281 VAL B CA 1
ATOM 6357 C C . VAL B 1 281 ? 6.145 -21.062 -36.5 1 66.56 281 VAL B C 1
ATOM 6359 O O . VAL B 1 281 ? 6.449 -19.969 -37 1 66.56 281 VAL B O 1
ATOM 6362 N N . ASP B 1 282 ? 7.012 -21.953 -36.25 1 61.34 282 ASP B N 1
ATOM 6363 C CA . ASP B 1 282 ? 8.266 -21.953 -37 1 61.34 282 ASP B CA 1
ATOM 6364 C C . ASP B 1 282 ? 8.055 -22.453 -38.406 1 61.34 282 ASP B C 1
ATOM 6366 O O . ASP B 1 282 ? 8.328 -23.609 -38.719 1 61.34 282 ASP B O 1
ATOM 6370 N N . LYS B 1 283 ? 7.359 -21.672 -39.375 1 53.38 283 LYS B N 1
ATOM 6371 C CA . LYS B 1 283 ? 7.035 -22.141 -40.719 1 53.38 283 LYS B CA 1
ATOM 6372 C C . LYS B 1 283 ? 8.305 -22.375 -41.562 1 53.38 283 LYS B C 1
ATOM 6374 O O . LYS B 1 283 ? 8.359 -23.312 -42.344 1 53.38 283 LYS B O 1
ATOM 6379 N N . ASP B 1 284 ? 9.242 -21.562 -41.406 1 51.78 284 ASP B N 1
ATOM 6380 C CA . ASP B 1 284 ? 10.406 -21.672 -42.281 1 51.78 284 ASP B CA 1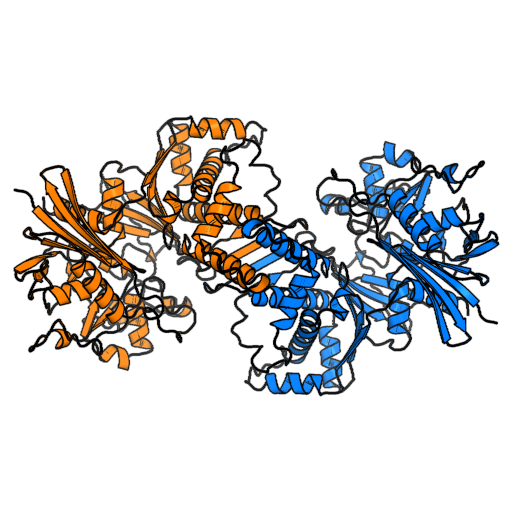
ATOM 6381 C C . ASP B 1 284 ? 11.664 -22.031 -41.5 1 51.78 284 ASP B C 1
ATOM 6383 O O . ASP B 1 284 ? 12.781 -21.891 -41.969 1 51.78 284 ASP B O 1
ATOM 6387 N N . LEU B 1 285 ? 11.516 -22.703 -40.344 1 54.28 285 LEU B N 1
ATOM 6388 C CA . LEU B 1 285 ? 12.641 -23.125 -39.5 1 54.28 285 LEU B CA 1
ATOM 6389 C C . LEU B 1 285 ? 13.516 -21.953 -39.125 1 54.28 285 LEU B C 1
ATOM 6391 O O . LEU B 1 285 ? 14.734 -22.078 -39 1 54.28 285 LEU B O 1
ATOM 6395 N N . SER B 1 286 ? 12.906 -20.781 -39.25 1 52.44 286 SER B N 1
ATOM 6396 C CA . SER B 1 286 ? 13.656 -19.547 -39.062 1 52.44 286 SER B CA 1
ATOM 6397 C C . SER B 1 286 ? 13.492 -19.031 -37.625 1 52.44 286 SER B C 1
ATOM 6399 O O . SER B 1 286 ? 14.164 -18.078 -37.219 1 52.44 286 SER B O 1
ATOM 6401 N N . LEU B 1 287 ? 12.602 -19.656 -36.906 1 57.69 287 LEU B N 1
ATOM 6402 C CA . LEU B 1 287 ? 12.43 -19.172 -35.531 1 57.69 287 LEU B CA 1
ATOM 6403 C C . LEU B 1 287 ? 13.664 -19.469 -34.688 1 57.69 287 LEU B C 1
ATOM 6405 O O . LEU B 1 287 ? 14.055 -20.641 -34.562 1 57.69 287 LEU B O 1
ATOM 6409 N N . LYS B 1 288 ? 14.57 -18.469 -34.719 1 58.75 288 LYS B N 1
ATOM 6410 C CA . LYS B 1 288 ? 15.758 -18.594 -33.875 1 58.75 288 LYS B CA 1
ATOM 6411 C C . LYS B 1 288 ? 15.391 -18.469 -32.375 1 58.75 288 LYS B C 1
ATOM 6413 O O . LYS B 1 288 ? 15.086 -17.359 -31.906 1 58.75 288 LYS B O 1
ATOM 6418 N N . ILE B 1 289 ? 14.969 -19.594 -31.781 1 62.97 289 ILE B N 1
ATOM 6419 C CA . ILE B 1 289 ? 14.812 -19.594 -30.328 1 62.97 289 ILE B CA 1
ATOM 6420 C C . ILE B 1 289 ? 16.172 -19.359 -29.656 1 62.97 289 ILE B C 1
ATOM 6422 O O . ILE B 1 289 ? 17.109 -20.109 -29.875 1 62.97 289 ILE B O 1
ATOM 6426 N N . PRO B 1 290 ? 16.25 -18.016 -29.219 1 62.41 290 PRO B N 1
ATOM 6427 C CA . PRO B 1 290 ? 17.562 -17.672 -28.672 1 62.41 290 PRO B CA 1
ATOM 6428 C C . PRO B 1 290 ? 17.984 -18.562 -27.516 1 62.41 290 PRO B C 1
ATOM 6430 O O . PRO B 1 290 ? 17.125 -19.078 -26.781 1 62.41 290 PRO B O 1
ATOM 6433 N N . ARG B 1 291 ? 19.281 -18.891 -27.609 1 60.09 291 ARG B N 1
ATOM 6434 C CA . ARG B 1 291 ? 19.859 -19.562 -26.453 1 60.09 291 ARG B CA 1
ATOM 6435 C C . ARG B 1 291 ? 19.844 -18.641 -25.234 1 60.09 291 ARG B C 1
ATOM 6437 O O . ARG B 1 291 ? 20.5 -17.594 -25.219 1 60.09 291 ARG B O 1
ATOM 6444 N N . LYS B 1 292 ? 18.859 -18.672 -24.359 1 58.06 292 LYS B N 1
ATOM 6445 C CA . LYS B 1 292 ? 18.562 -17.781 -23.25 1 58.06 292 LYS B CA 1
ATOM 6446 C C . LYS B 1 292 ? 19.734 -17.688 -22.281 1 58.06 292 LYS B C 1
ATOM 6448 O O . LYS B 1 292 ? 19.922 -16.672 -21.625 1 58.06 292 LYS B O 1
ATOM 6453 N N . SER B 1 293 ? 20.5 -18.844 -22.219 1 55.66 293 SER B N 1
ATOM 6454 C CA . SER B 1 293 ? 21.578 -18.797 -21.25 1 55.66 293 SER B CA 1
ATOM 6455 C C . SER B 1 293 ? 22.469 -17.578 -21.469 1 55.66 293 SER B C 1
ATOM 6457 O O . SER B 1 293 ? 23.172 -17.141 -20.547 1 55.66 293 SER B O 1
ATOM 6459 N N . GLN B 1 294 ? 22.328 -17.047 -22.672 1 58.81 294 GLN B N 1
ATOM 6460 C CA . GLN B 1 294 ? 23.203 -15.93 -22.969 1 58.81 294 GLN B CA 1
ATOM 6461 C C . GLN B 1 294 ? 22.469 -14.602 -22.891 1 58.81 294 GLN B C 1
ATOM 6463 O O . GLN B 1 294 ? 23.062 -13.539 -23.062 1 58.81 294 GLN B O 1
ATOM 6468 N N . LEU B 1 295 ? 21.141 -14.742 -22.484 1 62.81 295 LEU B N 1
ATOM 6469 C CA . LEU B 1 295 ? 20.328 -13.523 -22.469 1 62.81 295 LEU B CA 1
ATOM 6470 C C . LEU B 1 295 ? 19.969 -13.133 -21.047 1 62.81 295 LEU B C 1
ATOM 6472 O O . LEU B 1 295 ? 19.953 -13.977 -20.141 1 62.81 295 LEU B O 1
ATOM 6476 N N . PRO B 1 296 ? 19.906 -11.797 -20.844 1 66.5 296 PRO B N 1
ATOM 6477 C CA . PRO B 1 296 ? 19.391 -11.359 -19.547 1 66.5 296 PRO B CA 1
ATOM 6478 C C . PRO B 1 296 ? 18.047 -11.992 -19.203 1 66.5 296 PRO B C 1
ATOM 6480 O O . PRO B 1 296 ? 17.344 -12.477 -20.094 1 66.5 296 PRO B O 1
ATOM 6483 N N . ILE B 1 297 ? 17.766 -12.125 -17.953 1 69.5 297 ILE B N 1
ATOM 6484 C CA . ILE B 1 297 ? 16.516 -12.703 -17.469 1 69.5 297 ILE B CA 1
ATOM 6485 C C . ILE B 1 297 ? 15.336 -11.992 -18.125 1 69.5 297 ILE B C 1
ATOM 6487 O O . ILE B 1 297 ? 15.297 -10.758 -18.156 1 69.5 297 ILE B O 1
ATOM 6491 N N . GLN B 1 298 ? 14.547 -12.828 -18.734 1 80.62 298 GLN B N 1
ATOM 6492 C CA . GLN B 1 298 ? 13.359 -12.289 -19.391 1 80.62 298 GLN B CA 1
ATOM 6493 C C . GLN B 1 298 ? 12.094 -12.656 -18.641 1 80.62 298 GLN B C 1
ATOM 6495 O O . GLN B 1 298 ? 12.078 -13.609 -17.859 1 80.62 298 GLN B O 1
ATOM 6500 N N . SER B 1 299 ? 11.023 -11.93 -18.875 1 88.69 299 SER B N 1
ATOM 6501 C CA . SER B 1 299 ? 9.734 -12.18 -18.25 1 88.69 299 SER B CA 1
ATOM 6502 C C . SER B 1 299 ? 8.93 -13.211 -19.031 1 88.69 299 SER B C 1
ATOM 6504 O O . SER B 1 299 ? 7.816 -13.562 -18.625 1 88.69 299 SER B O 1
ATOM 6506 N N . TYR B 1 300 ? 9.469 -13.75 -20.125 1 88.25 300 TYR B N 1
ATOM 6507 C CA . TYR B 1 300 ? 8.797 -14.719 -20.984 1 88.25 300 TYR B CA 1
ATOM 6508 C C . TYR B 1 300 ? 9.703 -15.898 -21.297 1 88.25 300 TYR B C 1
ATOM 6510 O O . TYR B 1 300 ? 10.914 -15.844 -21.047 1 88.25 300 TYR B O 1
ATOM 6518 N N . ASP B 1 301 ? 9.078 -17 -21.781 1 82.69 301 ASP B N 1
ATOM 6519 C CA . ASP B 1 301 ? 9.82 -18.188 -22.172 1 82.69 301 ASP B CA 1
ATOM 6520 C C . ASP B 1 301 ? 9.172 -18.891 -23.359 1 82.69 301 ASP B C 1
ATOM 6522 O O . ASP B 1 301 ? 8.039 -18.578 -23.719 1 82.69 301 ASP B O 1
ATOM 6526 N N . TYR B 1 302 ? 9.953 -19.75 -23.938 1 84.5 302 TYR B N 1
ATOM 6527 C CA . TYR B 1 302 ? 9.477 -20.594 -25.031 1 84.5 302 TYR B CA 1
ATOM 6528 C C . TYR B 1 302 ? 9.25 -22.031 -24.547 1 84.5 302 TYR B C 1
ATOM 6530 O O . TYR B 1 302 ? 10.102 -22.609 -23.891 1 84.5 302 TYR B O 1
ATOM 6538 N N . TYR B 1 303 ? 8.086 -22.547 -24.844 1 86.88 303 TYR B N 1
ATOM 6539 C CA . TYR B 1 303 ? 7.781 -23.922 -24.484 1 86.88 303 TYR B CA 1
ATOM 6540 C C . TYR B 1 303 ? 7.477 -24.766 -25.719 1 86.88 303 TYR B C 1
ATOM 6542 O O . TYR B 1 303 ? 6.777 -24.312 -26.625 1 86.88 303 TYR B O 1
ATOM 6550 N N . PRO B 1 304 ? 8.078 -25.938 -25.719 1 86.5 304 PRO B N 1
ATOM 6551 C CA . PRO B 1 304 ? 7.699 -26.828 -26.828 1 86.5 304 PRO B CA 1
ATOM 6552 C C . PRO B 1 304 ? 6.203 -27.125 -26.844 1 86.5 304 PRO B C 1
ATOM 6554 O O . PRO B 1 304 ? 5.586 -27.281 -25.797 1 86.5 304 PRO B O 1
ATOM 6557 N N . PHE B 1 305 ? 5.695 -27.172 -28.078 1 89.62 305 PHE B N 1
ATOM 6558 C CA . PHE B 1 305 ? 4.273 -27.438 -28.266 1 89.62 305 PHE B CA 1
ATOM 6559 C C . PHE B 1 305 ? 4.066 -28.672 -29.125 1 89.62 305 PHE B C 1
ATOM 6561 O O . PHE B 1 305 ? 4.363 -29.797 -28.703 1 89.62 305 PHE B O 1
ATOM 6568 N N . LYS B 1 306 ? 3.529 -28.594 -30.281 1 82.75 306 LYS B N 1
ATOM 6569 C CA . LYS B 1 306 ? 3.367 -29.719 -31.203 1 82.75 306 LYS B CA 1
ATOM 6570 C C . LYS B 1 306 ? 4.102 -29.453 -32.531 1 82.75 306 LYS B C 1
ATOM 6572 O O . LYS B 1 306 ? 4.176 -28.312 -32.969 1 82.75 306 LYS B O 1
ATOM 6577 N N . ASN B 1 307 ? 4.598 -30.516 -33.188 1 76.69 307 ASN B N 1
ATOM 6578 C CA . ASN B 1 307 ? 5.145 -30.484 -34.531 1 76.69 307 ASN B CA 1
ATOM 6579 C C . ASN B 1 307 ? 6.137 -29.344 -34.719 1 76.69 307 ASN B C 1
ATOM 6581 O O . ASN B 1 307 ? 6.02 -28.547 -35.656 1 76.69 307 ASN B O 1
ATOM 6585 N N . ASN B 1 308 ? 7.098 -29.094 -33.781 1 74.56 308 ASN B N 1
ATOM 6586 C CA . ASN B 1 308 ? 8.141 -28.078 -33.844 1 74.56 308 ASN B CA 1
ATOM 6587 C C . ASN B 1 308 ? 7.559 -26.672 -33.656 1 74.56 308 ASN B C 1
ATOM 6589 O O . ASN B 1 308 ? 8.109 -25.703 -34.188 1 74.56 308 ASN B O 1
ATOM 6593 N N . GLU B 1 309 ? 6.398 -26.672 -33.156 1 84.56 309 GLU B N 1
ATOM 6594 C CA . GLU B 1 309 ? 5.809 -25.406 -32.75 1 84.56 309 GLU B CA 1
ATOM 6595 C C . GLU B 1 309 ? 6.141 -25.094 -31.297 1 84.56 309 GLU B C 1
ATOM 6597 O O . GLU B 1 309 ? 6.41 -26.016 -30.5 1 84.56 309 GLU B O 1
ATOM 6602 N N . TYR B 1 310 ? 6.16 -23.812 -31.016 1 86.19 310 TYR B N 1
ATOM 6603 C CA . TYR B 1 310 ? 6.477 -23.375 -29.656 1 86.19 310 TYR B CA 1
ATOM 6604 C C . TYR B 1 310 ? 5.43 -22.391 -29.141 1 86.19 310 TYR B C 1
ATOM 6606 O O . TYR B 1 310 ? 4.801 -21.688 -29.922 1 86.19 310 TYR B O 1
ATOM 6614 N N . LEU B 1 311 ? 5.297 -22.469 -27.906 1 90.56 311 LEU B N 1
ATOM 6615 C CA . LEU B 1 311 ? 4.484 -21.469 -27.219 1 90.56 311 LEU B CA 1
ATOM 6616 C C . LEU B 1 311 ? 5.359 -20.375 -26.609 1 90.56 311 LEU B C 1
ATOM 6618 O O . LEU B 1 311 ? 6.344 -20.672 -25.938 1 90.56 311 LEU B O 1
ATOM 6622 N N . LEU B 1 312 ? 5.113 -19.141 -27 1 90.25 312 LEU B N 1
ATOM 6623 C CA . LEU B 1 312 ? 5.656 -18 -26.266 1 90.25 312 LEU B CA 1
ATOM 6624 C C . LEU B 1 312 ? 4.77 -17.656 -25.078 1 90.25 312 LEU B C 1
ATOM 6626 O O . LEU B 1 312 ? 3.602 -17.297 -25.25 1 90.25 312 LEU B O 1
ATOM 6630 N N . VAL B 1 313 ? 5.391 -17.797 -23.844 1 92.06 313 VAL B N 1
ATOM 6631 C CA . VAL B 1 313 ? 4.562 -17.672 -22.656 1 92.06 313 VAL B CA 1
ATOM 6632 C C . VAL B 1 313 ? 5.188 -16.672 -21.688 1 92.06 313 VAL B C 1
ATOM 6634 O O . VAL B 1 313 ? 6.398 -16.703 -21.453 1 92.06 313 VAL B O 1
ATOM 6637 N N . ALA B 1 314 ? 4.449 -15.719 -21.234 1 93.12 314 ALA B N 1
ATOM 6638 C CA . ALA B 1 314 ? 4.801 -14.883 -20.078 1 93.12 314 ALA B CA 1
ATOM 6639 C C . ALA B 1 314 ? 3.963 -15.25 -18.859 1 93.12 314 ALA B C 1
ATOM 6641 O O . ALA B 1 314 ? 2.83 -14.781 -18.719 1 93.12 314 ALA B O 1
ATOM 6642 N N . PRO B 1 315 ? 4.52 -16.062 -17.969 1 91.31 315 PRO B N 1
ATOM 6643 C CA . PRO B 1 315 ? 3.775 -16.516 -16.797 1 91.31 315 PRO B CA 1
ATOM 6644 C C . PRO B 1 315 ? 3.963 -15.609 -15.586 1 91.31 315 PRO B C 1
ATOM 6646 O O . PRO B 1 315 ? 5.082 -15.461 -15.094 1 91.31 315 PRO B O 1
ATOM 6649 N N . SER B 1 316 ? 2.949 -15.016 -15.141 1 92.81 316 SER B N 1
ATOM 6650 C CA . SER B 1 316 ? 2.984 -14.25 -13.898 1 92.81 316 SER B CA 1
ATOM 6651 C C . SER B 1 316 ? 2.609 -15.125 -12.703 1 92.81 316 SER B C 1
ATOM 6653 O O . SER B 1 316 ? 1.695 -15.953 -12.797 1 92.81 316 SER B O 1
ATOM 6655 N N . LEU B 1 317 ? 3.309 -14.969 -11.656 1 87.75 317 LEU B N 1
ATOM 6656 C CA . LEU B 1 317 ? 2.934 -15.656 -10.43 1 87.75 317 LEU B CA 1
ATOM 6657 C C . LEU B 1 317 ? 1.729 -14.984 -9.773 1 87.75 317 LEU B C 1
ATOM 6659 O O . LEU B 1 317 ? 1.261 -15.43 -8.727 1 87.75 317 LEU B O 1
ATOM 6663 N N . ASN B 1 318 ? 1.213 -13.953 -10.312 1 93.5 318 ASN B N 1
ATOM 6664 C CA . ASN B 1 318 ? 0.163 -13.125 -9.727 1 93.5 318 ASN B CA 1
ATOM 6665 C C . ASN B 1 318 ? -1.08 -13.094 -10.609 1 93.5 318 ASN B C 1
ATOM 6667 O O . ASN B 1 318 ? -0.984 -12.852 -11.812 1 93.5 318 ASN B O 1
ATOM 6671 N N . GLY B 1 319 ? -2.158 -13.398 -10.148 1 94.56 319 GLY B N 1
ATOM 6672 C CA . GLY B 1 319 ? -3.463 -13.391 -10.789 1 94.56 319 GLY B CA 1
ATOM 6673 C C . GLY B 1 319 ? -4.613 -13.43 -9.805 1 94.56 319 GLY B C 1
ATOM 6674 O O . GLY B 1 319 ? -4.73 -12.555 -8.945 1 94.56 319 GLY B O 1
ATOM 6675 N N . GLY B 1 320 ? -5.352 -14.477 -9.875 1 92.88 320 GLY B N 1
ATOM 6676 C CA . GLY B 1 320 ? -6.457 -14.625 -8.938 1 92.88 320 GLY B CA 1
ATOM 6677 C C . GLY B 1 320 ? -6.012 -14.734 -7.492 1 92.88 320 GLY B C 1
ATOM 6678 O O . GLY B 1 320 ? -6.734 -14.32 -6.586 1 92.88 320 GLY B O 1
ATOM 6679 N N . ASN B 1 321 ? -4.859 -15.266 -7.285 1 89.56 321 ASN B N 1
ATOM 6680 C CA . ASN B 1 321 ? -4.344 -15.414 -5.93 1 89.56 321 ASN B CA 1
ATOM 6681 C C . ASN B 1 321 ? -4.172 -14.062 -5.242 1 89.56 321 ASN B C 1
ATOM 6683 O O . ASN B 1 321 ? -4.402 -13.938 -4.039 1 89.56 321 ASN B O 1
ATOM 6687 N N . VAL B 1 322 ? -3.758 -13.039 -5.945 1 95.06 322 VAL B N 1
ATOM 6688 C CA . VAL B 1 322 ? -3.629 -11.695 -5.383 1 95.06 322 VAL B CA 1
ATOM 6689 C C . VAL B 1 322 ? -5.004 -11.164 -5 1 95.06 322 VAL B C 1
ATOM 6691 O O . VAL B 1 322 ? -5.176 -10.578 -3.926 1 95.06 322 VAL B O 1
ATOM 6694 N N . LEU B 1 323 ? -5.984 -11.344 -5.863 1 95.25 323 LEU B N 1
ATOM 6695 C CA . LEU B 1 323 ? -7.352 -10.922 -5.57 1 95.25 323 LEU B CA 1
ATOM 6696 C C . LEU B 1 323 ? -7.891 -11.656 -4.348 1 95.25 323 LEU B C 1
ATOM 6698 O O . LEU B 1 323 ? -8.562 -11.055 -3.504 1 95.25 323 LEU B O 1
ATOM 6702 N N . GLN B 1 324 ? -7.551 -12.93 -4.316 1 91.44 324 GLN B N 1
ATOM 6703 C CA . GLN B 1 324 ? -7.992 -13.727 -3.174 1 91.44 324 GLN B CA 1
ATOM 6704 C C . GLN B 1 324 ? -7.387 -13.211 -1.873 1 91.44 324 GLN B C 1
ATOM 6706 O O . GLN B 1 324 ? -8.062 -13.18 -0.84 1 91.44 324 GLN B O 1
ATOM 6711 N N . SER B 1 325 ? -6.172 -12.883 -1.894 1 92.25 325 SER B N 1
ATOM 6712 C CA . SER B 1 325 ? -5.512 -12.328 -0.714 1 92.25 325 SER B CA 1
ATOM 6713 C C . SER B 1 325 ? -6.168 -11.023 -0.273 1 92.25 325 SER B C 1
ATOM 6715 O O . SER B 1 325 ? -6.383 -10.805 0.92 1 92.25 325 SER B O 1
ATOM 6717 N N . PHE B 1 326 ? -6.434 -10.172 -1.202 1 95.44 326 PHE B N 1
ATOM 6718 C CA . PHE B 1 326 ? -7.094 -8.906 -0.889 1 95.44 326 PHE B CA 1
ATOM 6719 C C . PHE B 1 326 ? -8.477 -9.156 -0.3 1 95.44 326 PHE B C 1
ATOM 6721 O O . PHE B 1 326 ? -8.867 -8.508 0.674 1 95.44 326 PHE B O 1
ATOM 6728 N N . MET B 1 327 ? -9.211 -10.094 -0.897 1 94.31 327 MET B N 1
ATOM 6729 C CA . MET B 1 327 ? -10.523 -10.453 -0.368 1 94.31 327 MET B CA 1
ATOM 6730 C C . MET B 1 327 ? -10.406 -11.016 1.045 1 94.31 327 MET B C 1
ATOM 6732 O O . MET B 1 327 ? -11.258 -10.758 1.893 1 94.31 327 MET B O 1
ATOM 6736 N N . GLY B 1 328 ? -9.391 -11.797 1.182 1 93.31 328 GLY B N 1
ATOM 6737 C CA . GLY B 1 328 ? -9.148 -12.312 2.518 1 93.31 328 GLY B CA 1
ATOM 6738 C C . GLY B 1 328 ? -8.953 -11.227 3.555 1 93.31 328 GLY B C 1
ATOM 6739 O O . GLY B 1 328 ? -9.469 -11.32 4.668 1 93.31 328 GLY B O 1
ATOM 6740 N N . PHE B 1 329 ? -8.227 -10.211 3.242 1 94.44 329 PHE B N 1
ATOM 6741 C CA . PHE B 1 329 ? -8.031 -9.055 4.113 1 94.44 329 PHE B CA 1
ATOM 6742 C C . PHE B 1 329 ? -9.359 -8.383 4.43 1 94.44 329 PHE B C 1
ATOM 6744 O O . PHE B 1 329 ? -9.641 -8.062 5.586 1 94.44 329 PHE B O 1
ATOM 6751 N N . ILE B 1 330 ? -10.18 -8.148 3.4 1 95.56 330 ILE B N 1
ATOM 6752 C CA . ILE B 1 330 ? -11.477 -7.496 3.57 1 95.56 330 ILE B CA 1
ATOM 6753 C C . ILE B 1 330 ? -12.367 -8.352 4.469 1 95.56 330 ILE B C 1
ATOM 6755 O O . ILE B 1 330 ? -13.016 -7.84 5.383 1 95.56 330 ILE B O 1
ATOM 6759 N N . GLN B 1 331 ? -12.359 -9.648 4.18 1 95.06 331 GLN B N 1
ATOM 6760 C CA . GLN B 1 331 ? -13.172 -10.57 4.965 1 95.06 331 GLN B CA 1
ATOM 6761 C C . GLN B 1 331 ? -12.781 -10.531 6.441 1 95.06 331 GLN B C 1
ATOM 6763 O O . GLN B 1 331 ? -13.648 -10.414 7.312 1 95.06 331 GLN B O 1
ATOM 6768 N N . SER B 1 332 ? -11.523 -10.633 6.691 1 93.56 332 SER B N 1
ATOM 6769 C CA . SER B 1 332 ? -11.047 -10.648 8.07 1 93.56 332 SER B CA 1
ATOM 6770 C C . SER B 1 332 ? -11.32 -9.32 8.766 1 93.56 332 SER B C 1
ATOM 6772 O O . SER B 1 332 ? -11.625 -9.289 9.961 1 93.56 332 SER B O 1
ATOM 6774 N N . THR B 1 333 ? -11.211 -8.219 8.062 1 94.56 333 THR B N 1
ATOM 6775 C CA . THR B 1 333 ? -11.461 -6.883 8.602 1 94.56 333 THR B CA 1
ATOM 6776 C C . THR B 1 333 ? -12.93 -6.723 8.984 1 94.56 333 THR B C 1
ATOM 6778 O O . THR B 1 333 ? -13.242 -6.281 10.094 1 94.56 333 THR B O 1
ATOM 6781 N N . VAL B 1 334 ? -13.805 -7.105 8.086 1 95.75 334 VAL B N 1
ATOM 6782 C CA . VAL B 1 334 ? -15.242 -6.992 8.328 1 95.75 334 VAL B CA 1
ATOM 6783 C C . VAL B 1 334 ? -15.641 -7.898 9.492 1 95.75 334 VAL B C 1
ATOM 6785 O O . VAL B 1 334 ? -16.422 -7.496 10.359 1 95.75 334 VAL B O 1
ATOM 6788 N N . LYS B 1 335 ? -15.07 -9.086 9.477 1 94.12 335 LYS B N 1
ATOM 6789 C CA . LYS B 1 335 ? -15.367 -10.008 10.57 1 94.12 335 LYS B CA 1
ATOM 6790 C C . LYS B 1 335 ? -14.906 -9.445 11.906 1 94.12 335 LYS B C 1
ATOM 6792 O O . LYS B 1 335 ? -15.641 -9.5 12.898 1 94.12 335 LYS B O 1
ATOM 6797 N N . CYS B 1 336 ? -13.727 -8.906 11.883 1 91.56 336 CYS B N 1
ATOM 6798 C CA . CYS B 1 336 ? -13.133 -8.344 13.094 1 91.56 336 CYS B CA 1
ATOM 6799 C C . CYS B 1 336 ? -13.984 -7.203 13.641 1 91.56 336 CYS B C 1
ATOM 6801 O O . CYS B 1 336 ? -14.188 -7.102 14.852 1 91.56 336 CYS B O 1
ATOM 6803 N N . LEU B 1 337 ? -14.562 -6.418 12.789 1 94.12 337 LEU B N 1
ATOM 6804 C CA . LEU B 1 337 ? -15.195 -5.176 13.211 1 94.12 337 LEU B CA 1
ATOM 6805 C C . LEU B 1 337 ? -16.688 -5.371 13.414 1 94.12 337 LEU B C 1
ATOM 6807 O O . LEU B 1 337 ? -17.312 -4.645 14.188 1 94.12 337 LEU B O 1
ATOM 6811 N N . THR B 1 338 ? -17.297 -6.34 12.711 1 94.56 338 THR B N 1
ATOM 6812 C CA . THR B 1 338 ? -18.766 -6.422 12.742 1 94.56 338 THR B CA 1
ATOM 6813 C C . THR B 1 338 ? -19.219 -7.832 13.117 1 94.56 338 THR B C 1
ATOM 6815 O O . THR B 1 338 ? -20.406 -8.07 13.344 1 94.56 338 THR B O 1
ATOM 6818 N N . ASN B 1 339 ? -18.344 -8.812 13.133 1 91.25 339 ASN B N 1
ATOM 6819 C CA . ASN B 1 339 ? -18.641 -10.227 13.383 1 91.25 339 ASN B CA 1
ATOM 6820 C C . ASN B 1 339 ? -19.422 -10.844 12.234 1 91.25 339 ASN B C 1
ATOM 6822 O O . ASN B 1 339 ? -19.984 -11.93 12.375 1 91.25 339 ASN B O 1
ATOM 6826 N N . ASN B 1 340 ? -19.516 -10.094 11.133 1 92.75 340 ASN B N 1
ATOM 6827 C CA . ASN B 1 340 ? -20.125 -10.633 9.922 1 92.75 340 ASN B CA 1
ATOM 6828 C C . ASN B 1 340 ? -19.141 -11.484 9.133 1 92.75 340 ASN B C 1
ATOM 6830 O O . ASN B 1 340 ? -18.047 -11.023 8.797 1 92.75 340 ASN B O 1
ATOM 6834 N N . ASP B 1 341 ? -19.531 -12.688 8.867 1 92.81 341 ASP B N 1
ATOM 6835 C CA . ASP B 1 341 ? -18.703 -13.594 8.078 1 92.81 341 ASP B CA 1
ATOM 6836 C C . ASP B 1 341 ? -19.109 -13.57 6.605 1 92.81 341 ASP B C 1
ATOM 6838 O O . ASP B 1 341 ? -19.797 -14.477 6.133 1 92.81 341 ASP B O 1
ATOM 6842 N N . LEU B 1 342 ? -18.625 -12.648 5.848 1 93.44 342 LEU B N 1
ATOM 6843 C CA . LEU B 1 342 ? -18.938 -12.523 4.43 1 93.44 342 LEU B CA 1
ATOM 6844 C C . LEU B 1 342 ? -18.125 -13.508 3.605 1 93.44 342 LEU B C 1
ATOM 6846 O O . LEU B 1 342 ? -16.938 -13.711 3.869 1 93.44 342 LEU B O 1
ATOM 6850 N N . THR B 1 343 ? -18.781 -14.211 2.699 1 92.94 343 THR B N 1
ATOM 6851 C CA . THR B 1 343 ? -18.062 -15.031 1.739 1 92.94 343 THR B CA 1
ATOM 6852 C C . THR B 1 343 ? -17.469 -14.164 0.628 1 92.94 343 THR B C 1
ATOM 6854 O O . THR B 1 343 ? -17.906 -13.031 0.419 1 92.94 343 THR B O 1
ATOM 6857 N N . ARG B 1 344 ? -16.5 -14.672 -0.028 1 90.12 344 ARG B N 1
ATOM 6858 C CA . ARG B 1 344 ? -15.883 -13.961 -1.144 1 90.12 344 ARG B CA 1
ATOM 6859 C C . ARG B 1 344 ? -16.906 -13.688 -2.242 1 90.12 344 ARG B C 1
ATOM 6861 O O . ARG B 1 344 ? -16.875 -12.625 -2.877 1 90.12 344 ARG B O 1
ATOM 6868 N N . THR B 1 345 ? -17.75 -14.625 -2.459 1 90.19 345 THR B N 1
ATOM 6869 C CA . THR B 1 345 ? -18.797 -14.477 -3.465 1 90.19 345 THR B CA 1
ATOM 6870 C C . THR B 1 345 ? -19.719 -13.305 -3.123 1 90.19 345 THR B C 1
ATOM 6872 O O . THR B 1 345 ? -20.094 -12.523 -4 1 90.19 345 THR B O 1
ATOM 6875 N N . GLU B 1 346 ? -20.062 -13.18 -1.903 1 93.12 346 GLU B N 1
ATOM 6876 C CA . GLU B 1 346 ? -20.906 -12.078 -1.464 1 93.12 346 GLU B CA 1
ATOM 6877 C C . GLU B 1 346 ? -20.219 -10.734 -1.688 1 93.12 346 GLU B C 1
ATOM 6879 O O . GLU B 1 346 ? -20.859 -9.766 -2.102 1 93.12 346 GLU B O 1
ATOM 6884 N N . ILE B 1 347 ? -18.984 -10.68 -1.372 1 94 347 ILE B N 1
ATOM 6885 C CA . ILE B 1 347 ? -18.234 -9.445 -1.548 1 94 347 ILE B CA 1
ATOM 6886 C C . ILE B 1 347 ? -18.219 -9.055 -3.023 1 94 347 ILE B C 1
ATOM 6888 O O . ILE B 1 347 ? -18.516 -7.906 -3.369 1 94 347 ILE B O 1
ATOM 6892 N N . TRP B 1 348 ? -17.922 -10.008 -3.889 1 92.88 348 TRP B N 1
ATOM 6893 C CA . TRP B 1 348 ? -17.875 -9.727 -5.32 1 92.88 348 TRP B CA 1
ATOM 6894 C C . TRP B 1 348 ? -19.25 -9.273 -5.828 1 92.88 348 TRP B C 1
ATOM 6896 O O . TRP B 1 348 ? -19.344 -8.352 -6.637 1 92.88 348 TRP B O 1
ATOM 6906 N N . GLU B 1 349 ? -20.234 -9.938 -5.398 1 91.19 349 GLU B N 1
ATOM 6907 C CA . GLU B 1 349 ? -21.578 -9.57 -5.82 1 91.19 349 GLU B CA 1
ATOM 6908 C C . GLU B 1 349 ? -21.891 -8.117 -5.48 1 91.19 349 GLU B C 1
ATOM 6910 O O . GLU B 1 349 ? -22.469 -7.395 -6.289 1 91.19 349 GLU B O 1
ATOM 6915 N N . LYS B 1 350 ? -21.547 -7.758 -4.332 1 90.5 350 LYS B N 1
ATOM 6916 C CA . LYS B 1 350 ? -21.766 -6.379 -3.91 1 90.5 350 LYS B CA 1
ATOM 6917 C C . LYS B 1 350 ? -20.953 -5.402 -4.754 1 90.5 350 LYS B C 1
ATOM 6919 O O . LYS B 1 350 ? -21.438 -4.32 -5.102 1 90.5 350 LYS B O 1
ATOM 6924 N N . LEU B 1 351 ? -19.75 -5.762 -5.016 1 90.25 351 LEU B N 1
ATOM 6925 C CA . LEU B 1 351 ? -18.875 -4.918 -5.828 1 90.25 351 LEU B CA 1
ATOM 6926 C C . LEU B 1 351 ? -19.406 -4.812 -7.258 1 90.25 351 LEU B C 1
ATOM 6928 O O . LEU B 1 351 ? -19.375 -3.732 -7.855 1 90.25 351 LEU B O 1
ATOM 6932 N N . PHE B 1 352 ? -19.859 -5.953 -7.766 1 88.88 352 PHE B N 1
ATOM 6933 C CA . PHE B 1 352 ? -20.359 -5.973 -9.133 1 88.88 352 PHE B CA 1
ATOM 6934 C C . PHE B 1 352 ? -21.609 -5.098 -9.266 1 88.88 352 PHE B C 1
ATOM 6936 O O . PHE B 1 352 ? -21.812 -4.465 -10.305 1 88.88 352 PHE B O 1
ATOM 6943 N N . HIS B 1 353 ? -22.328 -4.992 -8.25 1 84 353 HIS B N 1
ATOM 6944 C CA . HIS B 1 353 ? -23.562 -4.199 -8.266 1 84 353 HIS B CA 1
ATOM 6945 C C . HIS B 1 353 ? -23.25 -2.707 -8.266 1 84 353 HIS B C 1
ATOM 6947 O O . HIS B 1 353 ? -24.047 -1.901 -8.742 1 84 353 HIS B O 1
ATOM 6953 N N . GLN B 1 354 ? -22.203 -2.359 -7.645 1 76.44 354 GLN B N 1
ATOM 6954 C CA . GLN B 1 354 ? -21.844 -0.949 -7.527 1 76.44 354 GLN B CA 1
ATOM 6955 C C . GLN B 1 354 ? -21.125 -0.457 -8.781 1 76.44 354 GLN B C 1
ATOM 6957 O O . GLN B 1 354 ? -21.047 0.749 -9.023 1 76.44 354 GLN B O 1
ATOM 6962 N N . PHE B 1 355 ? -20.516 -1.365 -9.484 1 65.44 355 PHE B N 1
ATOM 6963 C CA . PHE B 1 355 ? -19.781 -0.983 -10.68 1 65.44 355 PHE B CA 1
ATOM 6964 C C . PHE B 1 355 ? -20.734 -0.584 -11.805 1 65.44 355 PHE B C 1
ATOM 6966 O O . PHE B 1 355 ? -21.75 -1.235 -12.016 1 65.44 355 PHE B O 1
ATOM 6973 N N . PRO B 1 356 ? -20.672 0.772 -12.164 1 56.53 356 PRO B N 1
ATOM 6974 C CA . PRO B 1 356 ? -21.547 1.159 -13.273 1 56.53 356 PRO B CA 1
ATOM 6975 C C . PRO B 1 356 ? -21.5 0.163 -14.43 1 56.53 356 PRO B C 1
ATOM 6977 O O . PRO B 1 356 ? -20.422 -0.318 -14.805 1 56.53 356 PRO B O 1
ATOM 6980 N N . THR B 1 357 ? -22.625 -0.682 -14.57 1 50.38 357 THR B N 1
ATOM 6981 C CA . THR B 1 357 ? -22.734 -1.587 -15.711 1 50.38 357 THR B CA 1
ATOM 6982 C C . THR B 1 357 ? -22.203 -0.927 -16.969 1 50.38 357 THR B C 1
ATOM 6984 O O . THR B 1 357 ? -21.719 -1.608 -17.875 1 50.38 357 THR B O 1
ATOM 6987 N N . GLU B 1 358 ? -22.766 0.273 -17.234 1 44.5 358 GLU B N 1
ATOM 6988 C CA . GLU B 1 358 ? -22.438 0.894 -18.5 1 44.5 358 GLU B CA 1
ATOM 6989 C C . GLU B 1 358 ? -21.109 1.652 -18.422 1 44.5 358 GLU B C 1
ATOM 6991 O O . GLU B 1 358 ? -20.844 2.342 -17.438 1 44.5 358 GLU B O 1
ATOM 6996 N N . PHE B 1 359 ? -20.094 1.089 -19.047 1 44.81 359 PHE B N 1
ATOM 6997 C CA . PHE B 1 359 ? -18.875 1.866 -19.266 1 44.81 359 PHE B CA 1
ATOM 6998 C C . PHE B 1 359 ? -19.219 3.342 -19.453 1 44.81 359 PHE B C 1
ATOM 7000 O O . PHE B 1 359 ? -19.906 3.709 -20.406 1 44.81 359 PHE B O 1
ATOM 7007 N N . SER B 1 360 ? -19.719 3.924 -18.422 1 41.81 360 SER B N 1
ATOM 7008 C CA . SER B 1 360 ? -20.016 5.312 -18.75 1 41.81 360 SER B CA 1
ATOM 7009 C C . SER B 1 360 ? -18.75 6.102 -19.047 1 41.81 360 SER B C 1
ATOM 7011 O O . SER B 1 360 ? -17.672 5.785 -18.516 1 41.81 360 SER B O 1
ATOM 7013 N N . ASN B 1 361 ? -18.75 6.809 -20.109 1 41.28 361 ASN B N 1
ATOM 7014 C CA . ASN B 1 361 ? -17.719 7.707 -20.625 1 41.28 361 ASN B CA 1
ATOM 7015 C C . ASN B 1 361 ? -16.969 8.406 -19.484 1 41.28 361 ASN B C 1
ATOM 7017 O O . ASN B 1 361 ? -15.883 8.938 -19.688 1 41.28 361 ASN B O 1
ATOM 7021 N N . ASN B 1 362 ? -17.656 8.609 -18.453 1 40.03 362 ASN B N 1
ATOM 7022 C CA . ASN B 1 362 ? -17.156 9.43 -17.359 1 40.03 362 ASN B CA 1
ATOM 7023 C C . ASN B 1 362 ? -16.281 8.625 -16.406 1 40.03 362 ASN B C 1
ATOM 7025 O O . ASN B 1 362 ? -15.875 9.117 -15.352 1 40.03 362 ASN B O 1
ATOM 7029 N N . ASP B 1 363 ? -16.219 7.418 -16.609 1 42.81 363 ASP B N 1
ATOM 7030 C CA . ASP B 1 363 ? -15.547 6.586 -15.609 1 42.81 363 ASP B CA 1
ATOM 7031 C C . ASP B 1 363 ? -14.039 6.816 -15.625 1 42.81 363 ASP B C 1
ATOM 7033 O O . ASP B 1 363 ? -13.305 6.195 -14.852 1 42.81 363 ASP B O 1
ATOM 7037 N N . GLN B 1 364 ? -13.5 7.191 -16.766 1 42.75 364 GLN B N 1
ATOM 7038 C CA . GLN B 1 364 ? -12.078 7.504 -16.797 1 42.75 364 GLN B CA 1
ATOM 7039 C C . GLN B 1 364 ? -11.742 8.672 -15.875 1 42.75 364 GLN B C 1
ATOM 7041 O O . GLN B 1 364 ? -10.766 9.391 -16.109 1 42.75 364 GLN B O 1
ATOM 7046 N N . SER B 1 365 ? -12.758 9.328 -15.234 1 39.38 365 SER B N 1
ATOM 7047 C CA . SER B 1 365 ? -12.312 10.594 -14.672 1 39.38 365 SER B CA 1
ATOM 7048 C C . SER B 1 365 ? -10.961 10.445 -13.977 1 39.38 365 SER B C 1
ATOM 7050 O O . SER B 1 365 ? -10.656 9.383 -13.43 1 39.38 365 SER B O 1
ATOM 7052 N N . ASP B 1 366 ? -9.969 11.188 -14.453 1 42.16 366 ASP B N 1
ATOM 7053 C CA . ASP B 1 366 ? -8.719 11.703 -13.906 1 42.16 366 ASP B CA 1
ATOM 7054 C C . ASP B 1 366 ? -8.672 11.516 -12.391 1 42.16 366 ASP B C 1
ATOM 7056 O O . ASP B 1 366 ? -7.695 11.898 -11.742 1 42.16 366 ASP B O 1
ATOM 7060 N N . GLU B 1 367 ? -9.82 11.273 -11.859 1 46.09 367 GLU B N 1
ATOM 7061 C CA . GLU B 1 367 ? -9.93 11.258 -10.406 1 46.09 367 GLU B CA 1
ATOM 7062 C C . GLU B 1 367 ? -9.133 10.109 -9.805 1 46.09 367 GLU B C 1
ATOM 7064 O O . GLU B 1 367 ? -8.758 10.148 -8.633 1 46.09 367 GLU B O 1
ATOM 7069 N N . GLU B 1 368 ? -8.883 8.891 -10.68 1 54.91 368 GLU B N 1
ATOM 7070 C CA . GLU B 1 368 ? -8.32 7.656 -10.141 1 54.91 368 GLU B CA 1
ATOM 7071 C C . GLU B 1 368 ? -6.797 7.688 -10.148 1 54.91 368 GLU B C 1
ATOM 7073 O O . GLU B 1 368 ? -6.145 6.754 -9.68 1 54.91 368 GLU B O 1
ATOM 7078 N N . ASN B 1 369 ? -6.199 8.75 -10.461 1 71.12 369 ASN B N 1
ATOM 7079 C CA . ASN B 1 369 ? -4.762 8.797 -10.695 1 71.12 369 ASN B CA 1
ATOM 7080 C C . ASN B 1 369 ? -3.988 8.992 -9.391 1 71.12 369 ASN B C 1
ATOM 7082 O O . ASN B 1 369 ? -2.777 9.219 -9.414 1 71.12 369 ASN B O 1
ATOM 7086 N N . PHE B 1 370 ? -4.77 8.742 -8.391 1 86.81 370 PHE B N 1
ATOM 7087 C CA . PHE B 1 370 ? -3.988 9.016 -7.191 1 86.81 370 PHE B CA 1
ATOM 7088 C C . PHE B 1 370 ? -3.547 7.715 -6.527 1 86.81 370 PHE B C 1
ATOM 7090 O O . PHE B 1 370 ? -2.855 7.734 -5.508 1 86.81 370 PHE B O 1
ATOM 7097 N N . ILE B 1 371 ? -4.023 6.559 -7.195 1 93.12 371 ILE B N 1
ATOM 7098 C CA . ILE B 1 371 ? -3.625 5.262 -6.66 1 93.12 371 ILE B CA 1
ATOM 7099 C C . ILE B 1 371 ? -2.805 4.504 -7.703 1 93.12 371 ILE B C 1
ATOM 7101 O O . ILE B 1 371 ? -3.139 4.516 -8.891 1 93.12 371 ILE B O 1
ATOM 7105 N N . SER B 1 372 ? -1.764 3.988 -7.355 1 94.5 372 SER B N 1
ATOM 7106 C CA . SER B 1 372 ? -1.009 3.043 -8.172 1 94.5 372 SER B CA 1
ATOM 7107 C C . SER B 1 372 ? -0.683 1.774 -7.391 1 94.5 372 SER B C 1
ATOM 7109 O O . SER B 1 372 ? -0.369 1.836 -6.203 1 94.5 372 SER B O 1
ATOM 7111 N N . ILE B 1 373 ? -0.829 0.651 -8.07 1 96.81 373 ILE B N 1
ATOM 7112 C CA . ILE B 1 373 ? -0.584 -0.627 -7.414 1 96.81 373 ILE B CA 1
ATOM 7113 C C . ILE B 1 373 ? 0.384 -1.462 -8.25 1 96.81 373 ILE B C 1
ATOM 7115 O O . ILE B 1 373 ? 0.238 -1.557 -9.469 1 96.81 373 ILE B O 1
ATOM 7119 N N . LYS B 1 374 ? 1.423 -1.916 -7.684 1 97.31 374 LYS B N 1
ATOM 7120 C CA . LYS B 1 374 ? 2.195 -3.027 -8.234 1 97.31 374 LYS B CA 1
ATOM 7121 C C . LYS B 1 374 ? 1.711 -4.363 -7.676 1 97.31 374 LYS B C 1
ATOM 7123 O O . LYS B 1 374 ? 1.94 -4.672 -6.504 1 97.31 374 LYS B O 1
ATOM 7128 N N . PRO B 1 375 ? 1.056 -5.172 -8.492 1 97.06 375 PRO B N 1
ATOM 7129 C CA . PRO B 1 375 ? 0.282 -6.297 -7.957 1 97.06 375 PRO B CA 1
ATOM 7130 C C . PRO B 1 375 ? 1.125 -7.555 -7.766 1 97.06 375 PRO B C 1
ATOM 7132 O O . PRO B 1 375 ? 0.635 -8.664 -7.973 1 97.06 375 PRO B O 1
ATOM 7135 N N . THR B 1 376 ? 2.457 -7.477 -7.418 1 95.56 376 THR B N 1
ATOM 7136 C CA . THR B 1 376 ? 3.363 -8.617 -7.383 1 95.56 376 THR B CA 1
ATOM 7137 C C . THR B 1 376 ? 3.557 -9.109 -5.953 1 95.56 376 THR B C 1
ATOM 7139 O O . THR B 1 376 ? 4.684 -9.172 -5.457 1 95.56 376 THR B O 1
ATOM 7142 N N . LEU B 1 377 ? 2.453 -9.547 -5.371 1 93.19 377 LEU B N 1
ATOM 7143 C CA . LEU B 1 377 ? 2.434 -10.031 -3.996 1 93.19 377 LEU B CA 1
ATOM 7144 C C . LEU B 1 377 ? 3.316 -11.266 -3.848 1 93.19 377 LEU B C 1
ATOM 7146 O O . LEU B 1 377 ? 3.936 -11.469 -2.803 1 93.19 377 LEU B O 1
ATOM 7150 N N . PHE B 1 378 ? 3.42 -12.062 -4.887 1 86.06 378 PHE B N 1
ATOM 7151 C CA . PHE B 1 378 ? 4.148 -13.328 -4.828 1 86.06 378 PHE B CA 1
ATOM 7152 C C . PHE B 1 378 ? 5.465 -13.227 -5.59 1 86.06 378 PHE B C 1
ATOM 7154 O O . PHE B 1 378 ? 6.051 -14.242 -5.957 1 86.06 378 PHE B O 1
ATOM 7161 N N . GLY B 1 379 ? 5.852 -11.984 -5.879 1 85.81 379 GLY B N 1
ATOM 7162 C CA . GLY B 1 379 ? 7.016 -11.82 -6.734 1 85.81 379 GLY B CA 1
ATOM 7163 C C . GLY B 1 379 ? 6.789 -12.297 -8.156 1 85.81 379 GLY B C 1
ATOM 7164 O O . GLY B 1 379 ? 5.652 -12.547 -8.555 1 85.81 379 GLY B O 1
ATOM 7165 N N . GLU B 1 380 ? 7.812 -12.227 -8.977 1 86.19 380 GLU B N 1
ATOM 7166 C CA . GLU B 1 380 ? 7.859 -12.805 -10.32 1 86.19 380 GLU B CA 1
ATOM 7167 C C . GLU B 1 380 ? 9.133 -13.617 -10.523 1 86.19 380 GLU B C 1
ATOM 7169 O O . GLU B 1 380 ? 10.148 -13.359 -9.875 1 86.19 380 GLU B O 1
ATOM 7174 N N . ARG B 1 381 ? 9.07 -14.57 -11.336 1 76.81 381 ARG B N 1
ATOM 7175 C CA . ARG B 1 381 ? 10.242 -15.414 -11.578 1 76.81 381 ARG B CA 1
ATOM 7176 C C . ARG B 1 381 ? 11.414 -14.586 -12.086 1 76.81 381 ARG B C 1
ATOM 7178 O O . ARG B 1 381 ? 12.57 -14.883 -11.773 1 76.81 381 ARG B O 1
ATOM 7185 N N . HIS B 1 382 ? 11.133 -13.602 -12.891 1 81.69 382 HIS B N 1
ATOM 7186 C CA . HIS B 1 382 ? 12.203 -12.789 -13.469 1 81.69 382 HIS B CA 1
ATOM 7187 C C . HIS B 1 382 ? 12.602 -11.664 -12.523 1 81.69 382 HIS B C 1
ATOM 7189 O O . HIS B 1 382 ? 13.609 -10.984 -12.75 1 81.69 382 HIS B O 1
ATOM 7195 N N . ASP B 1 383 ? 11.828 -11.414 -11.484 1 83.19 383 ASP B N 1
ATOM 7196 C CA . ASP B 1 383 ? 12.07 -10.383 -10.477 1 83.19 383 ASP B CA 1
ATOM 7197 C C . ASP B 1 383 ? 11.609 -10.852 -9.102 1 83.19 383 ASP B C 1
ATOM 7199 O O . ASP B 1 383 ? 10.594 -10.375 -8.586 1 83.19 383 ASP B O 1
ATOM 7203 N N . LEU B 1 384 ? 12.461 -11.594 -8.492 1 75.56 384 LEU B N 1
ATOM 7204 C CA . LEU B 1 384 ? 12.086 -12.258 -7.25 1 75.56 384 LEU B CA 1
ATOM 7205 C C . LEU B 1 384 ? 11.883 -11.25 -6.129 1 75.56 384 LEU B C 1
ATOM 7207 O O . LEU B 1 384 ? 11.164 -11.523 -5.164 1 75.56 384 LEU B O 1
ATOM 7211 N N . ASN B 1 385 ? 12.461 -10.117 -6.227 1 80.88 385 ASN B N 1
ATOM 7212 C CA . ASN B 1 385 ? 12.406 -9.125 -5.156 1 80.88 385 ASN B CA 1
ATOM 7213 C C . ASN B 1 385 ? 11.227 -8.18 -5.324 1 80.88 385 ASN B C 1
ATOM 7215 O O . ASN B 1 385 ? 11.008 -7.297 -4.492 1 80.88 385 ASN B O 1
ATOM 7219 N N . SER B 1 386 ? 10.492 -8.414 -6.383 1 88.62 386 SER B N 1
ATOM 7220 C CA . SER B 1 386 ? 9.312 -7.586 -6.566 1 88.62 386 SER B CA 1
ATOM 7221 C C . SER B 1 386 ? 8.297 -7.812 -5.449 1 88.62 386 SER B C 1
ATOM 7223 O O . SER B 1 386 ? 8.148 -8.938 -4.961 1 88.62 386 SER B O 1
ATOM 7225 N N . VAL B 1 387 ? 7.664 -6.715 -4.934 1 92.25 387 VAL B N 1
ATOM 7226 C CA . VAL B 1 387 ? 6.715 -6.809 -3.832 1 92.25 387 VAL B CA 1
ATOM 7227 C C . VAL B 1 387 ? 5.406 -6.125 -4.215 1 92.25 387 VAL B C 1
ATOM 7229 O O . VAL B 1 387 ? 5.359 -5.355 -5.18 1 92.25 387 VAL B O 1
ATOM 7232 N N . PHE B 1 388 ? 4.367 -6.555 -3.531 1 96.19 388 PHE B N 1
ATOM 7233 C CA . PHE B 1 388 ? 3.104 -5.844 -3.67 1 96.19 388 PHE B CA 1
ATOM 7234 C C . PHE B 1 388 ? 3.215 -4.422 -3.125 1 96.19 388 PHE B C 1
ATOM 7236 O O . PHE B 1 388 ? 3.662 -4.223 -1.995 1 96.19 388 PHE B O 1
ATOM 7243 N N . THR B 1 389 ? 2.895 -3.4 -3.918 1 97.06 389 THR B N 1
ATOM 7244 C CA . THR B 1 389 ? 3.031 -2.008 -3.504 1 97.06 389 THR B CA 1
ATOM 7245 C C . THR B 1 389 ? 1.76 -1.224 -3.818 1 97.06 389 THR B C 1
ATOM 7247 O O . THR B 1 389 ? 1.224 -1.316 -4.926 1 97.06 389 THR B O 1
ATOM 7250 N N . VAL B 1 390 ? 1.269 -0.527 -2.889 1 96.56 390 VAL B N 1
ATOM 7251 C CA . VAL B 1 390 ? 0.185 0.429 -3.09 1 96.56 390 VAL B CA 1
ATOM 7252 C C . VAL B 1 390 ? 0.688 1.845 -2.814 1 96.56 390 VAL B C 1
ATOM 7254 O O . VAL B 1 390 ? 1.245 2.117 -1.75 1 96.56 390 VAL B O 1
ATOM 7257 N N . ASN B 1 391 ? 0.557 2.693 -3.727 1 95.62 391 ASN B N 1
ATOM 7258 C CA . ASN B 1 391 ? 0.871 4.109 -3.559 1 95.62 391 ASN B CA 1
ATOM 7259 C C . ASN B 1 391 ? -0.385 4.973 -3.625 1 95.62 391 ASN B C 1
ATOM 7261 O O . ASN B 1 391 ? -1.239 4.77 -4.488 1 95.62 391 ASN B O 1
ATOM 7265 N N . ILE B 1 392 ? -0.548 5.793 -2.695 1 93.25 392 ILE B N 1
ATOM 7266 C CA . ILE B 1 392 ? -1.647 6.75 -2.672 1 93.25 392 ILE B CA 1
ATOM 7267 C C . ILE B 1 392 ? -1.094 8.172 -2.537 1 93.25 392 ILE B C 1
ATOM 7269 O O . ILE B 1 392 ? -0.287 8.445 -1.646 1 93.25 392 ILE B O 1
ATOM 7273 N N . SER B 1 393 ? -1.478 9.078 -3.379 1 84.12 393 SER B N 1
ATOM 7274 C CA . SER B 1 393 ? -0.96 10.438 -3.369 1 84.12 393 SER B CA 1
ATOM 7275 C C . SER B 1 393 ? -2.08 11.453 -3.174 1 84.12 393 SER B C 1
ATOM 7277 O O . SER B 1 393 ? -3.262 11.109 -3.264 1 84.12 393 SER B O 1
ATOM 7279 N N . GLY B 1 394 ? -1.7 12.664 -2.795 1 77.25 394 GLY B N 1
ATOM 7280 C CA . GLY B 1 394 ? -2.613 13.797 -2.818 1 77.25 394 GLY B CA 1
ATOM 7281 C C . GLY B 1 394 ? -3.502 13.867 -1.591 1 77.25 394 GLY B C 1
ATOM 7282 O O . GLY B 1 394 ? -4.555 14.508 -1.618 1 77.25 394 GLY B O 1
ATOM 7283 N N . GLY B 1 395 ? -3.254 13.125 -0.575 1 82.56 395 GLY B N 1
ATOM 7284 C CA . GLY B 1 395 ? -4.051 13.172 0.64 1 82.56 395 GLY B CA 1
ATOM 7285 C C . GLY B 1 395 ? -5.465 12.656 0.445 1 82.56 395 GLY B C 1
ATOM 7286 O O . GLY B 1 395 ? -6.379 13.047 1.178 1 82.56 395 GLY B O 1
ATOM 7287 N N . LYS B 1 396 ? -5.695 11.922 -0.573 1 84.38 396 LYS B N 1
ATOM 7288 C CA . LYS B 1 396 ? -7.027 11.414 -0.889 1 84.38 396 LYS B CA 1
ATOM 7289 C C . LYS B 1 396 ? -7.285 10.078 -0.201 1 84.38 396 LYS B C 1
ATOM 7291 O O . LYS B 1 396 ? -6.355 9.289 0 1 84.38 396 LYS B O 1
ATOM 7296 N N . GLN B 1 397 ? -8.492 9.883 0.178 1 87.25 397 GLN B N 1
ATOM 7297 C CA . GLN B 1 397 ? -8.93 8.625 0.771 1 87.25 397 GLN B CA 1
ATOM 7298 C C . GLN B 1 397 ? -9.555 7.707 -0.281 1 87.25 397 GLN B C 1
ATOM 7300 O O . GLN B 1 397 ? -10.594 8.023 -0.854 1 87.25 397 GLN B O 1
ATOM 7305 N N . PRO B 1 398 ? -8.898 6.609 -0.518 1 90.19 398 PRO B N 1
ATOM 7306 C CA . PRO B 1 398 ? -9.477 5.703 -1.516 1 90.19 398 PRO B CA 1
ATOM 7307 C C . PRO B 1 398 ? -10.703 4.957 -0.998 1 90.19 398 PRO B C 1
ATOM 7309 O O . PRO B 1 398 ? -10.859 4.785 0.214 1 90.19 398 PRO B O 1
ATOM 7312 N N . SER B 1 399 ? -11.586 4.617 -1.911 1 90.19 399 SER B N 1
ATOM 7313 C CA . SER B 1 399 ? -12.68 3.689 -1.62 1 90.19 399 SER B CA 1
ATOM 7314 C C . SER B 1 399 ? -12.289 2.256 -1.969 1 90.19 399 SER B C 1
ATOM 7316 O O . SER B 1 399 ? -11.281 2.025 -2.637 1 90.19 399 SER B O 1
ATOM 7318 N N . LEU B 1 400 ? -13.133 1.355 -1.472 1 92.69 400 LEU B N 1
ATOM 7319 C CA . LEU B 1 400 ? -12.938 -0.045 -1.833 1 92.69 400 LEU B CA 1
ATOM 7320 C C . LEU B 1 400 ? -12.961 -0.223 -3.348 1 92.69 400 LEU B C 1
ATOM 7322 O O . LEU B 1 400 ? -12.156 -0.973 -3.9 1 92.69 400 LEU B O 1
ATOM 7326 N N . PHE B 1 401 ? -13.781 0.492 -4.031 1 89.88 401 PHE B N 1
ATOM 7327 C CA . PHE B 1 401 ? -13.922 0.408 -5.48 1 89.88 401 PHE B CA 1
ATOM 7328 C C . PHE B 1 401 ? -12.68 0.928 -6.184 1 89.88 401 PHE B C 1
ATOM 7330 O O . PHE B 1 401 ? -12.227 0.347 -7.172 1 89.88 401 PHE B O 1
ATOM 7337 N N . ASN B 1 402 ? -12.133 2.08 -5.641 1 90.06 402 ASN B N 1
ATOM 7338 C CA . ASN B 1 402 ? -10.898 2.619 -6.207 1 90.06 402 ASN B CA 1
ATOM 7339 C C . ASN B 1 402 ? -9.773 1.592 -6.18 1 90.06 402 ASN B C 1
ATOM 7341 O O . ASN B 1 402 ? -9.055 1.421 -7.168 1 90.06 402 ASN B O 1
ATOM 7345 N N . ILE B 1 403 ? -9.695 0.905 -5.086 1 93.38 403 ILE B N 1
ATOM 7346 C CA . ILE B 1 403 ? -8.594 -0.024 -4.883 1 93.38 403 ILE B CA 1
ATOM 7347 C C . ILE B 1 403 ? -8.773 -1.249 -5.777 1 93.38 403 ILE B C 1
ATOM 7349 O O . ILE B 1 403 ? -7.844 -1.673 -6.461 1 93.38 403 ILE B O 1
ATOM 7353 N N . ILE B 1 404 ? -9.953 -1.818 -5.84 1 93.75 404 ILE B N 1
ATOM 7354 C CA . ILE B 1 404 ? -10.219 -3.035 -6.602 1 93.75 404 ILE B CA 1
ATOM 7355 C C . ILE B 1 404 ? -10.078 -2.75 -8.094 1 93.75 404 ILE B C 1
ATOM 7357 O O . ILE B 1 404 ? -9.539 -3.574 -8.844 1 93.75 404 ILE B O 1
ATOM 7361 N N . ASN B 1 405 ? -10.586 -1.636 -8.523 1 91.81 405 ASN B N 1
ATOM 7362 C CA . ASN B 1 405 ? -10.438 -1.256 -9.922 1 91.81 405 ASN B CA 1
ATOM 7363 C C . ASN B 1 405 ? -8.977 -1.134 -10.32 1 91.81 405 ASN B C 1
ATOM 7365 O O . ASN B 1 405 ? -8.57 -1.622 -11.383 1 91.81 405 ASN B O 1
ATOM 7369 N N . CYS B 1 406 ? -8.258 -0.41 -9.477 1 94.25 406 CYS B N 1
ATOM 7370 C CA . CYS B 1 406 ? -6.836 -0.236 -9.766 1 94.25 406 CYS B CA 1
ATOM 7371 C C . CYS B 1 406 ? -6.109 -1.574 -9.742 1 94.25 406 CYS B C 1
ATOM 7373 O O . CYS B 1 406 ? -5.258 -1.838 -10.594 1 94.25 406 CYS B O 1
ATOM 7375 N N . LEU B 1 407 ? -6.445 -2.404 -8.75 1 96.44 407 LEU B N 1
ATOM 7376 C CA . LEU B 1 407 ? -5.801 -3.705 -8.609 1 96.44 407 LEU B CA 1
ATOM 7377 C C . LEU B 1 407 ? -6.066 -4.578 -9.836 1 96.44 407 LEU B C 1
ATOM 7379 O O . LEU B 1 407 ? -5.145 -5.191 -10.375 1 96.44 407 LEU B O 1
ATOM 7383 N N . CYS B 1 408 ? -7.285 -4.672 -10.281 1 95.62 408 CYS B N 1
ATOM 7384 C CA . CYS B 1 408 ? -7.648 -5.469 -11.445 1 95.62 408 CYS B CA 1
ATOM 7385 C C . CYS B 1 408 ? -6.953 -4.949 -12.695 1 95.62 408 CYS B C 1
ATOM 7387 O O . CYS B 1 408 ? -6.422 -5.73 -13.492 1 95.62 408 CYS B O 1
ATOM 7389 N N . PHE B 1 409 ? -6.941 -3.662 -12.875 1 95.25 409 PHE B N 1
ATOM 7390 C CA . PHE B 1 409 ? -6.273 -3.049 -14.016 1 95.25 409 PHE B CA 1
ATOM 7391 C C . PHE B 1 409 ? -4.789 -3.402 -14.031 1 95.25 409 PHE B C 1
ATOM 7393 O O . PHE B 1 409 ? -4.254 -3.805 -15.062 1 95.25 409 PHE B O 1
ATOM 7400 N N . GLU B 1 410 ? -4.145 -3.254 -12.875 1 96.94 410 GLU B N 1
ATOM 7401 C CA . GLU B 1 410 ? -2.701 -3.449 -12.789 1 96.94 410 GLU B CA 1
ATOM 7402 C C . GLU B 1 410 ? -2.332 -4.922 -12.961 1 96.94 410 GLU B C 1
ATOM 7404 O O . GLU B 1 410 ? -1.256 -5.242 -13.469 1 96.94 410 GLU B O 1
ATOM 7409 N N . LEU B 1 411 ? -3.191 -5.844 -12.523 1 97.12 411 LEU B N 1
ATOM 7410 C CA . LEU B 1 411 ? -2.951 -7.266 -12.742 1 97.12 411 LEU B CA 1
ATOM 7411 C C . LEU B 1 411 ? -2.891 -7.582 -14.234 1 97.12 411 LEU B C 1
ATOM 7413 O O . LEU B 1 411 ? -1.994 -8.297 -14.688 1 97.12 411 LEU B O 1
ATOM 7417 N N . ILE B 1 412 ? -3.854 -7.035 -15.016 1 96.75 412 ILE B N 1
ATOM 7418 C CA . ILE B 1 412 ? -3.879 -7.25 -16.453 1 96.75 412 ILE B CA 1
ATOM 7419 C C . ILE B 1 412 ? -2.672 -6.57 -17.094 1 96.75 412 ILE B C 1
ATOM 7421 O O . ILE B 1 412 ? -1.979 -7.172 -17.922 1 96.75 412 ILE B O 1
ATOM 7425 N N . GLN B 1 413 ? -2.441 -5.367 -16.703 1 96 413 GLN B N 1
ATOM 7426 C CA . GLN B 1 413 ? -1.324 -4.609 -17.25 1 96 413 GLN B CA 1
ATOM 7427 C C . GLN B 1 413 ? 0.002 -5.316 -17 1 96 413 GLN B C 1
ATOM 7429 O O . GLN B 1 413 ? 0.89 -5.316 -17.859 1 96 413 GLN B O 1
ATOM 7434 N N . ASN B 1 414 ? 0.136 -5.875 -15.789 1 96 414 ASN B N 1
ATOM 7435 C CA . ASN B 1 414 ? 1.355 -6.586 -15.43 1 96 414 ASN B CA 1
ATOM 7436 C C . ASN B 1 414 ? 1.653 -7.723 -16.406 1 96 414 ASN B C 1
ATOM 7438 O O . ASN B 1 414 ? 2.787 -7.871 -16.859 1 96 414 ASN B O 1
ATOM 7442 N N . VAL B 1 415 ? 0.679 -8.508 -16.766 1 96.19 415 VAL B N 1
ATOM 7443 C CA . VAL B 1 415 ? 0.858 -9.648 -17.641 1 96.19 415 VAL B CA 1
ATOM 7444 C C . VAL B 1 415 ? 1.192 -9.164 -19.062 1 96.19 415 VAL B C 1
ATOM 7446 O O . VAL B 1 415 ? 2.061 -9.734 -19.719 1 96.19 415 VAL B O 1
ATOM 7449 N N . PHE B 1 416 ? 0.537 -8.156 -19.531 1 95.81 416 PHE B N 1
ATOM 7450 C CA . PHE B 1 416 ? 0.806 -7.598 -20.859 1 95.81 416 PHE B CA 1
ATOM 7451 C C . PHE B 1 416 ? 2.217 -7.027 -20.938 1 95.81 416 PHE B C 1
ATOM 7453 O O . PHE B 1 416 ? 2.887 -7.137 -21.953 1 95.81 416 PHE B O 1
ATOM 7460 N N . ASN B 1 417 ? 2.646 -6.418 -19.859 1 94.62 417 ASN B N 1
ATOM 7461 C CA . ASN B 1 417 ? 3.994 -5.859 -19.828 1 94.62 417 ASN B CA 1
ATOM 7462 C C . ASN B 1 417 ? 5.055 -6.953 -19.891 1 94.62 417 ASN B C 1
ATOM 7464 O O . ASN B 1 417 ? 6.156 -6.719 -20.406 1 94.62 417 ASN B O 1
ATOM 7468 N N . MET B 1 418 ? 4.742 -8.086 -19.438 1 94.31 418 MET B N 1
ATOM 7469 C CA . MET B 1 418 ? 5.695 -9.195 -19.391 1 94.31 418 MET B CA 1
ATOM 7470 C C . MET B 1 418 ? 5.871 -9.828 -20.766 1 94.31 418 MET B C 1
ATOM 7472 O O . MET B 1 418 ? 6.895 -10.453 -21.031 1 94.31 418 MET B O 1
ATOM 7476 N N . MET B 1 419 ? 4.879 -9.711 -21.625 1 94.12 419 MET B N 1
ATOM 7477 C CA . MET B 1 419 ? 4.906 -10.328 -22.953 1 94.12 419 MET B CA 1
ATOM 7478 C C . MET B 1 419 ? 5.594 -9.422 -23.969 1 94.12 419 MET B C 1
ATOM 7480 O O . MET B 1 419 ? 5.145 -8.297 -24.203 1 94.12 419 MET B O 1
ATOM 7484 N N . PRO B 1 420 ? 6.602 -9.914 -24.547 1 89.81 420 PRO B N 1
ATOM 7485 C CA . PRO B 1 420 ? 7.297 -9.055 -25.516 1 89.81 420 PRO B CA 1
ATOM 7486 C C . PRO B 1 420 ? 6.453 -8.758 -26.75 1 89.81 420 PRO B C 1
ATOM 7488 O O . PRO B 1 420 ? 5.719 -9.633 -27.219 1 89.81 420 PRO B O 1
ATOM 7491 N N . ASN B 1 421 ? 6.375 -7.566 -27.188 1 90.69 421 ASN B N 1
ATOM 7492 C CA . ASN B 1 421 ? 5.867 -7.059 -28.453 1 90.69 421 ASN B CA 1
ATOM 7493 C C . ASN B 1 421 ? 4.359 -7.25 -28.578 1 90.69 421 ASN B C 1
ATOM 7495 O O . ASN B 1 421 ? 3.809 -7.207 -29.672 1 90.69 421 ASN B O 1
ATOM 7499 N N . VAL B 1 422 ? 3.711 -7.641 -27.5 1 93.31 422 VAL B N 1
ATOM 7500 C CA . VAL B 1 422 ? 2.273 -7.875 -27.594 1 93.31 422 VAL B CA 1
ATOM 7501 C C . VAL B 1 422 ? 1.549 -6.555 -27.844 1 93.31 422 VAL B C 1
ATOM 7503 O O . VAL B 1 422 ? 0.636 -6.492 -28.672 1 93.31 422 VAL B O 1
ATOM 7506 N N . SER B 1 423 ? 1.954 -5.508 -27.172 1 91.56 423 SER B N 1
ATOM 7507 C CA . SER B 1 423 ? 1.344 -4.195 -27.359 1 91.56 423 SER B CA 1
ATOM 7508 C C . SER B 1 423 ? 1.562 -3.697 -28.797 1 91.56 423 SER B C 1
ATOM 7510 O O . SER B 1 423 ? 0.635 -3.191 -29.422 1 91.56 423 SER B O 1
ATOM 7512 N N . GLU B 1 424 ? 2.723 -3.912 -29.266 1 92 424 GLU B N 1
ATOM 7513 C CA . GLU B 1 424 ? 3.053 -3.518 -30.625 1 92 424 GLU B CA 1
ATOM 7514 C C . GLU B 1 424 ? 2.23 -4.305 -31.641 1 92 424 GLU B C 1
ATOM 7516 O O . GLU B 1 424 ? 1.775 -3.748 -32.656 1 92 424 GLU B O 1
ATOM 7521 N N . THR B 1 425 ? 2.111 -5.551 -31.422 1 92.19 425 THR B N 1
ATOM 7522 C CA . THR B 1 425 ? 1.331 -6.406 -32.312 1 92.19 425 THR B CA 1
ATOM 7523 C C . THR B 1 425 ? -0.119 -5.938 -32.375 1 92.19 425 THR B C 1
ATOM 7525 O O . THR B 1 425 ? -0.698 -5.844 -33.469 1 92.19 425 THR B O 1
ATOM 7528 N N . ILE B 1 426 ? -0.643 -5.656 -31.234 1 91.5 426 ILE B N 1
ATOM 7529 C CA . ILE B 1 426 ? -2.029 -5.203 -31.172 1 91.5 426 ILE B CA 1
ATOM 7530 C C . ILE B 1 426 ? -2.168 -3.867 -31.891 1 91.5 426 ILE B C 1
ATOM 7532 O O . ILE B 1 426 ? -3.104 -3.67 -32.656 1 91.5 426 ILE B O 1
ATOM 7536 N N . GLN B 1 427 ? -1.243 -3.004 -31.719 1 89.5 427 GLN B N 1
ATOM 7537 C CA . GLN B 1 427 ? -1.256 -1.697 -32.375 1 89.5 427 GLN B CA 1
ATOM 7538 C C . GLN B 1 427 ? -1.133 -1.833 -33.875 1 89.5 427 GLN B C 1
ATOM 7540 O O . GLN B 1 427 ? -1.864 -1.183 -34.625 1 89.5 427 GLN B O 1
ATOM 7545 N N . ASN B 1 428 ? -0.186 -2.588 -34.25 1 90.75 428 ASN B N 1
ATOM 7546 C CA . ASN B 1 428 ? 0.048 -2.793 -35.688 1 90.75 428 ASN B CA 1
ATOM 7547 C C . ASN B 1 428 ? -1.168 -3.412 -36.375 1 90.75 428 ASN B C 1
ATOM 7549 O O . ASN B 1 428 ? -1.538 -3.006 -37.469 1 90.75 428 ASN B O 1
ATOM 7553 N N . ASN B 1 429 ? -1.735 -4.402 -35.75 1 90.44 429 ASN B N 1
ATOM 7554 C CA . ASN B 1 429 ? -2.949 -5.004 -36.281 1 90.44 429 ASN B CA 1
ATOM 7555 C C . ASN B 1 429 ? -4.059 -3.973 -36.438 1 90.44 429 ASN B C 1
ATOM 7557 O O . ASN B 1 429 ? -4.734 -3.941 -37.469 1 90.44 429 ASN B O 1
ATOM 7561 N N . PHE B 1 430 ? -4.172 -3.184 -35.469 1 86.88 430 PHE B N 1
ATOM 7562 C CA . PHE B 1 430 ? -5.223 -2.17 -35.5 1 86.88 430 PHE B CA 1
ATOM 7563 C C . PHE B 1 430 ? -4.992 -1.179 -36.625 1 86.88 430 PHE B C 1
ATOM 7565 O O . PHE B 1 430 ? -5.926 -0.836 -37.344 1 86.88 430 PHE B O 1
ATOM 7572 N N . LYS B 1 431 ? -3.805 -0.767 -36.719 1 85.81 431 LYS B N 1
ATOM 7573 C CA . LYS B 1 431 ? -3.439 0.174 -37.781 1 85.81 431 LYS B CA 1
ATOM 7574 C C . LYS B 1 431 ? -3.672 -0.432 -39.156 1 85.81 431 LYS B C 1
ATOM 7576 O O . LYS B 1 431 ? -4.098 0.263 -40.094 1 85.81 431 LYS B O 1
ATOM 7581 N N . GLN B 1 432 ? -3.439 -1.65 -39.25 1 91.44 432 GLN B N 1
ATOM 7582 C CA . GLN B 1 432 ? -3.547 -2.344 -40.531 1 91.44 432 GLN B CA 1
ATOM 7583 C C . GLN B 1 432 ? -4.949 -2.906 -40.75 1 91.44 432 GLN B C 1
ATOM 7585 O O . GLN B 1 432 ? -5.207 -3.607 -41.719 1 91.44 432 GLN B O 1
ATOM 7590 N N . LYS B 1 433 ? -5.844 -2.645 -39.781 1 88.5 433 LYS B N 1
ATOM 7591 C CA . LYS B 1 433 ? -7.234 -3.088 -39.844 1 88.5 433 LYS B CA 1
ATOM 7592 C C . LYS B 1 433 ? -7.328 -4.609 -39.844 1 88.5 433 LYS B C 1
ATOM 7594 O O . LYS B 1 433 ? -8.133 -5.184 -40.594 1 88.5 433 LYS B O 1
ATOM 7599 N N . ILE B 1 434 ? -6.348 -5.152 -39.219 1 90.31 434 ILE B N 1
ATOM 7600 C CA . ILE B 1 434 ? -6.367 -6.594 -38.969 1 90.31 434 ILE B CA 1
ATOM 7601 C C . ILE B 1 434 ? -6.984 -6.887 -37.594 1 90.31 434 ILE B C 1
ATOM 7603 O O . ILE B 1 434 ? -6.641 -6.242 -36.625 1 90.31 434 ILE B O 1
ATOM 7607 N N . GLN B 1 435 ? -7.836 -7.785 -37.625 1 91.25 435 GLN B N 1
ATOM 7608 C CA . GLN B 1 435 ? -8.516 -8.125 -36.375 1 91.25 435 GLN B CA 1
ATOM 7609 C C . GLN B 1 435 ? -7.566 -8.836 -35.406 1 91.25 435 GLN B C 1
ATOM 7611 O O . GLN B 1 435 ? -6.805 -9.719 -35.812 1 91.25 435 GLN B O 1
ATOM 7616 N N . THR B 1 436 ? -7.508 -8.367 -34.25 1 91.56 436 THR B N 1
ATOM 7617 C CA . THR B 1 436 ? -6.797 -9.055 -33.188 1 91.56 436 THR B CA 1
ATOM 7618 C C . THR B 1 436 ? -7.766 -9.875 -32.312 1 91.56 436 THR B C 1
ATOM 7620 O O . THR B 1 436 ? -8.727 -9.336 -31.781 1 91.56 436 THR B O 1
ATOM 7623 N N . LYS B 1 437 ? -7.52 -11.195 -32.312 1 93.88 437 LYS B N 1
ATOM 7624 C CA . LYS B 1 437 ? -8.336 -12.086 -31.469 1 93.88 437 LYS B CA 1
ATOM 7625 C C . LYS B 1 437 ? -7.684 -12.32 -30.109 1 93.88 437 LYS B C 1
ATOM 7627 O O . LYS B 1 437 ? -6.523 -12.734 -30.031 1 93.88 437 LYS B O 1
ATOM 7632 N N . LEU B 1 438 ? -8.367 -11.984 -29.078 1 94.25 438 LEU B N 1
ATOM 7633 C CA . LEU B 1 438 ? -7.969 -12.281 -27.719 1 94.25 438 LEU B CA 1
ATOM 7634 C C . LEU B 1 438 ? -8.867 -13.352 -27.094 1 94.25 438 LEU B C 1
ATOM 7636 O O . LEU B 1 438 ? -10.094 -13.211 -27.109 1 94.25 438 LEU B O 1
ATOM 7640 N N . ILE B 1 439 ? -8.281 -14.438 -26.656 1 95.12 439 ILE B N 1
ATOM 7641 C CA . ILE B 1 439 ? -9.023 -15.484 -25.969 1 95.12 439 ILE B CA 1
ATOM 7642 C C . ILE B 1 439 ? -8.68 -15.453 -24.484 1 95.12 439 ILE B C 1
ATOM 7644 O O . ILE B 1 439 ? -7.523 -15.648 -24.094 1 95.12 439 ILE B O 1
ATOM 7648 N N . CYS B 1 440 ? -9.625 -15.156 -23.703 1 94.88 440 CYS B N 1
ATOM 7649 C CA . CYS B 1 440 ? -9.453 -15.094 -22.25 1 94.88 440 CYS B CA 1
ATOM 7650 C C . CYS B 1 440 ? -10.008 -16.344 -21.578 1 94.88 440 CYS B C 1
ATOM 7652 O O . CYS B 1 440 ? -11.211 -16.609 -21.641 1 94.88 440 CYS B O 1
ATOM 7654 N N . THR B 1 441 ? -9.094 -17.078 -20.938 1 91.31 441 THR B N 1
ATOM 7655 C CA . THR B 1 441 ? -9.484 -18.312 -20.281 1 91.31 441 THR B CA 1
ATOM 7656 C C . THR B 1 441 ? -9.219 -18.234 -18.781 1 91.31 441 THR B C 1
ATOM 7658 O O . THR B 1 441 ? -8.43 -17.406 -18.328 1 91.31 441 THR B O 1
ATOM 7661 N N . GLY B 1 442 ? -9.859 -19.156 -18.016 1 87.38 442 GLY B N 1
ATOM 7662 C CA . GLY B 1 442 ? -9.758 -19.156 -16.562 1 87.38 442 GLY B CA 1
ATOM 7663 C C . GLY B 1 442 ? -11.008 -18.641 -15.875 1 87.38 442 GLY B C 1
ATOM 7664 O O . GLY B 1 442 ? -11.633 -17.688 -16.344 1 87.38 442 GLY B O 1
ATOM 7665 N N . SER B 1 443 ? -11.273 -19.188 -14.805 1 83.19 443 SER B N 1
ATOM 7666 C CA . SER B 1 443 ? -12.531 -18.891 -14.125 1 83.19 443 SER B CA 1
ATOM 7667 C C . SER B 1 443 ? -12.547 -17.453 -13.594 1 83.19 443 SER B C 1
ATOM 7669 O O . SER B 1 443 ? -13.602 -16.828 -13.547 1 83.19 443 SER B O 1
ATOM 7671 N N . VAL B 1 444 ? -11.43 -16.906 -13.25 1 89.44 444 VAL B N 1
ATOM 7672 C CA . VAL B 1 444 ? -11.375 -15.594 -12.609 1 89.44 444 VAL B CA 1
ATOM 7673 C C . VAL B 1 444 ? -11.711 -14.508 -13.625 1 89.44 444 VAL B C 1
ATOM 7675 O O . VAL B 1 444 ? -12.602 -13.68 -13.398 1 89.44 444 VAL B O 1
ATOM 7678 N N . ILE B 1 445 ? -11.047 -14.484 -14.773 1 92.38 445 ILE B N 1
ATOM 7679 C CA . ILE B 1 445 ? -11.266 -13.414 -15.742 1 92.38 445 ILE B CA 1
ATOM 7680 C C . ILE B 1 445 ? -12.594 -13.633 -16.469 1 92.38 445 ILE B C 1
ATOM 7682 O O . ILE B 1 445 ? -13.266 -12.672 -16.859 1 92.38 445 ILE B O 1
ATOM 7686 N N . ALA B 1 446 ? -13 -14.875 -16.609 1 89.81 446 ALA B N 1
ATOM 7687 C CA . ALA B 1 446 ? -14.234 -15.18 -17.328 1 89.81 446 ALA B CA 1
ATOM 7688 C C . ALA B 1 446 ? -15.461 -14.727 -16.547 1 89.81 446 ALA B C 1
ATOM 7690 O O . ALA B 1 446 ? -16.469 -14.336 -17.125 1 89.81 446 ALA B O 1
ATOM 7691 N N . ASN B 1 447 ? -15.328 -14.664 -15.234 1 89.12 447 ASN B N 1
ATOM 7692 C CA . ASN B 1 447 ? -16.516 -14.414 -14.414 1 89.12 447 ASN B CA 1
ATOM 7693 C C . ASN B 1 447 ? -16.375 -13.125 -13.609 1 89.12 447 ASN B C 1
ATOM 7695 O O . ASN B 1 447 ? -17.141 -12.898 -12.664 1 89.12 447 ASN B O 1
ATOM 7699 N N . ASN B 1 448 ? -15.492 -12.312 -13.859 1 92.25 448 ASN B N 1
ATOM 7700 C CA . ASN B 1 448 ? -15.281 -11.062 -13.141 1 92.25 448 ASN B CA 1
ATOM 7701 C C . ASN B 1 448 ? -15.383 -9.852 -14.062 1 92.25 448 ASN B C 1
ATOM 7703 O O . ASN B 1 448 ? -14.414 -9.492 -14.734 1 92.25 448 ASN B O 1
ATOM 7707 N N . PRO B 1 449 ? -16.531 -9.234 -14.055 1 91.12 449 PRO B N 1
ATOM 7708 C CA . PRO B 1 449 ? -16.75 -8.109 -14.977 1 91.12 449 PRO B CA 1
ATOM 7709 C C . PRO B 1 449 ? -15.75 -6.969 -14.766 1 91.12 449 PRO B C 1
ATOM 7711 O O . PRO B 1 449 ? -15.461 -6.223 -15.703 1 91.12 449 PRO B O 1
ATOM 7714 N N . ILE B 1 450 ? -15.242 -6.793 -13.562 1 91.62 450 ILE B N 1
ATOM 7715 C CA . ILE B 1 450 ? -14.281 -5.727 -13.297 1 91.62 450 ILE B CA 1
ATOM 7716 C C . ILE B 1 450 ? -12.969 -6.02 -14.023 1 91.62 450 ILE B C 1
ATOM 7718 O O . ILE B 1 450 ? -12.352 -5.117 -14.594 1 91.62 450 ILE B O 1
ATOM 7722 N N . LEU B 1 451 ? -12.531 -7.266 -13.992 1 93.75 451 LEU B N 1
ATOM 7723 C CA . LEU B 1 451 ? -11.344 -7.672 -14.727 1 93.75 451 LEU B CA 1
ATOM 7724 C C . LEU B 1 451 ? -11.555 -7.508 -16.234 1 93.75 451 LEU B C 1
ATOM 7726 O O . LEU B 1 451 ? -10.641 -7.09 -16.953 1 93.75 451 LEU B O 1
ATOM 7730 N N . GLN B 1 452 ? -12.719 -7.898 -16.703 1 92.19 452 GLN B N 1
ATOM 7731 C CA . GLN B 1 452 ? -13.039 -7.773 -18.109 1 92.19 452 GLN B CA 1
ATOM 7732 C C . GLN B 1 452 ? -13 -6.316 -18.562 1 92.19 452 GLN B C 1
ATOM 7734 O O . GLN B 1 452 ? -12.469 -6.004 -19.625 1 92.19 452 GLN B O 1
ATOM 7739 N N . ARG B 1 453 ? -13.531 -5.488 -17.75 1 88.94 453 ARG B N 1
ATOM 7740 C CA . ARG B 1 453 ? -13.461 -4.055 -18.016 1 88.94 453 ARG B CA 1
ATOM 7741 C C . ARG B 1 453 ? -12.016 -3.568 -18 1 88.94 453 ARG B C 1
ATOM 7743 O O . ARG B 1 453 ? -11.625 -2.744 -18.828 1 88.94 453 ARG B O 1
ATOM 7750 N N . SER B 1 454 ? -11.281 -4.031 -17.047 1 91.69 454 SER B N 1
ATOM 7751 C CA . SER B 1 454 ? -9.875 -3.666 -16.938 1 91.69 454 SER B CA 1
ATOM 7752 C C . SER B 1 454 ? -9.102 -4.059 -18.188 1 91.69 454 SER B C 1
ATOM 7754 O O . SER B 1 454 ? -8.211 -3.33 -18.625 1 91.69 454 SER B O 1
ATOM 7756 N N . LEU B 1 455 ? -9.414 -5.23 -18.734 1 93.25 455 LEU B N 1
ATOM 7757 C CA . LEU B 1 455 ? -8.773 -5.668 -19.969 1 93.25 455 LEU B CA 1
ATOM 7758 C C . LEU B 1 455 ? -9.055 -4.684 -21.094 1 93.25 455 LEU B C 1
ATOM 7760 O O . LEU B 1 455 ? -8.148 -4.324 -21.859 1 93.25 455 LEU B O 1
ATOM 7764 N N . LEU B 1 456 ? -10.273 -4.285 -21.203 1 89 456 LEU B N 1
ATOM 7765 C CA . LEU B 1 456 ? -10.641 -3.312 -22.219 1 89 456 LEU B CA 1
ATOM 7766 C C . LEU B 1 456 ? -9.867 -2.012 -22.047 1 89 456 LEU B C 1
ATOM 7768 O O . LEU B 1 456 ? -9.438 -1.399 -23.016 1 89 456 LEU B O 1
ATOM 7772 N N . LEU B 1 457 ? -9.703 -1.597 -20.844 1 88.06 457 LEU B N 1
ATOM 7773 C CA . LEU B 1 457 ? -8.977 -0.368 -20.547 1 88.06 457 LEU B CA 1
ATOM 7774 C C . LEU B 1 457 ? -7.5 -0.504 -20.922 1 88.06 457 LEU B C 1
ATOM 7776 O O . LEU B 1 457 ? -6.895 0.443 -21.422 1 88.06 457 LEU B O 1
ATOM 7780 N N . VAL B 1 458 ? -6.914 -1.626 -20.609 1 91.62 458 VAL B N 1
ATOM 7781 C CA . VAL B 1 458 ? -5.52 -1.862 -20.969 1 91.62 458 VAL B CA 1
ATOM 7782 C C . VAL B 1 458 ? -5.355 -1.821 -22.484 1 91.62 458 VAL B C 1
ATOM 7784 O O . VAL B 1 458 ? -4.414 -1.215 -23 1 91.62 458 VAL B O 1
ATOM 7787 N N . ILE B 1 459 ? -6.25 -2.486 -23.203 1 90.75 459 ILE B N 1
ATOM 7788 C CA . ILE B 1 459 ? -6.199 -2.502 -24.656 1 90.75 459 ILE B CA 1
ATOM 7789 C C . ILE B 1 459 ? -6.344 -1.079 -25.188 1 90.75 459 ILE B C 1
ATOM 7791 O O . ILE B 1 459 ? -5.648 -0.688 -26.125 1 90.75 459 ILE B O 1
ATOM 7795 N N . ARG B 1 460 ? -7.195 -0.388 -24.547 1 86 460 ARG B N 1
ATOM 7796 C CA . ARG B 1 460 ? -7.371 1.009 -24.938 1 86 460 ARG B CA 1
ATOM 7797 C C . ARG B 1 460 ? -6.074 1.794 -24.766 1 86 460 ARG B C 1
ATOM 7799 O O . ARG B 1 460 ? -5.699 2.588 -25.625 1 86 460 ARG B O 1
ATOM 7806 N N . ARG B 1 461 ? -5.5 1.608 -23.672 1 86.44 461 ARG B N 1
ATOM 7807 C CA . ARG B 1 461 ? -4.234 2.283 -23.391 1 86.44 461 ARG B CA 1
ATOM 7808 C C . ARG B 1 461 ? -3.182 1.919 -24.438 1 86.44 461 ARG B C 1
ATOM 7810 O O . ARG B 1 461 ? -2.412 2.775 -24.875 1 86.44 461 ARG B O 1
ATOM 7817 N N . ILE B 1 462 ? -3.131 0.685 -24.812 1 88.69 462 ILE B N 1
ATOM 7818 C CA . ILE B 1 462 ? -2.184 0.203 -25.812 1 88.69 462 ILE B CA 1
ATOM 7819 C C . ILE B 1 462 ? -2.449 0.894 -27.141 1 88.69 462 ILE B C 1
ATOM 7821 O O . ILE B 1 462 ? -1.513 1.299 -27.844 1 88.69 462 ILE B O 1
ATOM 7825 N N . LEU B 1 463 ? -3.584 1.027 -27.5 1 85.25 463 LEU B N 1
ATOM 7826 C CA . LEU B 1 463 ? -3.951 1.571 -28.812 1 85.25 463 LEU B CA 1
ATOM 7827 C C . LEU B 1 463 ? -3.766 3.084 -28.844 1 85.25 463 LEU B C 1
ATOM 7829 O O . LEU B 1 463 ? -3.418 3.652 -29.875 1 85.25 463 LEU B O 1
ATOM 7833 N N . TYR B 1 464 ? -3.842 3.812 -27.641 1 74.69 464 TYR B N 1
ATOM 7834 C CA . TYR B 1 464 ? -3.857 5.27 -27.688 1 74.69 464 TYR B CA 1
ATOM 7835 C C . TYR B 1 464 ? -2.6 5.848 -27.047 1 74.69 464 TYR B C 1
ATOM 7837 O O . TYR B 1 464 ? -2.35 7.051 -27.125 1 74.69 464 TYR B O 1
ATOM 7845 N N . GLU B 1 465 ? -1.903 5.359 -26.047 1 62.97 465 GLU B N 1
ATOM 7846 C CA . GLU B 1 465 ? -0.699 5.957 -25.484 1 62.97 465 GLU B CA 1
ATOM 7847 C C . GLU B 1 465 ? 0.215 6.5 -26.578 1 62.97 465 GLU B C 1
ATOM 7849 O O . GLU B 1 465 ? 0.936 7.477 -26.359 1 62.97 465 GLU B O 1
ATOM 7854 N N . ASN B 1 466 ? 0.43 5.902 -27.719 1 48.72 466 ASN B N 1
ATOM 7855 C CA . ASN B 1 466 ? 1.348 6.508 -28.688 1 48.72 466 ASN B CA 1
ATOM 7856 C C . ASN B 1 466 ? 0.73 7.734 -29.359 1 48.72 466 ASN B C 1
ATOM 7858 O O . ASN B 1 466 ? 1.357 8.359 -30.203 1 48.72 466 ASN B O 1
ATOM 7862 N N . ASN B 1 467 ? -0.524 7.898 -29.266 1 43.69 467 ASN B N 1
ATOM 7863 C CA . ASN B 1 467 ? -0.979 9.078 -29.984 1 43.69 467 ASN B CA 1
ATOM 7864 C C . ASN B 1 467 ? -0.784 10.352 -29.156 1 43.69 467 ASN B C 1
ATOM 7866 O O . ASN B 1 467 ? -1.236 10.422 -28.016 1 43.69 467 ASN B O 1
ATOM 7870 N N . GLU B 1 468 ? 0.252 11.094 -29.422 1 42.78 468 GLU B N 1
ATOM 7871 C CA . GLU B 1 468 ? 0.673 12.414 -28.969 1 42.78 468 GLU B CA 1
ATOM 7872 C C . GLU B 1 468 ? -0.523 13.25 -28.531 1 42.78 468 GLU B C 1
ATOM 7874 O O . GLU B 1 468 ? -0.367 14.219 -27.781 1 42.78 468 GLU B O 1
ATOM 7879 N N . ASN B 1 469 ? -1.601 13.359 -29.312 1 39.28 469 ASN B N 1
ATOM 7880 C CA . ASN B 1 469 ? -2.633 14.375 -29.125 1 39.28 469 ASN B CA 1
ATOM 7881 C C . ASN B 1 469 ? -3.594 14 -28 1 39.28 469 ASN B C 1
ATOM 7883 O O . ASN B 1 469 ? -4.469 13.148 -28.188 1 39.28 469 ASN B O 1
ATOM 7887 N N . LYS B 1 470 ? -3.268 14.141 -26.828 1 41.31 470 LYS B N 1
ATOM 7888 C CA . LYS B 1 470 ? -3.99 14.094 -25.562 1 41.31 470 LYS B CA 1
ATOM 7889 C C . LYS B 1 470 ? -5.387 14.695 -25.703 1 41.31 470 LYS B C 1
ATOM 7891 O O . LYS B 1 470 ? -5.898 15.305 -24.766 1 41.31 470 LYS B O 1
ATOM 7896 N N . ASN B 1 471 ? -5.957 15.008 -26.906 1 38.94 471 ASN B N 1
ATOM 7897 C CA . ASN B 1 471 ? -7.27 15.648 -26.953 1 38.94 471 ASN B CA 1
ATOM 7898 C C . ASN B 1 471 ? -8.352 14.727 -26.391 1 38.94 471 ASN B C 1
ATOM 7900 O O . ASN B 1 471 ? -8.203 13.508 -26.406 1 38.94 471 ASN B O 1
ATOM 7904 N N . ASN B 1 472 ? -9.461 15.297 -25.781 1 40.69 472 ASN B N 1
ATOM 7905 C CA . ASN B 1 472 ? -10.75 14.992 -25.156 1 40.69 472 ASN B CA 1
ATOM 7906 C C . ASN B 1 472 ? -11.461 13.852 -25.875 1 40.69 472 ASN B C 1
ATOM 7908 O O . ASN B 1 472 ? -12.594 13.508 -25.531 1 40.69 472 ASN B O 1
ATOM 7912 N N . ASN B 1 473 ? -11.016 13.453 -27.062 1 40.34 473 ASN B N 1
ATOM 7913 C CA . ASN B 1 473 ? -11.773 12.547 -27.922 1 40.34 473 ASN B CA 1
ATOM 7914 C C . ASN B 1 473 ? -11.555 11.094 -27.516 1 40.34 473 ASN B C 1
ATOM 7916 O O . ASN B 1 473 ? -11.773 10.18 -28.312 1 40.34 473 ASN B O 1
ATOM 7920 N N . ASP B 1 474 ? -10.961 10.844 -26.594 1 43 474 ASP B N 1
ATOM 7921 C CA . ASP B 1 474 ? -10.5 9.523 -26.156 1 43 474 ASP B CA 1
ATOM 7922 C C . ASP B 1 474 ? -11.68 8.602 -25.859 1 43 474 ASP B C 1
ATOM 7924 O O . ASP B 1 474 ? -11.617 7.398 -26.125 1 43 474 ASP B O 1
ATOM 7928 N N . MET B 1 475 ? -12.688 9.102 -25.234 1 42.22 475 MET B N 1
ATOM 7929 C CA . MET B 1 475 ? -13.844 8.328 -24.797 1 42.22 475 MET B CA 1
ATOM 7930 C C . MET B 1 475 ? -14.633 7.801 -26 1 42.22 475 MET B C 1
ATOM 7932 O O . MET B 1 475 ? -15.219 6.719 -25.922 1 42.22 475 MET B O 1
ATOM 7936 N N . LEU B 1 476 ? -14.859 8.617 -27 1 44.62 476 LEU B N 1
ATOM 7937 C CA . LEU B 1 476 ? -15.477 8.172 -28.25 1 44.62 476 LEU B CA 1
ATOM 7938 C C . LEU B 1 476 ? -14.766 6.949 -28.812 1 44.62 476 LEU B C 1
ATOM 7940 O O . LEU B 1 476 ? -15.391 6.086 -29.422 1 44.62 476 LEU B O 1
ATOM 7944 N N . LEU B 1 477 ? -13.672 6.836 -28.312 1 49.03 477 LEU B N 1
ATOM 7945 C CA . LEU B 1 477 ? -12.875 5.789 -28.938 1 49.03 477 LEU B CA 1
ATOM 7946 C C . LEU B 1 477 ? -13.102 4.445 -28.266 1 49.03 477 LEU B C 1
ATOM 7948 O O . LEU B 1 477 ? -13.094 3.402 -28.922 1 49.03 477 LEU B O 1
ATOM 7952 N N . LEU B 1 478 ? -13.391 4.387 -26.891 1 51.59 478 LEU B N 1
ATOM 7953 C CA . LEU B 1 478 ? -13.672 3.072 -26.328 1 51.59 478 LEU B CA 1
ATOM 7954 C C . LEU B 1 478 ? -14.906 2.455 -26.969 1 51.59 478 LEU B C 1
ATOM 7956 O O . LEU B 1 478 ? -14.922 1.264 -27.297 1 51.59 478 LEU B O 1
ATOM 7960 N N . SER B 1 479 ? -15.977 3.307 -26.953 1 50.47 479 SER B N 1
ATOM 7961 C CA . SER B 1 479 ? -17.172 2.824 -27.641 1 50.47 479 SER B CA 1
ATOM 7962 C C . SER B 1 479 ? -16.875 2.393 -29.062 1 50.47 479 SER B C 1
ATOM 7964 O O . SER B 1 479 ? -17.406 1.393 -29.547 1 50.47 479 SER B O 1
ATOM 7966 N N . ASN B 1 480 ? -15.977 3.107 -29.609 1 54.25 480 ASN B N 1
ATOM 7967 C CA . ASN B 1 480 ? -15.648 2.75 -30.984 1 54.25 480 ASN B CA 1
ATOM 7968 C C . ASN B 1 480 ? -14.82 1.474 -31.047 1 54.25 480 ASN B C 1
ATOM 7970 O O . ASN B 1 480 ? -14.938 0.697 -32 1 54.25 480 ASN B O 1
ATOM 7974 N N . LEU B 1 481 ? -13.961 1.354 -30.047 1 55.38 481 LEU B N 1
ATOM 7975 C CA . LEU B 1 481 ? -13.148 0.143 -30.031 1 55.38 481 LEU B CA 1
ATOM 7976 C C . LEU B 1 481 ? -14.016 -1.101 -29.906 1 55.38 481 LEU B C 1
ATOM 7978 O O . LEU B 1 481 ? -13.789 -2.096 -30.594 1 55.38 481 LEU B O 1
ATOM 7982 N N . LEU B 1 482 ? -15.031 -0.959 -28.891 1 55.12 482 LEU B N 1
ATOM 7983 C CA . LEU B 1 482 ? -15.906 -2.113 -28.719 1 55.12 482 LEU B CA 1
ATOM 7984 C C . LEU B 1 482 ? -16.797 -2.316 -29.938 1 55.12 482 LEU B C 1
ATOM 7986 O O . LEU B 1 482 ? -17.203 -3.443 -30.234 1 55.12 482 LEU B O 1
ATOM 7990 N N . GLN B 1 483 ? -17.031 -1.154 -30.469 1 53.12 483 GLN B N 1
ATOM 7991 C CA . GLN B 1 483 ? -17.891 -1.286 -31.641 1 53.12 483 GLN B CA 1
ATOM 7992 C C . GLN B 1 483 ? -17.062 -1.669 -32.875 1 53.12 483 GLN B C 1
ATOM 7994 O O . GLN B 1 483 ? -17.609 -2.23 -33.844 1 53.12 483 GLN B O 1
ATOM 7999 N N . SER B 1 484 ? -15.719 -1.35 -32.781 1 59.53 484 SER B N 1
ATOM 8000 C CA . SER B 1 484 ? -14.945 -1.696 -33.969 1 59.53 484 SER B CA 1
ATOM 8001 C C . SER B 1 484 ? -14.617 -3.186 -34 1 59.53 484 SER B C 1
ATOM 8003 O O . SER B 1 484 ? -14.477 -3.816 -32.938 1 59.53 484 SER B O 1
ATOM 8005 N N . SER B 1 485 ? -15.039 -4.07 -34.938 1 69.88 485 SER B N 1
ATOM 8006 C CA . SER B 1 485 ? -14.828 -5.477 -35.25 1 69.88 485 SER B CA 1
ATOM 8007 C C . SER B 1 485 ? -13.344 -5.828 -35.25 1 69.88 485 SER B C 1
ATOM 8009 O O . SER B 1 485 ? -12.977 -6.984 -35.469 1 69.88 485 SER B O 1
ATOM 8011 N N . LEU B 1 486 ? -12.445 -4.812 -34.75 1 84.88 486 LEU B N 1
ATOM 8012 C CA . LEU B 1 486 ? -11.023 -5.098 -34.938 1 84.88 486 LEU B CA 1
ATOM 8013 C C . LEU B 1 486 ? -10.438 -5.762 -33.719 1 84.88 486 LEU B C 1
ATOM 8015 O O . LEU B 1 486 ? -9.344 -6.336 -33.781 1 84.88 486 LEU B O 1
ATOM 8019 N N . ILE B 1 487 ? -11.086 -5.641 -32.531 1 88.56 487 ILE B N 1
ATOM 8020 C CA . ILE B 1 487 ? -10.688 -6.367 -31.344 1 88.56 487 ILE B CA 1
ATOM 8021 C C . ILE B 1 487 ? -11.789 -7.344 -30.938 1 88.56 487 ILE B C 1
ATOM 8023 O O . ILE B 1 487 ? -12.891 -6.934 -30.578 1 88.56 487 ILE B O 1
ATOM 8027 N N . ASP B 1 488 ? -11.461 -8.578 -31.094 1 92 488 ASP B N 1
ATOM 8028 C CA . ASP B 1 488 ? -12.398 -9.641 -30.75 1 92 488 ASP B CA 1
ATOM 8029 C C . ASP B 1 488 ? -11.961 -10.359 -29.469 1 92 488 ASP B C 1
ATOM 8031 O O . ASP B 1 488 ? -10.969 -11.086 -29.469 1 92 488 ASP B O 1
ATOM 8035 N N . ILE B 1 489 ? -12.672 -10.078 -28.406 1 91.94 489 ILE B N 1
ATOM 8036 C CA . ILE B 1 489 ? -12.344 -10.703 -27.141 1 91.94 489 ILE B CA 1
ATOM 8037 C C . ILE B 1 489 ? -13.359 -11.797 -26.812 1 91.94 489 ILE B C 1
ATOM 8039 O O . ILE B 1 489 ? -14.57 -11.539 -26.781 1 91.94 489 ILE B O 1
ATOM 8043 N N . GLU B 1 490 ? -12.891 -12.992 -26.656 1 92.5 490 GLU B N 1
ATOM 8044 C CA . GLU B 1 490 ? -13.727 -14.141 -26.281 1 92.5 490 GLU B CA 1
ATOM 8045 C C . GLU B 1 490 ? -13.398 -14.633 -24.891 1 92.5 490 GLU B C 1
ATOM 8047 O O . GLU B 1 490 ? -12.234 -14.875 -24.562 1 92.5 490 GLU B O 1
ATOM 8052 N N . TYR B 1 491 ? -14.375 -14.68 -24.031 1 91.19 491 TYR B N 1
ATOM 8053 C CA . TYR B 1 491 ? -14.203 -15.234 -22.688 1 91.19 491 TYR B CA 1
ATOM 8054 C C . TYR B 1 491 ? -14.68 -16.688 -22.641 1 91.19 491 TYR B C 1
ATOM 8056 O O . TYR B 1 491 ? -15.828 -16.984 -22.984 1 91.19 491 TYR B O 1
ATOM 8064 N N . VAL B 1 492 ? -13.727 -17.5 -22.312 1 84.69 492 VAL B N 1
ATOM 8065 C CA . VAL B 1 492 ? -14.016 -18.938 -22.281 1 84.69 492 VAL B CA 1
ATOM 8066 C C . VAL B 1 492 ? -13.93 -19.438 -20.844 1 84.69 492 VAL B C 1
ATOM 8068 O O . VAL B 1 492 ? -12.852 -19.484 -20.25 1 84.69 492 VAL B O 1
ATOM 8071 N N . ASP B 1 493 ? -15.008 -19.719 -20.266 1 70.56 493 ASP B N 1
ATOM 8072 C CA . ASP B 1 493 ? -15.023 -20.188 -18.891 1 70.56 493 ASP B CA 1
ATOM 8073 C C . ASP B 1 493 ? -14.414 -21.594 -18.781 1 70.56 493 ASP B C 1
ATOM 8075 O O . ASP B 1 493 ? -13.641 -21.875 -17.875 1 70.56 493 ASP B O 1
ATOM 8079 N N . LYS B 1 494 ? -14.758 -22.438 -19.859 1 68.62 494 LYS B N 1
ATOM 8080 C CA . LYS B 1 494 ? -14.328 -23.828 -19.719 1 68.62 494 LYS B CA 1
ATOM 8081 C C . LYS B 1 494 ? -13.25 -24.188 -20.719 1 68.62 494 LYS B C 1
ATOM 8083 O O . LYS B 1 494 ? -13.547 -24.609 -21.844 1 68.62 494 LYS B O 1
ATOM 8088 N N . CYS B 1 495 ? -12.078 -23.797 -20.547 1 76.88 495 CYS B N 1
ATOM 8089 C CA . CYS B 1 495 ? -10.906 -24.297 -21.266 1 76.88 495 CYS B CA 1
ATOM 8090 C C . CYS B 1 495 ? -10.141 -25.297 -20.406 1 76.88 495 CYS B C 1
ATOM 8092 O O . CYS B 1 495 ? -9.008 -25.031 -19.984 1 76.88 495 CYS B O 1
ATOM 8094 N N . ASP B 1 496 ? -10.82 -26.438 -20.312 1 86.06 496 ASP B N 1
ATOM 8095 C CA . ASP B 1 496 ? -10.367 -27.422 -19.344 1 86.06 496 ASP B CA 1
ATOM 8096 C C . ASP B 1 496 ? -9.156 -28.188 -19.859 1 86.06 496 ASP B C 1
ATOM 8098 O O . ASP B 1 496 ? -9.211 -28.797 -20.938 1 86.06 496 ASP B O 1
ATOM 8102 N N . ALA B 1 497 ? -8.086 -28.219 -19.109 1 89.88 497 ALA B N 1
ATOM 8103 C CA . ALA B 1 497 ? -6.848 -28.875 -19.516 1 89.88 497 ALA B CA 1
ATOM 8104 C C . ALA B 1 497 ? -7.055 -30.359 -19.734 1 89.88 497 ALA B C 1
ATOM 8106 O O . ALA B 1 497 ? -6.422 -30.969 -20.609 1 89.88 497 ALA B O 1
ATOM 8107 N N . ASP B 1 498 ? -7.961 -30.984 -18.969 1 92.62 498 ASP B N 1
ATOM 8108 C CA . ASP B 1 498 ? -8.219 -32.406 -19.156 1 92.62 498 ASP B CA 1
ATOM 8109 C C . ASP B 1 498 ? -8.82 -32.688 -20.531 1 92.62 498 ASP B C 1
ATOM 8111 O O . ASP B 1 498 ? -8.43 -33.656 -21.203 1 92.62 498 ASP B O 1
ATOM 8115 N N . VAL B 1 499 ? -9.68 -31.828 -20.969 1 91.5 499 VAL B N 1
ATOM 8116 C CA . VAL B 1 499 ? -10.281 -31.984 -22.281 1 91.5 499 VAL B CA 1
ATOM 8117 C C . VAL B 1 499 ? -9.227 -31.719 -23.359 1 91.5 499 VAL B C 1
ATOM 8119 O O . VAL B 1 499 ? -9.094 -32.5 -24.312 1 91.5 499 VAL B O 1
ATOM 8122 N N . GLY B 1 500 ? -8.492 -30.672 -23.172 1 91.62 500 GLY B N 1
ATOM 8123 C CA . GLY B 1 500 ? -7.422 -30.344 -24.109 1 91.62 500 GLY B CA 1
ATOM 8124 C C . GLY B 1 500 ? -6.383 -31.453 -24.219 1 91.62 500 GLY B C 1
ATOM 8125 O O . GLY B 1 500 ? -5.852 -31.703 -25.297 1 91.62 500 GLY B O 1
ATOM 8126 N N . CYS B 1 501 ? -6.109 -32.062 -23.109 1 93.62 501 CYS B N 1
ATOM 8127 C CA . CYS B 1 501 ? -5.125 -33.156 -23.062 1 93.62 501 CYS B CA 1
ATOM 8128 C C . CYS B 1 501 ? -5.578 -34.344 -23.906 1 93.62 501 CYS B C 1
ATOM 8130 O O . CYS B 1 501 ? -4.789 -34.875 -24.688 1 93.62 501 CYS B O 1
ATOM 8132 N N . ALA B 1 502 ? -6.824 -34.688 -23.844 1 92.19 502 ALA B N 1
ATOM 8133 C CA . ALA B 1 502 ? -7.387 -35.781 -24.625 1 92.19 502 ALA B CA 1
ATOM 8134 C C . ALA B 1 502 ? -7.285 -35.469 -26.125 1 92.19 502 ALA B C 1
ATOM 8136 O O . ALA B 1 502 ? -6.902 -36.344 -26.906 1 92.19 502 ALA B O 1
ATOM 8137 N N . LEU B 1 503 ? -7.578 -34.281 -26.438 1 90 503 LEU B N 1
ATOM 8138 C CA . LEU B 1 503 ? -7.594 -33.906 -27.844 1 90 503 LEU B CA 1
ATOM 8139 C C . LEU B 1 503 ? -6.172 -33.75 -28.375 1 90 503 LEU B C 1
ATOM 8141 O O . LEU B 1 503 ? -5.902 -34.094 -29.531 1 90 503 LEU B O 1
ATOM 8145 N N . PHE B 1 504 ? -5.32 -33.25 -27.578 1 89.31 504 PHE B N 1
ATOM 8146 C CA . PHE B 1 504 ? -3.928 -33.031 -27.969 1 89.31 504 PHE B CA 1
ATOM 8147 C C . PHE B 1 504 ? -3.264 -34.344 -28.359 1 89.31 504 PHE B C 1
ATOM 8149 O O . PHE B 1 504 ? -2.648 -34.469 -29.422 1 89.31 504 PHE B O 1
ATOM 8156 N N . ILE B 1 505 ? -3.402 -35.375 -27.562 1 83.19 505 ILE B N 1
ATOM 8157 C CA . ILE B 1 505 ? -2.707 -36.625 -27.734 1 83.19 505 ILE B CA 1
ATOM 8158 C C . ILE B 1 505 ? -3.252 -37.375 -28.953 1 83.19 505 ILE B C 1
ATOM 8160 O O . ILE B 1 505 ? -2.488 -37.969 -29.719 1 83.19 505 ILE B O 1
ATOM 8164 N N . VAL B 1 506 ? -4.539 -37.25 -29.156 1 78.94 506 VAL B N 1
ATOM 8165 C CA . VAL B 1 506 ? -5.152 -37.938 -30.281 1 78.94 506 VAL B CA 1
ATOM 8166 C C . VAL B 1 506 ? -4.754 -37.25 -31.594 1 78.94 506 VAL B C 1
ATOM 8168 O O . VAL B 1 506 ? -4.574 -37.906 -32.625 1 78.94 506 VAL B O 1
ATOM 8171 N N . SER B 1 507 ? -4.594 -36.031 -31.531 1 76.38 507 SER B N 1
ATOM 8172 C CA . SER B 1 507 ? -4.223 -35.281 -32.719 1 76.38 507 SER B CA 1
ATOM 8173 C C . SER B 1 507 ? -2.797 -35.594 -33.156 1 76.38 507 SER B C 1
ATOM 8175 O O . SER B 1 507 ? -2.467 -35.5 -34.344 1 76.38 507 SER B O 1
ATOM 8177 N N . GLU B 1 508 ? -2.018 -35.906 -32.281 1 69.5 508 GLU B N 1
ATOM 8178 C CA . GLU B 1 508 ? -0.618 -36.188 -32.562 1 69.5 508 GLU B CA 1
ATOM 8179 C C . GLU B 1 508 ? -0.438 -37.625 -33.062 1 69.5 508 GLU B C 1
ATOM 8181 O O . GLU B 1 508 ? 0.545 -37.938 -33.719 1 69.5 508 GLU B O 1
ATOM 8186 N N . SER B 1 509 ? -1.388 -38.469 -32.594 1 60.12 509 SER B N 1
ATOM 8187 C CA . SER B 1 509 ? -1.301 -39.875 -32.938 1 60.12 509 SER B CA 1
ATOM 8188 C C . SER B 1 509 ? -1.788 -40.156 -34.344 1 60.12 509 SER B C 1
ATOM 8190 O O . SER B 1 509 ? -1.685 -41.281 -34.844 1 60.12 509 SER B O 1
ATOM 8192 N N . LYS B 1 510 ? -2.311 -39.094 -35.156 1 54.09 510 LYS B N 1
ATOM 8193 C CA . LYS B 1 510 ? -2.678 -39.219 -36.562 1 54.09 510 LYS B CA 1
ATOM 8194 C C . LYS B 1 510 ? -1.49 -38.938 -37.469 1 54.09 510 LYS B C 1
ATOM 8196 O O . LYS B 1 510 ? -0.683 -38.062 -37.188 1 54.09 510 LYS B O 1
#

InterPro domains:
  IPR018484 Carbohydrate kinase FGGY, N-terminal [PF00370] (5-254)
  IPR043129 ATPase, nucleotide binding domain [SSF53067] (5-254)

Foldseek 3Di:
DKAWEWFWEQEDFKIKIWTWIDDPPDIDTPWIFMFTFDPVQQFDPDDPPQATWGQLVSSVVRVLVRVQPTDDQDAHQAYAYAYALLKKKFFALCQLPPPHDPVDGDSVRIDTIRAQSRQPCDPVNQVLADFAFALFGGQFGSAHQSVQLVCCVPPVVVVVSGQEMHHSRQVVLCVQFVDSATEAELQSNVSNTQAYSVPGDGVVVRCVVSVGPCSHDGHYDHQLDFPGWGDDDRPSHHDTDHTYTHYHYLVLLLVCVVCVVPQQAWEWEAALWIKIKHKDDCPPVPPCSDRCNVPQQAQWGWGDHPPRIIMIMRTANFHVNLVVVVLVVVQVVCCVVPVDRDDSVRVLVVLVVPPPPDPPLCPPPPPLVQKAWQSRCSAGRSGRPDHTDIGGDDPDDDDPNSVVLNNLLNSLVVNVVRGPCPLVVLQVCVVVLAAHEYEYEYQPCLPRVSNVVSNLVSNLCSNPVPPPPPDPCSSVVSVVVVVRNRYHYHYDHDSDSSNSRVVRNVVNVD/DKAWEWFWEQEDFKIKIWTWIDDPPDIDTPWIFMFTFDPVQQFDPDDPPQATWGQLVRSVVRVLVRVQPTDDQDAHQAYAYAYALLKKKFFALCQLPPPHDPVDGDSVRIDTIRAQSRQPCDPVNQVLADQAFALKAGQFPSAHQSVQLVCCVPPVVVVVSGQEMHHSRQVVLCVQFVDSATEAELQSVVSNTQAYSVPGDGVVVRCVVSVGPCSHDGHYDHQLDFPGWGCDDRPSHHHTDHTYTHYHYLVLLLVCVVCVVPQQAWEWEAALWIKIKHKDDCPPVPPCSDRNSVPQQAQWGWGDHPPRIIMIMRTANFHVNLVVVVLVVVQVVCCVVPVDRDDSVRVLVVLVVPPPPDPPLCPPPPPLVQKAWQSRCSAGRSGRPDHTDIGGDDPDDDDPNSVVLNNLLNSLVVNVVRGPCPLVVLQVCVVVLAAHEYEYEYQPCLPRVSNVVSNLVSNLCSNPVPPPPPDPCSSVVSVVVVVRNRYHYHYDHDSDSSNSRVVRNVVNVD

pLDDT: mean 86.67, std 13.95, range [38.66, 98.31]

Solvent-accessible surface area (backbone atoms only — not comparable to full-atom values): 53339 Å² total; per-residue (Å²): 132,75,40,31,28,42,11,34,22,49,53,93,62,35,28,37,36,30,32,38,35,40,41,101,92,46,73,44,78,74,32,67,30,67,23,64,49,55,80,82,64,28,40,73,89,82,60,61,89,53,53,38,46,33,39,48,65,47,53,49,51,23,47,50,53,23,59,67,64,44,70,70,90,74,74,58,59,31,35,34,37,22,18,64,36,27,20,31,24,36,27,29,75,69,67,62,37,84,88,66,48,90,89,65,63,61,61,88,48,39,48,48,30,35,32,57,74,14,42,71,52,40,73,76,56,51,68,70,50,80,81,42,76,22,63,51,25,75,75,44,45,20,14,31,48,49,51,50,49,48,33,55,72,75,34,44,77,67,51,63,66,35,64,37,36,36,27,63,49,33,48,49,51,30,60,45,33,57,52,87,72,49,57,31,8,49,48,26,40,44,45,20,43,38,24,18,80,85,62,79,44,64,44,55,69,63,36,51,74,69,68,41,72,65,83,35,59,46,44,73,36,63,58,63,36,70,75,41,33,26,68,51,70,51,78,92,67,38,51,59,66,28,40,27,40,36,30,36,24,28,63,54,12,27,47,45,60,62,29,71,89,36,58,82,30,40,36,39,37,23,35,61,32,22,33,33,37,35,60,42,74,41,85,75,75,62,66,74,74,61,58,28,64,80,44,77,84,52,50,50,49,68,38,72,60,60,96,79,20,32,31,42,34,12,65,38,60,33,34,38,49,50,54,49,37,53,47,47,30,52,34,53,38,39,26,71,75,68,70,45,84,63,52,70,67,57,53,49,51,53,51,58,67,68,45,72,82,59,83,47,79,68,70,68,52,80,77,62,74,37,57,50,51,42,61,26,32,63,14,32,91,65,39,68,83,44,42,17,33,40,37,37,36,83,60,63,68,60,47,60,64,57,49,52,52,46,46,37,30,30,46,51,46,50,38,52,68,34,31,81,64,48,55,55,49,52,37,51,27,54,74,67,72,33,66,43,43,35,39,33,27,25,58,47,48,45,70,28,70,67,41,47,50,25,48,53,51,49,53,47,46,52,64,43,68,79,52,82,74,82,60,90,64,56,54,67,42,53,61,42,46,74,64,33,84,41,56,42,78,44,69,34,59,81,62,50,32,21,58,15,35,45,52,48,40,54,60,61,70,103,132,74,41,32,28,41,10,34,20,49,53,93,62,35,28,37,37,30,35,38,34,39,40,99,94,46,72,44,78,74,32,66,30,66,24,65,50,56,79,81,64,28,40,75,90,83,59,62,90,53,53,39,48,32,37,47,64,47,52,49,50,21,47,50,52,22,59,68,62,44,70,72,91,74,72,58,58,30,35,34,38,23,18,62,37,28,19,30,23,37,26,28,74,69,67,63,36,85,88,67,49,88,90,65,62,62,60,90,48,40,48,49,29,35,32,57,74,14,42,73,52,38,71,76,56,50,69,70,51,81,82,53,76,22,60,41,54,71,77,43,47,20,14,33,48,48,51,50,50,48,33,54,73,76,35,43,76,66,50,65,67,35,65,36,37,37,27,63,50,34,51,49,52,29,61,46,33,58,52,88,71,50,58,32,8,49,51,27,39,44,44,21,46,39,23,19,81,85,62,80,46,65,43,56,70,64,37,51,75,69,68,41,73,66,81,36,61,47,46,75,38,63,58,63,38,71,75,42,33,26,68,50,69,49,80,93,67,38,50,58,64,28,40,27,39,36,30,38,25,27,64,54,12,26,46,44,60,62,30,70,89,36,58,82,31,39,35,38,36,24,35,61,33,23,32,34,38,36,62,41,74,43,84,76,76,63,68,73,73,61,60,26,67,80,44,77,84,53,51,48,46,65,38,73,58,60,96,77,21,32,32,41,35,12,67,37,60,35,34,37,49,52,56,48,38,53,47,47,30,51,37,53,37,39,26,71,74,68,69,45,84,64,51,70,66,56,54,49,52,54,52,59,68,66,43,71,83,60,82,48,78,68,70,70,51,80,78,63,75,36,57,48,52,43,62,25,31,63,13,34,90,65,40,67,82,45,42,16,32,41,37,36,37,84,59,63,67,61,47,60,64,56,50,51,52,46,46,35,31,32,46,51,45,51,39,53,70,33,32,81,64,48,55,55,50,54,36,50,27,53,74,67,70,34,64,43,44,34,39,32,26,26,57,46,48,46,70,28,69,65,40,47,50,24,47,54,51,49,52,47,46,51,64,43,69,78,52,83,74,80,60,92,62,57,53,67,40,53,61,40,46,73,65,34,82,42,57,41,77,44,70,34,59,82,62,50,32,20,57,16,34,45,53,49,41,55,60,61,71,104

Organism: Dermatophagoides pteronyssinus (NCBI:txid6956)

Radius of gyration: 36.04 Å; Cα contacts (8 Å, |Δi|>4): 2090; chains: 2; bounding box: 55×111×85 Å